Protein AF-0000000066874558 (afdb_homodimer)

Secondary structure (DSSP, 8-state):
-----------HHHHHHHHHHHHHS----SSHHHHHHHHHHHHHHHHHHHHHHHHS-TT-HHHHHHHHHHHHHHHHHHHHHHHHHHHHTTHHHHHHHHHHHHHHHHHHHH----HHHHTS--HHHHHHHHHHHHHHHHHHHHHHHHHHHHHHHHHHHHHHHHHHHHHHHHHHHHHHHHHH---SSHHHHHHHHHHHHHHHHHHHHHHHHHHHHHHHHHTT---THHHHSPPSS-EEEEESS-EE-SS-EE-TT-EEEEEETTTTSHHHHHHHHHHHHGGGGHHHHTTS----------------------------------------------------------------------S-----TTSS-GGGGEEEEEETTS--EEEEEGGGEE--S--HHHHHHHHHHHHHHHHHHHHHHHHHHHHHHHHHHHHHHHHHHSS-EEES-HHHHHHHHHHHHHHSS--SS---HHHHHHHHHHHHHHHHHHHHHHHHT---TT-EEE-HHHHHHHHHHHHHHHHHHHHHHHHHHS--S-STHHHHHHHHHHHHHHHHHHHHHHT-/-----------HHHHHHHHHHHHHS----SSHHHHHHHHHHHHHHHHHHHHHHHHS-TT-HHHHHHHHHHHHHHHHHHHHHHHHHHHHTTHHHHHHHHHHHHHHHHHHHH----HHHHTS--HHHHHHHHHHHHHHHHHHHHHHHHHHHHHHHHHHHHHHHHHHHHHHHHHHHHHHHHHH---SSHHHHHHHHHHHHHHHHHHHHHHHHHHHHHHHHHTT---THHHHSPPSS-EEEEESS-EE-SS-EE-TT-EEEEEETTTTSHHHHHHHHHHHHTTTHHHHHTTT----------------------------------------------------------------------TT----TTSS-GGGGEEEEEETTS--EEEEEGGGEE--S--HHHHHHHHHHHHHHHHHHHHHHHHHHHHHHHHHHHHHHHHHHSS-EEES-HHHHHHHHHHHHHHSS--TT---HHHHHHHHHHHHHHHHHHHHHHHH----TT-EEE-HHHHHHHHHHHHHHHHHHHHHHHHHHS--S-HHHHHHHHHHHHHHHHHHHHHHHHT-

Solvent-accessible surface area (backbone atoms only — not comparable to full-atom values): 64446 Å² total; per-residue (Å²): 134,79,79,70,75,52,73,49,82,66,57,66,70,59,53,51,50,52,51,43,53,53,52,73,58,69,65,72,50,47,35,45,65,18,34,51,52,39,48,52,53,45,50,50,50,48,53,51,47,53,53,50,59,73,70,52,65,87,85,47,57,69,61,53,51,51,44,52,50,42,51,54,41,36,51,40,49,49,51,51,44,52,57,51,39,66,58,25,64,53,54,55,52,30,21,47,51,33,44,49,45,34,48,50,32,52,50,61,68,67,54,88,70,58,69,73,48,41,65,50,86,48,64,64,44,51,51,45,23,46,49,47,47,52,48,43,42,52,37,23,43,52,49,42,51,47,29,44,51,44,36,50,48,56,50,50,51,52,28,50,51,46,48,50,52,52,50,47,53,53,48,54,51,50,52,53,53,62,70,67,50,81,56,84,57,49,69,63,47,42,52,53,50,36,53,50,50,51,54,48,47,56,49,51,53,47,52,51,53,50,32,52,50,43,41,60,52,22,66,72,28,45,50,54,60,66,74,70,40,81,60,90,58,69,38,66,27,28,26,70,43,70,48,54,38,93,88,47,74,46,48,53,70,37,61,28,33,37,63,32,58,60,35,20,31,67,72,42,40,52,54,48,47,55,62,59,49,66,67,58,65,54,70,78,68,58,80,54,73,66,89,74,83,78,76,79,70,79,69,83,74,89,78,91,78,88,77,89,79,85,84,80,84,78,91,83,90,87,80,89,71,86,74,84,82,78,83,80,84,80,81,75,82,76,81,85,79,84,82,78,84,81,84,78,85,76,87,76,82,78,80,77,84,72,82,71,85,64,79,86,68,87,62,42,40,52,63,60,68,69,21,44,40,20,21,29,33,26,37,75,88,61,82,45,74,47,77,40,57,43,51,41,51,39,58,75,58,53,24,60,66,49,38,48,50,23,50,49,51,42,50,51,50,52,51,50,49,53,51,49,50,51,52,49,51,52,50,50,49,52,51,51,53,53,50,39,51,50,53,54,72,32,76,19,38,46,58,72,38,62,67,61,49,52,50,42,57,55,47,53,61,64,68,69,53,69,51,90,82,63,79,68,71,65,63,45,51,58,52,49,50,43,52,50,50,34,51,50,45,33,52,50,27,64,71,68,67,55,85,49,95,64,41,47,75,43,46,60,68,55,51,51,46,57,43,46,43,54,50,46,55,48,48,51,54,52,51,52,53,51,56,69,64,54,80,75,72,67,77,86,58,53,66,58,45,55,61,50,45,63,56,52,56,53,49,60,53,50,62,61,48,69,79,98,133,80,80,70,74,74,74,53,80,66,55,66,69,59,51,50,50,50,52,44,53,54,52,73,57,68,64,72,49,46,36,46,66,17,34,51,53,39,48,52,53,44,49,49,51,49,52,52,48,51,53,49,60,75,72,52,64,88,83,48,56,70,60,54,52,52,43,54,50,44,49,53,42,38,53,40,47,50,50,50,43,51,57,52,39,66,58,26,63,53,54,57,55,31,24,48,51,32,44,50,46,35,48,50,32,51,52,61,69,66,54,86,69,56,68,73,48,41,66,50,86,47,64,64,46,51,51,44,23,46,50,48,47,50,48,43,43,53,37,22,44,54,48,43,53,46,29,43,50,44,37,49,49,56,49,50,52,52,29,50,50,46,50,51,52,54,51,49,52,53,47,54,52,50,52,52,51,62,70,66,52,81,56,84,56,49,68,62,47,43,54,54,50,33,51,49,50,50,52,49,47,55,50,52,53,49,52,52,53,52,31,52,51,44,40,59,51,22,65,73,30,46,52,54,60,64,72,67,40,81,59,92,61,68,38,67,28,27,28,69,43,70,47,54,38,94,87,48,73,47,46,53,69,37,61,29,31,34,62,33,60,61,35,21,31,66,74,41,39,53,53,47,48,54,62,58,48,64,67,58,63,49,70,78,61,57,77,46,50,67,85,74,81,78,88,81,77,77,69,84,72,89,72,88,75,89,72,87,79,87,80,79,84,86,86,75,88,92,78,90,72,87,74,83,81,78,82,78,83,79,79,73,81,73,79,84,77,82,80,77,83,82,85,76,86,76,86,77,82,82,84,72,87,78,79,83,75,65,85,75,64,83,63,40,40,55,62,62,68,70,21,44,40,21,21,30,33,26,36,76,86,62,82,45,72,46,75,40,56,44,50,40,51,39,58,74,60,53,23,61,66,49,39,48,50,23,50,49,51,42,50,52,50,52,51,50,48,53,51,49,51,55,54,51,50,52,50,50,49,51,51,51,52,54,50,38,51,51,53,54,71,32,78,18,38,49,58,73,39,62,67,62,49,54,51,42,56,56,48,52,62,66,69,68,54,66,52,88,86,62,82,68,68,64,62,45,50,58,53,51,49,43,51,51,50,34,51,50,43,31,53,49,28,63,70,66,66,57,85,51,94,63,43,47,75,42,47,59,68,56,51,50,44,57,43,46,43,53,50,47,54,50,49,52,56,52,50,52,54,52,56,68,63,54,79,76,71,61,74,84,58,54,67,63,46,58,62,50,49,65,55,52,56,51,52,65,51,48,64,59,49,70,77,101

Structure (mmCIF, N/CA/C/O backbone):
data_AF-0000000066874558-model_v1
#
loop_
_entity.id
_entity.type
_entity.pdbx_description
1 polymer 'Desmoplakin SH3 domain-containing protein'
#
loop_
_atom_site.group_PDB
_atom_site.id
_atom_site.type_symbol
_atom_site.label_atom_id
_atom_site.label_alt_id
_atom_site.label_comp_id
_atom_site.label_asym_id
_atom_site.label_entity_id
_atom_site.label_seq_id
_atom_site.pdbx_PDB_ins_code
_atom_site.Cartn_x
_atom_site.Cartn_y
_atom_site.Cartn_z
_atom_site.occupancy
_atom_site.B_iso_or_equiv
_atom_site.auth_seq_id
_atom_site.auth_comp_id
_atom_site.auth_asym_id
_atom_site.auth_atom_id
_atom_site.pdbx_PDB_model_num
ATOM 1 N N . MET A 1 1 ? -38.219 -39.688 27.406 1 23.3 1 MET A N 1
ATOM 2 C CA . MET A 1 1 ? -38.312 -39.688 25.953 1 23.3 1 MET A CA 1
ATOM 3 C C . MET A 1 1 ? -36.906 -39.719 25.328 1 23.3 1 MET A C 1
ATOM 5 O O . MET A 1 1 ? -36.125 -38.781 25.516 1 23.3 1 MET A O 1
ATOM 9 N N . THR A 1 2 ? -36.312 -40.875 25.219 1 26.2 2 THR A N 1
ATOM 10 C CA . THR A 1 2 ? -34.938 -41.281 24.859 1 26.2 2 THR A CA 1
ATOM 11 C C . THR A 1 2 ? -34.625 -40.875 23.422 1 26.2 2 THR A C 1
ATOM 13 O O . THR A 1 2 ? -35.375 -41.219 22.5 1 26.2 2 THR A O 1
ATOM 16 N N . SER A 1 3 ? -34.281 -39.594 23.234 1 31.59 3 SER A N 1
ATOM 17 C CA . SER A 1 3 ? -33.969 -39.031 21.938 1 31.59 3 SER A CA 1
ATOM 18 C C . SER A 1 3 ? -33.125 -39.969 21.094 1 31.59 3 SER A C 1
ATOM 20 O O . SER A 1 3 ? -31.969 -40.281 21.453 1 31.59 3 SER A O 1
ATOM 22 N N . GLN A 1 4 ? -33.719 -41.031 20.594 1 30.05 4 GLN A N 1
ATOM 23 C CA . GLN A 1 4 ? -33.125 -42 19.688 1 30.05 4 GLN A CA 1
ATOM 24 C C . GLN A 1 4 ? -32.375 -41.312 18.547 1 30.05 4 GLN A C 1
ATOM 26 O O . GLN A 1 4 ? -32.969 -40.531 17.797 1 30.05 4 GLN A O 1
ATOM 31 N N . VAL A 1 5 ? -31.234 -40.781 18.734 1 41.28 5 VAL A N 1
ATOM 32 C CA . VAL A 1 5 ? -30.312 -40.344 17.703 1 41.28 5 VAL A CA 1
ATOM 33 C C . VAL A 1 5 ? -30.344 -41.312 16.516 1 41.28 5 VAL A C 1
ATOM 35 O O . VAL A 1 5 ? -30 -42.5 16.672 1 41.28 5 VAL A O 1
ATOM 38 N N . GLY A 1 6 ? -31.438 -41.375 15.82 1 35.34 6 GLY A N 1
ATOM 39 C CA . GLY A 1 6 ? -31.531 -42.219 14.641 1 35.34 6 GLY A CA 1
ATOM 40 C C . GLY A 1 6 ? -30.266 -42.25 13.812 1 35.34 6 GLY A C 1
ATOM 41 O O . GLY A 1 6 ? -29.812 -41.219 13.32 1 35.34 6 GLY A O 1
ATOM 42 N N . VAL A 1 7 ? -29.359 -43.031 14.117 1 45.88 7 VAL A N 1
ATOM 43 C CA . VAL A 1 7 ? -28.156 -43.406 13.375 1 45.88 7 VAL A CA 1
ATOM 44 C C . VAL A 1 7 ? -28.547 -43.844 11.961 1 45.88 7 VAL A C 1
ATOM 46 O O . VAL A 1 7 ? -29.297 -44.812 11.781 1 45.88 7 VAL A O 1
ATOM 49 N N . GLU A 1 8 ? -28.859 -42.906 11.078 1 47.47 8 GLU A N 1
ATOM 50 C CA . GLU A 1 8 ? -29.031 -43.375 9.703 1 47.47 8 GLU A CA 1
ATOM 51 C C . GLU A 1 8 ? -27.875 -44.281 9.281 1 47.47 8 GLU A C 1
ATOM 53 O O . GLU A 1 8 ? -26.703 -43.938 9.484 1 47.47 8 GLU A O 1
ATOM 58 N N . THR A 1 9 ? -28.094 -45.5 9.109 1 61.53 9 THR A N 1
ATOM 59 C CA . THR A 1 9 ? -27.141 -46.5 8.648 1 61.53 9 THR A CA 1
ATOM 60 C C . THR A 1 9 ? -26.781 -46.281 7.18 1 61.53 9 THR A C 1
ATOM 62 O O . THR A 1 9 ? -27.672 -46.219 6.324 1 61.53 9 THR A O 1
ATOM 65 N N . VAL A 1 10 ? -25.938 -45.5 6.84 1 68.44 10 VAL A N 1
ATOM 66 C CA . VAL A 1 10 ? -25.469 -45.375 5.469 1 68.44 10 VAL A CA 1
ATOM 67 C C . VAL A 1 10 ? -24.531 -46.562 5.133 1 68.44 10 VAL A C 1
ATOM 69 O O . VAL A 1 10 ? -23.781 -47.031 5.996 1 68.44 10 VAL A O 1
ATOM 72 N N . GLN A 1 11 ? -24.906 -47.156 3.936 1 78.75 11 GLN A N 1
ATOM 73 C CA . GLN A 1 11 ? -24 -48.219 3.455 1 78.75 11 GLN A CA 1
ATOM 74 C C . GLN A 1 11 ? -22.562 -47.688 3.396 1 78.75 11 GLN A C 1
ATOM 76 O O . GLN A 1 11 ? -22.312 -46.531 3.049 1 78.75 11 GLN A O 1
ATOM 81 N N . LEU A 1 12 ? -21.688 -48.531 3.902 1 81.38 12 LEU A N 1
ATOM 82 C CA . LEU A 1 12 ? -20.266 -48.188 3.988 1 81.38 12 LEU A CA 1
ATOM 83 C C . LEU A 1 12 ? -19.734 -47.781 2.625 1 81.38 12 LEU A C 1
ATOM 85 O O . LEU A 1 12 ? -18.922 -46.844 2.527 1 81.38 12 LEU A O 1
ATOM 89 N N . SER A 1 13 ? -20.281 -48.438 1.524 1 81.19 13 SER A N 1
ATOM 90 C CA . SER A 1 13 ? -19.812 -48.125 0.179 1 81.19 13 SER A CA 1
ATOM 91 C C . SER A 1 13 ? -20.188 -46.688 -0.234 1 81.19 13 SER A C 1
ATOM 93 O O . SER A 1 13 ? -19.391 -46 -0.843 1 81.19 13 SER A O 1
ATOM 95 N N . ASP A 1 14 ? -21.359 -46.344 0.153 1 83.06 14 ASP A N 1
ATOM 96 C CA . ASP A 1 14 ? -21.812 -45 -0.183 1 83.06 14 ASP A CA 1
ATOM 97 C C . ASP A 1 14 ? -21.078 -43.969 0.631 1 83.06 14 ASP A C 1
ATOM 99 O O . ASP A 1 14 ? -20.75 -42.875 0.117 1 83.06 14 ASP A O 1
ATOM 103 N N . TYR A 1 15 ? -20.828 -44.344 1.869 1 85.88 15 TYR A N 1
ATOM 104 C CA . TYR A 1 15 ? -20.094 -43.406 2.742 1 85.88 15 TYR A CA 1
ATOM 105 C C . TYR A 1 15 ? -18.672 -43.188 2.244 1 85.88 15 TYR A C 1
ATOM 107 O O . TYR A 1 15 ? -18.188 -42.062 2.225 1 85.88 15 TYR A O 1
ATOM 115 N N . LEU A 1 16 ? -18.078 -44.219 1.783 1 88.06 16 LEU A N 1
ATOM 116 C CA . LEU A 1 16 ? -16.719 -44.125 1.272 1 88.06 16 LEU A CA 1
ATOM 117 C C . LEU A 1 16 ? -16.672 -43.312 -0.025 1 88.06 16 LEU A C 1
ATOM 119 O O . LEU A 1 16 ? -15.719 -42.594 -0.267 1 88.06 16 LEU A O 1
ATOM 123 N N . LYS A 1 17 ? -17.719 -43.438 -0.815 1 89.62 17 LYS A N 1
ATOM 124 C CA . LYS A 1 17 ? -17.797 -42.656 -2.057 1 89.62 17 LYS A CA 1
ATOM 125 C C . LYS A 1 17 ? -17.922 -41.188 -1.773 1 89.62 17 LYS A C 1
ATOM 127 O O . LYS A 1 17 ? -17.359 -40.344 -2.492 1 89.62 17 LYS A O 1
ATOM 132 N N . ASN A 1 18 ? -18.625 -40.938 -0.744 1 88.44 18 ASN A N 1
ATOM 133 C CA . ASN A 1 18 ? -18.766 -39.531 -0.363 1 88.44 18 ASN A CA 1
ATOM 134 C C . ASN A 1 18 ? -17.453 -38.938 0.141 1 88.44 18 ASN A C 1
ATOM 136 O O . ASN A 1 18 ? -17.125 -37.781 -0.143 1 88.44 18 ASN A O 1
ATOM 140 N N . LEU A 1 19 ? -16.719 -39.719 0.918 1 90 19 LEU A N 1
ATOM 141 C CA . LEU A 1 19 ? -15.422 -39.281 1.399 1 90 19 LEU A CA 1
ATOM 142 C C . LEU A 1 19 ? -14.453 -39.062 0.239 1 90 19 LEU A C 1
ATOM 144 O O . LEU A 1 19 ? -13.672 -38.125 0.234 1 90 19 LEU A O 1
ATOM 148 N N . GLU A 1 20 ? -14.539 -39.906 -0.733 1 91.25 20 GLU A N 1
ATOM 149 C CA . GLU A 1 20 ? -13.688 -39.812 -1.914 1 91.25 20 GLU A CA 1
ATOM 150 C C . GLU A 1 20 ? -13.992 -38.562 -2.721 1 91.25 20 GLU A C 1
ATOM 152 O O . GLU A 1 20 ? -13.078 -37.844 -3.141 1 91.25 20 GLU A O 1
ATOM 157 N N . ASN A 1 21 ? -15.234 -38.312 -2.891 1 90.25 21 ASN A N 1
ATOM 158 C CA . ASN A 1 21 ? -15.625 -37.094 -3.623 1 90.25 21 ASN A CA 1
ATOM 159 C C . ASN A 1 21 ? -15.18 -35.844 -2.898 1 90.25 21 ASN A C 1
ATOM 161 O O . ASN A 1 21 ? -14.75 -34.875 -3.533 1 90.25 21 ASN A O 1
ATOM 165 N N . ALA A 1 22 ? -15.305 -35.906 -1.596 1 89.12 22 ALA A N 1
ATOM 166 C CA . ALA A 1 22 ? -14.945 -34.75 -0.786 1 89.12 22 ALA A CA 1
ATOM 167 C C . ALA A 1 22 ? -13.445 -34.469 -0.853 1 89.12 22 ALA A C 1
ATOM 169 O O . ALA A 1 22 ? -13.016 -33.312 -0.845 1 89.12 22 ALA A O 1
ATOM 170 N N . CYS A 1 23 ? -12.703 -35.469 -0.876 1 90.5 23 CYS A N 1
ATOM 171 C CA . CYS A 1 23 ? -11.258 -35.281 -0.903 1 90.5 23 CYS A CA 1
ATOM 172 C C . CYS A 1 23 ? -10.781 -34.938 -2.309 1 90.5 23 CYS A C 1
ATOM 174 O O . CYS A 1 23 ? -9.734 -34.312 -2.475 1 90.5 23 CYS A O 1
ATOM 176 N N . GLU A 1 24 ? -11.57 -35.25 -3.416 1 91.81 24 GLU A N 1
ATOM 177 C CA . GLU A 1 24 ? -11.188 -34.969 -4.797 1 91.81 24 GLU A CA 1
ATOM 178 C C . GLU A 1 24 ? -11.508 -33.531 -5.184 1 91.81 24 GLU A C 1
ATOM 180 O O . GLU A 1 24 ? -10.977 -33.031 -6.168 1 91.81 24 GLU A O 1
ATOM 185 N N . THR A 1 25 ? -12.32 -32.875 -4.336 1 91.62 25 THR A N 1
ATOM 186 C CA . THR A 1 25 ? -12.719 -31.531 -4.691 1 91.62 25 THR A CA 1
ATOM 187 C C . THR A 1 25 ? -12.453 -30.562 -3.541 1 91.62 25 THR A C 1
ATOM 189 O O . THR A 1 25 ? -13.375 -29.953 -3.006 1 91.62 25 THR A O 1
ATOM 192 N N . PRO A 1 26 ? -11.172 -30.453 -3.189 1 92.38 26 PRO A N 1
ATOM 193 C CA . PRO A 1 26 ? -10.875 -29.5 -2.129 1 92.38 26 PRO A CA 1
ATOM 194 C C . PRO A 1 26 ? -11.156 -28.047 -2.547 1 92.38 26 PRO A C 1
ATOM 196 O O . PRO A 1 26 ? -11.039 -27.719 -3.729 1 92.38 26 PRO A O 1
ATOM 199 N N . ASN A 1 27 ? -11.586 -27.266 -1.646 1 91.06 27 ASN A N 1
ATOM 200 C CA . ASN A 1 27 ? -11.82 -25.844 -1.887 1 91.06 27 ASN A CA 1
ATOM 201 C C . ASN A 1 27 ? -10.609 -25 -1.481 1 91.06 27 ASN A C 1
ATOM 203 O O . ASN A 1 27 ? -10.438 -24.688 -0.305 1 91.06 27 ASN A O 1
ATOM 207 N N . PHE A 1 28 ? -9.844 -24.656 -2.436 1 94 28 PHE A N 1
ATOM 208 C CA . PHE A 1 28 ? -8.695 -23.797 -2.188 1 94 28 PHE A CA 1
ATOM 209 C C . PHE A 1 28 ? -9.078 -22.328 -2.309 1 94 28 PHE A C 1
ATOM 211 O O . PHE A 1 28 ? -8.898 -21.719 -3.365 1 94 28 PHE A O 1
ATOM 218 N N . GLY A 1 29 ? -9.57 -21.766 -1.237 1 92.62 29 GLY A N 1
ATOM 219 C CA . GLY A 1 29 ? -9.945 -20.359 -1.214 1 92.62 29 GLY A CA 1
ATOM 220 C C . GLY A 1 29 ? -8.75 -19.422 -1.208 1 92.62 29 GLY A C 1
ATOM 221 O O . GLY A 1 29 ? -7.609 -19.859 -1.348 1 92.62 29 GLY A O 1
ATOM 222 N N . TYR A 1 30 ? -9.055 -18.109 -1.124 1 93.75 30 TYR A N 1
ATOM 223 C CA . TYR A 1 30 ? -7.969 -17.125 -1.196 1 93.75 30 TYR A CA 1
ATOM 224 C C . TYR A 1 30 ? -7.824 -16.375 0.122 1 93.75 30 TYR A C 1
ATOM 226 O O . TYR A 1 30 ? -6.945 -15.523 0.263 1 93.75 30 TYR A O 1
ATOM 234 N N . THR A 1 31 ? -8.695 -16.625 1.067 1 92.44 31 THR A N 1
ATOM 235 C CA . THR A 1 31 ? -8.562 -16.047 2.398 1 92.44 31 THR A CA 1
ATOM 236 C C . THR A 1 31 ? -7.992 -17.062 3.379 1 92.44 31 THR A C 1
ATOM 238 O O . THR A 1 31 ? -8.133 -18.281 3.18 1 92.44 31 THR A O 1
ATOM 241 N N . HIS A 1 32 ? -7.348 -16.562 4.406 1 90.19 32 HIS A N 1
ATOM 242 C CA . HIS A 1 32 ? -6.742 -17.469 5.379 1 90.19 32 HIS A CA 1
ATOM 243 C C . HIS A 1 32 ? -7.801 -18.312 6.086 1 90.19 32 HIS A C 1
ATOM 245 O O . HIS A 1 32 ? -7.605 -19.5 6.312 1 90.19 32 HIS A O 1
ATOM 251 N N . GLN A 1 33 ? -8.891 -17.703 6.406 1 88.25 33 GLN A N 1
ATOM 252 C CA . GLN A 1 33 ? -9.969 -18.406 7.078 1 88.25 33 GLN A CA 1
ATOM 253 C C . GLN A 1 33 ? -10.547 -19.5 6.188 1 88.25 33 GLN A C 1
ATOM 255 O O . GLN A 1 33 ? -10.898 -20.578 6.672 1 88.25 33 GLN A O 1
ATOM 260 N N . SER A 1 34 ? -10.672 -19.234 4.906 1 92.44 34 SER A N 1
ATOM 261 C CA . SER A 1 34 ? -11.172 -20.25 3.988 1 92.44 34 SER A CA 1
ATOM 262 C C . SER A 1 34 ? -10.258 -21.469 3.967 1 92.44 34 SER A C 1
ATOM 264 O O . SER A 1 34 ? -10.734 -22.609 3.895 1 92.44 34 SER A O 1
ATOM 266 N N . LEU A 1 35 ? -8.992 -21.219 3.971 1 93.62 35 LEU A N 1
ATOM 267 C CA . LEU A 1 35 ? -8.031 -22.328 3.953 1 93.62 35 LEU A CA 1
ATOM 268 C C . LEU A 1 35 ? -8.062 -23.094 5.273 1 93.62 35 LEU A C 1
ATOM 270 O O . LEU A 1 35 ? -7.926 -24.312 5.289 1 93.62 35 LEU A O 1
ATOM 274 N N . GLU A 1 36 ? -8.242 -22.375 6.375 1 88.69 36 GLU A N 1
ATOM 275 C CA . GLU A 1 36 ? -8.359 -23.031 7.676 1 88.69 36 GLU A CA 1
ATOM 276 C C . GLU A 1 36 ? -9.609 -23.906 7.746 1 88.69 36 GLU A C 1
ATOM 278 O O . GLU A 1 36 ? -9.57 -25 8.289 1 88.69 36 GLU A O 1
ATOM 283 N N . ASP A 1 37 ? -10.695 -23.375 7.227 1 88.5 37 ASP A N 1
ATOM 284 C CA . ASP A 1 37 ? -11.93 -24.156 7.191 1 88.5 37 ASP A CA 1
ATOM 285 C C . ASP A 1 37 ? -11.758 -25.438 6.379 1 88.5 37 ASP A C 1
ATOM 287 O O . ASP A 1 37 ? -12.219 -26.5 6.785 1 88.5 37 ASP A O 1
ATOM 291 N N . GLU A 1 38 ? -11.141 -25.25 5.266 1 92.88 38 GLU A N 1
ATOM 292 C CA . GLU A 1 38 ? -10.914 -26.422 4.426 1 92.88 38 GLU A CA 1
ATOM 293 C C . GLU A 1 38 ? -9.961 -27.406 5.098 1 92.88 38 GLU A C 1
ATOM 295 O O . GLU A 1 38 ? -10.102 -28.625 4.934 1 92.88 38 GLU A O 1
ATOM 300 N N . MET A 1 39 ? -8.969 -26.938 5.82 1 92.31 39 MET A N 1
ATOM 301 C CA . MET A 1 39 ? -8.055 -27.812 6.559 1 92.31 39 MET A CA 1
ATOM 302 C C . MET A 1 39 ? -8.82 -28.656 7.578 1 92.31 39 MET A C 1
ATOM 304 O O . MET A 1 39 ? -8.586 -29.859 7.695 1 92.31 39 MET A O 1
ATOM 308 N N . VAL A 1 40 ? -9.734 -28.031 8.25 1 89.75 40 VAL A N 1
ATOM 309 C CA . VAL A 1 40 ? -10.547 -28.75 9.234 1 89.75 40 VAL A CA 1
ATOM 310 C C . VAL A 1 40 ? -11.398 -29.812 8.531 1 89.75 40 VAL A C 1
ATOM 312 O O . VAL A 1 40 ? -11.547 -30.922 9.031 1 89.75 40 VAL A O 1
ATOM 315 N N . ARG A 1 41 ? -11.969 -29.422 7.367 1 91.69 41 ARG A N 1
ATOM 316 C CA . ARG A 1 41 ? -12.758 -30.375 6.594 1 91.69 41 ARG A CA 1
ATOM 317 C C . ARG A 1 41 ? -11.922 -31.578 6.191 1 91.69 41 ARG A C 1
ATOM 319 O O . ARG A 1 41 ? -12.359 -32.719 6.34 1 91.69 41 ARG A O 1
ATOM 326 N N . GLN A 1 42 ? -10.68 -31.344 5.75 1 93.44 42 GLN A N 1
ATOM 327 C CA . GLN A 1 42 ? -9.789 -32.438 5.348 1 93.44 42 GLN A CA 1
ATOM 328 C C . GLN A 1 42 ? -9.398 -33.281 6.547 1 93.44 42 GLN A C 1
ATOM 330 O O . GLN A 1 42 ? -9.281 -34.5 6.43 1 93.44 42 GLN A O 1
ATOM 335 N N . GLN A 1 43 ? -9.219 -32.656 7.664 1 91.44 43 GLN A N 1
ATOM 336 C CA . GLN A 1 43 ? -8.891 -33.375 8.875 1 91.44 43 GLN A CA 1
ATOM 337 C C . GLN A 1 43 ? -10.047 -34.281 9.312 1 91.44 43 GLN A C 1
ATOM 339 O O . GLN A 1 43 ? -9.836 -35.375 9.812 1 91.44 43 GLN A O 1
ATOM 344 N N . THR A 1 44 ? -11.211 -33.75 9.117 1 92.06 44 THR A N 1
ATOM 345 C CA . THR A 1 44 ? -12.398 -34.531 9.438 1 92.06 44 THR A CA 1
ATOM 346 C C . THR A 1 44 ? -12.492 -35.75 8.531 1 92.06 44 THR A C 1
ATOM 348 O O . THR A 1 44 ? -12.844 -36.844 8.992 1 92.06 44 THR A O 1
ATOM 351 N N . ILE A 1 45 ? -12.203 -35.594 7.242 1 92.62 45 ILE A N 1
ATOM 352 C CA . ILE A 1 45 ? -12.195 -36.719 6.297 1 92.62 45 ILE A CA 1
ATOM 353 C C . ILE A 1 45 ? -11.141 -37.719 6.703 1 92.62 45 ILE A C 1
ATOM 355 O O . ILE A 1 45 ? -11.383 -38.938 6.668 1 92.62 45 ILE A O 1
ATOM 359 N N . GLU A 1 46 ? -9.992 -37.25 7.098 1 92.69 46 GLU A N 1
ATOM 360 C CA . GLU A 1 46 ? -8.906 -38.094 7.551 1 92.69 46 GLU A CA 1
ATOM 361 C C . GLU A 1 46 ? -9.32 -38.906 8.781 1 92.69 46 GLU A C 1
ATOM 363 O O . GLU A 1 46 ? -9.047 -40.094 8.867 1 92.69 46 GLU A O 1
ATOM 368 N N . GLY A 1 47 ? -9.93 -38.281 9.742 1 91.12 47 GLY A N 1
ATOM 369 C CA . GLY A 1 47 ? -10.391 -38.969 10.945 1 91.12 47 GLY A CA 1
ATOM 370 C C . GLY A 1 47 ? -11.414 -40.031 10.656 1 91.12 47 GLY A C 1
ATOM 371 O O . GLY A 1 47 ? -11.344 -41.125 11.227 1 91.12 47 GLY A O 1
ATOM 372 N N . SER A 1 48 ? -12.328 -39.75 9.75 1 89.62 48 SER A N 1
ATOM 373 C CA . SER A 1 48 ? -13.352 -40.719 9.367 1 89.62 48 SER A CA 1
ATOM 374 C C . SER A 1 48 ? -12.727 -41.906 8.672 1 89.62 48 SER A C 1
ATOM 376 O O . SER A 1 48 ? -13.117 -43.062 8.922 1 89.62 48 SER A O 1
ATOM 378 N N . SER A 1 49 ? -11.797 -41.625 7.75 1 90 49 SER A N 1
ATOM 379 C CA . SER A 1 49 ? -11.125 -42.688 7.031 1 90 49 SER A CA 1
ATOM 380 C C . SER A 1 49 ? -10.328 -43.562 7.984 1 90 49 SER A C 1
ATOM 382 O O . SER A 1 49 ? -10.273 -44.781 7.812 1 90 49 SER A O 1
ATOM 384 N N . LYS A 1 50 ? -9.703 -42.969 8.977 1 89.5 50 LYS A N 1
ATOM 385 C CA . LYS A 1 50 ? -8.945 -43.75 9.969 1 89.5 50 LYS A CA 1
ATOM 386 C C . LYS A 1 50 ? -9.867 -44.625 10.797 1 89.5 50 LYS A C 1
ATOM 388 O O . LYS A 1 50 ? -9.523 -45.781 11.102 1 89.5 50 LYS A O 1
ATOM 393 N N . TRP A 1 51 ? -11.023 -44.125 11.117 1 88.69 51 TRP A N 1
ATOM 394 C CA . TRP A 1 51 ? -12 -44.875 11.898 1 88.69 51 TRP A CA 1
ATOM 395 C C . TRP A 1 51 ? -12.492 -46.094 11.117 1 88.69 51 TRP A C 1
ATOM 397 O O . TRP A 1 51 ? -12.609 -47.188 11.68 1 88.69 51 TRP A O 1
ATOM 407 N N . ILE A 1 52 ? -12.711 -45.938 9.836 1 88.31 52 ILE A N 1
ATOM 408 C CA . ILE A 1 52 ? -13.188 -47.031 9 1 88.31 52 ILE A CA 1
ATOM 409 C C . ILE A 1 52 ? -12.086 -48.062 8.836 1 88.31 52 ILE A C 1
ATOM 411 O O . ILE A 1 52 ? -12.352 -49.281 8.875 1 88.31 52 ILE A O 1
ATOM 415 N N . ARG A 1 53 ? -10.836 -47.594 8.656 1 88 53 ARG A N 1
ATOM 416 C CA . ARG A 1 53 ? -9.711 -48.5 8.492 1 88 53 ARG A CA 1
ATOM 417 C C . ARG A 1 53 ? -9.562 -49.406 9.711 1 88 53 ARG A C 1
ATOM 419 O O . ARG A 1 53 ? -9.266 -50.594 9.57 1 88 53 ARG A O 1
ATOM 426 N N . GLU A 1 54 ? -9.836 -48.906 10.875 1 84.56 54 GLU A N 1
ATOM 427 C CA . GLU A 1 54 ? -9.68 -49.656 12.117 1 84.56 54 GLU A CA 1
ATOM 428 C C . GLU A 1 54 ? -10.859 -50.594 12.336 1 84.56 54 GLU A C 1
ATOM 430 O O . GLU A 1 54 ? -10.742 -51.594 13.07 1 84.56 54 GLU A O 1
ATOM 435 N N . SER A 1 55 ? -12 -50.375 11.625 1 80.81 55 SER A N 1
ATOM 436 C CA . SER A 1 55 ? -13.203 -51.156 11.859 1 80.81 55 SER A CA 1
ATOM 437 C C . SER A 1 55 ? -13.352 -52.281 10.836 1 80.81 55 SER A C 1
ATOM 439 O O . SER A 1 55 ? -14.203 -53.156 10.984 1 80.81 55 SER A O 1
ATOM 441 N N . VAL A 1 56 ? -12.594 -52.219 9.727 1 79.81 56 VAL A N 1
ATOM 442 C CA . VAL A 1 56 ? -12.766 -53.188 8.656 1 79.81 56 VAL A CA 1
ATOM 443 C C . VAL A 1 56 ? -11.703 -54.281 8.781 1 79.81 56 VAL A C 1
ATOM 445 O O . VAL A 1 56 ? -10.578 -54 9.219 1 79.81 56 VAL A O 1
ATOM 448 N N . THR A 1 57 ? -12.117 -55.5 8.5 1 76.88 57 THR A N 1
ATOM 449 C CA . THR A 1 57 ? -11.219 -56.656 8.547 1 76.88 57 THR A CA 1
ATOM 450 C C . THR A 1 57 ? -10.258 -56.625 7.363 1 76.88 57 THR A C 1
ATOM 452 O O . THR A 1 57 ? -10.531 -56 6.34 1 76.88 57 THR A O 1
ATOM 455 N N . SER A 1 58 ? -9.141 -57.312 7.453 1 77.12 58 SER A N 1
ATOM 456 C CA . SER A 1 58 ? -8.039 -57.344 6.492 1 77.12 58 SER A CA 1
ATOM 457 C C . SER A 1 58 ? -8.461 -58.031 5.195 1 77.12 58 SER A C 1
ATOM 459 O O . SER A 1 58 ? -7.82 -57.844 4.156 1 77.12 58 SER A O 1
ATOM 461 N N . SER A 1 59 ? -9.617 -58.75 5.145 1 78.75 59 SER A N 1
ATOM 462 C CA . SER A 1 59 ? -10.016 -59.5 3.963 1 78.75 59 SER A CA 1
ATOM 463 C C . SER A 1 59 ? -10.672 -58.594 2.924 1 78.75 59 SER A C 1
ATOM 465 O O . SER A 1 59 ? -10.789 -58.969 1.755 1 78.75 59 SER A O 1
ATOM 467 N N . ASN A 1 60 ? -11.055 -57.406 3.318 1 83.56 60 ASN A N 1
ATOM 468 C CA . ASN A 1 60 ? -11.719 -56.531 2.387 1 83.56 60 ASN A CA 1
ATOM 469 C C . ASN A 1 60 ? -10.719 -55.625 1.659 1 83.56 60 ASN A C 1
ATOM 471 O O . ASN A 1 60 ? -10.633 -54.438 1.941 1 83.56 60 ASN A O 1
ATOM 475 N N . HIS A 1 61 ? -10.008 -56.094 0.704 1 85.19 61 HIS A N 1
ATOM 476 C CA . HIS A 1 61 ? -8.914 -55.406 0.011 1 85.19 61 HIS A CA 1
ATOM 477 C C . HIS A 1 61 ? -9.414 -54.188 -0.758 1 85.19 61 HIS A C 1
ATOM 479 O O . HIS A 1 61 ? -8.711 -53.188 -0.845 1 85.19 61 HIS A O 1
ATOM 485 N N . ASP A 1 62 ? -10.633 -54.25 -1.314 1 85.75 62 ASP A N 1
ATOM 486 C CA . ASP A 1 62 ? -11.172 -53.156 -2.104 1 85.75 62 ASP A CA 1
ATOM 487 C C . ASP A 1 62 ? -11.406 -51.938 -1.233 1 85.75 62 ASP A C 1
ATOM 489 O O . ASP A 1 62 ? -11.07 -50.812 -1.63 1 85.75 62 ASP A O 1
ATOM 493 N N . ILE A 1 63 ? -11.914 -52.219 -0.019 1 87.75 63 ILE A N 1
ATOM 494 C CA . ILE A 1 63 ? -12.203 -51.125 0.902 1 87.75 63 ILE A CA 1
ATOM 495 C C . ILE A 1 63 ? -10.898 -50.5 1.414 1 87.75 63 ILE A C 1
ATOM 497 O O . ILE A 1 63 ? -10.766 -49.281 1.532 1 87.75 63 ILE A O 1
ATOM 501 N N . LEU A 1 64 ? -9.883 -51.344 1.645 1 89.31 64 LEU A N 1
ATOM 502 C CA . LEU A 1 64 ? -8.602 -50.875 2.158 1 89.31 64 LEU A CA 1
ATOM 503 C C . LEU A 1 64 ? -7.859 -50.062 1.105 1 89.31 64 LEU A C 1
ATOM 505 O O . LEU A 1 64 ? -7.195 -49.062 1.435 1 89.31 64 LEU A O 1
ATOM 509 N N . ASN A 1 65 ? -7.98 -50.406 -0.185 1 90.75 65 ASN A N 1
ATOM 510 C CA . ASN A 1 65 ? -7.375 -49.656 -1.269 1 90.75 65 ASN A CA 1
ATOM 511 C C . ASN A 1 65 ? -8.031 -48.281 -1.414 1 90.75 65 ASN A C 1
ATOM 513 O O . ASN A 1 65 ? -7.348 -47.281 -1.664 1 90.75 65 ASN A O 1
ATOM 517 N N . GLN A 1 66 ? -9.297 -48.281 -1.259 1 91.31 66 GLN A N 1
ATOM 518 C CA . GLN A 1 66 ? -10.016 -47.031 -1.344 1 91.31 66 GLN A CA 1
ATOM 519 C C . GLN A 1 66 ? -9.641 -46.094 -0.196 1 91.31 66 GLN A C 1
ATOM 521 O O . GLN A 1 66 ? -9.484 -44.875 -0.392 1 91.31 66 GLN A O 1
ATOM 526 N N . ILE A 1 67 ? -9.445 -46.656 0.974 1 91.5 67 ILE A N 1
ATOM 527 C CA . ILE A 1 67 ? -9.062 -45.875 2.143 1 91.5 67 ILE A CA 1
ATOM 528 C C . ILE A 1 67 ? -7.645 -45.344 1.959 1 91.5 67 ILE A C 1
ATOM 530 O O . ILE A 1 67 ? -7.352 -44.188 2.338 1 91.5 67 ILE A O 1
ATOM 534 N N . SER A 1 68 ? -6.758 -46.156 1.424 1 91.38 68 SER A N 1
ATOM 535 C CA . SER A 1 68 ? -5.391 -45.688 1.166 1 91.38 68 SER A CA 1
ATOM 536 C C . SER A 1 68 ? -5.371 -44.531 0.17 1 91.38 68 SER A C 1
ATOM 538 O O . SER A 1 68 ? -4.598 -43.594 0.33 1 91.38 68 SER A O 1
ATOM 540 N N . TYR A 1 69 ? -6.25 -44.625 -0.863 1 93.25 69 TYR A N 1
ATOM 541 C CA . TYR A 1 69 ? -6.367 -43.562 -1.848 1 93.25 69 TYR A CA 1
ATOM 542 C C . TYR A 1 69 ? -6.84 -42.25 -1.193 1 93.25 69 TYR A C 1
ATOM 544 O O . TYR A 1 69 ? -6.266 -41.188 -1.428 1 93.25 69 TYR A O 1
ATOM 552 N N . ILE A 1 70 ? -7.82 -42.406 -0.363 1 93.81 70 ILE A N 1
ATOM 553 C CA . ILE A 1 70 ? -8.383 -41.25 0.307 1 93.81 70 ILE A CA 1
ATOM 554 C C . ILE A 1 70 ? -7.34 -40.625 1.228 1 93.81 70 ILE A C 1
ATOM 556 O O . ILE A 1 70 ? -7.164 -39.406 1.239 1 93.81 70 ILE A O 1
ATOM 560 N N . THR A 1 71 ? -6.617 -41.438 1.968 1 92.75 71 THR A N 1
ATOM 561 C CA . THR A 1 71 ? -5.613 -40.938 2.91 1 92.75 71 THR A CA 1
ATOM 562 C C . THR A 1 71 ? -4.492 -40.219 2.178 1 92.75 71 THR A C 1
ATOM 564 O O . THR A 1 71 ? -4.039 -39.156 2.621 1 92.75 71 THR A O 1
ATOM 567 N N . GLU A 1 72 ? -4.082 -40.75 1.069 1 92.88 72 GLU A N 1
ATOM 568 C CA . GLU A 1 72 ? -3.023 -40.094 0.287 1 92.88 72 GLU A CA 1
ATOM 569 C C . GLU A 1 72 ? -3.484 -38.781 -0.291 1 92.88 72 GLU A C 1
ATOM 571 O O . GLU A 1 72 ? -2.729 -37.812 -0.298 1 92.88 72 GLU A O 1
ATOM 576 N N . ARG A 1 73 ? -4.711 -38.781 -0.76 1 94.38 73 ARG A N 1
ATOM 577 C CA . ARG A 1 73 ? -5.254 -37.562 -1.339 1 94.38 73 ARG A CA 1
ATOM 578 C C . ARG A 1 73 ? -5.418 -36.469 -0.277 1 94.38 73 ARG A C 1
ATOM 580 O O . ARG A 1 73 ? -5.137 -35.281 -0.53 1 94.38 73 ARG A O 1
ATOM 587 N N . VAL A 1 74 ? -5.879 -36.844 0.843 1 95.31 74 VAL A N 1
ATOM 588 C CA . VAL A 1 74 ? -6.074 -35.906 1.939 1 95.31 74 VAL A CA 1
ATOM 589 C C . VAL A 1 74 ? -4.727 -35.344 2.375 1 95.31 74 VAL A C 1
ATOM 591 O O . VAL A 1 74 ? -4.613 -34.125 2.654 1 95.31 74 VAL A O 1
ATOM 594 N N . GLU A 1 75 ? -3.721 -36.156 2.457 1 93.88 75 GLU A N 1
ATOM 595 C CA . GLU A 1 75 ? -2.387 -35.688 2.828 1 93.88 75 GLU A CA 1
ATOM 596 C C . GLU A 1 75 ? -1.861 -34.656 1.825 1 93.88 75 GLU A C 1
ATOM 598 O O . GLU A 1 75 ? -1.281 -33.656 2.213 1 93.88 75 GLU A O 1
ATOM 603 N N . THR A 1 76 ? -2.041 -34.906 0.567 1 94.81 76 THR A N 1
ATOM 604 C CA . THR A 1 76 ? -1.629 -33.969 -0.469 1 94.81 76 THR A CA 1
ATOM 605 C C . THR A 1 76 ? -2.414 -32.656 -0.358 1 94.81 76 THR A C 1
ATOM 607 O O . THR A 1 76 ? -1.851 -31.578 -0.524 1 94.81 76 THR A O 1
ATOM 610 N N . ASN A 1 77 ? -3.715 -32.844 -0.136 1 95.38 77 ASN A N 1
ATOM 611 C CA . ASN A 1 77 ? -4.539 -31.641 0.037 1 95.38 77 ASN A CA 1
ATOM 612 C C . ASN A 1 77 ? -4.066 -30.797 1.217 1 95.38 77 ASN A C 1
ATOM 614 O O . ASN A 1 77 ? -4.043 -29.578 1.135 1 95.38 77 ASN A O 1
ATOM 618 N N . LYS A 1 78 ? -3.723 -31.469 2.281 1 94.06 78 LYS A N 1
ATOM 619 C CA . LYS A 1 78 ? -3.234 -30.75 3.457 1 94.06 78 LYS A CA 1
ATOM 620 C C . LYS A 1 78 ? -1.931 -30.016 3.152 1 94.06 78 LYS A C 1
ATOM 622 O O . LYS A 1 78 ? -1.72 -28.891 3.617 1 94.06 78 LYS A O 1
ATOM 627 N N . ASP A 1 79 ? -1.083 -30.641 2.396 1 93.31 79 ASP A N 1
ATOM 628 C CA . ASP A 1 79 ? 0.151 -29.984 1.969 1 93.31 79 ASP A CA 1
ATOM 629 C C . ASP A 1 79 ? -0.146 -28.75 1.128 1 93.31 79 ASP A C 1
ATOM 631 O O . ASP A 1 79 ? 0.504 -27.719 1.287 1 93.31 79 ASP A O 1
ATOM 635 N N . CYS A 1 80 ? -1.104 -28.875 0.223 1 95.56 80 CYS A N 1
ATOM 636 C CA . CYS A 1 80 ? -1.492 -27.75 -0.618 1 95.56 80 CYS A CA 1
ATOM 637 C C . CYS A 1 80 ? -2.047 -26.609 0.223 1 95.56 80 CYS A C 1
ATOM 639 O O . CYS A 1 80 ? -1.713 -25.453 -0.006 1 95.56 80 CYS A O 1
ATOM 641 N N . LEU A 1 81 ? -2.875 -26.984 1.161 1 94.81 81 LEU A N 1
ATOM 642 C CA . LEU A 1 81 ? -3.473 -25.969 2.033 1 94.81 81 LEU A CA 1
ATOM 643 C C . LEU A 1 81 ? -2.406 -25.281 2.869 1 94.81 81 LEU A C 1
ATOM 645 O O . LEU A 1 81 ? -2.449 -24.062 3.049 1 94.81 81 LEU A O 1
ATOM 649 N N . HIS A 1 82 ? -1.48 -26.031 3.34 1 92.44 82 HIS A N 1
ATOM 650 C CA . HIS A 1 82 ? -0.371 -25.453 4.094 1 92.44 82 HIS A CA 1
ATOM 651 C C . HIS A 1 82 ? 0.458 -24.516 3.23 1 92.44 82 HIS A C 1
ATOM 653 O O . HIS A 1 82 ? 0.881 -23.453 3.693 1 92.44 82 HIS A O 1
ATOM 659 N N . TYR A 1 83 ? 0.721 -24.969 2.057 1 94.12 83 TYR A N 1
ATOM 660 C CA . TYR A 1 83 ? 1.49 -24.172 1.11 1 94.12 83 TYR A CA 1
ATOM 661 C C . TYR A 1 83 ? 0.79 -22.844 0.816 1 94.12 83 TYR A C 1
ATOM 663 O O . TYR A 1 83 ? 1.412 -21.781 0.864 1 94.12 83 TYR A O 1
ATOM 671 N N . LEU A 1 84 ? -0.479 -22.875 0.596 1 95.44 84 LEU A N 1
ATOM 672 C CA . LEU A 1 84 ? -1.266 -21.688 0.303 1 95.44 84 LEU A CA 1
ATOM 673 C C . LEU A 1 84 ? -1.403 -20.797 1.543 1 95.44 84 LEU A C 1
ATOM 675 O O . LEU A 1 84 ? -1.406 -19.578 1.44 1 95.44 84 LEU A O 1
ATOM 679 N N . ALA A 1 85 ? -1.509 -21.422 2.684 1 92.19 85 ALA A N 1
ATOM 680 C CA . ALA A 1 85 ? -1.605 -20.688 3.941 1 92.19 85 ALA A CA 1
ATOM 681 C C . ALA A 1 85 ? -0.336 -19.891 4.207 1 92.19 85 ALA A C 1
ATOM 683 O O . ALA A 1 85 ? -0.368 -18.875 4.918 1 92.19 85 ALA A O 1
ATOM 684 N N . GLY A 1 86 ? 0.76 -20.391 3.641 1 90.94 86 GLY A N 1
ATOM 685 C CA . GLY A 1 86 ? 1.991 -19.609 3.738 1 90.94 86 GLY A CA 1
ATOM 686 C C . GLY A 1 86 ? 1.881 -18.234 3.133 1 90.94 86 GLY A C 1
ATOM 687 O O . GLY A 1 86 ? 2.555 -17.297 3.574 1 90.94 86 GLY A O 1
ATOM 688 N N . ILE A 1 87 ? 0.997 -18.078 2.154 1 93.75 87 ILE A N 1
ATOM 689 C CA . ILE A 1 87 ? 0.744 -16.766 1.54 1 93.75 87 ILE A CA 1
ATOM 690 C C . ILE A 1 87 ? -0.292 -16 2.359 1 93.75 87 ILE A C 1
ATOM 692 O O . ILE A 1 87 ? -0.041 -14.875 2.789 1 93.75 87 ILE A O 1
ATOM 696 N N . THR A 1 88 ? -1.383 -16.656 2.709 1 91.62 88 THR A N 1
ATOM 697 C CA . THR A 1 88 ? -2.539 -15.969 3.27 1 91.62 88 THR A CA 1
ATOM 698 C C . THR A 1 88 ? -2.303 -15.625 4.738 1 91.62 88 THR A C 1
ATOM 700 O O . THR A 1 88 ? -2.975 -14.75 5.289 1 91.62 88 THR A O 1
ATOM 703 N N . SER A 1 89 ? -1.353 -16.281 5.383 1 86.12 89 SER A N 1
ATOM 704 C CA . SER A 1 89 ? -1.052 -15.961 6.777 1 86.12 89 SER A CA 1
ATOM 705 C C . SER A 1 89 ? -0.5 -14.547 6.918 1 86.12 89 SER A C 1
ATOM 707 O O . SER A 1 89 ? -0.502 -13.977 8.016 1 86.12 89 SER A O 1
ATOM 709 N N . MET A 1 90 ? -0.07 -13.984 5.836 1 87.56 90 MET A N 1
ATOM 710 C CA . MET A 1 90 ? 0.495 -12.641 5.848 1 87.56 90 MET A CA 1
ATOM 711 C C . MET A 1 90 ? -0.607 -11.586 5.859 1 87.56 90 MET A C 1
ATOM 713 O O . MET A 1 90 ? -0.328 -10.391 5.949 1 87.56 90 MET A O 1
ATOM 717 N N . GLU A 1 91 ? -1.846 -11.977 5.801 1 86.56 91 GLU A N 1
ATOM 718 C CA . GLU A 1 91 ? -2.965 -11.039 5.797 1 86.56 91 GLU A CA 1
ATOM 719 C C . GLU A 1 91 ? -2.951 -10.156 7.039 1 86.56 91 GLU A C 1
ATOM 721 O O . GLU A 1 91 ? -3.281 -8.969 6.969 1 86.56 91 GLU A O 1
ATOM 726 N N . ASP A 1 92 ? -2.496 -10.609 8.109 1 83.69 92 ASP A N 1
ATOM 727 C CA . ASP A 1 92 ? -2.541 -9.906 9.391 1 83.69 92 ASP A CA 1
ATOM 728 C C . ASP A 1 92 ? -1.543 -8.75 9.422 1 83.69 92 ASP A C 1
ATOM 730 O O . ASP A 1 92 ? -1.716 -7.797 10.18 1 83.69 92 ASP A O 1
ATOM 734 N N . ILE A 1 93 ? -0.527 -8.898 8.609 1 86.38 93 ILE A N 1
ATOM 735 C CA . ILE A 1 93 ? 0.505 -7.867 8.594 1 86.38 93 ILE A CA 1
ATOM 736 C C . ILE A 1 93 ? -0.112 -6.523 8.211 1 86.38 93 ILE A C 1
ATOM 738 O O . ILE A 1 93 ? 0.219 -5.492 8.797 1 86.38 93 ILE A O 1
ATOM 742 N N . TYR A 1 94 ? -1.027 -6.508 7.367 1 90 94 TYR A N 1
ATOM 743 C CA . TYR A 1 94 ? -1.564 -5.266 6.832 1 90 94 TYR A CA 1
ATOM 744 C C . TYR A 1 94 ? -2.59 -4.656 7.781 1 90 94 TYR A C 1
ATOM 746 O O . TYR A 1 94 ? -2.738 -3.436 7.848 1 90 94 TYR A O 1
ATOM 754 N N . SER A 1 95 ? -3.266 -5.52 8.57 1 86.56 95 SER A N 1
ATOM 755 C CA . SER A 1 95 ? -4.102 -5.008 9.648 1 86.56 95 SER A CA 1
ATOM 756 C C . SER A 1 95 ? -3.258 -4.395 10.758 1 86.56 95 SER A C 1
ATOM 758 O O . SER A 1 95 ? -3.627 -3.369 11.336 1 86.56 95 SER A O 1
ATOM 760 N N . ASP A 1 96 ? -2.182 -5.016 10.945 1 85.44 96 ASP A N 1
ATOM 761 C CA . ASP A 1 96 ? -1.26 -4.52 11.961 1 85.44 96 ASP A CA 1
ATOM 762 C C . ASP A 1 96 ? -0.675 -3.166 11.555 1 85.44 96 ASP A C 1
ATOM 764 O O . ASP A 1 96 ? -0.584 -2.254 12.383 1 85.44 96 ASP A O 1
ATOM 768 N N . VAL A 1 97 ? -0.252 -3.107 10.352 1 87.94 97 VAL A N 1
ATOM 769 C CA . VAL A 1 97 ? 0.327 -1.865 9.852 1 87.94 97 VAL A CA 1
ATOM 770 C C . VAL A 1 97 ? -0.707 -0.745 9.93 1 87.94 97 VAL A C 1
ATOM 772 O O . VAL A 1 97 ? -0.392 0.371 10.352 1 87.94 97 VAL A O 1
ATOM 775 N N . ALA A 1 98 ? -1.907 -1.026 9.578 1 87.81 98 ALA A N 1
ATOM 776 C CA . ALA A 1 98 ? -2.973 -0.028 9.625 1 87.81 98 ALA A CA 1
ATOM 777 C C . ALA A 1 98 ? -3.24 0.417 11.062 1 87.81 98 ALA A C 1
ATOM 779 O O . ALA A 1 98 ? -3.424 1.607 11.328 1 87.81 98 ALA A O 1
ATOM 780 N N . ALA A 1 99 ? -3.281 -0.511 11.953 1 85.25 99 ALA A N 1
ATOM 781 C CA . ALA A 1 99 ? -3.508 -0.197 13.359 1 85.25 99 ALA A CA 1
ATOM 782 C C . ALA A 1 99 ? -2.359 0.634 13.93 1 85.25 99 ALA A C 1
ATOM 784 O O . ALA A 1 99 ? -2.586 1.569 14.695 1 85.25 99 ALA A O 1
ATOM 785 N N . PHE A 1 100 ? -1.208 0.277 13.586 1 87 100 PHE A N 1
ATOM 786 C CA . PHE A 1 100 ? -0.029 0.993 14.055 1 87 100 PHE A CA 1
ATOM 787 C C . PHE A 1 100 ? -0.052 2.443 13.586 1 87 100 PHE A C 1
ATOM 789 O O . PHE A 1 100 ? 0.247 3.355 14.359 1 87 100 PHE A O 1
ATOM 796 N N . ASN A 1 101 ? -0.337 2.617 12.312 1 89.19 101 ASN A N 1
ATOM 797 C CA . ASN A 1 101 ? -0.426 3.965 11.758 1 89.19 101 ASN A CA 1
ATOM 798 C C . ASN A 1 101 ? -1.479 4.797 12.484 1 89.19 101 ASN A C 1
ATOM 800 O O . ASN A 1 101 ? -1.244 5.965 12.797 1 89.19 101 ASN A O 1
ATOM 804 N N . ALA A 1 102 ? -2.572 4.215 12.75 1 89 102 ALA A N 1
ATOM 805 C CA . ALA A 1 102 ? -3.654 4.922 13.43 1 89 102 ALA A CA 1
ATOM 806 C C . ALA A 1 102 ? -3.258 5.281 14.859 1 89 102 ALA A C 1
ATOM 808 O O . ALA A 1 102 ? -3.512 6.398 15.312 1 89 102 ALA A O 1
ATOM 809 N N . LYS A 1 103 ? -2.666 4.395 15.5 1 87.19 103 LYS A N 1
ATOM 810 C CA . LYS A 1 103 ? -2.23 4.637 16.875 1 87.19 103 LYS A CA 1
ATOM 811 C C . LYS A 1 103 ? -1.199 5.758 16.938 1 87.19 103 LYS A C 1
ATOM 813 O O . LYS A 1 103 ? -1.227 6.586 17.844 1 87.19 103 LYS A O 1
ATOM 818 N N . ARG A 1 104 ? -0.329 5.711 16 1 90.81 104 ARG A N 1
ATOM 819 C CA . ARG A 1 104 ? 0.692 6.75 15.953 1 90.81 104 ARG A CA 1
ATOM 820 C C . ARG A 1 104 ? 0.069 8.117 15.711 1 90.81 104 ARG A C 1
ATOM 822 O O . ARG A 1 104 ? 0.45 9.102 16.344 1 90.81 104 ARG A O 1
ATOM 829 N N . ALA A 1 105 ? -0.832 8.211 14.766 1 92.56 105 ALA A N 1
ATOM 830 C CA . ALA A 1 105 ? -1.523 9.469 14.5 1 92.56 105 ALA A CA 1
ATOM 831 C C . ALA A 1 105 ? -2.227 9.984 15.75 1 92.56 105 ALA A C 1
ATOM 833 O O . ALA A 1 105 ? -2.131 11.172 16.078 1 92.56 105 ALA A O 1
ATOM 834 N N . LEU A 1 106 ? -2.844 9.141 16.5 1 91.25 106 LEU A N 1
ATOM 835 C CA . LEU A 1 106 ? -3.549 9.531 17.719 1 91.25 106 LEU A CA 1
ATOM 836 C C . LEU A 1 106 ? -2.568 10 18.797 1 91.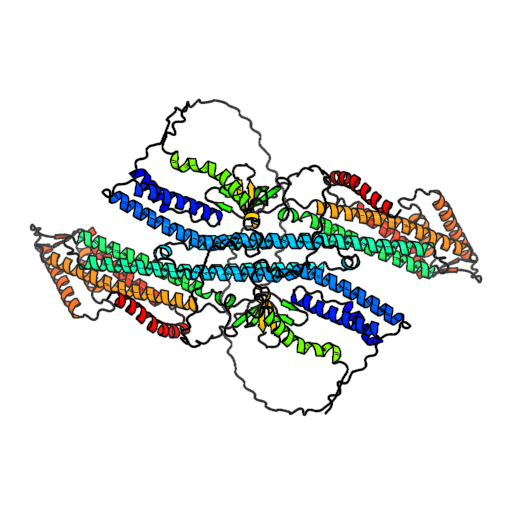25 106 LEU A C 1
ATOM 838 O O . LEU A 1 106 ? -2.826 10.977 19.484 1 91.25 106 LEU A O 1
ATOM 842 N N . LYS A 1 107 ? -1.521 9.289 18.891 1 89.69 107 LYS A N 1
ATOM 843 C CA . LYS A 1 107 ? -0.515 9.648 19.875 1 89.69 107 LYS A CA 1
ATOM 844 C C . LYS A 1 107 ? 0.052 11.039 19.625 1 89.69 107 LYS A C 1
ATOM 846 O O . LYS A 1 107 ? 0.295 11.797 20.562 1 89.69 107 LYS A O 1
ATOM 851 N N . LEU A 1 108 ? 0.234 11.344 18.359 1 92 108 LEU A N 1
ATOM 852 C CA . LEU A 1 108 ? 0.781 12.648 18 1 92 108 LEU A CA 1
ATOM 853 C C . LEU A 1 108 ? -0.191 13.766 18.359 1 92 108 LEU A C 1
ATOM 855 O O . LEU A 1 108 ? 0.225 14.828 18.828 1 92 108 LEU A O 1
ATOM 859 N N . ILE A 1 109 ? -1.445 13.523 18.219 1 90.19 109 ILE A N 1
ATOM 860 C CA . ILE A 1 109 ? -2.463 14.516 18.531 1 90.19 109 ILE A CA 1
ATOM 861 C C . ILE A 1 109 ? -2.533 14.719 20.047 1 90.19 109 ILE A C 1
ATOM 863 O O . ILE A 1 109 ? -2.766 15.836 20.516 1 90.19 109 ILE A O 1
ATOM 867 N N . MET A 1 110 ? -2.295 13.68 20.781 1 88.69 110 MET A N 1
ATOM 868 C CA . MET A 1 110 ? -2.469 13.719 22.234 1 88.69 110 MET A CA 1
ATOM 869 C C . MET A 1 110 ? -1.207 14.234 22.922 1 88.69 110 MET A C 1
ATOM 871 O O . MET A 1 110 ? -1.186 14.406 24.141 1 88.69 110 MET A O 1
ATOM 875 N N . GLU A 1 111 ? -0.195 14.492 22.156 1 87.5 111 GLU A N 1
ATOM 876 C CA . GLU A 1 111 ? 1.041 14.992 22.75 1 87.5 111 GLU A CA 1
ATOM 877 C C . GLU A 1 111 ? 0.823 16.344 23.422 1 87.5 111 GLU A C 1
ATOM 879 O O . GLU A 1 111 ? 0.158 17.219 22.859 1 87.5 111 GLU A O 1
ATOM 884 N N . ASN A 1 112 ? 1.205 16.406 24.609 1 85.19 112 ASN A N 1
ATOM 885 C CA . ASN A 1 112 ? 1.082 17.656 25.359 1 85.19 112 ASN A CA 1
ATOM 886 C C . ASN A 1 112 ? 2.316 18.531 25.188 1 85.19 112 ASN A C 1
ATOM 888 O O . ASN A 1 112 ? 3.275 18.422 25.953 1 85.19 112 ASN A O 1
ATOM 892 N N . LEU A 1 113 ? 2.316 19.344 24.219 1 87.94 113 LEU A N 1
ATOM 893 C CA . LEU A 1 113 ? 3.426 20.25 23.938 1 87.94 113 LEU A CA 1
ATOM 894 C C . LEU A 1 113 ? 3.076 21.688 24.328 1 87.94 113 LEU A C 1
ATOM 896 O O . LEU A 1 113 ? 1.902 22.016 24.516 1 87.94 113 LEU A O 1
ATOM 900 N N . ASP A 1 114 ? 4.066 22.406 24.562 1 88.12 114 ASP A N 1
ATOM 901 C CA . ASP A 1 114 ? 3.887 23.797 25 1 88.12 114 ASP A CA 1
ATOM 902 C C . ASP A 1 114 ? 3.318 24.656 23.875 1 88.12 114 ASP A C 1
ATOM 904 O O . ASP A 1 114 ? 3.361 24.266 22.703 1 88.12 114 ASP A O 1
ATOM 908 N N . ASN A 1 115 ? 2.801 25.781 24.281 1 87.62 115 ASN A N 1
ATOM 909 C CA . ASN A 1 115 ? 2.199 26.719 23.328 1 87.62 115 ASN A CA 1
ATOM 910 C C . ASN A 1 115 ? 3.215 27.188 22.281 1 87.62 115 ASN A C 1
ATOM 912 O O . ASN A 1 115 ? 2.852 27.484 21.141 1 87.62 115 ASN A O 1
ATOM 916 N N . LYS A 1 116 ? 4.453 27.25 22.734 1 89.5 116 LYS A N 1
ATOM 917 C CA . LYS A 1 116 ? 5.492 27.672 21.797 1 89.5 116 LYS A CA 1
ATOM 918 C C . LYS A 1 116 ? 5.551 26.75 20.578 1 89.5 116 LYS A C 1
ATOM 920 O O . LYS A 1 116 ? 5.777 27.203 19.453 1 89.5 116 LYS A O 1
ATOM 925 N N . PHE A 1 117 ? 5.312 25.516 20.844 1 92.69 117 PHE A N 1
ATOM 926 C CA . PHE A 1 117 ? 5.27 24.531 19.766 1 92.69 117 PHE A CA 1
ATOM 927 C C . PHE A 1 117 ? 4.098 24.812 18.828 1 92.69 117 PHE A C 1
ATOM 929 O O . PHE A 1 117 ? 4.262 24.844 17.609 1 92.69 117 PHE A O 1
ATOM 936 N N . TRP A 1 118 ? 2.967 24.984 19.359 1 92 118 TRP A N 1
ATOM 937 C CA . TRP A 1 118 ? 1.738 25.078 18.578 1 92 118 TRP A CA 1
ATOM 938 C C . TRP A 1 118 ? 1.682 26.375 17.781 1 92 118 TRP A C 1
ATOM 940 O O . TRP A 1 118 ? 0.882 26.516 16.859 1 92 118 TRP A O 1
ATOM 950 N N . ARG A 1 119 ? 2.553 27.328 18.141 1 91.44 119 ARG A N 1
ATOM 951 C CA . ARG A 1 119 ? 2.65 28.578 17.391 1 91.44 119 ARG A CA 1
ATOM 952 C C . ARG A 1 119 ? 3.354 28.359 16.062 1 91.44 119 ARG A C 1
ATOM 954 O O . ARG A 1 119 ? 3.184 29.156 15.133 1 91.44 119 ARG A O 1
ATOM 961 N N . ARG A 1 120 ? 4.039 27.234 16.016 1 91.5 120 ARG A N 1
ATOM 962 C CA . ARG A 1 120 ? 4.797 26.953 14.797 1 91.5 120 ARG A CA 1
ATOM 963 C C . ARG A 1 120 ? 3.896 26.375 13.711 1 91.5 120 ARG A C 1
ATOM 965 O O . ARG A 1 120 ? 3.094 25.469 13.977 1 91.5 120 ARG A O 1
ATOM 972 N N . LYS A 1 121 ? 4.035 26.984 12.578 1 91.31 121 LYS A N 1
ATOM 973 C CA . LYS A 1 121 ? 3.26 26.484 11.445 1 91.31 121 LYS A CA 1
ATOM 974 C C . LYS A 1 121 ? 3.918 25.266 10.82 1 91.31 121 LYS A C 1
ATOM 976 O O . LYS A 1 121 ? 4.793 25.391 9.961 1 91.31 121 LYS A O 1
ATOM 981 N N . LEU A 1 122 ? 3.469 24.094 11.25 1 94.75 122 LEU A N 1
ATOM 982 C CA . LEU A 1 122 ? 4.051 22.859 10.75 1 94.75 122 LEU A CA 1
ATOM 983 C C . LEU A 1 122 ? 3.082 22.141 9.812 1 94.75 122 LEU A C 1
ATOM 985 O O . LEU A 1 122 ? 3.297 20.969 9.461 1 94.75 122 LEU A O 1
ATOM 989 N N . SER A 1 123 ? 2.023 22.797 9.461 1 94.5 123 SER A N 1
ATOM 990 C CA . SER A 1 123 ? 1.021 22.156 8.617 1 94.5 123 SER A CA 1
ATOM 991 C C . SER A 1 123 ? 1.644 21.609 7.34 1 94.5 123 SER A C 1
ATOM 993 O O . SER A 1 123 ? 1.371 20.469 6.949 1 94.5 123 SER A O 1
ATOM 995 N N . GLY A 1 124 ? 2.451 22.406 6.715 1 95.69 124 GLY A N 1
ATOM 996 C CA . GLY A 1 124 ? 3.113 21.984 5.488 1 95.69 124 GLY A CA 1
ATOM 997 C C . GLY A 1 124 ? 4.047 20.797 5.688 1 95.69 124 GLY A C 1
ATOM 998 O O . GLY A 1 124 ? 3.867 19.75 5.07 1 95.69 124 GLY A O 1
ATOM 999 N N . PRO A 1 125 ? 5 20.922 6.574 1 96.44 125 PRO A N 1
ATOM 1000 C CA . PRO A 1 125 ? 5.922 19.828 6.855 1 96.44 125 PRO A CA 1
ATOM 1001 C C . PRO A 1 125 ? 5.203 18.531 7.25 1 96.44 125 PRO A C 1
ATOM 1003 O O . PRO A 1 125 ? 5.598 17.453 6.824 1 96.44 125 PRO A O 1
ATOM 1006 N N . ILE A 1 126 ? 4.156 18.656 8.109 1 97.12 126 ILE A N 1
ATOM 1007 C CA . ILE A 1 126 ? 3.387 17.484 8.523 1 97.12 126 ILE A CA 1
ATOM 1008 C C . ILE A 1 126 ? 2.789 16.797 7.293 1 97.12 126 ILE A C 1
ATOM 1010 O O . ILE A 1 126 ? 2.9 15.578 7.137 1 97.12 126 ILE A O 1
ATOM 1014 N N . ASN A 1 127 ? 2.217 17.594 6.473 1 96.62 127 ASN A N 1
ATOM 1015 C CA . ASN A 1 127 ? 1.619 17.062 5.25 1 96.62 127 ASN A CA 1
ATOM 1016 C C . ASN A 1 127 ? 2.654 16.344 4.383 1 96.62 127 ASN A C 1
ATOM 1018 O O . ASN A 1 127 ? 2.393 15.266 3.854 1 96.62 127 ASN A O 1
ATOM 1022 N N . ARG A 1 128 ? 3.777 16.922 4.254 1 96.19 128 ARG A N 1
ATOM 1023 C CA . ARG A 1 128 ? 4.832 16.344 3.424 1 96.19 128 ARG A CA 1
ATOM 1024 C C . ARG A 1 128 ? 5.344 15.031 4.02 1 96.19 128 ARG A C 1
ATOM 1026 O O . ARG A 1 128 ? 5.637 14.086 3.289 1 96.19 128 ARG A O 1
ATOM 1033 N N . CYS A 1 129 ? 5.504 15.008 5.312 1 96.69 129 CYS A N 1
ATOM 1034 C CA . CYS A 1 129 ? 5.945 13.789 5.98 1 96.69 129 CYS A CA 1
ATOM 1035 C C . CYS A 1 129 ? 4.961 12.656 5.746 1 96.69 129 CYS A C 1
ATOM 1037 O O . CYS A 1 129 ? 5.359 11.539 5.406 1 96.69 129 CYS A O 1
ATOM 1039 N N . TRP A 1 130 ? 3.695 12.961 5.91 1 97.31 130 TRP A N 1
ATOM 1040 C CA . TRP A 1 130 ? 2.674 11.938 5.703 1 97.31 130 TRP A CA 1
ATOM 1041 C C . TRP A 1 130 ? 2.619 11.508 4.242 1 97.31 130 TRP A C 1
ATOM 1043 O O . TRP A 1 130 ? 2.418 10.328 3.943 1 97.31 130 TRP A O 1
ATOM 1053 N N . GLN A 1 131 ? 2.787 12.438 3.361 1 96 131 GLN A N 1
ATOM 1054 C CA . GLN A 1 131 ? 2.789 12.117 1.937 1 96 131 GLN A CA 1
ATOM 1055 C C . GLN A 1 131 ? 3.938 11.18 1.58 1 96 131 GLN A C 1
ATOM 1057 O O . GLN A 1 131 ? 3.766 10.258 0.78 1 96 131 GLN A O 1
ATOM 1062 N N . ASN A 1 132 ? 5.039 11.469 2.111 1 96.12 132 ASN A N 1
ATOM 1063 C CA . ASN A 1 132 ? 6.188 10.602 1.868 1 96.12 132 ASN A CA 1
ATOM 1064 C C . ASN A 1 132 ? 5.938 9.188 2.387 1 96.12 132 ASN A C 1
ATOM 1066 O O . ASN A 1 132 ? 6.297 8.211 1.729 1 96.12 132 ASN A O 1
ATOM 1070 N N . LEU A 1 133 ? 5.379 9.078 3.549 1 95.5 133 LEU A N 1
ATOM 1071 C CA . LEU A 1 133 ? 5.043 7.77 4.098 1 95.5 133 LEU A CA 1
ATOM 1072 C C . LEU A 1 133 ? 4.047 7.043 3.199 1 95.5 133 LEU A C 1
ATOM 1074 O O . LEU A 1 133 ? 4.129 5.824 3.031 1 95.5 133 LEU A O 1
ATOM 1078 N N . GLY A 1 134 ? 3.066 7.84 2.725 1 95.56 134 GLY A N 1
ATOM 1079 C CA . GLY A 1 134 ? 2.135 7.27 1.766 1 95.56 134 GLY A CA 1
ATOM 1080 C C . GLY A 1 134 ? 2.816 6.699 0.538 1 95.56 134 GLY A C 1
ATOM 1081 O O . GLY A 1 134 ? 2.439 5.629 0.051 1 95.56 134 GLY A O 1
ATOM 1082 N N . ARG A 1 135 ? 3.789 7.316 0.09 1 95.5 135 ARG A N 1
ATOM 1083 C CA . ARG A 1 135 ? 4.559 6.836 -1.055 1 95.5 135 ARG A CA 1
ATOM 1084 C C . ARG A 1 135 ? 5.281 5.535 -0.722 1 95.5 135 ARG A C 1
ATOM 1086 O O . ARG A 1 135 ? 5.297 4.605 -1.531 1 95.5 135 ARG A O 1
ATOM 1093 N N . TYR A 1 136 ? 5.891 5.473 0.441 1 95.44 136 TYR A N 1
ATOM 1094 C CA . TYR A 1 136 ? 6.574 4.254 0.861 1 95.44 136 TYR A CA 1
ATOM 1095 C C . TYR A 1 136 ? 5.605 3.08 0.92 1 95.44 136 TYR A C 1
ATOM 1097 O O . TYR A 1 136 ? 5.961 1.955 0.563 1 95.44 136 TYR A O 1
ATOM 1105 N N . SER A 1 137 ? 4.418 3.346 1.412 1 95.25 137 SER A N 1
ATOM 1106 C CA . SER A 1 137 ? 3.402 2.301 1.453 1 95.25 137 SER A CA 1
ATOM 1107 C C . SER A 1 137 ? 3.068 1.798 0.053 1 95.25 137 SER A C 1
ATOM 1109 O O . SER A 1 137 ? 2.914 0.593 -0.158 1 95.25 137 SER A O 1
ATOM 1111 N N . GLU A 1 138 ? 2.982 2.678 -0.873 1 95.06 138 GLU A N 1
ATOM 1112 C CA . GLU A 1 138 ? 2.721 2.303 -2.26 1 95.06 138 GLU A CA 1
ATOM 1113 C C . GLU A 1 138 ? 3.873 1.486 -2.836 1 95.06 138 GLU A C 1
ATOM 1115 O O . GLU A 1 138 ? 3.652 0.523 -3.574 1 95.06 138 GLU A O 1
ATOM 1120 N N . LEU A 1 139 ? 5.027 1.916 -2.521 1 95.19 139 LEU A N 1
ATOM 1121 C CA . LEU A 1 139 ? 6.195 1.192 -3.006 1 95.19 139 LEU A CA 1
ATOM 1122 C C . LEU A 1 139 ? 6.25 -0.213 -2.416 1 95.19 139 LEU A C 1
ATOM 1124 O O . LEU A 1 139 ? 6.645 -1.162 -3.096 1 95.19 139 LEU A O 1
ATOM 1128 N N . ALA A 1 140 ? 5.898 -0.32 -1.163 1 94.12 140 ALA A N 1
ATOM 1129 C CA . ALA A 1 140 ? 5.848 -1.643 -0.547 1 94.12 140 ALA A CA 1
ATOM 1130 C C . ALA A 1 140 ? 4.898 -2.564 -1.307 1 94.12 140 ALA A C 1
ATOM 1132 O O . ALA A 1 140 ? 5.16 -3.762 -1.441 1 94.12 140 ALA A O 1
ATOM 1133 N N . THR A 1 141 ? 3.828 -2.008 -1.817 1 94.44 141 THR A N 1
ATOM 1134 C CA . THR A 1 141 ? 2.873 -2.779 -2.605 1 94.44 141 THR A CA 1
ATOM 1135 C C . THR A 1 141 ? 3.5 -3.236 -3.92 1 94.44 141 THR A C 1
ATOM 1137 O O . THR A 1 141 ? 3.264 -4.359 -4.367 1 94.44 141 THR A O 1
ATOM 1140 N N . ILE A 1 142 ? 4.285 -2.422 -4.52 1 94.12 142 ILE A N 1
ATOM 1141 C CA . ILE A 1 142 ? 4.977 -2.777 -5.754 1 94.12 142 ILE A CA 1
ATOM 1142 C C . ILE A 1 142 ? 5.934 -3.939 -5.488 1 94.12 142 ILE A C 1
ATOM 1144 O O . ILE A 1 142 ? 5.977 -4.902 -6.258 1 94.12 142 ILE A O 1
ATOM 1148 N N . HIS A 1 143 ? 6.648 -3.865 -4.453 1 93.69 143 HIS A N 1
ATOM 1149 C CA . HIS A 1 143 ? 7.57 -4.938 -4.098 1 93.69 143 HIS A CA 1
ATOM 1150 C C . HIS A 1 143 ? 6.82 -6.23 -3.795 1 93.69 143 HIS A C 1
ATOM 1152 O O . HIS A 1 143 ? 7.312 -7.324 -4.09 1 93.69 143 HIS A O 1
ATOM 1158 N N . LEU A 1 144 ? 5.652 -6.105 -3.156 1 95.12 144 LEU A N 1
ATOM 1159 C CA . LEU A 1 144 ? 4.824 -7.273 -2.883 1 95.12 144 LEU A CA 1
ATOM 1160 C C . LEU A 1 144 ? 4.41 -7.965 -4.18 1 95.12 144 LEU A C 1
ATOM 1162 O O . LEU A 1 144 ? 4.488 -9.188 -4.289 1 95.12 144 LEU A O 1
ATOM 1166 N N . LYS A 1 145 ? 4.023 -7.176 -5.125 1 93.25 145 LYS A N 1
ATOM 1167 C CA . LYS A 1 145 ? 3.602 -7.727 -6.41 1 93.25 145 LYS A CA 1
ATOM 1168 C C . LYS A 1 145 ? 4.766 -8.406 -7.129 1 93.25 145 LYS A C 1
ATOM 1170 O O . LYS A 1 145 ? 4.582 -9.445 -7.773 1 93.25 145 LYS A O 1
ATOM 1175 N N . ASN A 1 146 ? 5.898 -7.871 -6.996 1 92.38 146 ASN A N 1
ATOM 1176 C CA . ASN A 1 146 ? 7.082 -8.5 -7.578 1 92.38 146 ASN A CA 1
ATOM 1177 C C . ASN A 1 146 ? 7.395 -9.828 -6.898 1 92.38 146 ASN A C 1
ATOM 1179 O O . ASN A 1 146 ? 7.777 -10.789 -7.566 1 92.38 146 ASN A O 1
ATOM 1183 N N . ALA A 1 147 ? 7.312 -9.797 -5.609 1 93.31 147 ALA A N 1
ATOM 1184 C CA . ALA A 1 147 ? 7.543 -11.039 -4.875 1 93.31 147 ALA A CA 1
ATOM 1185 C C . ALA A 1 147 ? 6.531 -12.109 -5.277 1 93.31 147 ALA A C 1
ATOM 1187 O O . ALA A 1 147 ? 6.883 -13.281 -5.41 1 93.31 147 ALA A O 1
ATOM 1188 N N . ALA A 1 148 ? 5.32 -11.68 -5.492 1 95.88 148 ALA A N 1
ATOM 1189 C CA . ALA A 1 148 ? 4.258 -12.586 -5.926 1 95.88 148 ALA A CA 1
ATOM 1190 C C . ALA A 1 148 ? 4.574 -13.188 -7.293 1 95.88 148 ALA A C 1
ATOM 1192 O O . ALA A 1 148 ? 4.445 -14.398 -7.488 1 95.88 148 ALA A O 1
ATOM 1193 N N . ASP A 1 149 ? 5.004 -12.344 -8.211 1 94.25 149 ASP A N 1
ATOM 1194 C CA . ASP A 1 149 ? 5.344 -12.805 -9.555 1 94.25 149 ASP A CA 1
ATOM 1195 C C . ASP A 1 149 ? 6.52 -13.781 -9.516 1 94.25 149 ASP A C 1
ATOM 1197 O O . ASP A 1 149 ? 6.535 -14.773 -10.25 1 94.25 149 ASP A O 1
ATOM 1201 N N . PHE A 1 150 ? 7.484 -13.438 -8.719 1 94.56 150 PHE A N 1
ATOM 1202 C CA . PHE A 1 150 ? 8.656 -14.297 -8.57 1 94.56 150 PHE A CA 1
ATOM 1203 C C . PHE A 1 150 ? 8.25 -15.68 -8.062 1 94.56 150 PHE A C 1
ATOM 1205 O O . PHE A 1 150 ? 8.648 -16.688 -8.641 1 94.56 150 PHE A O 1
ATOM 1212 N N . HIS A 1 151 ? 7.453 -15.711 -7.09 1 96.38 151 HIS A N 1
ATOM 1213 C CA . HIS A 1 151 ? 6.98 -16.969 -6.523 1 96.38 151 HIS A CA 1
ATOM 1214 C C . HIS A 1 151 ? 6.16 -17.75 -7.539 1 96.38 151 HIS A C 1
ATOM 1216 O O . HIS A 1 151 ? 6.336 -18.969 -7.684 1 96.38 151 HIS A O 1
ATOM 1222 N N . GLN A 1 152 ? 5.277 -17.016 -8.242 1 96.19 152 GLN A N 1
ATOM 1223 C CA . GLN A 1 152 ? 4.414 -17.641 -9.234 1 96.19 152 GLN A CA 1
ATOM 1224 C C . GLN A 1 152 ? 5.238 -18.328 -10.328 1 96.19 152 GLN A C 1
ATOM 1226 O O . GLN A 1 152 ? 4.941 -19.453 -10.727 1 96.19 152 GLN A O 1
ATOM 1231 N N . PHE A 1 153 ? 6.254 -17.688 -10.734 1 96.25 153 PHE A N 1
ATOM 1232 C CA . PHE A 1 153 ? 7.094 -18.203 -11.805 1 96.25 153 PHE A CA 1
ATOM 1233 C C . PHE A 1 153 ? 7.742 -19.531 -11.391 1 96.25 153 PHE A C 1
ATOM 1235 O O . PHE A 1 153 ? 7.672 -20.516 -12.125 1 96.25 153 PHE A O 1
ATOM 1242 N N . TYR A 1 154 ? 8.344 -19.484 -10.312 1 95.12 154 TYR A N 1
ATOM 1243 C CA . TYR A 1 154 ? 9.109 -20.672 -9.906 1 95.12 154 TYR A CA 1
ATOM 1244 C C . TYR A 1 154 ? 8.18 -21.828 -9.547 1 95.12 154 TYR A C 1
ATOM 1246 O O . TYR A 1 154 ? 8.523 -22.984 -9.75 1 95.12 154 TYR A O 1
ATOM 1254 N N . TYR A 1 155 ? 6.977 -21.516 -9.016 1 95.81 155 TYR A N 1
ATOM 1255 C CA . TYR A 1 155 ? 6.004 -22.578 -8.82 1 95.81 155 TYR A CA 1
ATOM 1256 C C . TYR A 1 155 ? 5.594 -23.203 -10.156 1 95.81 155 TYR A C 1
ATOM 1258 O O . TYR A 1 155 ? 5.578 -24.422 -10.297 1 95.81 155 TYR A O 1
ATOM 1266 N N . ASP A 1 156 ? 5.258 -22.328 -11.117 1 96.19 156 ASP A N 1
ATOM 1267 C CA . ASP A 1 156 ? 4.797 -22.797 -12.422 1 96.19 156 ASP A CA 1
ATOM 1268 C C . ASP A 1 156 ? 5.883 -23.609 -13.125 1 96.19 156 ASP A C 1
ATOM 1270 O O . ASP A 1 156 ? 5.59 -24.609 -13.781 1 96.19 156 ASP A O 1
ATOM 1274 N N . ALA A 1 157 ? 7.102 -23.141 -13.016 1 94.75 157 ALA A N 1
ATOM 1275 C CA . ALA A 1 157 ? 8.211 -23.859 -13.641 1 94.75 157 ALA A CA 1
ATOM 1276 C C . ALA A 1 157 ? 8.367 -25.25 -13.031 1 94.75 157 ALA A C 1
ATOM 1278 O O . ALA A 1 157 ? 8.516 -26.234 -13.758 1 94.75 157 ALA A O 1
ATOM 1279 N N . ARG A 1 158 ? 8.336 -25.312 -11.734 1 93.5 158 ARG A N 1
ATOM 1280 C CA . ARG A 1 158 ? 8.484 -26.594 -11.07 1 93.5 158 ARG A CA 1
ATOM 1281 C C . ARG A 1 158 ? 7.305 -27.516 -11.383 1 93.5 158 ARG A C 1
ATOM 1283 O O . ARG A 1 158 ? 7.48 -28.719 -11.57 1 93.5 158 ARG A O 1
ATOM 1290 N N . HIS A 1 159 ? 6.098 -26.969 -11.398 1 94.56 159 HIS A N 1
ATOM 1291 C CA . HIS A 1 159 ? 4.902 -27.734 -11.75 1 94.56 159 HIS A CA 1
ATOM 1292 C C . HIS A 1 159 ? 5.012 -28.312 -13.156 1 94.56 159 HIS A C 1
ATOM 1294 O O . HIS A 1 159 ? 4.68 -29.469 -13.383 1 94.56 159 HIS A O 1
ATOM 1300 N N . LEU A 1 160 ? 5.477 -27.484 -14.07 1 93.81 160 LEU A N 1
ATOM 1301 C CA . LEU A 1 160 ? 5.617 -27.922 -15.461 1 93.81 160 LEU A CA 1
ATOM 1302 C C . LEU A 1 160 ? 6.66 -29.016 -15.578 1 93.81 160 LEU A C 1
ATOM 1304 O O . LEU A 1 160 ? 6.465 -29.984 -16.328 1 93.81 160 LEU A O 1
ATOM 1308 N N . GLU A 1 161 ? 7.754 -28.938 -14.844 1 90.62 161 GLU A N 1
ATOM 1309 C CA . GLU A 1 161 ? 8.797 -29.953 -14.828 1 90.62 161 GLU A CA 1
ATOM 1310 C C . GLU A 1 161 ? 8.258 -31.281 -14.312 1 90.62 161 GLU A C 1
ATOM 1312 O O . GLU A 1 161 ? 8.547 -32.344 -14.883 1 90.62 161 GLU A O 1
ATOM 1317 N N . THR A 1 162 ? 7.531 -31.188 -13.289 1 90.5 162 THR A N 1
ATOM 1318 C CA . THR A 1 162 ? 6.965 -32.406 -12.711 1 90.5 162 THR A CA 1
ATOM 1319 C C . THR A 1 162 ? 5.977 -33.062 -13.68 1 90.5 162 THR A C 1
ATOM 1321 O O . THR A 1 162 ? 5.969 -34.281 -13.836 1 90.5 162 THR A O 1
ATOM 1324 N N . LYS A 1 163 ? 5.168 -32.219 -14.328 1 90.94 163 LYS A N 1
ATOM 1325 C CA . LYS A 1 163 ? 4.203 -32.719 -15.305 1 90.94 163 LYS A CA 1
ATOM 1326 C C . LYS A 1 163 ? 4.91 -33.406 -16.469 1 90.94 163 LYS A C 1
ATOM 1328 O O . LYS A 1 163 ? 4.461 -34.438 -16.953 1 90.94 163 LYS A O 1
ATOM 1333 N N . LEU A 1 164 ? 5.953 -32.812 -16.922 1 90 164 LEU A N 1
ATOM 1334 C CA . LEU A 1 164 ? 6.738 -33.375 -18.016 1 90 164 LEU A CA 1
ATOM 1335 C C . LEU A 1 164 ? 7.328 -34.719 -17.609 1 90 164 LEU A C 1
ATOM 1337 O O . LEU A 1 164 ? 7.305 -35.688 -18.391 1 90 164 LEU A O 1
ATOM 1341 N N . TYR A 1 165 ? 7.82 -34.812 -16.438 1 88.88 165 TYR A N 1
ATOM 1342 C CA . TYR A 1 165 ? 8.422 -36.031 -15.938 1 88.88 165 TYR A CA 1
ATOM 1343 C C . TYR A 1 165 ? 7.387 -37.156 -15.82 1 88.88 165 TYR A C 1
ATOM 1345 O O . TYR A 1 165 ? 7.645 -38.281 -16.219 1 88.88 165 TYR A O 1
ATOM 1353 N N . ASP A 1 166 ? 6.262 -36.812 -15.352 1 89.06 166 ASP A N 1
ATOM 1354 C CA . ASP A 1 166 ? 5.195 -37.812 -15.188 1 89.06 166 ASP A CA 1
ATOM 1355 C C . ASP A 1 166 ? 4.715 -38.312 -16.547 1 89.06 166 ASP A C 1
ATOM 1357 O O . ASP A 1 166 ? 4.445 -39.5 -16.703 1 89.06 166 ASP A O 1
ATOM 1361 N N . ARG A 1 167 ? 4.57 -37.406 -17.453 1 90.12 167 ARG A N 1
ATOM 1362 C CA . ARG A 1 167 ? 4.121 -37.812 -18.781 1 90.12 167 ARG A CA 1
ATOM 1363 C C . ARG A 1 167 ? 5.18 -38.656 -19.484 1 90.12 167 ARG A C 1
ATOM 1365 O O . ARG A 1 167 ? 4.844 -39.562 -20.25 1 90.12 167 ARG A O 1
ATOM 1372 N N . HIS A 1 168 ? 6.402 -38.344 -19.188 1 88.25 168 HIS A N 1
ATOM 1373 C CA . HIS A 1 168 ? 7.48 -39.156 -19.75 1 88.25 168 HIS A CA 1
ATOM 1374 C C . HIS A 1 168 ? 7.449 -40.562 -19.203 1 88.25 168 HIS A C 1
ATOM 1376 O O . HIS A 1 168 ? 7.645 -41.531 -19.938 1 88.25 168 HIS A O 1
ATOM 1382 N N . LYS A 1 169 ? 7.184 -40.656 -17.969 1 89.19 169 LYS A N 1
ATOM 1383 C CA . LYS A 1 169 ? 7.059 -42 -17.359 1 89.19 169 LYS A CA 1
ATOM 1384 C C . LYS A 1 169 ? 5.91 -42.781 -18 1 89.19 169 LYS A C 1
ATOM 1386 O O . LYS A 1 169 ? 6.055 -43.969 -18.297 1 89.19 169 LYS A O 1
ATOM 1391 N N . LYS A 1 170 ? 4.82 -42.125 -18.203 1 90.12 170 LYS A N 1
ATOM 1392 C CA . LYS A 1 170 ? 3.672 -42.75 -18.844 1 90.12 170 LYS A CA 1
ATOM 1393 C C . LYS A 1 170 ? 3.996 -43.125 -20.281 1 90.12 170 LYS A C 1
ATOM 1395 O O . LYS A 1 170 ? 3.527 -44.156 -20.781 1 90.12 170 LYS A O 1
ATOM 1400 N N . PHE A 1 171 ? 4.711 -42.344 -21.016 1 91.62 171 PHE A N 1
ATOM 1401 C CA . PHE A 1 171 ? 5.125 -42.625 -22.391 1 91.62 171 PHE A CA 1
ATOM 1402 C C . PHE A 1 171 ? 5.965 -43.906 -22.453 1 91.62 171 PHE A C 1
ATOM 1404 O O . PHE A 1 171 ? 5.734 -44.781 -23.297 1 91.62 171 PHE A O 1
ATOM 1411 N N . LEU A 1 172 ? 6.93 -44 -21.5 1 89.75 172 LEU A N 1
ATOM 1412 C CA . LEU A 1 172 ? 7.805 -45.156 -21.484 1 89.75 172 LEU A CA 1
ATOM 1413 C C . LEU A 1 172 ? 7.012 -46.438 -21.203 1 89.75 172 LEU A C 1
ATOM 1415 O O . LEU A 1 172 ? 7.277 -47.469 -21.812 1 89.75 172 LEU A O 1
ATOM 1419 N N . TYR A 1 173 ? 6.098 -46.281 -20.359 1 91.69 173 TYR A N 1
ATOM 1420 C CA . TYR A 1 173 ? 5.238 -47.438 -20.062 1 91.69 173 TYR A CA 1
ATOM 1421 C C . TYR A 1 173 ? 4.457 -47.844 -21.297 1 91.69 173 TYR A C 1
ATOM 1423 O O . TYR A 1 173 ? 4.426 -49.031 -21.641 1 91.69 173 TYR A O 1
ATOM 1431 N N . ASN A 1 174 ? 3.799 -46.938 -21.969 1 90.38 174 ASN A N 1
ATOM 1432 C CA . ASN A 1 174 ? 2.998 -47.219 -23.156 1 90.38 174 ASN A CA 1
ATOM 1433 C C . ASN A 1 174 ? 3.863 -47.75 -24.297 1 90.38 174 ASN A C 1
ATOM 1435 O O . ASN A 1 174 ? 3.434 -48.594 -25.062 1 90.38 174 ASN A O 1
ATOM 1439 N N . ARG A 1 175 ? 4.996 -47.188 -24.453 1 87.94 175 ARG A N 1
ATOM 1440 C CA . ARG A 1 175 ? 5.945 -47.656 -25.453 1 87.94 175 ARG A CA 1
ATOM 1441 C C . ARG A 1 175 ? 6.211 -49.156 -25.266 1 87.94 175 ARG A C 1
ATOM 1443 O O . ARG A 1 175 ? 6.184 -49.938 -26.234 1 87.94 175 ARG A O 1
ATOM 1450 N N . GLY A 1 176 ? 6.508 -49.531 -24 1 87.06 176 GLY A N 1
ATOM 1451 C CA . GLY A 1 176 ? 6.734 -50.938 -23.703 1 87.06 176 GLY A CA 1
ATOM 1452 C C . GLY A 1 176 ? 5.531 -51.812 -24 1 87.06 176 GLY A C 1
ATOM 1453 O O . GLY A 1 176 ? 5.668 -52.875 -24.562 1 87.06 176 GLY A O 1
ATOM 1454 N N . ARG A 1 177 ? 4.406 -51.375 -23.688 1 90.56 177 ARG A N 1
ATOM 1455 C CA . ARG A 1 177 ? 3.164 -52.094 -23.906 1 90.56 177 ARG A CA 1
ATOM 1456 C C . ARG A 1 177 ? 2.912 -52.312 -25.391 1 90.56 177 ARG A C 1
ATOM 1458 O O . ARG A 1 177 ? 2.592 -53.438 -25.812 1 90.56 177 ARG A O 1
ATOM 1465 N N . PHE A 1 178 ? 3.057 -51.312 -26.25 1 88.75 178 PHE A N 1
ATOM 1466 C CA . PHE A 1 178 ? 2.783 -51.406 -27.672 1 88.75 178 PHE A CA 1
ATOM 1467 C C . PHE A 1 178 ? 3.834 -52.281 -28.375 1 88.75 178 PHE A C 1
ATOM 1469 O O . PHE A 1 178 ? 3.533 -52.969 -29.344 1 88.75 178 PHE A O 1
ATOM 1476 N N . ALA A 1 179 ? 5.023 -52.219 -27.875 1 81.88 179 ALA A N 1
ATOM 1477 C CA . ALA A 1 179 ? 6.098 -53 -28.469 1 81.88 179 ALA A CA 1
ATOM 1478 C C . ALA A 1 179 ? 5.844 -54.5 -28.25 1 81.88 179 ALA A C 1
ATOM 1480 O O . ALA A 1 179 ? 6.219 -55.312 -29.094 1 81.88 179 ALA A O 1
ATOM 1481 N N . GLU A 1 180 ? 5.148 -54.875 -27.203 1 81.25 180 GLU A N 1
ATOM 1482 C CA . GLU A 1 180 ? 4.914 -56.281 -26.859 1 81.25 180 GLU A CA 1
ATOM 1483 C C . GLU A 1 180 ? 3.574 -56.75 -27.406 1 81.25 180 GLU A C 1
ATOM 1485 O O . GLU A 1 180 ? 3.324 -57.969 -27.484 1 81.25 180 GLU A O 1
ATOM 1490 N N . MET A 1 181 ? 2.826 -55.938 -27.797 1 81.25 181 MET A N 1
ATOM 1491 C CA . MET A 1 181 ? 1.488 -56.281 -28.266 1 81.25 181 MET A CA 1
ATOM 1492 C C . MET A 1 181 ? 1.558 -57.094 -29.562 1 81.25 181 MET A C 1
ATOM 1494 O O . MET A 1 181 ? 2.348 -56.781 -30.453 1 81.25 181 MET A O 1
ATOM 1498 N N . ASN A 1 182 ? 0.988 -58.312 -29.656 1 71.94 182 ASN A N 1
ATOM 1499 C CA . ASN A 1 182 ? 0.967 -59.188 -30.844 1 71.94 182 ASN A CA 1
ATOM 1500 C C . ASN A 1 182 ? 0.041 -58.625 -31.922 1 71.94 182 ASN A C 1
ATOM 1502 O O . ASN A 1 182 ? 0.16 -58.969 -33.094 1 71.94 182 ASN A O 1
ATOM 1506 N N . HIS A 1 183 ? -0.486 -57.531 -31.844 1 72.88 183 HIS A N 1
ATOM 1507 C CA . HIS A 1 183 ? -1.378 -56.812 -32.75 1 72.88 183 HIS A CA 1
ATOM 1508 C C . HIS A 1 183 ? -2.266 -57.75 -33.531 1 72.88 183 HIS A C 1
ATOM 1510 O O . HIS A 1 183 ? -2.496 -57.562 -34.719 1 72.88 183 HIS A O 1
ATOM 1516 N N . GLU A 1 184 ? -2.674 -58.938 -33 1 69.62 184 GLU A N 1
ATOM 1517 C CA . GLU A 1 184 ? -3.566 -59.906 -33.656 1 69.62 184 GLU A CA 1
ATOM 1518 C C . GLU A 1 184 ? -4.895 -59.25 -34.031 1 69.62 184 GLU A C 1
ATOM 1520 O O . GLU A 1 184 ? -5.441 -59.5 -35.094 1 69.62 184 GLU A O 1
ATOM 1525 N N . TYR A 1 185 ? -5.34 -58.375 -33.062 1 79.94 185 TYR A N 1
ATOM 1526 C CA . TYR A 1 185 ? -6.539 -57.594 -33.312 1 79.94 185 TYR A CA 1
ATOM 1527 C C . TYR A 1 185 ? -6.176 -56.156 -33.719 1 79.94 185 TYR A C 1
ATOM 1529 O O . TYR A 1 185 ? -6.219 -55.25 -32.906 1 79.94 185 TYR A O 1
ATOM 1537 N N . TYR A 1 186 ? -5.809 -56.031 -34.969 1 84.44 186 TYR A N 1
ATOM 1538 C CA . TYR A 1 186 ? -5.215 -54.812 -35.5 1 84.44 186 TYR A CA 1
ATOM 1539 C C . TYR A 1 186 ? -6.191 -53.656 -35.438 1 84.44 186 TYR A C 1
ATOM 1541 O O . TYR A 1 186 ? -5.777 -52.5 -35.375 1 84.44 186 TYR A O 1
ATOM 1549 N N . THR A 1 187 ? -7.555 -53.938 -35.375 1 85.31 187 THR A N 1
ATOM 1550 C CA . THR A 1 187 ? -8.516 -52.844 -35.312 1 85.31 187 THR A CA 1
ATOM 1551 C C . THR A 1 187 ? -8.445 -52.156 -33.969 1 85.31 187 THR A C 1
ATOM 1553 O O . THR A 1 187 ? -8.383 -50.906 -33.906 1 85.31 187 THR A O 1
ATOM 1556 N N . ASN A 1 188 ? -8.438 -52.938 -32.906 1 87.44 188 ASN A N 1
ATOM 1557 C CA . ASN A 1 188 ? -8.367 -52.375 -31.578 1 87.44 188 ASN A CA 1
ATOM 1558 C C . ASN A 1 188 ? -7.008 -51.75 -31.297 1 87.44 188 ASN A C 1
ATOM 1560 O O . ASN A 1 188 ? -6.918 -50.688 -30.688 1 87.44 188 ASN A O 1
ATOM 1564 N N . SER A 1 189 ? -5.973 -52.375 -31.781 1 90.19 189 SER A N 1
ATOM 1565 C CA . SER A 1 189 ? -4.621 -51.875 -31.578 1 90.19 189 SER A CA 1
ATOM 1566 C C . SER A 1 189 ? -4.41 -50.562 -32.312 1 90.19 189 SER A C 1
ATOM 1568 O O . SER A 1 189 ? -3.744 -49.656 -31.797 1 90.19 189 SER A O 1
ATOM 1570 N N . SER A 1 190 ? -4.973 -50.438 -33.5 1 91.94 190 SER A N 1
ATOM 1571 C CA . SER A 1 190 ? -4.812 -49.219 -34.281 1 91.94 190 SER A CA 1
ATOM 1572 C C . SER A 1 190 ? -5.551 -48.062 -33.625 1 91.94 190 SER A C 1
ATOM 1574 O O . SER A 1 190 ? -5.059 -46.906 -33.656 1 91.94 190 SER A O 1
ATOM 1576 N N . LYS A 1 191 ? -6.727 -48.312 -33.094 1 92.94 191 LYS A N 1
ATOM 1577 C CA . LYS A 1 191 ? -7.488 -47.281 -32.406 1 92.94 191 LYS A CA 1
ATOM 1578 C C . LYS A 1 191 ? -6.746 -46.781 -31.156 1 92.94 191 LYS A C 1
ATOM 1580 O O . LYS A 1 191 ? -6.68 -45.562 -30.922 1 92.94 191 LYS A O 1
ATOM 1585 N N . GLU A 1 192 ? -6.176 -47.688 -30.344 1 93.12 192 GLU A N 1
ATOM 1586 C CA . GLU A 1 192 ? -5.426 -47.344 -29.141 1 93.12 192 GLU A CA 1
ATOM 1587 C C . GLU A 1 192 ? -4.172 -46.531 -29.484 1 93.12 192 GLU A C 1
ATOM 1589 O O . GLU A 1 192 ? -3.824 -45.594 -28.781 1 93.12 192 GLU A O 1
ATOM 1594 N N . LEU A 1 193 ? -3.555 -46.969 -30.562 1 93 193 LEU A N 1
ATOM 1595 C CA . LEU A 1 193 ? -2.354 -46.281 -31 1 93 193 LEU A CA 1
ATOM 1596 C C . LEU A 1 193 ? -2.686 -44.844 -31.453 1 93 193 LEU A C 1
ATOM 1598 O O . LEU A 1 193 ? -1.956 -43.906 -31.156 1 93 193 LEU A O 1
ATOM 1602 N N . ARG A 1 194 ? -3.754 -44.719 -32.188 1 94.12 194 ARG A N 1
ATOM 1603 C CA . ARG A 1 194 ? -4.195 -43.406 -32.625 1 94.12 194 ARG A CA 1
ATOM 1604 C C . ARG A 1 194 ? -4.465 -42.5 -31.453 1 94.12 194 ARG A C 1
ATOM 1606 O O . ARG A 1 194 ? -3.996 -41.344 -31.422 1 94.12 194 ARG A O 1
ATOM 1613 N N . ASP A 1 195 ? -5.215 -42.969 -30.469 1 94.94 195 ASP A N 1
ATOM 1614 C CA . ASP A 1 195 ? -5.559 -42.188 -29.297 1 94.94 195 ASP A CA 1
ATOM 1615 C C . ASP A 1 195 ? -4.309 -41.812 -28.5 1 94.94 195 ASP A C 1
ATOM 1617 O O . ASP A 1 195 ? -4.227 -40.688 -27.953 1 94.94 195 ASP A O 1
ATOM 1621 N N . TRP A 1 196 ? -3.396 -42.688 -28.453 1 94.81 196 TRP A N 1
ATOM 1622 C CA . TRP A 1 196 ? -2.135 -42.438 -27.766 1 94.81 196 TRP A CA 1
ATOM 1623 C C . TRP A 1 196 ? -1.339 -41.344 -28.469 1 94.81 196 TRP A C 1
ATOM 1625 O O . TRP A 1 196 ? -0.815 -40.438 -27.828 1 94.81 196 TRP A O 1
ATOM 1635 N N . LEU A 1 197 ? -1.277 -41.406 -29.797 1 94.19 197 LEU A N 1
ATOM 1636 C CA . LEU A 1 197 ? -0.565 -40.375 -30.562 1 94.19 197 LEU A CA 1
ATOM 1637 C C . LEU A 1 197 ? -1.215 -39.031 -30.391 1 94.19 197 LEU A C 1
ATOM 1639 O O . LEU A 1 197 ? -0.522 -38.031 -30.203 1 94.19 197 LEU A O 1
ATOM 1643 N N . ARG A 1 198 ? -2.5 -39 -30.406 1 95.69 198 ARG A N 1
ATOM 1644 C CA . ARG A 1 198 ? -3.238 -37.75 -30.266 1 95.69 198 ARG A CA 1
ATOM 1645 C C . ARG A 1 198 ? -3.027 -37.156 -28.875 1 95.69 198 ARG A C 1
ATOM 1647 O O . ARG A 1 198 ? -2.781 -35.969 -28.734 1 95.69 198 ARG A O 1
ATOM 1654 N N . SER A 1 199 ? -3.164 -38 -27.812 1 95.25 199 SER A N 1
ATOM 1655 C CA . SER A 1 199 ? -3 -37.531 -26.438 1 95.25 199 SER A CA 1
ATOM 1656 C C . SER A 1 199 ? -1.606 -36.969 -26.219 1 95.25 199 SER A C 1
ATOM 1658 O O . SER A 1 199 ? -1.453 -35.938 -25.531 1 95.25 199 SER A O 1
ATOM 1660 N N . GLN A 1 200 ? -0.603 -37.625 -26.844 1 94.44 200 GLN A N 1
ATOM 1661 C CA . GLN A 1 200 ? 0.765 -37.125 -26.719 1 94.44 200 GLN A CA 1
ATOM 1662 C C . GLN A 1 200 ? 0.929 -35.781 -27.406 1 94.44 200 GLN A C 1
ATOM 1664 O O . GLN A 1 200 ? 1.6 -34.875 -26.891 1 94.44 200 GLN A O 1
ATOM 1669 N N . PHE A 1 201 ? 0.335 -35.656 -28.531 1 95.62 201 PHE A N 1
ATOM 1670 C CA . PHE A 1 201 ? 0.411 -34.406 -29.266 1 95.62 201 PHE A CA 1
ATOM 1671 C C . PHE A 1 201 ? -0.184 -33.281 -28.469 1 95.62 201 PHE A C 1
ATOM 1673 O O . PHE A 1 201 ? 0.43 -32.219 -28.344 1 95.62 201 PHE A O 1
ATOM 1680 N N . ASP A 1 202 ? -1.365 -33.5 -27.891 1 95.5 202 ASP A N 1
ATOM 1681 C CA . ASP A 1 202 ? -2.062 -32.469 -27.125 1 95.5 202 ASP A CA 1
ATOM 1682 C C . ASP A 1 202 ? -1.255 -32.062 -25.891 1 95.5 202 ASP A C 1
ATOM 1684 O O . ASP A 1 202 ? -1.156 -30.875 -25.578 1 95.5 202 ASP A O 1
ATOM 1688 N N . HIS A 1 203 ? -0.723 -33.062 -25.25 1 94.88 203 HIS A N 1
ATOM 1689 C CA . HIS A 1 203 ? 0.066 -32.812 -24.047 1 94.88 203 HIS A CA 1
ATOM 1690 C C . HIS A 1 203 ? 1.328 -32.031 -24.375 1 94.88 203 HIS A C 1
ATOM 1692 O O . HIS A 1 203 ? 1.655 -31.047 -23.703 1 94.88 203 HIS A O 1
ATOM 1698 N N . LEU A 1 204 ? 2.031 -32.469 -25.375 1 94.56 204 LEU A N 1
ATOM 1699 C CA . LEU A 1 204 ? 3.287 -31.812 -25.734 1 94.56 204 LEU A CA 1
ATOM 1700 C C . LEU A 1 204 ? 3.035 -30.406 -26.25 1 94.56 204 LEU A C 1
ATOM 1702 O O . LEU A 1 204 ? 3.799 -29.484 -25.938 1 94.56 204 LEU A O 1
ATOM 1706 N N . ASN A 1 205 ? 1.974 -30.219 -27 1 94.75 205 ASN A N 1
ATOM 1707 C CA . ASN A 1 205 ? 1.587 -28.875 -27.438 1 94.75 205 ASN A CA 1
ATOM 1708 C C . ASN A 1 205 ? 1.29 -27.969 -26.25 1 94.75 205 ASN A C 1
ATOM 1710 O O . ASN A 1 205 ? 1.682 -26.797 -26.25 1 94.75 205 ASN A O 1
ATOM 1714 N N . TYR A 1 206 ? 0.618 -28.5 -25.281 1 94.19 206 TYR A N 1
ATOM 1715 C CA . TYR A 1 206 ? 0.283 -27.75 -24.078 1 94.19 206 TYR A CA 1
ATOM 1716 C C . TYR A 1 206 ? 1.541 -27.344 -23.328 1 94.19 206 TYR A C 1
ATOM 1718 O O . TYR A 1 206 ? 1.686 -26.188 -22.922 1 94.19 206 TYR A O 1
ATOM 1726 N N . VAL A 1 207 ? 2.447 -28.266 -23.094 1 94.19 207 VAL A N 1
ATOM 1727 C CA . VAL A 1 207 ? 3.633 -28.016 -22.297 1 94.19 207 VAL A CA 1
ATOM 1728 C C . VAL A 1 207 ? 4.547 -27.031 -23.016 1 94.19 207 VAL A C 1
ATOM 1730 O O . VAL A 1 207 ? 5.203 -26.203 -22.375 1 94.19 207 VAL A O 1
ATOM 1733 N N . VAL A 1 208 ? 4.621 -27.094 -24.344 1 94.5 208 VAL A N 1
ATOM 1734 C CA . VAL A 1 208 ? 5.438 -26.156 -25.094 1 94.5 208 VAL A CA 1
ATOM 1735 C C . VAL A 1 208 ? 4.867 -24.734 -24.953 1 94.5 208 VAL A C 1
ATOM 1737 O O . VAL A 1 208 ? 5.613 -23.781 -24.719 1 94.5 208 VAL A O 1
ATOM 1740 N N . ASN A 1 209 ? 3.584 -24.641 -25.062 1 93.81 209 ASN A N 1
ATOM 1741 C CA . ASN A 1 209 ? 2.951 -23.344 -24.922 1 93.81 209 ASN A CA 1
ATOM 1742 C C . ASN A 1 209 ? 3.139 -22.766 -23.531 1 93.81 209 ASN A C 1
ATOM 1744 O O . ASN A 1 209 ? 3.371 -21.562 -23.359 1 93.81 209 ASN A O 1
ATOM 1748 N N . ARG A 1 210 ? 3.031 -23.594 -22.547 1 95.19 210 ARG A N 1
ATOM 1749 C CA . ARG A 1 210 ? 3.248 -23.156 -21.172 1 95.19 210 ARG A CA 1
ATOM 1750 C C . ARG A 1 210 ? 4.691 -22.719 -20.953 1 95.19 210 ARG A C 1
ATOM 1752 O O . ARG A 1 210 ? 4.953 -21.766 -20.219 1 95.19 210 ARG A O 1
ATOM 1759 N N . SER A 1 211 ? 5.57 -23.453 -21.516 1 94.31 211 SER A N 1
ATOM 1760 C CA . SER A 1 211 ? 6.977 -23.094 -21.406 1 94.31 211 SER A CA 1
ATOM 1761 C C . SER A 1 211 ? 7.262 -21.75 -22.078 1 94.31 211 SER A C 1
ATOM 1763 O O . SER A 1 211 ? 8.07 -20.969 -21.578 1 94.31 211 SER A O 1
ATOM 1765 N N . LYS A 1 212 ? 6.625 -21.453 -23.172 1 93.25 212 LYS A N 1
ATOM 1766 C CA . LYS A 1 212 ? 6.77 -20.156 -23.828 1 93.25 212 LYS A CA 1
ATOM 1767 C C . LYS A 1 212 ? 6.273 -19.016 -22.938 1 93.25 212 LYS A C 1
ATOM 1769 O O . LYS A 1 212 ? 6.875 -17.953 -22.891 1 93.25 212 LYS A O 1
ATOM 1774 N N . GLN A 1 213 ? 5.23 -19.312 -22.281 1 93.94 213 GLN A N 1
ATOM 1775 C CA . GLN A 1 213 ? 4.699 -18.328 -21.328 1 93.94 213 GLN A CA 1
ATOM 1776 C C . GLN A 1 213 ? 5.691 -18.062 -20.203 1 93.94 213 GLN A C 1
ATOM 1778 O O . GLN A 1 213 ? 5.836 -16.906 -19.766 1 93.94 213 GLN A O 1
ATOM 1783 N N . LEU A 1 214 ? 6.297 -19.094 -19.75 1 94.81 214 LEU A N 1
ATOM 1784 C CA . LEU A 1 214 ? 7.281 -18.953 -18.672 1 94.81 214 LEU A CA 1
ATOM 1785 C C . LEU A 1 214 ? 8.477 -18.125 -19.156 1 94.81 214 LEU A C 1
ATOM 1787 O O . LEU A 1 214 ? 9.047 -17.359 -18.375 1 94.81 214 LEU A O 1
ATOM 1791 N N . ILE A 1 215 ? 8.828 -18.297 -20.375 1 92.31 215 ILE A N 1
ATOM 1792 C CA . ILE A 1 215 ? 9.93 -17.516 -20.938 1 92.31 215 ILE A CA 1
ATOM 1793 C C . ILE A 1 215 ? 9.547 -16.031 -20.953 1 92.31 215 ILE A C 1
ATOM 1795 O O . ILE A 1 215 ? 10.344 -15.18 -20.562 1 92.31 215 ILE A O 1
ATOM 1799 N N . GLU A 1 216 ? 8.375 -15.797 -21.344 1 90.06 216 GLU A N 1
ATOM 1800 C CA . GLU A 1 216 ? 7.902 -14.414 -21.359 1 90.06 216 GLU A CA 1
ATOM 1801 C C . GLU A 1 216 ? 7.863 -13.82 -19.953 1 90.06 216 GLU A C 1
ATOM 1803 O O . GLU A 1 216 ? 8.242 -12.664 -19.75 1 90.06 216 GLU A O 1
ATOM 1808 N N . GLN A 1 217 ? 7.41 -14.57 -19.016 1 90.44 217 GLN A N 1
ATOM 1809 C CA . GLN A 1 217 ? 7.34 -14.125 -17.625 1 90.44 217 GLN A CA 1
ATOM 1810 C C . GLN A 1 217 ? 8.734 -13.867 -17.062 1 90.44 217 GLN A C 1
ATOM 1812 O O . GLN A 1 217 ? 8.922 -12.938 -16.281 1 90.44 217 GLN A O 1
ATOM 1817 N N . SER A 1 218 ? 9.633 -14.695 -17.422 1 88.69 218 SER A N 1
ATOM 1818 C CA . SER A 1 218 ? 10.984 -14.625 -16.859 1 88.69 218 SER A CA 1
ATOM 1819 C C . SER A 1 218 ? 11.688 -13.344 -17.281 1 88.69 218 SER A C 1
ATOM 1821 O O . SER A 1 218 ? 12.609 -12.891 -16.609 1 88.69 218 SER A O 1
ATOM 1823 N N . LYS A 1 219 ? 11.234 -12.703 -18.328 1 84.06 219 LYS A N 1
ATOM 1824 C CA . LYS A 1 219 ? 11.867 -11.492 -18.828 1 84.06 219 LYS A CA 1
ATOM 1825 C C . LYS A 1 219 ? 11.633 -10.312 -17.891 1 84.06 219 LYS A C 1
ATOM 1827 O O . LYS A 1 219 ? 12.453 -9.391 -17.828 1 84.06 219 LYS A O 1
ATOM 1832 N N . SER A 1 220 ? 10.586 -10.383 -17.125 1 82.12 220 SER A N 1
ATOM 1833 C CA . SER A 1 220 ? 10.227 -9.242 -16.281 1 82.12 220 SER A CA 1
ATOM 1834 C C . SER A 1 220 ? 10.477 -9.539 -14.812 1 82.12 220 SER A C 1
ATOM 1836 O O . SER A 1 220 ? 10.234 -8.688 -13.953 1 82.12 220 SER A O 1
ATOM 1838 N N . LEU A 1 221 ? 10.984 -10.633 -14.523 1 87.69 221 LEU A N 1
ATOM 1839 C CA . LEU A 1 221 ? 11.164 -11.023 -13.125 1 87.69 221 LEU A CA 1
ATOM 1840 C C . LEU A 1 221 ? 12.43 -10.398 -12.547 1 87.69 221 LEU A C 1
ATOM 1842 O O . LEU A 1 221 ? 13.477 -10.383 -13.195 1 87.69 221 LEU A O 1
ATOM 1846 N N . VAL A 1 222 ? 12.25 -9.82 -11.391 1 84.38 222 VAL A N 1
ATOM 1847 C CA . VAL A 1 222 ? 13.367 -9.234 -10.664 1 84.38 222 VAL A CA 1
ATOM 1848 C C . VAL A 1 222 ? 13.781 -10.156 -9.516 1 84.38 222 VAL A C 1
ATOM 1850 O O . VAL A 1 222 ? 12.93 -10.734 -8.844 1 84.38 222 VAL A O 1
ATOM 1853 N N . PRO A 1 223 ? 15.117 -10.336 -9.391 1 83.38 223 PRO A N 1
ATOM 1854 C CA . PRO A 1 223 ? 15.586 -11.273 -8.367 1 83.38 223 PRO A CA 1
ATOM 1855 C C . PRO A 1 223 ? 15.336 -10.766 -6.949 1 83.38 223 PRO A C 1
ATOM 1857 O O . PRO A 1 223 ? 16.094 -9.945 -6.438 1 83.38 223 PRO A O 1
ATOM 1860 N N . ILE A 1 224 ? 14.414 -11.352 -6.23 1 87.06 224 ILE A N 1
ATOM 1861 C CA . ILE A 1 224 ? 14.031 -10.883 -4.906 1 87.06 224 ILE A CA 1
ATOM 1862 C C . ILE A 1 224 ? 15.07 -11.32 -3.877 1 87.06 224 ILE A C 1
ATOM 1864 O O . ILE A 1 224 ? 15.133 -10.766 -2.777 1 87.06 224 ILE A O 1
ATOM 1868 N N . TYR A 1 225 ? 15.883 -12.344 -4.258 1 84.38 225 TYR A N 1
ATOM 1869 C CA . TYR A 1 225 ? 16.891 -12.82 -3.32 1 84.38 225 TYR A CA 1
ATOM 1870 C C . TYR A 1 225 ? 17.969 -11.758 -3.092 1 84.38 225 TYR A C 1
ATOM 1872 O O . TYR A 1 225 ? 18.609 -11.734 -2.043 1 84.38 225 TYR A O 1
ATOM 1880 N N . LEU A 1 226 ? 18.109 -10.867 -4.031 1 83.06 226 LEU A N 1
ATOM 1881 C CA . LEU A 1 226 ? 19.062 -9.781 -3.883 1 83.06 226 LEU A CA 1
ATOM 1882 C C . LEU A 1 226 ? 18.609 -8.781 -2.826 1 83.06 226 LEU A C 1
ATOM 1884 O O . LEU A 1 226 ? 19.406 -7.992 -2.316 1 83.06 226 LEU A O 1
ATOM 1888 N N . ARG A 1 227 ? 17.359 -8.805 -2.482 1 83.5 227 ARG A N 1
ATOM 1889 C CA . ARG A 1 227 ? 16.828 -7.902 -1.465 1 83.5 227 ARG A CA 1
ATOM 1890 C C . ARG A 1 227 ? 16.922 -8.531 -0.077 1 83.5 227 ARG A C 1
ATOM 1892 O O . ARG A 1 227 ? 16.953 -7.816 0.93 1 83.5 227 ARG A O 1
ATOM 1899 N N . THR A 1 228 ? 16.938 -9.797 -0.076 1 79.62 228 THR A N 1
ATOM 1900 C CA . THR A 1 228 ? 16.875 -10.508 1.198 1 79.62 228 THR A CA 1
ATOM 1901 C C . THR A 1 228 ? 18.266 -10.938 1.643 1 79.62 228 THR A C 1
ATOM 1903 O O . THR A 1 228 ? 18.578 -10.945 2.838 1 79.62 228 THR A O 1
ATOM 1906 N N . ASN A 1 229 ? 19.031 -11.234 0.641 1 79.62 229 ASN A N 1
ATOM 1907 C CA . ASN A 1 229 ? 20.375 -11.719 0.939 1 79.62 229 ASN A CA 1
ATOM 1908 C C . ASN A 1 229 ? 21.422 -10.625 0.753 1 79.62 229 ASN A C 1
ATOM 1910 O O . ASN A 1 229 ? 21.203 -9.664 0.012 1 79.62 229 ASN A O 1
ATOM 1914 N N . ARG A 1 230 ? 22.562 -10.844 1.414 1 84.38 230 ARG A N 1
ATOM 1915 C CA . ARG A 1 230 ? 23.641 -9.875 1.268 1 84.38 230 ARG A CA 1
ATOM 1916 C C . ARG A 1 230 ? 24.234 -9.93 -0.133 1 84.38 230 ARG A C 1
ATOM 1918 O O . ARG A 1 230 ? 24.469 -11.016 -0.673 1 84.38 230 ARG A O 1
ATOM 1925 N N . ILE A 1 231 ? 24.422 -8.742 -0.598 1 84.81 231 ILE A N 1
ATOM 1926 C CA . ILE A 1 231 ? 25 -8.688 -1.935 1 84.81 231 ILE A CA 1
ATOM 1927 C C . ILE A 1 231 ? 26.531 -8.82 -1.843 1 84.81 231 ILE A C 1
ATOM 1929 O O . ILE A 1 231 ? 27.141 -8.266 -0.934 1 84.81 231 ILE A O 1
ATOM 1933 N N . ASN A 1 232 ? 27.125 -9.547 -2.672 1 82.31 232 ASN A N 1
ATOM 1934 C CA . ASN A 1 232 ? 28.562 -9.789 -2.672 1 82.31 232 ASN A CA 1
ATOM 1935 C C . ASN A 1 232 ? 29.312 -8.719 -3.461 1 82.31 232 ASN A C 1
ATOM 1937 O O . ASN A 1 232 ? 30.516 -8.523 -3.273 1 82.31 232 ASN A O 1
ATOM 1941 N N . SER A 1 233 ? 28.672 -8.148 -4.43 1 85.06 233 SER A N 1
ATOM 1942 C CA . SER A 1 233 ? 29.219 -7.074 -5.254 1 85.06 233 SER A CA 1
ATOM 1943 C C . SER A 1 233 ? 28.172 -6 -5.539 1 85.06 233 SER A C 1
ATOM 1945 O O . SER A 1 233 ? 26.969 -6.258 -5.465 1 85.06 233 SER A O 1
ATOM 1947 N N . PRO A 1 234 ? 28.672 -4.84 -5.789 1 88.38 234 PRO A N 1
ATOM 1948 C CA . PRO A 1 234 ? 27.719 -3.77 -6.07 1 88.38 234 PRO A CA 1
ATOM 1949 C C . PRO A 1 234 ? 26.766 -4.113 -7.219 1 88.38 234 PRO A C 1
ATOM 1951 O O . PRO A 1 234 ? 27.172 -4.754 -8.188 1 88.38 234 PRO A O 1
ATOM 1954 N N . VAL A 1 235 ? 25.578 -3.715 -7.02 1 88.88 235 VAL A N 1
ATOM 1955 C CA . VAL A 1 235 ? 24.531 -4 -8 1 88.88 235 VAL A CA 1
ATOM 1956 C C . VAL A 1 235 ? 23.875 -2.701 -8.445 1 88.88 235 VAL A C 1
ATOM 1958 O O . VAL A 1 235 ? 23.734 -1.764 -7.656 1 88.88 235 VAL A O 1
ATOM 1961 N N . ASN A 1 236 ? 23.531 -2.721 -9.695 1 89.5 236 ASN A N 1
ATOM 1962 C CA . ASN A 1 236 ? 22.844 -1.54 -10.211 1 89.5 236 ASN A CA 1
ATOM 1963 C C . ASN A 1 236 ? 21.422 -1.45 -9.688 1 89.5 236 ASN A C 1
ATOM 1965 O O . ASN A 1 236 ? 20.734 -2.469 -9.555 1 89.5 236 ASN A O 1
ATOM 1969 N N . GLY A 1 237 ? 21.047 -0.207 -9.297 1 92.12 237 GLY A N 1
ATOM 1970 C CA . GLY A 1 237 ? 19.703 0.046 -8.82 1 92.12 237 GLY A CA 1
ATOM 1971 C C . GLY A 1 237 ? 19.094 1.311 -9.398 1 92.12 237 GLY A C 1
ATOM 1972 O O . GLY A 1 237 ? 19.75 2.041 -10.141 1 92.12 237 GLY A O 1
ATOM 1973 N N . VAL A 1 238 ? 17.828 1.467 -9.164 1 92.69 238 VAL A N 1
ATOM 1974 C CA . VAL A 1 238 ? 17.094 2.662 -9.57 1 92.69 238 VAL A CA 1
ATOM 1975 C C . VAL A 1 238 ? 16.25 3.172 -8.398 1 92.69 238 VAL A C 1
ATOM 1977 O O . VAL A 1 238 ? 15.641 2.383 -7.672 1 92.69 238 VAL A O 1
ATOM 1980 N N . MET A 1 239 ? 16.266 4.43 -8.164 1 95.56 239 MET A N 1
ATOM 1981 C CA . MET A 1 239 ? 15.422 5.02 -7.125 1 95.56 239 MET A CA 1
ATOM 1982 C C . MET A 1 239 ? 13.961 5.043 -7.559 1 95.56 239 MET A C 1
ATOM 1984 O O . MET A 1 239 ? 13.648 5.496 -8.656 1 95.56 239 MET A O 1
ATOM 1988 N N . LEU A 1 240 ? 13.094 4.582 -6.695 1 94.88 240 LEU A N 1
ATOM 1989 C CA . LEU A 1 240 ? 11.672 4.535 -7.027 1 94.88 240 LEU A CA 1
ATOM 1990 C C . LEU A 1 240 ? 10.984 5.844 -6.648 1 94.88 240 LEU A C 1
ATOM 1992 O O . LEU A 1 240 ? 9.883 6.129 -7.121 1 94.88 240 LEU A O 1
ATOM 1996 N N . CYS A 1 241 ? 11.484 6.582 -5.75 1 93.69 241 CYS A N 1
ATOM 1997 C CA . CYS A 1 241 ? 10.938 7.855 -5.301 1 93.69 241 CYS A CA 1
ATOM 1998 C C . CYS A 1 241 ? 12.055 8.836 -4.957 1 93.69 241 CYS A C 1
ATOM 2000 O O . CYS A 1 241 ? 13.234 8.469 -4.961 1 93.69 241 CYS A O 1
ATOM 2002 N N . ASP A 1 242 ? 11.656 10.078 -4.82 1 94.38 242 ASP A N 1
ATOM 2003 C CA . ASP A 1 242 ? 12.617 11.078 -4.383 1 94.38 242 ASP A CA 1
ATOM 2004 C C . ASP A 1 242 ? 13.047 10.836 -2.934 1 94.38 242 ASP A C 1
ATOM 2006 O O . ASP A 1 242 ? 12.25 10.367 -2.119 1 94.38 242 ASP A O 1
ATOM 2010 N N . TYR A 1 243 ? 14.289 11.023 -2.656 1 94.12 243 TYR A N 1
ATOM 2011 C CA . TYR A 1 243 ? 14.844 10.984 -1.309 1 94.12 243 TYR A CA 1
ATOM 2012 C C . TYR A 1 243 ? 15.805 12.148 -1.08 1 94.12 243 TYR A C 1
ATOM 2014 O O . TYR A 1 243 ? 16.875 12.195 -1.68 1 94.12 243 TYR A O 1
ATOM 2022 N N . GLU A 1 244 ? 15.328 13.047 -0.231 1 91.94 244 GLU A N 1
ATOM 2023 C CA . GLU A 1 244 ? 16.078 14.297 -0.096 1 91.94 244 GLU A CA 1
ATOM 2024 C C . GLU A 1 244 ? 16.422 14.578 1.363 1 91.94 244 GLU A C 1
ATOM 2026 O O . GLU A 1 244 ? 15.594 14.367 2.254 1 91.94 244 GLU A O 1
ATOM 2031 N N . THR A 1 245 ? 17.688 14.883 1.628 1 88.31 245 THR A N 1
ATOM 2032 C CA . THR A 1 245 ? 18.203 15.438 2.877 1 88.31 245 THR A CA 1
ATOM 2033 C C . THR A 1 245 ? 18.953 16.75 2.623 1 88.31 245 THR A C 1
ATOM 2035 O O . THR A 1 245 ? 19.156 17.141 1.472 1 88.31 245 THR A O 1
ATOM 2038 N N . PRO A 1 246 ? 19.141 17.484 3.613 1 83.88 246 PRO A N 1
ATOM 2039 C CA . PRO A 1 246 ? 19.922 18.703 3.385 1 83.88 246 PRO A CA 1
ATOM 2040 C C . PRO A 1 246 ? 21.297 18.422 2.781 1 83.88 246 PRO A C 1
ATOM 2042 O O . PRO A 1 246 ? 21.891 19.297 2.148 1 83.88 246 PRO A O 1
ATOM 2045 N N . LYS A 1 247 ? 21.844 17.219 2.846 1 84.19 247 LYS A N 1
ATOM 2046 C CA . LYS A 1 247 ? 23.203 16.875 2.424 1 84.19 247 LYS A CA 1
ATOM 2047 C C . LYS A 1 247 ? 23.203 16.328 0.997 1 84.19 247 LYS A C 1
ATOM 2049 O O . LYS A 1 247 ? 24.203 16.484 0.278 1 84.19 247 LYS A O 1
ATOM 2054 N N . PHE A 1 248 ? 22.125 15.625 0.662 1 90.06 248 PHE A N 1
ATOM 2055 C CA . PHE A 1 248 ? 22.094 15.047 -0.675 1 90.06 248 PHE A CA 1
ATOM 2056 C C . PHE A 1 248 ? 20.656 14.883 -1.162 1 90.06 248 PHE A C 1
ATOM 2058 O O . PHE A 1 248 ? 19.703 15.023 -0.382 1 90.06 248 PHE A O 1
ATOM 2065 N N . LYS A 1 249 ? 20.562 14.719 -2.443 1 92.38 249 LYS A N 1
ATOM 2066 C CA . LYS A 1 249 ? 19.266 14.484 -3.078 1 92.38 249 LYS A CA 1
ATOM 2067 C C . LYS A 1 249 ? 19.375 13.406 -4.148 1 92.38 249 LYS A C 1
ATOM 2069 O O . LYS A 1 249 ? 20.312 13.398 -4.949 1 92.38 249 LYS A O 1
ATOM 2074 N N . LEU A 1 250 ? 18.578 12.438 -3.967 1 94.25 250 LEU A N 1
ATOM 2075 C CA . LEU A 1 250 ? 18.375 11.43 -5.004 1 94.25 250 LEU A CA 1
ATOM 2076 C C . LEU A 1 250 ? 16.969 11.531 -5.59 1 94.25 250 LEU A C 1
ATOM 2078 O O . LEU A 1 250 ? 15.992 11.75 -4.859 1 94.25 250 LEU A O 1
ATOM 2082 N N . THR A 1 251 ? 16.828 11.398 -6.898 1 93.19 251 THR A N 1
ATOM 2083 C CA . THR A 1 251 ? 15.555 11.625 -7.559 1 93.19 251 THR A CA 1
ATOM 2084 C C . THR A 1 251 ? 14.977 10.312 -8.078 1 93.19 251 THR A C 1
ATOM 2086 O O . THR A 1 251 ? 15.727 9.391 -8.414 1 93.19 251 THR A O 1
ATOM 2089 N N . ALA A 1 252 ? 13.711 10.336 -8.164 1 93.69 252 ALA A N 1
ATOM 2090 C CA . ALA A 1 252 ? 13.016 9.172 -8.719 1 93.69 252 ALA A CA 1
ATOM 2091 C C . ALA A 1 252 ? 13.508 8.867 -10.133 1 93.69 252 ALA A C 1
ATOM 2093 O O . ALA A 1 252 ? 13.625 9.773 -10.961 1 93.69 252 ALA A O 1
ATOM 2094 N N . GLY A 1 253 ? 13.773 7.637 -10.391 1 90.31 253 GLY A N 1
ATOM 2095 C CA . GLY A 1 253 ? 14.227 7.219 -11.711 1 90.31 253 GLY A CA 1
ATOM 2096 C C . GLY A 1 253 ? 15.734 7.281 -11.867 1 90.31 253 GLY A C 1
ATOM 2097 O O . GLY A 1 253 ? 16.281 6.781 -12.859 1 90.31 253 GLY A O 1
ATOM 2098 N N . GLU A 1 254 ? 16.359 7.875 -10.922 1 92.81 254 GLU A N 1
ATOM 2099 C CA . GLU A 1 254 ? 17.812 7.996 -10.969 1 92.81 254 GLU A CA 1
ATOM 2100 C C . GLU A 1 254 ? 18.484 6.637 -10.812 1 92.81 254 GLU A C 1
ATOM 2102 O O . GLU A 1 254 ? 18.094 5.848 -9.945 1 92.81 254 GLU A O 1
ATOM 2107 N N . ARG A 1 255 ? 19.469 6.402 -11.672 1 93.25 255 ARG A N 1
ATOM 2108 C CA . ARG A 1 255 ? 20.266 5.18 -11.547 1 93.25 255 ARG A CA 1
ATOM 2109 C C . ARG A 1 255 ? 21.297 5.301 -10.445 1 93.25 255 ARG A C 1
ATOM 2111 O O . ARG A 1 255 ? 21.922 6.355 -10.281 1 93.25 255 ARG A O 1
ATOM 2118 N N . ILE A 1 256 ? 21.375 4.238 -9.695 1 94.5 256 ILE A N 1
ATOM 2119 C CA . ILE A 1 256 ? 22.297 4.234 -8.562 1 94.5 256 ILE A CA 1
ATOM 2120 C C . ILE A 1 256 ? 23 2.885 -8.477 1 94.5 256 ILE A C 1
ATOM 2122 O O . ILE A 1 256 ? 22.672 1.957 -9.227 1 94.5 256 ILE A O 1
ATOM 2126 N N . VAL A 1 257 ? 24.031 2.848 -7.672 1 93.88 257 VAL A N 1
ATOM 2127 C CA . VAL A 1 257 ? 24.734 1.603 -7.387 1 93.88 257 VAL A CA 1
ATOM 2128 C C . VAL A 1 257 ? 24.516 1.21 -5.926 1 93.88 257 VAL A C 1
ATOM 2130 O O . VAL A 1 257 ? 24.766 2.008 -5.02 1 93.88 257 VAL A O 1
ATOM 2133 N N . ILE A 1 258 ? 24 0.075 -5.727 1 92.69 258 ILE A N 1
ATOM 2134 C CA . ILE A 1 258 ? 23.844 -0.452 -4.375 1 92.69 258 ILE A CA 1
ATOM 2135 C C . ILE A 1 258 ? 25.172 -1.052 -3.904 1 92.69 258 ILE A C 1
ATOM 2137 O O . ILE A 1 258 ? 25.625 -2.068 -4.434 1 92.69 258 ILE A O 1
ATOM 2141 N N . VAL A 1 259 ? 25.719 -0.49 -2.93 1 90.69 259 VAL A N 1
ATOM 2142 C CA . VAL A 1 259 ? 27.031 -0.903 -2.447 1 90.69 259 VAL A CA 1
ATOM 2143 C C . VAL A 1 259 ? 26.875 -1.98 -1.377 1 90.69 259 VAL A C 1
ATOM 2145 O O . VAL A 1 259 ? 27.625 -2.959 -1.355 1 90.69 259 VAL A O 1
ATOM 2148 N N . ASP A 1 260 ? 25.953 -1.712 -0.484 1 87.12 260 ASP A N 1
ATOM 2149 C CA . ASP A 1 260 ? 25.688 -2.643 0.61 1 87.12 260 ASP A CA 1
ATOM 2150 C C . ASP A 1 260 ? 24.219 -2.605 1.029 1 87.12 260 ASP A C 1
ATOM 2152 O O . ASP A 1 260 ? 23.703 -1.545 1.381 1 87.12 260 ASP A O 1
ATOM 2156 N N . ASN A 1 261 ? 23.641 -3.727 1.008 1 83.94 261 ASN A N 1
ATOM 2157 C CA . ASN A 1 261 ? 22.219 -3.777 1.347 1 83.94 261 ASN A CA 1
ATOM 2158 C C . ASN A 1 261 ? 22 -4.211 2.793 1 83.94 261 ASN A C 1
ATOM 2160 O O . ASN A 1 261 ? 20.875 -4.543 3.186 1 83.94 261 ASN A O 1
ATOM 2164 N N . MET A 1 262 ? 22.953 -4.355 3.598 1 76 262 MET A N 1
ATOM 2165 C CA . MET A 1 262 ? 22.844 -4.668 5.02 1 76 262 MET A CA 1
ATOM 2166 C C . MET A 1 262 ? 23.594 -3.635 5.863 1 76 262 MET A C 1
ATOM 2168 O O . MET A 1 262 ? 24.094 -3.953 6.941 1 76 262 MET A O 1
ATOM 2172 N N . ALA A 1 263 ? 23.781 -2.5 5.238 1 61.59 263 ALA A N 1
ATOM 2173 C CA . ALA A 1 263 ? 24.578 -1.449 5.867 1 61.59 263 ALA A CA 1
ATOM 2174 C C . ALA A 1 263 ? 23.859 -0.875 7.086 1 61.59 263 ALA A C 1
ATOM 2176 O O . ALA A 1 263 ? 24.484 -0.306 7.977 1 61.59 263 ALA A O 1
ATOM 2177 N N . GLY A 1 264 ? 22.578 -0.922 7.242 1 59.41 264 GLY A N 1
ATOM 2178 C CA . GLY A 1 264 ? 21.828 -0.211 8.266 1 59.41 264 GLY A CA 1
ATOM 2179 C C . GLY A 1 264 ? 21.953 -0.832 9.641 1 59.41 264 GLY A C 1
ATOM 2180 O O . GLY A 1 264 ? 21.344 -0.354 10.602 1 59.41 264 GLY A O 1
ATOM 2181 N N . GLY A 1 265 ? 22.625 -2.006 9.797 1 52.69 265 GLY A N 1
ATOM 2182 C CA . GLY A 1 265 ? 22.844 -2.426 11.172 1 52.69 265 GLY A CA 1
ATOM 2183 C C . GLY A 1 265 ? 23.578 -1.39 12.008 1 52.69 265 GLY A C 1
ATOM 2184 O O . GLY A 1 265 ? 24.25 -0.515 11.461 1 52.69 265 GLY A O 1
ATOM 2185 N N . VAL A 1 266 ? 23.047 -1.095 13.281 1 47.78 266 VAL A N 1
ATOM 2186 C CA . VAL A 1 266 ? 23.547 -0.073 14.203 1 47.78 266 VAL A CA 1
ATOM 2187 C C . VAL A 1 266 ? 25.047 0.11 14.023 1 47.78 266 VAL A C 1
ATOM 2189 O O . VAL A 1 266 ? 25.531 1.239 13.945 1 47.78 266 VAL A O 1
ATOM 2192 N N . GLU A 1 267 ? 25.703 -0.957 14.039 1 44.5 267 GLU A N 1
ATOM 2193 C CA . GLU A 1 267 ? 27.156 -0.881 14 1 44.5 267 GLU A CA 1
ATOM 2194 C C . GLU A 1 267 ? 27.641 -0.267 12.695 1 44.5 267 GLU A C 1
ATOM 2196 O O . GLU A 1 267 ? 28.562 0.547 12.695 1 44.5 267 GLU A O 1
ATOM 2201 N N . ASN A 1 268 ? 26.922 -0.539 11.641 1 47.97 268 ASN A N 1
ATOM 2202 C CA . ASN A 1 268 ? 27.453 -0.11 10.352 1 47.97 268 ASN A CA 1
ATOM 2203 C C . ASN A 1 268 ? 27.031 1.32 10.023 1 47.97 268 ASN A C 1
ATOM 2205 O O . ASN A 1 268 ? 27.781 2.057 9.375 1 47.97 268 ASN A O 1
ATOM 2209 N N . LYS A 1 269 ? 25.875 1.724 10.555 1 52.91 269 LYS A N 1
ATOM 2210 C CA . LYS A 1 269 ? 25.453 3.111 10.391 1 52.91 269 LYS A CA 1
ATOM 2211 C C . LYS A 1 269 ? 26.453 4.07 11.023 1 52.91 269 LYS A C 1
ATOM 2213 O O . LYS A 1 269 ? 26.781 5.109 10.445 1 52.91 269 LYS A O 1
ATOM 2218 N N . GLN A 1 270 ? 26.828 3.678 12.266 1 49.28 270 GLN A N 1
ATOM 2219 C CA . GLN A 1 270 ? 27.828 4.512 12.938 1 49.28 270 GLN A CA 1
ATOM 2220 C C . GLN A 1 270 ? 29.109 4.605 12.117 1 49.28 270 GLN A C 1
ATOM 2222 O O . GLN A 1 270 ? 29.703 5.68 12.016 1 49.28 270 GLN A O 1
ATOM 2227 N N . LYS A 1 271 ? 29.422 3.488 11.594 1 45.62 271 LYS A N 1
ATOM 2228 C CA . LYS A 1 271 ? 30.641 3.479 10.789 1 45.62 271 LYS A CA 1
ATOM 2229 C C . LYS A 1 271 ? 30.484 4.344 9.547 1 45.62 271 LYS A C 1
ATOM 2231 O O . LYS A 1 271 ? 31.406 5.051 9.148 1 45.62 271 LYS A O 1
ATOM 2236 N N . PHE A 1 272 ? 29.266 4.285 9.047 1 48.81 272 PHE A N 1
ATOM 2237 C CA . PHE A 1 272 ? 29 5.086 7.863 1 48.81 272 PHE A CA 1
ATOM 2238 C C . PHE A 1 272 ? 28.906 6.566 8.219 1 48.81 272 PHE A C 1
ATOM 2240 O O . PHE A 1 272 ? 29.453 7.414 7.516 1 48.81 272 PHE A O 1
ATOM 2247 N N . LEU A 1 273 ? 28.156 6.906 9.273 1 51.22 273 LEU A N 1
ATOM 2248 C CA . LEU A 1 273 ? 28.031 8.297 9.703 1 51.22 273 LEU A CA 1
ATOM 2249 C C . LEU A 1 273 ? 29.391 8.867 10.078 1 51.22 273 LEU A C 1
ATOM 2251 O O . LEU A 1 273 ? 29.672 10.039 9.82 1 51.22 273 LEU A O 1
ATOM 2255 N N . LEU A 1 274 ? 30.172 8.117 10.727 1 43.5 274 LEU A N 1
ATOM 2256 C CA . LEU A 1 274 ? 31.531 8.523 11.055 1 43.5 274 LEU A CA 1
ATOM 2257 C C . LEU A 1 274 ? 32.344 8.766 9.789 1 43.5 274 LEU A C 1
ATOM 2259 O O . LEU A 1 274 ? 33.156 9.695 9.742 1 43.5 274 LEU A O 1
ATOM 2263 N N . ARG A 1 275 ? 32.125 8.008 8.906 1 40.59 275 ARG A N 1
ATOM 2264 C CA . ARG A 1 275 ? 32.875 8.188 7.668 1 40.59 275 ARG A CA 1
ATOM 2265 C C . ARG A 1 275 ? 32.406 9.422 6.91 1 40.59 275 ARG A C 1
ATOM 2267 O O . ARG A 1 275 ? 33.219 10.133 6.301 1 40.59 275 ARG A O 1
ATOM 2274 N N . THR A 1 276 ? 31.078 9.625 6.926 1 41.47 276 THR A N 1
ATOM 2275 C CA . THR A 1 276 ? 30.547 10.781 6.203 1 41.47 276 THR A CA 1
ATOM 2276 C C . THR A 1 276 ? 30.594 12.031 7.078 1 41.47 276 THR A C 1
ATOM 2278 O O . THR A 1 276 ? 30.531 13.156 6.566 1 41.47 276 THR A O 1
ATOM 2281 N N . GLY A 1 277 ? 30.469 12.031 8.375 1 37.78 277 GLY A N 1
ATOM 2282 C CA . GLY A 1 277 ? 30.594 13.141 9.297 1 37.78 277 GLY A CA 1
ATOM 2283 C C . GLY A 1 277 ? 31.984 13.766 9.289 1 37.78 277 GLY A C 1
ATOM 2284 O O . GLY A 1 277 ? 32.156 14.891 9.758 1 37.78 277 GLY A O 1
ATOM 2285 N N . ILE A 1 278 ? 33 13.07 9.133 1 34.47 278 ILE A N 1
ATOM 2286 C CA . ILE A 1 278 ? 34.312 13.719 9.141 1 34.47 278 ILE A CA 1
ATOM 2287 C C . ILE A 1 278 ? 34.312 14.844 8.109 1 34.47 278 ILE A C 1
ATOM 2289 O O . ILE A 1 278 ? 35 15.859 8.305 1 34.47 278 ILE A O 1
ATOM 2293 N N . ASN A 1 279 ? 33.594 14.766 7.051 1 32.75 279 ASN A N 1
ATOM 2294 C CA . ASN A 1 279 ? 33.812 15.844 6.094 1 32.75 279 ASN A CA 1
ATOM 2295 C C . ASN A 1 279 ? 33.031 17.094 6.488 1 32.75 279 ASN A C 1
ATOM 2297 O O . ASN A 1 279 ? 33.281 18.172 5.945 1 32.75 279 ASN A O 1
ATOM 2301 N N . GLN A 1 280 ? 32 17.062 7.305 1 34.31 280 GLN A N 1
ATOM 2302 C CA . GLN A 1 280 ? 31.188 18.266 7.504 1 34.31 280 GLN A CA 1
ATOM 2303 C C . GLN A 1 280 ? 31.719 19.078 8.68 1 34.31 280 GLN A C 1
ATOM 2305 O O . GLN A 1 280 ? 31.156 20.141 9 1 34.31 280 GLN A O 1
ATOM 2310 N N . GLU A 1 281 ? 32.625 18.719 9.508 1 31.81 281 GLU A N 1
ATOM 2311 C CA . GLU A 1 281 ? 33.125 19.656 10.5 1 31.81 281 GLU A CA 1
ATOM 2312 C C . GLU A 1 281 ? 33.656 20.938 9.836 1 31.81 281 GLU A C 1
ATOM 2314 O O . GLU A 1 281 ? 33.844 21.953 10.508 1 31.81 281 GLU A O 1
ATOM 2319 N N . GLU A 1 282 ? 34.188 20.875 8.555 1 31.12 282 GLU A N 1
ATOM 2320 C CA . GLU A 1 282 ? 34.875 22.047 8.031 1 31.12 282 GLU A CA 1
ATOM 2321 C C . GLU A 1 282 ? 33.875 23.203 7.809 1 31.12 282 GLU A C 1
ATOM 2323 O O . GLU A 1 282 ? 34.281 24.359 7.734 1 31.12 282 GLU A O 1
ATOM 2328 N N . ASP A 1 283 ? 32.625 22.938 7.543 1 30.11 283 ASP A N 1
ATOM 2329 C CA . ASP A 1 283 ? 31.922 24.078 6.965 1 30.11 283 ASP A CA 1
ATOM 2330 C C . ASP A 1 283 ? 31.531 25.078 8.039 1 30.11 283 ASP A C 1
ATOM 2332 O O . ASP A 1 283 ? 31.125 26.203 7.734 1 30.11 283 ASP A O 1
ATOM 2336 N N . ILE A 1 284 ? 31.391 24.75 9.305 1 30.14 284 ILE A N 1
ATOM 2337 C CA . ILE A 1 284 ? 31 25.875 10.141 1 30.14 284 ILE A CA 1
ATOM 2338 C C . ILE A 1 284 ? 32.188 26.812 10.352 1 30.14 284 ILE A C 1
ATOM 2340 O O . ILE A 1 284 ? 32.031 28.031 10.422 1 30.14 284 ILE A O 1
ATOM 2344 N N . THR A 1 285 ? 33.469 26.344 10.555 1 27.31 285 THR A N 1
ATOM 2345 C CA . THR A 1 285 ? 34.531 27.219 10.992 1 27.31 285 THR A CA 1
ATOM 2346 C C . THR A 1 285 ? 35.156 27.938 9.797 1 27.31 285 THR A C 1
ATOM 2348 O O . THR A 1 285 ? 35.969 28.859 9.977 1 27.31 285 THR A O 1
ATOM 2351 N N . SER A 1 286 ? 35.312 27.312 8.555 1 26.36 286 SER A N 1
ATOM 2352 C CA . SER A 1 286 ? 36.219 27.875 7.551 1 26.36 286 SER A CA 1
ATOM 2353 C C . SER A 1 286 ? 35.688 29.203 7.016 1 26.36 286 SER A C 1
ATOM 2355 O O . SER A 1 286 ? 36.25 29.797 6.102 1 26.36 286 SER A O 1
ATOM 2357 N N . GLU A 1 287 ? 34.594 29.797 7.207 1 24.77 287 GLU A N 1
ATOM 2358 C CA . GLU A 1 287 ? 34.5 31.047 6.465 1 24.77 287 GLU A CA 1
ATOM 2359 C C . GLU A 1 287 ? 35.5 32.062 6.984 1 24.77 287 GLU A C 1
ATOM 2361 O O . GLU A 1 287 ? 35.562 33.188 6.473 1 24.77 287 GLU A O 1
ATOM 2366 N N . ALA A 1 288 ? 36.188 32.031 8.109 1 22.75 288 ALA A N 1
ATOM 2367 C CA . ALA A 1 288 ? 36.938 33.25 8.367 1 22.75 288 ALA A CA 1
ATOM 2368 C C . ALA A 1 288 ? 38.25 33.25 7.562 1 22.75 288 ALA A C 1
ATOM 2370 O O . ALA A 1 288 ? 38.844 34.312 7.383 1 22.75 288 ALA A O 1
ATOM 2371 N N . SER A 1 289 ? 39.156 32.25 7.391 1 19.55 289 SER A N 1
ATOM 2372 C CA . SER A 1 289 ? 40.531 32.625 7.004 1 19.55 289 SER A CA 1
ATOM 2373 C C . SER A 1 289 ? 40.625 32.875 5.504 1 19.55 289 SER A C 1
ATOM 2375 O O . SER A 1 289 ? 40.438 31.953 4.707 1 19.55 289 SER A O 1
ATOM 2377 N N . HIS A 1 290 ? 40.531 34.188 4.871 1 20.64 290 HIS A N 1
ATOM 2378 C CA . HIS A 1 290 ? 40.562 34.75 3.529 1 20.64 290 HIS A CA 1
ATOM 2379 C C . HIS A 1 290 ? 41.875 34.469 2.826 1 20.64 290 HIS A C 1
ATOM 2381 O O . HIS A 1 290 ? 42.156 35.031 1.756 1 20.64 290 HIS A O 1
ATOM 2387 N N . ASN A 1 291 ? 42.812 33.625 2.867 1 19.27 291 ASN A N 1
ATOM 2388 C CA . ASN A 1 291 ? 43.938 34.156 2.092 1 19.27 291 ASN A CA 1
ATOM 2389 C C . ASN A 1 291 ? 43.531 34.469 0.655 1 19.27 291 ASN A C 1
ATOM 2391 O O . ASN A 1 291 ? 42.719 33.75 0.062 1 19.27 291 ASN A O 1
ATOM 2395 N N . MET A 1 292 ? 43.875 35.781 0.002 1 17.28 292 MET A N 1
ATOM 2396 C CA . MET A 1 292 ? 43.75 36.562 -1.213 1 17.28 292 MET A CA 1
ATOM 2397 C C . MET A 1 292 ? 44.406 35.875 -2.4 1 17.28 292 MET A C 1
ATOM 2399 O O . MET A 1 292 ? 44.344 36.375 -3.525 1 17.28 292 MET A O 1
ATOM 2403 N N . THR A 1 293 ? 44.969 34.719 -2.367 1 17.38 293 THR A N 1
ATOM 2404 C CA . THR A 1 293 ? 45.969 34.75 -3.424 1 17.38 293 THR A CA 1
ATOM 2405 C C . THR A 1 293 ? 45.312 34.906 -4.793 1 17.38 293 THR A C 1
ATOM 2407 O O . THR A 1 293 ? 44.156 34.5 -4.973 1 17.38 293 THR A O 1
ATOM 2410 N N . SER A 1 294 ? 46.031 35.719 -5.75 1 16.97 294 SER A N 1
ATOM 2411 C CA . SER A 1 294 ? 46.062 36.344 -7.07 1 16.97 294 SER A CA 1
ATOM 2412 C C . SER A 1 294 ? 45.969 35.312 -8.172 1 16.97 294 SER A C 1
ATOM 2414 O O . SER A 1 294 ? 46.781 34.375 -8.227 1 16.97 294 SER A O 1
ATOM 2416 N N . ASP A 1 295 ? 44.688 35 -8.516 1 17.11 295 ASP A N 1
ATOM 2417 C CA . ASP A 1 295 ? 44.469 34.062 -9.609 1 17.11 295 ASP A CA 1
ATOM 2418 C C . ASP A 1 295 ? 45.125 34.562 -10.891 1 17.11 295 ASP A C 1
ATOM 2420 O O .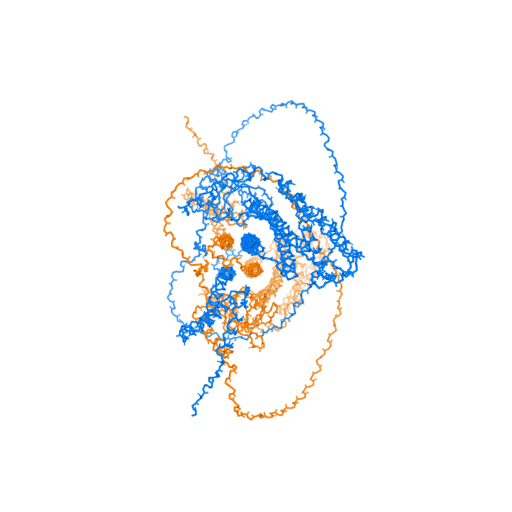 ASP A 1 295 ? 44.906 35.688 -11.312 1 17.11 295 ASP A O 1
ATOM 2424 N N . THR A 1 296 ? 46.438 34.281 -11.039 1 16.17 296 THR A N 1
ATOM 2425 C CA . THR A 1 296 ? 46.938 34.531 -12.391 1 16.17 296 THR A CA 1
ATOM 2426 C C . THR A 1 296 ? 46.062 33.844 -13.422 1 16.17 296 THR A C 1
ATOM 2428 O O . THR A 1 296 ? 45.781 32.625 -13.297 1 16.17 296 THR A O 1
ATOM 2431 N N . LEU A 1 297 ? 45.188 34.688 -14.07 1 16.06 297 LEU A N 1
ATOM 2432 C CA . LEU A 1 297 ? 44.25 34.625 -15.195 1 16.06 297 LEU A CA 1
ATOM 2433 C C . LEU A 1 297 ? 44.906 34 -16.422 1 16.06 297 LEU A C 1
ATOM 2435 O O . LEU A 1 297 ? 44.375 34.094 -17.531 1 16.06 297 LEU A O 1
ATOM 2439 N N . ASP A 1 298 ? 45.844 33.031 -16.172 1 16.5 298 ASP A N 1
ATOM 2440 C CA . ASP A 1 298 ? 46.406 32.844 -17.5 1 16.5 298 ASP A CA 1
ATOM 2441 C C . ASP A 1 298 ? 45.344 32.344 -18.484 1 16.5 298 ASP A C 1
ATOM 2443 O O . ASP A 1 298 ? 44.438 31.594 -18.109 1 16.5 298 ASP A O 1
ATOM 2447 N N . ILE A 1 299 ? 45.188 33.062 -19.594 1 17.02 299 ILE A N 1
ATOM 2448 C CA . ILE A 1 299 ? 44.406 33.281 -20.828 1 17.02 299 ILE A CA 1
ATOM 2449 C C . ILE A 1 299 ? 44.469 32.031 -21.703 1 17.02 299 ILE A C 1
ATOM 2451 O O . ILE A 1 299 ? 43.875 32 -22.781 1 17.02 299 ILE A O 1
ATOM 2455 N N . CYS A 1 300 ? 44.594 30.828 -21.016 1 16.25 300 CYS A N 1
ATOM 2456 C CA . CYS A 1 300 ? 45.094 30.031 -22.125 1 16.25 300 CYS A CA 1
ATOM 2457 C C . CYS A 1 300 ? 44.094 29.969 -23.266 1 16.25 300 CYS A C 1
ATOM 2459 O O . CYS A 1 300 ? 42.875 30 -23.031 1 16.25 300 CYS A O 1
ATOM 2461 N N . GLU A 1 301 ? 44.469 29.953 -24.562 1 16.27 301 GLU A N 1
ATOM 2462 C CA . GLU A 1 301 ? 44.25 30.188 -25.984 1 16.27 301 GLU A CA 1
ATOM 2463 C C . GLU A 1 301 ? 43.344 29.109 -26.578 1 16.27 301 GLU A C 1
ATOM 2465 O O . GLU A 1 301 ? 42.469 29.406 -27.391 1 16.27 301 GLU A O 1
ATOM 2470 N N . THR A 1 302 ? 43.375 27.797 -26.094 1 16.17 302 THR A N 1
ATOM 2471 C CA . THR A 1 302 ? 43.5 27.031 -27.344 1 16.17 302 THR A CA 1
ATOM 2472 C C . THR A 1 302 ? 42.156 26.969 -28.062 1 16.17 302 THR A C 1
ATOM 2474 O O . THR A 1 302 ? 41.125 27.047 -27.438 1 16.17 302 THR A O 1
ATOM 2477 N N . ASP A 1 303 ? 42 26.797 -29.453 1 15.89 303 ASP A N 1
ATOM 2478 C CA . ASP A 1 303 ? 41.406 27.047 -30.75 1 15.89 303 ASP A CA 1
ATOM 2479 C C . ASP A 1 303 ? 40.312 26.016 -31.062 1 15.89 303 ASP A C 1
ATOM 2481 O O . ASP A 1 303 ? 39.312 26.344 -31.688 1 15.89 303 ASP A O 1
ATOM 2485 N N . SER A 1 304 ? 40.281 24.656 -30.656 1 16.42 304 SER A N 1
ATOM 2486 C CA . SER A 1 304 ? 40.062 23.828 -31.828 1 16.42 304 SER A CA 1
ATOM 2487 C C . SER A 1 304 ? 38.594 23.734 -32.188 1 16.42 304 SER A C 1
ATOM 2489 O O . SER A 1 304 ? 37.75 23.734 -31.297 1 16.42 304 SER A O 1
ATOM 2491 N N . ASP A 1 305 ? 38 23.703 -33.469 1 15.85 305 ASP A N 1
ATOM 2492 C CA . ASP A 1 305 ? 36.906 23.953 -34.438 1 15.85 305 ASP A CA 1
ATOM 2493 C C . ASP A 1 305 ? 35.875 22.828 -34.406 1 15.85 305 ASP A C 1
ATOM 2495 O O . ASP A 1 305 ? 34.75 23.031 -34.812 1 15.85 305 ASP A O 1
ATOM 2499 N N . SER A 1 306 ? 36.062 21.484 -34.094 1 16.78 306 SER A N 1
ATOM 2500 C CA . SER A 1 306 ? 35.562 20.562 -35.094 1 16.78 306 SER A CA 1
ATOM 2501 C C . SER A 1 306 ? 34.062 20.391 -35 1 16.78 306 SER A C 1
ATOM 2503 O O . SER A 1 306 ? 33.469 20.516 -33.938 1 16.78 306 SER A O 1
ATOM 2505 N N . HIS A 1 307 ? 33.094 20.125 -36.125 1 15.55 307 HIS A N 1
ATOM 2506 C CA . HIS A 1 307 ? 31.875 20.344 -36.875 1 15.55 307 HIS A CA 1
ATOM 2507 C C . HIS A 1 307 ? 30.828 19.281 -36.531 1 15.55 307 HIS A C 1
ATOM 2509 O O . HIS A 1 307 ? 29.625 19.531 -36.688 1 15.55 307 HIS A O 1
ATOM 2515 N N . SER A 1 308 ? 31.016 18.016 -36 1 15.89 308 SER A N 1
ATOM 2516 C CA . SER A 1 308 ? 30.281 17 -36.75 1 15.89 308 SER A CA 1
ATOM 2517 C C . SER A 1 308 ? 28.812 16.969 -36.375 1 15.89 308 SER A C 1
ATOM 2519 O O . SER A 1 308 ? 28.484 17.062 -35.188 1 15.89 308 SER A O 1
ATOM 2521 N N . ARG A 1 309 ? 27.703 17.047 -37.281 1 15.81 309 ARG A N 1
ATOM 2522 C CA . ARG A 1 309 ? 26.312 17.328 -37.562 1 15.81 309 ARG A CA 1
ATOM 2523 C C . ARG A 1 309 ? 25.438 16.125 -37.25 1 15.81 309 ARG A C 1
ATOM 2525 O O . ARG A 1 309 ? 25.516 15.086 -37.938 1 15.81 309 ARG A O 1
ATOM 2532 N N . THR A 1 310 ? 25.281 15.555 -36.062 1 15.66 310 THR A N 1
ATOM 2533 C CA . THR A 1 310 ? 24.656 14.234 -36 1 15.66 310 THR A CA 1
ATOM 2534 C C . THR A 1 310 ? 23.188 14.32 -36.406 1 15.66 310 THR A C 1
ATOM 2536 O O . THR A 1 310 ? 22.469 15.25 -36.031 1 15.66 310 THR A O 1
ATOM 2539 N N . GLU A 1 311 ? 22.578 13.445 -37.344 1 16.17 311 GLU A N 1
ATOM 2540 C CA . GLU A 1 311 ? 21.453 13.258 -38.25 1 16.17 311 GLU A CA 1
ATOM 2541 C C . GLU A 1 311 ? 20.203 12.852 -37.5 1 16.17 311 GLU A C 1
ATOM 2543 O O . GLU A 1 311 ? 20.266 12.172 -36.469 1 16.17 311 GLU A O 1
ATOM 2548 N N . GLU A 1 312 ? 18.938 13.438 -37.844 1 16.89 312 GLU A N 1
ATOM 2549 C CA . GLU A 1 312 ? 17.547 13.695 -37.531 1 16.89 312 GLU A CA 1
ATOM 2550 C C . GLU A 1 312 ? 16.688 12.453 -37.781 1 16.89 312 GLU A C 1
ATOM 2552 O O . GLU A 1 312 ? 15.484 12.461 -37.5 1 16.89 312 GLU A O 1
ATOM 2557 N N . ILE A 1 313 ? 16.953 11.219 -37.281 1 16.25 313 ILE A N 1
ATOM 2558 C CA . ILE A 1 313 ? 16.203 10.164 -37.938 1 16.25 313 ILE A CA 1
ATOM 2559 C C . ILE A 1 313 ? 14.734 10.242 -37.562 1 16.25 313 ILE A C 1
ATOM 2561 O O . ILE A 1 313 ? 14.414 10.438 -36.375 1 16.25 313 ILE A O 1
ATOM 2565 N N . ASP A 1 314 ? 13.641 10.094 -38.469 1 16.48 314 ASP A N 1
ATOM 2566 C CA . ASP A 1 314 ? 12.258 10.375 -38.844 1 16.48 314 ASP A CA 1
ATOM 2567 C C . ASP A 1 314 ? 11.32 9.281 -38.344 1 16.48 314 ASP A C 1
ATOM 2569 O O . ASP A 1 314 ? 10.117 9.32 -38.625 1 16.48 314 ASP A O 1
ATOM 2573 N N . ASP A 1 315 ? 11.523 8.352 -37.406 1 17.56 315 ASP A N 1
ATOM 2574 C CA . ASP A 1 315 ? 10.773 7.109 -37.562 1 17.56 315 ASP A CA 1
ATOM 2575 C C . ASP A 1 315 ? 9.289 7.32 -37.281 1 17.56 315 ASP A C 1
ATOM 2577 O O . ASP A 1 315 ? 8.938 8.047 -36.344 1 17.56 315 ASP A O 1
ATOM 2581 N N . ARG A 1 316 ? 8.07 6.617 -37.906 1 17.47 316 ARG A N 1
ATOM 2582 C CA . ARG A 1 316 ? 6.746 6.676 -38.531 1 17.47 316 ARG A CA 1
ATOM 2583 C C . ARG A 1 316 ? 5.66 6.27 -37.562 1 17.47 316 ARG A C 1
ATOM 2585 O O . ARG A 1 316 ? 4.594 6.891 -37.5 1 17.47 316 ARG A O 1
ATOM 2592 N N . SER A 1 317 ? 5.555 4.969 -36.844 1 17.61 317 SER A N 1
ATOM 2593 C CA . SER A 1 317 ? 4.359 4.172 -37.094 1 17.61 317 SER A CA 1
ATOM 2594 C C . SER A 1 317 ? 3.205 4.621 -36.188 1 17.61 317 SER A C 1
ATOM 2596 O O . SER A 1 317 ? 3.426 5.258 -35.156 1 17.61 317 SER A O 1
ATOM 2598 N N . THR A 1 318 ? 1.841 4.062 -36.344 1 17.22 318 THR A N 1
ATOM 2599 C CA . THR A 1 318 ? 0.416 4.371 -36.344 1 17.22 318 THR A CA 1
ATOM 2600 C C . THR A 1 318 ? -0.18 4.18 -34.969 1 17.22 318 THR A C 1
ATOM 2602 O O . THR A 1 318 ? 0.253 3.301 -34.219 1 17.22 318 THR A O 1
ATOM 2605 N N . ASP A 1 319 ? -1.229 4.984 -34.406 1 16.61 319 ASP A N 1
ATOM 2606 C CA . ASP A 1 319 ? -1.857 5.637 -33.281 1 16.61 319 ASP A CA 1
ATOM 2607 C C . ASP A 1 319 ? -2.971 4.77 -32.688 1 16.61 319 ASP A C 1
ATOM 2609 O O . ASP A 1 319 ? -3.762 5.234 -31.875 1 16.61 319 ASP A O 1
ATOM 2613 N N . SER A 1 320 ? -3.201 3.412 -32.906 1 17.77 320 SER A N 1
ATOM 2614 C CA . SER A 1 320 ? -4.602 3.021 -32.75 1 17.77 320 SER A CA 1
ATOM 2615 C C . SER A 1 320 ? -5.02 2.992 -31.297 1 17.77 320 SER A C 1
ATOM 2617 O O . SER A 1 320 ? -4.324 2.42 -30.453 1 17.77 320 SER A O 1
ATOM 2619 N N . ASN A 1 321 ? -6.055 3.811 -30.781 1 17 321 ASN A N 1
ATOM 2620 C CA . ASN A 1 321 ? -6.551 4.465 -29.578 1 17 321 ASN A CA 1
ATOM 2621 C C . ASN A 1 321 ? -7.402 3.521 -28.734 1 17 321 ASN A C 1
ATOM 2623 O O . ASN A 1 321 ? -8.148 3.965 -27.859 1 17 321 ASN A O 1
ATOM 2627 N N . SER A 1 322 ? -7.445 2.176 -28.75 1 17.2 322 SER A N 1
ATOM 2628 C CA . SER A 1 322 ? -8.656 1.503 -28.281 1 17.2 322 SER A CA 1
ATOM 2629 C C . SER A 1 322 ? -8.805 1.619 -26.766 1 17.2 322 SER A C 1
ATOM 2631 O O . SER A 1 322 ? -7.93 1.195 -26.016 1 17.2 322 SER A O 1
ATOM 2633 N N . TYR A 1 323 ? -9.617 2.598 -26.219 1 17.25 323 TYR A N 1
ATOM 2634 C CA . TYR A 1 323 ? -9.812 3.184 -24.891 1 17.25 323 TYR A CA 1
ATOM 2635 C C . TYR A 1 323 ? -10.586 2.234 -23.984 1 17.25 323 TYR A C 1
ATOM 2637 O O . TYR A 1 323 ? -11.672 1.766 -24.344 1 17.25 323 TYR A O 1
ATOM 2645 N N . LEU A 1 324 ? -10.008 1.22 -23.328 1 16.94 324 LEU A N 1
ATOM 2646 C CA . LEU A 1 324 ? -10.766 0.258 -22.547 1 16.94 324 LEU A CA 1
ATOM 2647 C C . LEU A 1 324 ? -11.523 0.958 -21.422 1 16.94 324 LEU A C 1
ATOM 2649 O O . LEU A 1 324 ? -10.953 1.772 -20.688 1 16.94 324 LEU A O 1
ATOM 2653 N N . ARG A 1 325 ? -12.898 1.034 -21.344 1 17.8 325 ARG A N 1
ATOM 2654 C CA . ARG A 1 325 ? -14.016 1.675 -20.656 1 17.8 325 ARG A CA 1
ATOM 2655 C C . ARG A 1 325 ? -14.164 1.148 -19.234 1 17.8 325 ARG A C 1
ATOM 2657 O O . ARG A 1 325 ? -14.445 -0.035 -19.031 1 17.8 325 ARG A O 1
ATOM 2664 N N . TYR A 1 326 ? -13.375 1.481 -18.234 1 17.86 326 TYR A N 1
ATOM 2665 C CA . TYR A 1 326 ? -13.531 0.85 -16.922 1 17.86 326 TYR A CA 1
ATOM 2666 C C . TYR A 1 326 ? -14.781 1.369 -16.219 1 17.86 326 TYR A C 1
ATOM 2668 O O . TYR A 1 326 ? -15.062 2.57 -16.25 1 17.86 326 TYR A O 1
ATOM 2676 N N . PRO A 1 327 ? -15.773 0.581 -15.789 1 17.42 327 PRO A N 1
ATOM 2677 C CA . PRO A 1 327 ? -17.094 0.947 -15.297 1 17.42 327 PRO A CA 1
ATOM 2678 C C . PRO A 1 327 ? -17.062 1.591 -13.914 1 17.42 327 PRO A C 1
ATOM 2680 O O . PRO A 1 327 ? -16.125 1.35 -13.141 1 17.42 327 PRO A O 1
ATOM 2683 N N . LYS A 1 328 ? -17.797 2.725 -13.586 1 19.98 328 LYS A N 1
ATOM 2684 C CA . LYS A 1 328 ? -17.938 3.697 -12.508 1 19.98 328 LYS A CA 1
ATOM 2685 C C . LYS A 1 328 ? -18.594 3.066 -11.281 1 19.98 328 LYS A C 1
ATOM 2687 O O . LYS A 1 328 ? -19.719 2.57 -11.359 1 19.98 328 LYS A O 1
ATOM 2692 N N . PRO A 1 329 ? -17.922 2.357 -10.258 1 17.81 329 PRO A N 1
ATOM 2693 C CA . PRO A 1 329 ? -18.75 1.712 -9.242 1 17.81 329 PRO A CA 1
ATOM 2694 C C . PRO A 1 329 ? -19.562 2.711 -8.422 1 17.81 329 PRO A C 1
ATOM 2696 O O . PRO A 1 329 ? -19.094 3.814 -8.141 1 17.81 329 PRO A O 1
ATOM 2699 N N . ARG A 1 330 ? -20.844 2.707 -8.367 1 18.41 330 ARG A N 1
ATOM 2700 C CA . ARG A 1 330 ? -21.938 3.494 -7.816 1 18.41 330 ARG A CA 1
ATOM 2701 C C . ARG A 1 330 ? -21.969 3.42 -6.293 1 18.41 330 ARG A C 1
ATOM 2703 O O . ARG A 1 330 ? -22.359 2.402 -5.723 1 18.41 330 ARG A O 1
ATOM 2710 N N . ILE A 1 331 ? -20.984 3.809 -5.5 1 17.73 331 ILE A N 1
ATOM 2711 C CA . ILE A 1 331 ? -21.047 3.623 -4.055 1 17.73 331 ILE A CA 1
ATOM 2712 C C . ILE A 1 331 ? -22.141 4.516 -3.467 1 17.73 331 ILE A C 1
ATOM 2714 O O . ILE A 1 331 ? -22.094 5.742 -3.602 1 17.73 331 ILE A O 1
ATOM 2718 N N . THR A 1 332 ? -23.281 3.943 -3.297 1 16.95 332 THR A N 1
ATOM 2719 C CA . THR A 1 332 ? -24.5 4.492 -2.727 1 16.95 332 THR A CA 1
ATOM 2720 C C . THR A 1 332 ? -24.266 4.984 -1.303 1 16.95 332 THR A C 1
ATOM 2722 O O . THR A 1 332 ? -23.391 4.473 -0.603 1 16.95 332 THR A O 1
ATOM 2725 N N . THR A 1 333 ? -24.797 6.102 -0.914 1 18.2 333 THR A N 1
ATOM 2726 C CA . THR A 1 333 ? -24.797 7.117 0.131 1 18.2 333 THR A CA 1
ATOM 2727 C C . THR A 1 333 ? -25.359 6.559 1.436 1 18.2 333 THR A C 1
ATOM 2729 O O . THR A 1 333 ? -26.547 6.277 1.534 1 18.2 333 THR A O 1
ATOM 2732 N N . MET A 1 334 ? -24.719 5.523 2.037 1 17.09 334 MET A N 1
ATOM 2733 C CA . MET A 1 334 ? -25.484 4.922 3.123 1 17.09 334 MET A CA 1
ATOM 2734 C C . MET A 1 334 ? -25.719 5.93 4.242 1 17.09 334 MET A C 1
ATOM 2736 O O . MET A 1 334 ? -24.875 6.777 4.516 1 17.09 334 MET A O 1
ATOM 2740 N N . PRO A 1 335 ? -26.859 5.91 4.871 1 16.73 335 PRO A N 1
ATOM 2741 C CA . PRO A 1 335 ? -27.547 6.836 5.773 1 16.73 335 PRO A CA 1
ATOM 2742 C C . PRO A 1 335 ? -26.891 6.918 7.148 1 16.73 335 PRO A C 1
ATOM 2744 O O . PRO A 1 335 ? -26.188 5.984 7.559 1 16.73 335 PRO A O 1
ATOM 2747 N N . CYS A 1 336 ? -26.719 8.086 7.707 1 17.42 336 CYS A N 1
ATOM 2748 C CA . CYS A 1 336 ? -26.047 8.789 8.797 1 17.42 336 CYS A CA 1
ATOM 2749 C C . CYS A 1 336 ? -26.609 8.352 10.148 1 17.42 336 CYS A C 1
ATOM 2751 O O . CYS A 1 336 ? -27.766 8.609 10.461 1 17.42 336 CYS A O 1
ATOM 2753 N N . TRP A 1 337 ? -26.234 7.059 10.633 1 16.08 337 TRP A N 1
ATOM 2754 C CA . TRP A 1 337 ? -26.891 6.57 11.836 1 16.08 337 TRP A CA 1
ATOM 2755 C C . TRP A 1 337 ? -26.5 7.391 13.055 1 16.08 337 TRP A C 1
ATOM 2757 O O . TRP A 1 337 ? -25.375 7.895 13.125 1 16.08 337 TRP A O 1
ATOM 2767 N N . ASN A 1 338 ? -27.375 7.836 13.969 1 16.97 338 ASN A N 1
ATOM 2768 C CA . ASN A 1 338 ? -27.641 8.797 15.031 1 16.97 338 ASN A CA 1
ATOM 2769 C C . ASN A 1 338 ? -27.094 8.32 16.375 1 16.97 338 ASN A C 1
ATOM 2771 O O . ASN A 1 338 ? -27.625 7.398 16.984 1 16.97 338 ASN A O 1
ATOM 2775 N N . PHE A 1 339 ? -25.719 8.211 16.562 1 16.78 339 PHE A N 1
ATOM 2776 C CA . PHE A 1 339 ? -25.156 7.562 17.75 1 16.78 339 PHE A CA 1
ATOM 2777 C C . PHE A 1 339 ? -25.406 8.406 18.984 1 16.78 339 PHE A C 1
ATOM 2779 O O . PHE A 1 339 ? -25.172 9.617 18.984 1 16.78 339 PHE A O 1
ATOM 2786 N N . GLY A 1 340 ? -26.234 7.98 19.859 1 16.36 340 GLY A N 1
ATOM 2787 C CA . GLY A 1 340 ? -26.75 8.523 21.109 1 16.36 340 GLY A CA 1
ATOM 2788 C C . GLY A 1 340 ? -25.703 8.609 22.203 1 16.36 340 GLY A C 1
ATOM 2789 O O . GLY A 1 340 ? -24.688 7.91 22.156 1 16.36 340 GLY A O 1
ATOM 2790 N N . ARG A 1 341 ? -25.641 9.641 23.094 1 18.17 341 ARG A N 1
ATOM 2791 C CA . ARG A 1 341 ? -24.922 10.438 24.078 1 18.17 341 ARG A CA 1
ATOM 2792 C C . ARG A 1 341 ? -24.734 9.672 25.375 1 18.17 341 ARG A C 1
ATOM 2794 O O . ARG A 1 341 ? -25.562 9.758 26.281 1 18.17 341 ARG A O 1
ATOM 2801 N N . GLY A 1 342 ? -24.172 8.367 25.344 1 15.74 342 GLY A N 1
ATOM 2802 C CA . GLY A 1 342 ? -24.297 7.82 26.672 1 15.74 342 GLY A CA 1
ATOM 2803 C C . GLY A 1 342 ? -23.453 8.555 27.703 1 15.74 342 GLY A C 1
ATOM 2804 O O . GLY A 1 342 ? -22.516 9.273 27.344 1 15.74 342 GLY A O 1
ATOM 2805 N N . GLN A 1 343 ? -23.734 8.5 29.047 1 16.78 343 GLN A N 1
ATOM 2806 C CA . GLN A 1 343 ? -23.609 9.109 30.359 1 16.78 343 GLN A CA 1
ATOM 2807 C C . GLN A 1 343 ? -22.234 8.797 30.969 1 16.78 343 GLN A C 1
ATOM 2809 O O . GLN A 1 343 ? -21.703 7.711 30.781 1 16.78 343 GLN A O 1
ATOM 2814 N N . THR A 1 344 ? -21.453 9.805 31.516 1 17.25 344 THR A N 1
ATOM 2815 C CA . THR A 1 344 ? -20.156 10.227 32.062 1 17.25 344 THR A CA 1
ATOM 2816 C C . THR A 1 344 ? -19.906 9.57 33.406 1 17.25 344 THR A C 1
ATOM 2818 O O . THR A 1 344 ? -18.938 9.906 34.094 1 17.25 344 THR A O 1
ATOM 2821 N N . SER A 1 345 ? -20.203 8.289 33.812 1 17.48 345 SER A N 1
ATOM 2822 C CA . SER A 1 345 ? -20.031 8.148 35.25 1 17.48 345 SER A CA 1
ATOM 2823 C C . SER A 1 345 ? -18.562 8.18 35.656 1 17.48 345 SER A C 1
ATOM 2825 O O . SER A 1 345 ? -17.703 7.758 34.875 1 17.48 345 SER A O 1
ATOM 2827 N N . GLY A 1 346 ? -18.109 8.859 36.844 1 17.33 346 GLY A N 1
ATOM 2828 C CA . GLY A 1 346 ? -17.047 9.523 37.625 1 17.33 346 GLY A CA 1
ATOM 2829 C C . GLY A 1 346 ? -16.047 8.555 38.219 1 17.33 346 GLY A C 1
ATOM 2830 O O . GLY A 1 346 ? -15.125 8.969 38.906 1 17.33 346 GLY A O 1
ATOM 2831 N N . SER A 1 347 ? -16.172 7.188 38.188 1 18.25 347 SER A N 1
ATOM 2832 C CA . SER A 1 347 ? -15.57 6.621 39.406 1 18.25 347 SER A CA 1
ATOM 2833 C C . SER A 1 347 ? -14.055 6.738 39.375 1 18.25 347 SER A C 1
ATOM 2835 O O . SER A 1 347 ? -13.453 6.793 38.281 1 18.25 347 SER A O 1
ATOM 2837 N N . GLY A 1 348 ? -13.328 6.961 40.562 1 18.19 348 GLY A N 1
ATOM 2838 C CA . GLY A 1 348 ? -12.164 7.496 41.25 1 18.19 348 GLY A CA 1
ATOM 2839 C C . GLY A 1 348 ? -10.93 6.629 41.094 1 18.19 348 GLY A C 1
ATOM 2840 O O . GLY A 1 348 ? -9.867 6.941 41.656 1 18.19 348 GLY A O 1
ATOM 2841 N N . THR A 1 349 ? -10.977 5.328 40.625 1 18.73 349 THR A N 1
ATOM 2842 C CA . THR A 1 349 ? -10 4.473 41.281 1 18.73 349 THR A CA 1
ATOM 2843 C C . THR A 1 349 ? -8.578 4.883 40.906 1 18.73 349 THR A C 1
ATOM 2845 O O . THR A 1 349 ? -8.359 5.438 39.812 1 18.73 349 THR A O 1
ATOM 2848 N N . THR A 1 350 ? -7.543 4.652 41.719 1 19.75 350 THR A N 1
ATOM 2849 C CA . THR A 1 350 ? -6.199 4.953 42.219 1 19.75 350 THR A CA 1
ATOM 2850 C C . THR A 1 350 ? -5.145 4.398 41.25 1 19.75 350 THR A C 1
ATOM 2852 O O . THR A 1 350 ? -3.955 4.395 41.594 1 19.75 350 THR A O 1
ATOM 2855 N N . SER A 1 351 ? -5.449 4.195 39.938 1 18.28 351 SER A N 1
ATOM 2856 C CA . SER A 1 351 ? -4.512 3.299 39.281 1 18.28 351 SER A CA 1
ATOM 2857 C C . SER A 1 351 ? -3.1 3.873 39.281 1 18.28 351 SER A C 1
ATOM 2859 O O . SER A 1 351 ? -2.918 5.086 39.156 1 18.28 351 SER A O 1
ATOM 2861 N N . SER A 1 352 ? -2.084 3.156 39.938 1 20.2 352 SER A N 1
ATOM 2862 C CA . SER A 1 352 ? -0.643 3.145 40.188 1 20.2 352 SER A CA 1
ATOM 2863 C C . SER A 1 352 ? 0.125 3.471 38.906 1 20.2 352 SER A C 1
ATOM 2865 O O . SER A 1 352 ? -0.2 2.957 37.844 1 20.2 352 SER A O 1
ATOM 2867 N N . ASP A 1 353 ? 0.879 4.562 38.969 1 20.91 353 ASP A N 1
ATOM 2868 C CA . ASP A 1 353 ? 1.519 5.5 38.062 1 20.91 353 ASP A CA 1
ATOM 2869 C C . ASP A 1 353 ? 2.697 4.848 37.344 1 20.91 353 ASP A C 1
ATOM 2871 O O . ASP A 1 353 ? 3.789 4.738 37.906 1 20.91 353 ASP A O 1
ATOM 2875 N N . GLN A 1 354 ? 2.582 3.527 36.812 1 20.08 354 GLN A N 1
ATOM 2876 C CA . GLN A 1 354 ? 3.604 2.846 36 1 20.08 354 GLN A CA 1
ATOM 2877 C C . GLN A 1 354 ? 4.25 3.797 35 1 20.08 354 GLN A C 1
ATOM 2879 O O . GLN A 1 354 ? 3.566 4.621 34.406 1 20.08 354 GLN A O 1
ATOM 2884 N N . THR A 1 355 ? 5.668 3.963 35.219 1 21.72 355 THR A N 1
ATOM 2885 C CA . THR A 1 355 ? 6.746 4.672 34.531 1 21.72 355 THR A CA 1
ATOM 2886 C C . THR A 1 355 ? 6.598 4.551 33 1 21.72 355 THR A C 1
ATOM 2888 O O . THR A 1 355 ? 6.578 3.443 32.469 1 21.72 355 THR A O 1
ATOM 2891 N N . SER A 1 356 ? 5.965 5.496 32.531 1 22 356 SER A N 1
ATOM 2892 C CA . SER A 1 356 ? 5.566 5.805 31.156 1 22 356 SER A CA 1
ATOM 2893 C C . SER A 1 356 ? 6.781 5.93 30.234 1 22 356 SER A C 1
ATOM 2895 O O . SER A 1 356 ? 7.367 7.008 30.109 1 22 356 SER A O 1
ATOM 2897 N N . SER A 1 357 ? 7.988 5.051 30.562 1 24.05 357 SER A N 1
ATOM 2898 C CA . SER A 1 357 ? 9.102 5.09 29.625 1 24.05 357 SER A CA 1
ATOM 2899 C C . SER A 1 357 ? 8.594 5.145 28.188 1 24.05 357 SER A C 1
ATOM 2901 O O . SER A 1 357 ? 8.062 4.156 27.672 1 24.05 357 SER A O 1
ATOM 2903 N N . THR A 1 358 ? 8.133 6.199 27.844 1 23.61 358 THR A N 1
ATOM 2904 C CA . THR A 1 358 ? 7.277 6.598 26.734 1 23.61 358 THR A CA 1
ATOM 2905 C C . THR A 1 358 ? 7.898 6.195 25.406 1 23.61 358 THR A C 1
ATOM 2907 O O . THR A 1 358 ? 7.25 5.543 24.578 1 23.61 358 THR A O 1
ATOM 2910 N N . PHE A 1 359 ? 8.445 7.227 24.719 1 23.38 359 PHE A N 1
ATOM 2911 C CA . PHE A 1 359 ? 8.148 7.473 23.312 1 23.38 359 PHE A CA 1
ATOM 2912 C C . PHE A 1 359 ? 8.914 6.508 22.422 1 23.38 359 PHE A C 1
ATOM 2914 O O . PHE A 1 359 ? 8.336 5.887 21.516 1 23.38 359 PHE A O 1
ATOM 2921 N N . THR A 1 360 ? 10.305 6.953 22.125 1 27.25 360 THR A N 1
ATOM 2922 C CA . THR A 1 360 ? 11.078 6.633 20.938 1 27.25 360 THR A CA 1
ATOM 2923 C C . THR A 1 360 ? 11.453 5.156 20.906 1 27.25 360 THR A C 1
ATOM 2925 O O . THR A 1 360 ? 12.625 4.801 21.062 1 27.25 360 THR A O 1
ATOM 2928 N N . GLU A 1 361 ? 11.023 4.383 21.672 1 27.92 361 GLU A N 1
ATOM 2929 C CA . GLU A 1 361 ? 11.461 2.99 21.719 1 27.92 361 GLU A CA 1
ATOM 2930 C C . GLU A 1 361 ? 11.547 2.385 20.312 1 27.92 361 GLU A C 1
ATOM 2932 O O . GLU A 1 361 ? 10.781 2.768 19.422 1 27.92 361 GLU A O 1
ATOM 2937 N N . ASN A 1 362 ? 12.742 1.601 19.969 1 30.31 362 ASN A N 1
ATOM 2938 C CA . ASN A 1 362 ? 13.336 0.869 18.844 1 30.31 362 ASN A CA 1
ATOM 2939 C C . ASN A 1 362 ? 12.305 0.011 18.125 1 30.31 362 ASN A C 1
ATOM 2941 O O . ASN A 1 362 ? 12.32 -1.216 18.234 1 30.31 362 ASN A O 1
ATOM 2945 N N . VAL A 1 363 ? 11.188 0.303 18.312 1 31.64 363 VAL A N 1
ATOM 2946 C CA . VAL A 1 363 ? 10.203 -0.732 18.016 1 31.64 363 VAL A CA 1
ATOM 2947 C C . VAL A 1 363 ? 10.148 -0.973 16.5 1 31.64 363 VAL A C 1
ATOM 2949 O O . VAL A 1 363 ? 9.68 -0.118 15.75 1 31.64 363 VAL A O 1
ATOM 2952 N N . SER A 1 364 ? 11.25 -1.264 15.789 1 34.44 364 SER A N 1
ATOM 2953 C CA . SER A 1 364 ? 10.867 -1.932 14.547 1 34.44 364 SER A CA 1
ATOM 2954 C C . SER A 1 364 ? 9.773 -2.965 14.789 1 34.44 364 SER A C 1
ATOM 2956 O O . SER A 1 364 ? 9.945 -3.881 15.594 1 34.44 364 SER A O 1
ATOM 2958 N N . PRO A 1 365 ? 8.656 -2.584 14.867 1 32.88 365 PRO A N 1
ATOM 2959 C CA . PRO A 1 365 ? 7.617 -3.525 15.281 1 32.88 365 PRO A CA 1
ATOM 2960 C C . PRO A 1 365 ? 7.883 -4.953 14.805 1 32.88 365 PRO A C 1
ATOM 2962 O O . PRO A 1 365 ? 7.465 -5.914 15.453 1 32.88 365 PRO A O 1
ATOM 2965 N N . LEU A 1 366 ? 8.125 -5.148 13.555 1 38.66 366 LEU A N 1
ATOM 2966 C CA . LEU A 1 366 ? 8.188 -6.516 13.039 1 38.66 366 LEU A CA 1
ATOM 2967 C C . LEU A 1 366 ? 9.516 -7.168 13.406 1 38.66 366 LEU A C 1
ATOM 2969 O O . LEU A 1 366 ? 9.758 -8.328 13.047 1 38.66 366 LEU A O 1
ATOM 2973 N N . GLY A 1 367 ? 10.117 -6.793 14.648 1 33.88 367 GLY A N 1
ATOM 2974 C CA . GLY A 1 367 ? 11.281 -7.379 15.289 1 33.88 367 GLY A CA 1
ATOM 2975 C C . GLY A 1 367 ? 12.555 -7.211 14.484 1 33.88 367 GLY A C 1
ATOM 2976 O O . GLY A 1 367 ? 13.625 -7.652 14.906 1 33.88 367 GLY A O 1
ATOM 2977 N N . GLN A 1 368 ? 12.609 -7.344 13.141 1 35.47 368 GLN A N 1
ATOM 2978 C CA . GLN A 1 368 ? 13.977 -7.297 12.633 1 35.47 368 GLN A CA 1
ATOM 2979 C C . GLN A 1 368 ? 14.617 -5.938 12.906 1 35.47 368 GLN A C 1
ATOM 2981 O O . GLN A 1 368 ? 13.938 -4.91 12.891 1 35.47 368 GLN A O 1
ATOM 2986 N N . SER A 1 369 ? 15.797 -5.797 13.562 1 35.06 369 SER A N 1
ATOM 2987 C CA . SER A 1 369 ? 16.688 -4.691 13.898 1 35.06 369 SER A CA 1
ATOM 2988 C C . SER A 1 369 ? 16.641 -3.604 12.828 1 35.06 369 SER A C 1
ATOM 2990 O O . SER A 1 369 ? 16.625 -3.902 11.633 1 35.06 369 SER A O 1
ATOM 2992 N N . SER A 1 370 ? 16.172 -2.318 13.008 1 40.72 370 SER A N 1
ATOM 2993 C CA . SER A 1 370 ? 16.156 -1.026 12.328 1 40.72 370 SER A CA 1
ATOM 2994 C C . SER A 1 370 ? 17.344 -0.897 11.367 1 40.72 370 SER A C 1
ATOM 2996 O O . SER A 1 370 ? 17.234 -0.245 10.328 1 40.72 370 SER A O 1
ATOM 2998 N N . SER A 1 371 ? 18.531 -1.221 11.805 1 41.22 371 SER A N 1
ATOM 2999 C CA . SER A 1 371 ? 19.781 -0.889 11.125 1 41.22 371 SER A CA 1
ATOM 3000 C C . SER A 1 371 ? 19.859 -1.562 9.758 1 41.22 371 SER A C 1
ATOM 3002 O O . SER A 1 371 ? 20.5 -1.043 8.836 1 41.22 371 SER A O 1
ATOM 3004 N N . LYS A 1 372 ? 19.047 -2.727 9.547 1 50.81 372 LYS A N 1
ATOM 3005 C CA . LYS A 1 372 ? 19.203 -3.547 8.352 1 50.81 372 LYS A CA 1
ATOM 3006 C C . LYS A 1 372 ? 18.297 -3.055 7.223 1 50.81 372 LYS A C 1
ATOM 3008 O O . LYS A 1 372 ? 18.406 -3.527 6.086 1 50.81 372 LYS A O 1
ATOM 3013 N N . LEU A 1 373 ? 17.469 -1.938 7.43 1 73.06 373 LEU A N 1
ATOM 3014 C CA . LEU A 1 373 ? 16.484 -1.702 6.379 1 73.06 373 LEU A CA 1
ATOM 3015 C C . LEU A 1 373 ? 16.875 -0.507 5.52 1 73.06 373 LEU A C 1
ATOM 3017 O O . LEU A 1 373 ? 16.156 -0.137 4.59 1 73.06 373 LEU A O 1
ATOM 3021 N N . HIS A 1 374 ? 18.109 -0.119 5.852 1 85.62 374 HIS A N 1
ATOM 3022 C CA . HIS A 1 374 ? 18.656 0.918 4.992 1 85.62 374 HIS A CA 1
ATOM 3023 C C . HIS A 1 374 ? 19.812 0.374 4.141 1 85.62 374 HIS A C 1
ATOM 3025 O O . HIS A 1 374 ? 20.625 -0.416 4.625 1 85.62 374 HIS A O 1
ATOM 3031 N N . TRP A 1 375 ? 19.781 0.741 2.92 1 90.69 375 TRP A N 1
ATOM 3032 C CA . TRP A 1 375 ? 20.812 0.304 1.988 1 90.69 375 TRP A CA 1
ATOM 3033 C C . TRP A 1 375 ? 21.797 1.429 1.708 1 90.69 375 TRP A C 1
ATOM 3035 O O . TRP A 1 375 ? 21.422 2.598 1.623 1 90.69 375 TRP A O 1
ATOM 3045 N N . HIS A 1 376 ? 23.094 1.054 1.703 1 91.88 376 HIS A N 1
ATOM 3046 C CA . HIS A 1 376 ? 24.125 1.979 1.27 1 91.88 376 HIS A CA 1
ATOM 3047 C C . HIS A 1 376 ? 24.156 2.1 -0.25 1 91.88 376 HIS A C 1
ATOM 3049 O O . HIS A 1 376 ? 24.438 1.12 -0.949 1 91.88 376 HIS A O 1
ATOM 3055 N N . VAL A 1 377 ? 23.875 3.287 -0.739 1 93.5 377 VAL A N 1
ATOM 3056 C CA . VAL A 1 377 ? 23.797 3.496 -2.182 1 93.5 377 VAL A CA 1
ATOM 3057 C C . VAL A 1 377 ? 24.719 4.637 -2.592 1 93.5 377 VAL A C 1
ATOM 3059 O O . VAL A 1 377 ? 25.078 5.484 -1.771 1 93.5 377 VAL A O 1
ATOM 3062 N N . ARG A 1 378 ? 25.141 4.555 -3.828 1 93.62 378 ARG A N 1
ATOM 3063 C CA . ARG A 1 378 ? 25.984 5.586 -4.418 1 93.62 378 ARG A CA 1
ATOM 3064 C C . ARG A 1 378 ? 25.453 6.012 -5.785 1 93.62 378 ARG A C 1
ATOM 3066 O O . ARG A 1 378 ? 25.016 5.172 -6.57 1 93.62 378 ARG A O 1
ATOM 3073 N N . SER A 1 379 ? 25.484 7.301 -5.988 1 92.12 379 SER A N 1
ATOM 3074 C CA . SER A 1 379 ? 25.141 7.766 -7.324 1 92.12 379 SER A CA 1
ATOM 3075 C C . SER A 1 379 ? 26.125 7.266 -8.367 1 92.12 379 SER A C 1
ATOM 3077 O O . SER A 1 379 ? 27.266 6.926 -8.031 1 92.12 379 SER A O 1
ATOM 3079 N N . ILE A 1 380 ? 25.688 7.27 -9.586 1 89.19 380 ILE A N 1
ATOM 3080 C CA . ILE A 1 380 ? 26.531 6.742 -10.656 1 89.19 380 ILE A CA 1
ATOM 3081 C C . ILE A 1 380 ? 27.766 7.621 -10.812 1 89.19 380 ILE A C 1
ATOM 3083 O O . ILE A 1 380 ? 28.859 7.125 -11.102 1 89.19 380 ILE A O 1
ATOM 3087 N N . ASP A 1 381 ? 27.531 8.938 -10.617 1 86.25 381 ASP A N 1
ATOM 3088 C CA . ASP A 1 381 ? 28.656 9.875 -10.75 1 86.25 381 ASP A CA 1
ATOM 3089 C C . ASP A 1 381 ? 29.547 9.836 -9.508 1 86.25 381 ASP A C 1
ATOM 3091 O O . ASP A 1 381 ? 30.609 10.453 -9.492 1 86.25 381 ASP A O 1
ATOM 3095 N N . GLY A 1 382 ? 29.188 9.109 -8.461 1 86.06 382 GLY A N 1
ATOM 3096 C CA . GLY A 1 382 ? 29.984 8.938 -7.262 1 86.06 382 GLY A CA 1
ATOM 3097 C C . GLY A 1 382 ? 29.906 10.109 -6.309 1 86.06 382 GLY A C 1
ATOM 3098 O O . GLY A 1 382 ? 30.531 10.094 -5.242 1 86.06 382 GLY A O 1
ATOM 3099 N N . LYS A 1 383 ? 29.125 11.109 -6.625 1 86.88 383 LYS A N 1
ATOM 3100 C CA . LYS A 1 383 ? 29.078 12.336 -5.836 1 86.88 383 LYS A CA 1
ATOM 3101 C C . LYS A 1 383 ? 28.25 12.148 -4.566 1 86.88 383 LYS A C 1
ATOM 3103 O O . LYS A 1 383 ? 28.531 12.766 -3.539 1 86.88 383 LYS A O 1
ATOM 3108 N N . VAL A 1 384 ? 27.328 11.258 -4.707 1 90.25 384 VAL A N 1
ATOM 3109 C CA . VAL A 1 384 ? 26.422 11.078 -3.576 1 90.25 384 VAL A CA 1
ATOM 3110 C C . VAL A 1 384 ? 26.547 9.656 -3.033 1 90.25 384 VAL A C 1
ATOM 3112 O O . VAL A 1 384 ? 26.469 8.68 -3.789 1 90.25 384 VAL A O 1
ATOM 3115 N N . GLU A 1 385 ? 26.891 9.539 -1.787 1 89.19 385 GLU A N 1
ATOM 3116 C CA . GLU A 1 385 ? 26.859 8.289 -1.037 1 89.19 385 GLU A CA 1
ATOM 3117 C C . GLU A 1 385 ? 25.953 8.406 0.184 1 89.19 385 GLU A C 1
ATOM 3119 O O . GLU A 1 385 ? 26.125 9.297 1.016 1 89.19 385 GLU A O 1
ATOM 3124 N N . ALA A 1 386 ? 24.953 7.516 0.194 1 89.69 386 ALA A N 1
ATOM 3125 C CA . ALA A 1 386 ? 23.969 7.734 1.243 1 89.69 386 ALA A CA 1
ATOM 3126 C C . ALA A 1 386 ? 23.312 6.414 1.666 1 89.69 386 ALA A C 1
ATOM 3128 O O . ALA A 1 386 ? 23.484 5.395 0.995 1 89.69 386 ALA A O 1
ATOM 3129 N N . LEU A 1 387 ? 22.719 6.438 2.844 1 88.62 387 LEU A N 1
ATOM 3130 C CA . LEU A 1 387 ? 21.844 5.367 3.309 1 88.62 387 LEU A CA 1
ATOM 3131 C C . LEU A 1 387 ? 20.391 5.695 3.023 1 88.62 387 LEU A C 1
ATOM 3133 O O . LEU A 1 387 ? 19.906 6.77 3.389 1 88.62 387 LEU A O 1
ATOM 3137 N N . VAL A 1 388 ? 19.75 4.832 2.311 1 91.62 388 VAL A N 1
ATOM 3138 C CA . VAL A 1 388 ? 18.344 5.047 1.971 1 91.62 388 VAL A CA 1
ATOM 3139 C C . VAL A 1 388 ? 17.531 3.816 2.357 1 91.62 388 VAL A C 1
ATOM 3141 O O . VAL A 1 388 ? 18.047 2.697 2.377 1 91.62 388 VAL A O 1
ATOM 3144 N N . PRO A 1 389 ? 16.25 4 2.773 1 91.19 389 PRO A N 1
ATOM 3145 C CA . PRO A 1 389 ? 15.422 2.824 3.023 1 91.19 389 PRO A CA 1
ATOM 3146 C C . PRO A 1 389 ? 15.344 1.89 1.817 1 91.19 389 PRO A C 1
ATOM 3148 O O . PRO A 1 389 ? 15.242 2.354 0.678 1 91.19 389 PRO A O 1
ATOM 3151 N N . SER A 1 390 ? 15.375 0.629 2.061 1 91.44 390 SER A N 1
ATOM 3152 C CA . SER A 1 390 ? 15.422 -0.368 0.997 1 91.44 390 SER A CA 1
ATOM 3153 C C . SER A 1 390 ? 14.18 -0.293 0.114 1 91.44 390 SER A C 1
ATOM 3155 O O . SER A 1 390 ? 14.234 -0.622 -1.073 1 91.44 390 SER A O 1
ATOM 3157 N N . VAL A 1 391 ? 13.016 0.12 0.668 1 93.56 391 VAL A N 1
ATOM 3158 C CA . VAL A 1 391 ? 11.75 0.164 -0.056 1 93.56 391 VAL A CA 1
ATOM 3159 C C . VAL A 1 391 ? 11.836 1.179 -1.193 1 93.56 391 VAL A C 1
ATOM 3161 O O . VAL A 1 391 ? 11.109 1.077 -2.184 1 93.56 391 VAL A O 1
ATOM 3164 N N . CYS A 1 392 ? 12.828 2.086 -1.146 1 95.38 392 CYS A N 1
ATOM 3165 C CA . CYS A 1 392 ? 12.938 3.164 -2.119 1 95.38 392 CYS A CA 1
ATOM 3166 C C . CYS A 1 392 ? 13.742 2.719 -3.338 1 95.38 392 CYS A C 1
ATOM 3168 O O . CYS A 1 392 ? 13.82 3.443 -4.332 1 95.38 392 CYS A O 1
ATOM 3170 N N . VAL A 1 393 ? 14.297 1.537 -3.289 1 93.81 393 VAL A N 1
ATOM 3171 C CA . VAL A 1 393 ? 15.242 1.143 -4.324 1 93.81 393 VAL A CA 1
ATOM 3172 C C . VAL A 1 393 ? 14.711 -0.072 -5.078 1 93.81 393 VAL A C 1
ATOM 3174 O O . VAL A 1 393 ? 14.203 -1.017 -4.469 1 93.81 393 VAL A O 1
ATOM 3177 N N . TRP A 1 394 ? 14.789 0.054 -6.387 1 92.31 394 TRP A N 1
ATOM 3178 C CA . TRP A 1 394 ? 14.422 -1.041 -7.277 1 92.31 394 TRP A CA 1
ATOM 3179 C C . TRP A 1 394 ? 15.664 -1.657 -7.922 1 92.31 394 TRP A C 1
ATOM 3181 O O . TRP A 1 394 ? 16.594 -0.941 -8.312 1 92.31 394 TRP A O 1
ATOM 3191 N N . ILE A 1 395 ? 15.727 -2.918 -7.934 1 89 395 ILE A N 1
ATOM 3192 C CA . ILE A 1 395 ? 16.766 -3.617 -8.695 1 89 395 ILE A CA 1
ATOM 3193 C C . ILE A 1 395 ? 16.203 -4.023 -10.062 1 89 395 ILE A C 1
ATOM 3195 O O . ILE A 1 395 ? 15.445 -4.984 -10.172 1 89 395 ILE A O 1
ATOM 3199 N N . PRO A 1 396 ? 16.625 -3.385 -11.109 1 82.25 396 PRO A N 1
ATOM 3200 C CA . PRO A 1 396 ? 16 -3.596 -12.414 1 82.25 396 PRO A CA 1
ATOM 3201 C C . PRO A 1 396 ? 16.547 -4.816 -13.141 1 82.25 396 PRO A C 1
ATOM 3203 O O . PRO A 1 396 ? 15.945 -5.297 -14.102 1 82.25 396 PRO A O 1
ATOM 3206 N N . SER A 1 397 ? 17.688 -5.344 -12.828 1 78.31 397 SER A N 1
ATOM 3207 C CA . SER A 1 397 ? 18.266 -6.48 -13.531 1 78.31 397 SER A CA 1
ATOM 3208 C C . SER A 1 397 ? 17.359 -7.703 -13.461 1 78.31 397 SER A C 1
ATOM 3210 O O . SER A 1 397 ? 16.891 -8.07 -12.383 1 78.31 397 SER A O 1
ATOM 3212 N N . PRO A 1 398 ? 17.109 -8.195 -14.656 1 80.88 398 PRO A N 1
ATOM 3213 C CA . PRO A 1 398 ? 16.25 -9.391 -14.648 1 80.88 398 PRO A CA 1
ATOM 3214 C C . PRO A 1 398 ? 16.906 -10.578 -13.938 1 80.88 398 PRO A C 1
ATOM 3216 O O . PRO A 1 398 ? 18.141 -10.617 -13.805 1 80.88 398 PRO A O 1
ATOM 3219 N N . ASP A 1 399 ? 16.125 -11.406 -13.414 1 86.62 399 ASP A N 1
ATOM 3220 C CA . ASP A 1 399 ? 16.609 -12.641 -12.805 1 86.62 399 ASP A CA 1
ATOM 3221 C C . ASP A 1 399 ? 17.188 -13.586 -13.859 1 86.62 399 ASP A C 1
ATOM 3223 O O . ASP A 1 399 ? 16.438 -14.281 -14.547 1 86.62 399 ASP A O 1
ATOM 3227 N N . MET A 1 400 ? 18.422 -13.781 -13.945 1 85.06 400 MET A N 1
ATOM 3228 C CA . MET A 1 400 ? 19.094 -14.602 -14.945 1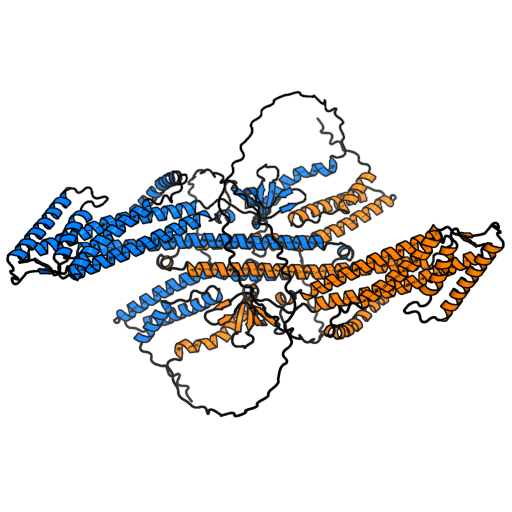 85.06 400 MET A CA 1
ATOM 3229 C C . MET A 1 400 ? 18.812 -16.078 -14.703 1 85.06 400 MET A C 1
ATOM 3231 O O . MET A 1 400 ? 18.719 -16.859 -15.656 1 85.06 400 MET A O 1
ATOM 3235 N N . GLU A 1 401 ? 18.719 -16.391 -13.492 1 86.44 401 GLU A N 1
ATOM 3236 C CA . GLU A 1 401 ? 18.438 -17.781 -13.172 1 86.44 401 GLU A CA 1
ATOM 3237 C C . GLU A 1 401 ? 17.047 -18.188 -13.672 1 86.44 401 GLU A C 1
ATOM 3239 O O . GLU A 1 401 ? 16.859 -19.297 -14.156 1 86.44 401 GLU A O 1
ATOM 3244 N N . ALA A 1 402 ? 16.125 -17.281 -13.547 1 90.75 402 ALA A N 1
ATOM 3245 C CA . ALA A 1 402 ? 14.766 -17.547 -14.031 1 90.75 402 ALA A CA 1
ATOM 3246 C C . ALA A 1 402 ? 14.742 -17.688 -15.555 1 90.75 402 ALA A C 1
ATOM 3248 O O . ALA A 1 402 ? 14.07 -18.562 -16.094 1 90.75 402 ALA A O 1
ATOM 3249 N N . GLN A 1 403 ? 15.461 -16.891 -16.234 1 89.25 403 GLN A N 1
ATOM 3250 C CA . GLN A 1 403 ? 15.523 -16.953 -17.688 1 89.25 403 GLN A CA 1
ATOM 3251 C C . GLN A 1 403 ? 16.188 -18.25 -18.156 1 89.25 403 GLN A C 1
ATOM 3253 O O . GLN A 1 403 ? 15.68 -18.906 -19.062 1 89.25 403 GLN A O 1
ATOM 3258 N N . GLU A 1 404 ? 17.219 -18.562 -17.438 1 88.62 404 GLU A N 1
ATOM 3259 C CA . GLU A 1 404 ? 17.906 -19.797 -17.781 1 88.62 404 GLU A CA 1
ATOM 3260 C C . GLU A 1 404 ? 17.016 -21.016 -17.547 1 88.62 404 GLU A C 1
ATOM 3262 O O . GLU A 1 404 ? 16.984 -21.938 -18.359 1 88.62 404 GLU A O 1
ATOM 3267 N N . LYS A 1 405 ? 16.438 -20.938 -16.469 1 91.69 405 LYS A N 1
ATOM 3268 C CA . LYS A 1 405 ? 15.547 -22.062 -16.141 1 91.69 405 LYS A CA 1
ATOM 3269 C C . LYS A 1 405 ? 14.43 -22.188 -17.156 1 91.69 405 LYS A C 1
ATOM 3271 O O . LYS A 1 405 ? 14.102 -23.297 -17.594 1 91.69 405 LYS A O 1
ATOM 3276 N N . ALA A 1 406 ? 13.852 -21.109 -17.609 1 92.88 406 ALA A N 1
ATOM 3277 C CA . ALA A 1 406 ? 12.758 -21.125 -18.578 1 92.88 406 ALA A CA 1
ATOM 3278 C C . ALA A 1 406 ? 13.234 -21.625 -19.922 1 92.88 406 ALA A C 1
ATOM 3280 O O . ALA A 1 406 ? 12.57 -22.453 -20.562 1 92.88 406 ALA A O 1
ATOM 3281 N N . ILE A 1 407 ? 14.359 -21.234 -20.328 1 90.5 407 ILE A N 1
ATOM 3282 C CA . ILE A 1 407 ? 14.906 -21.641 -21.625 1 90.5 407 ILE A CA 1
ATOM 3283 C C . ILE A 1 407 ? 15.305 -23.109 -21.578 1 90.5 407 ILE A C 1
ATOM 3285 O O . ILE A 1 407 ? 15.047 -23.844 -22.531 1 90.5 407 ILE A O 1
ATOM 3289 N N . LYS A 1 408 ? 15.93 -23.469 -20.484 1 90.25 408 LYS A N 1
ATOM 3290 C CA . LYS A 1 408 ? 16.312 -24.859 -20.328 1 90.25 408 LYS A CA 1
ATOM 3291 C C . LYS A 1 408 ? 15.086 -25.781 -20.375 1 90.25 408 LYS A C 1
ATOM 3293 O O . LYS A 1 408 ? 15.125 -26.844 -21 1 90.25 408 LYS A O 1
ATOM 3298 N N . LEU A 1 409 ? 14.078 -25.375 -19.75 1 92.06 409 LEU A N 1
ATOM 3299 C CA . LEU A 1 409 ? 12.852 -26.156 -19.734 1 92.06 409 LEU A CA 1
ATOM 3300 C C . LEU A 1 409 ? 12.273 -26.281 -21.141 1 92.06 409 LEU A C 1
ATOM 3302 O O . LEU A 1 409 ? 11.82 -27.359 -21.547 1 92.06 409 LEU A O 1
ATOM 3306 N N . TYR A 1 410 ? 12.297 -25.219 -21.906 1 92.44 410 TYR A N 1
ATOM 3307 C CA . TYR A 1 410 ? 11.82 -25.219 -23.281 1 92.44 410 TYR A CA 1
ATOM 3308 C C . TYR A 1 410 ? 12.625 -26.188 -24.141 1 92.44 410 TYR A C 1
ATOM 3310 O O . TYR A 1 410 ? 12.062 -26.984 -24.906 1 92.44 410 TYR A O 1
ATOM 3318 N N . LYS A 1 411 ? 13.898 -26.188 -23.984 1 90.31 411 LYS A N 1
ATOM 3319 C CA . LYS A 1 411 ? 14.781 -27.062 -24.75 1 90.31 411 LYS A CA 1
ATOM 3320 C C . LYS A 1 411 ? 14.555 -28.531 -24.375 1 90.31 411 LYS A C 1
ATOM 3322 O O . LYS A 1 411 ? 14.523 -29.406 -25.25 1 90.31 411 LYS A O 1
ATOM 3327 N N 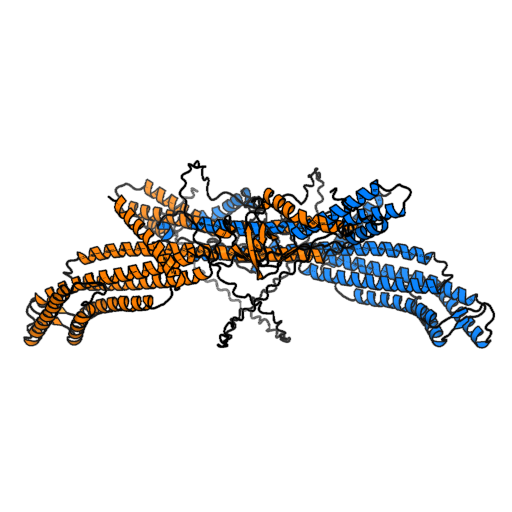. VAL A 1 412 ? 14.43 -28.734 -23.094 1 90.94 412 VAL A N 1
ATOM 3328 C CA . VAL A 1 412 ? 14.211 -30.094 -22.641 1 90.94 412 VAL A CA 1
ATOM 3329 C C . VAL A 1 412 ? 12.898 -30.625 -23.203 1 90.94 412 VAL A C 1
ATOM 3331 O O . VAL A 1 412 ? 12.805 -31.797 -23.578 1 90.94 412 VAL A O 1
ATOM 3334 N N . ILE A 1 413 ? 11.891 -29.812 -23.312 1 92.31 413 ILE A N 1
ATOM 3335 C CA . ILE A 1 413 ? 10.586 -30.219 -23.828 1 92.31 413 ILE A CA 1
ATOM 3336 C C . ILE A 1 413 ? 10.703 -30.562 -25.312 1 92.31 413 ILE A C 1
ATOM 3338 O O . ILE A 1 413 ? 10.188 -31.594 -25.75 1 92.31 413 ILE A O 1
ATOM 3342 N N . LEU A 1 414 ? 11.414 -29.766 -26.094 1 91.81 414 LEU A N 1
ATOM 3343 C CA . LEU A 1 414 ? 11.57 -30.031 -27.516 1 91.81 414 LEU A CA 1
ATOM 3344 C C . LEU A 1 414 ? 12.391 -31.297 -27.75 1 91.81 414 LEU A C 1
ATOM 3346 O O . LEU A 1 414 ? 12.062 -32.094 -28.625 1 91.81 414 LEU A O 1
ATOM 3350 N N . ASP A 1 415 ? 13.391 -31.469 -26.938 1 88.5 415 ASP A N 1
ATOM 3351 C CA . ASP A 1 415 ? 14.203 -32.688 -27.047 1 88.5 415 ASP A CA 1
ATOM 3352 C C . ASP A 1 415 ? 13.375 -33.906 -26.719 1 88.5 415 ASP A C 1
ATOM 3354 O O . ASP A 1 415 ? 13.5 -34.938 -27.391 1 88.5 415 ASP A O 1
ATOM 3358 N N . SER A 1 416 ? 12.633 -33.75 -25.719 1 90.62 416 SER A N 1
ATOM 3359 C CA . SER A 1 416 ? 11.758 -34.875 -25.344 1 90.62 416 SER A CA 1
ATOM 3360 C C . SER A 1 416 ? 10.75 -35.188 -26.453 1 90.62 416 SER A C 1
ATOM 3362 O O . SER A 1 416 ? 10.438 -36.344 -26.703 1 90.62 416 SER A O 1
ATOM 3364 N N . TRP A 1 417 ? 10.25 -34.125 -27.094 1 92.69 417 TRP A N 1
ATOM 3365 C CA . TRP A 1 417 ? 9.281 -34.312 -28.172 1 92.69 417 TRP A CA 1
ATOM 3366 C C . TRP A 1 417 ? 9.93 -35.031 -29.359 1 92.69 417 TRP A C 1
ATOM 3368 O O . TRP A 1 417 ? 9.336 -35.969 -29.922 1 92.69 417 TRP A O 1
ATOM 3378 N N . ASN A 1 418 ? 11.141 -34.719 -29.719 1 89.62 418 ASN A N 1
ATOM 3379 C CA . ASN A 1 418 ? 11.867 -35.406 -30.781 1 89.62 418 ASN A CA 1
ATOM 3380 C C . ASN A 1 418 ? 12.086 -36.875 -30.453 1 89.62 418 ASN A C 1
ATOM 3382 O O . ASN A 1 418 ? 11.906 -37.719 -31.312 1 89.62 418 ASN A O 1
ATOM 3386 N N . TYR A 1 419 ? 12.453 -37.062 -29.234 1 89.06 419 TYR A N 1
ATOM 3387 C CA . TYR A 1 419 ? 12.625 -38.438 -28.797 1 89.06 419 TYR A CA 1
ATOM 3388 C C . TYR A 1 419 ? 11.32 -39.219 -28.922 1 89.06 419 TYR A C 1
ATOM 3390 O O . TYR A 1 419 ? 11.312 -40.344 -29.391 1 89.06 419 TYR A O 1
ATOM 3398 N N . ILE A 1 420 ? 10.25 -38.625 -28.516 1 91.75 420 ILE A N 1
ATOM 3399 C CA . ILE A 1 420 ? 8.938 -39.25 -28.531 1 91.75 420 ILE A CA 1
ATOM 3400 C C . ILE A 1 420 ? 8.539 -39.562 -29.969 1 91.75 420 ILE A C 1
ATOM 3402 O O . ILE A 1 420 ? 7.992 -40.625 -30.25 1 91.75 420 ILE A O 1
ATOM 3406 N N . ILE A 1 421 ? 8.852 -38.656 -30.922 1 90.19 421 ILE A N 1
ATOM 3407 C CA . ILE A 1 421 ? 8.531 -38.875 -32.312 1 90.19 421 ILE A CA 1
ATOM 3408 C C . ILE A 1 421 ? 9.281 -40.094 -32.844 1 90.19 421 ILE A C 1
ATOM 3410 O O . ILE A 1 421 ? 8.695 -40.938 -33.531 1 90.19 421 ILE A O 1
ATOM 3414 N N . ASP A 1 422 ? 10.523 -40.25 -32.469 1 86.56 422 ASP A N 1
ATOM 3415 C CA . ASP A 1 422 ? 11.336 -41.375 -32.938 1 86.56 422 ASP A CA 1
ATOM 3416 C C . ASP A 1 422 ? 10.758 -42.688 -32.438 1 86.56 422 ASP A C 1
ATOM 3418 O O . ASP A 1 422 ? 10.641 -43.656 -33.188 1 86.56 422 ASP A O 1
ATOM 3422 N N . GLU A 1 423 ? 10.438 -42.656 -31.219 1 88.44 423 GLU A N 1
ATOM 3423 C CA . GLU A 1 423 ? 9.898 -43.875 -30.625 1 88.44 423 GLU A CA 1
ATOM 3424 C C . GLU A 1 423 ? 8.523 -44.219 -31.203 1 88.44 423 GLU A C 1
ATOM 3426 O O . GLU A 1 423 ? 8.195 -45.375 -31.422 1 88.44 423 GLU A O 1
ATOM 3431 N N . GLN A 1 424 ? 7.727 -43.219 -31.438 1 89.38 424 GLN A N 1
ATOM 3432 C CA . GLN A 1 424 ? 6.398 -43.406 -32 1 89.38 424 GLN A CA 1
ATOM 3433 C C . GLN A 1 424 ? 6.484 -43.969 -33.438 1 89.38 424 GLN A C 1
ATOM 3435 O O . GLN A 1 424 ? 5.691 -44.844 -33.812 1 89.38 424 GLN A O 1
ATOM 3440 N N . LEU A 1 425 ? 7.418 -43.5 -34.219 1 87.19 425 LEU A N 1
ATOM 3441 C CA . LEU A 1 425 ? 7.613 -44 -35.562 1 87.19 425 LEU A CA 1
ATOM 3442 C C . LEU A 1 425 ? 8.031 -45.438 -35.562 1 87.19 425 LEU A C 1
ATOM 3444 O O . LEU A 1 425 ? 7.57 -46.219 -36.406 1 87.19 425 LEU A O 1
ATOM 3448 N N . LYS A 1 426 ? 8.867 -45.812 -34.594 1 84.56 426 LYS A N 1
ATOM 3449 C CA . LYS A 1 426 ? 9.281 -47.219 -34.5 1 84.56 426 LYS A CA 1
ATOM 3450 C C . LYS A 1 426 ? 8.094 -48.125 -34.188 1 84.56 426 LYS A C 1
ATOM 3452 O O . LYS A 1 426 ? 7.965 -49.219 -34.75 1 84.56 426 LYS A O 1
ATOM 3457 N N . ILE A 1 427 ? 7.312 -47.625 -33.312 1 88.38 427 ILE A N 1
ATOM 3458 C CA . ILE A 1 427 ? 6.156 -48.438 -32.875 1 88.38 427 ILE A CA 1
ATOM 3459 C C . ILE A 1 427 ? 5.172 -48.562 -34.062 1 88.38 427 ILE A C 1
ATOM 3461 O O . ILE A 1 427 ? 4.621 -49.625 -34.281 1 88.38 427 ILE A O 1
ATOM 3465 N N . CYS A 1 428 ? 4.941 -47.5 -34.781 1 88.19 428 CYS A N 1
ATOM 3466 C CA . CYS A 1 428 ? 4.043 -47.5 -35.938 1 88.19 428 CYS A CA 1
ATOM 3467 C C . CYS A 1 428 ? 4.59 -48.406 -37.031 1 88.19 428 CYS A C 1
ATOM 3469 O O . CYS A 1 428 ? 3.836 -49.156 -37.688 1 88.19 428 CYS A O 1
ATOM 3471 N N . LEU A 1 429 ? 5.887 -48.344 -37.219 1 86 429 LEU A N 1
ATOM 3472 C CA . LEU A 1 429 ? 6.516 -49.219 -38.188 1 86 429 LEU A CA 1
ATOM 3473 C C . LEU A 1 429 ? 6.301 -50.688 -37.844 1 86 429 LEU A C 1
ATOM 3475 O O . LEU A 1 429 ? 5.977 -51.5 -38.719 1 86 429 LEU A O 1
ATOM 3479 N N . GLN A 1 430 ? 6.52 -50.969 -36.594 1 86.19 430 GLN A N 1
ATOM 3480 C CA . GLN A 1 430 ? 6.301 -52.344 -36.156 1 86.19 430 GLN A CA 1
ATOM 3481 C C . GLN A 1 430 ? 4.844 -52.75 -36.344 1 86.19 430 GLN A C 1
ATOM 3483 O O . GLN A 1 430 ? 4.566 -53.875 -36.812 1 86.19 430 GLN A O 1
ATOM 3488 N N . PHE A 1 431 ? 3.922 -51.969 -36 1 89.88 431 PHE A N 1
ATOM 3489 C CA . PHE A 1 431 ? 2.498 -52.25 -36.156 1 89.88 431 PHE A CA 1
ATOM 3490 C C . PHE A 1 431 ? 2.15 -52.5 -37.625 1 89.88 431 PHE A C 1
ATOM 3492 O O . PHE A 1 431 ? 1.493 -53.5 -37.938 1 89.88 431 PHE A O 1
ATOM 3499 N N . PHE A 1 432 ? 2.607 -51.625 -38.531 1 90.12 432 PHE A N 1
ATOM 3500 C CA . PHE A 1 432 ? 2.248 -51.75 -39.938 1 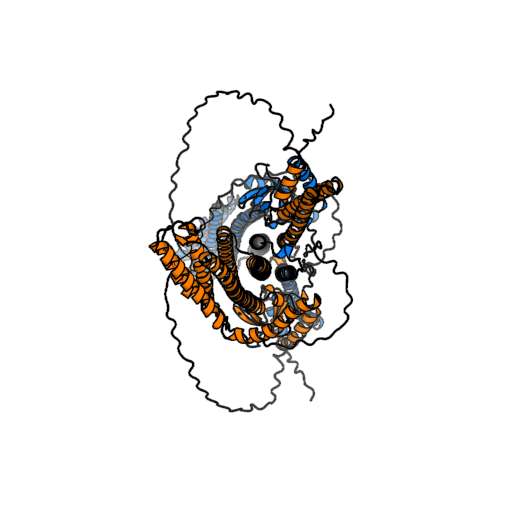90.12 432 PHE A CA 1
ATOM 3501 C C . PHE A 1 432 ? 2.949 -52.938 -40.594 1 90.12 432 PHE A C 1
ATOM 3503 O O . PHE A 1 432 ? 2.414 -53.562 -41.5 1 90.12 432 PHE A O 1
ATOM 3510 N N . THR A 1 433 ? 4.195 -53.25 -40.062 1 87.25 433 THR A N 1
ATOM 3511 C CA . THR A 1 433 ? 4.871 -54.469 -40.562 1 87.25 433 THR A CA 1
ATOM 3512 C C . THR A 1 433 ? 4.051 -55.719 -40.25 1 87.25 433 THR A C 1
ATOM 3514 O O . THR A 1 433 ? 3.846 -56.562 -41.125 1 87.25 433 THR A O 1
ATOM 3517 N N . ILE A 1 434 ? 3.59 -55.812 -39.062 1 89.88 434 ILE A N 1
ATOM 3518 C CA . ILE A 1 434 ? 2.793 -56.938 -38.625 1 89.88 434 ILE A CA 1
ATOM 3519 C C . ILE A 1 434 ? 1.465 -56.969 -39.375 1 89.88 434 ILE A C 1
ATOM 3521 O O . ILE A 1 434 ? 0.999 -58.031 -39.812 1 89.88 434 ILE A O 1
ATOM 3525 N N . LEU A 1 435 ? 0.862 -55.812 -39.531 1 92.06 435 LEU A N 1
ATOM 3526 C CA . LEU A 1 435 ? -0.413 -55.719 -40.25 1 92.06 435 LEU A CA 1
ATOM 3527 C C . LEU A 1 435 ? -0.288 -56.188 -41.688 1 92.06 435 LEU A C 1
ATOM 3529 O O . LEU A 1 435 ? -1.111 -56.969 -42.156 1 92.06 435 LEU A O 1
ATOM 3533 N N . LEU A 1 436 ? 0.722 -55.75 -42.406 1 91.5 436 LEU A N 1
ATOM 3534 C CA . LEU A 1 436 ? 0.927 -56.125 -43.812 1 91.5 436 LEU A CA 1
ATOM 3535 C C . LEU A 1 436 ? 1.236 -57.594 -43.938 1 91.5 436 LEU A C 1
ATOM 3537 O O . LEU A 1 436 ? 0.777 -58.25 -44.875 1 91.5 436 LEU A O 1
ATOM 3541 N N . GLN A 1 437 ? 1.986 -58.094 -42.969 1 91.44 437 GLN A N 1
ATOM 3542 C CA . GLN A 1 437 ? 2.258 -59.531 -43 1 91.44 437 GLN A CA 1
ATOM 3543 C C . GLN A 1 437 ? 0.969 -60.344 -42.844 1 91.44 437 GLN A C 1
ATOM 3545 O O . GLN A 1 437 ? 0.79 -61.344 -43.531 1 91.44 437 GLN A O 1
ATOM 3550 N N . ARG A 1 438 ? 0.165 -59.875 -42.094 1 91.81 438 ARG A N 1
ATOM 3551 C CA . ARG A 1 438 ? -1.116 -60.531 -41.906 1 91.81 438 ARG A CA 1
ATOM 3552 C C . ARG A 1 438 ? -1.962 -60.469 -43.156 1 91.81 438 ARG A C 1
ATOM 3554 O O . ARG A 1 438 ? -2.668 -61.438 -43.5 1 91.81 438 ARG A O 1
ATOM 3561 N N . PHE A 1 439 ? -1.948 -59.375 -43.781 1 92.31 439 PHE A N 1
ATOM 3562 C CA . PHE A 1 439 ? -2.674 -59.219 -45.062 1 92.31 439 PHE A CA 1
ATOM 3563 C C . PHE A 1 439 ? -2.168 -60.219 -46.094 1 92.31 439 PHE A C 1
ATOM 3565 O O . PHE A 1 439 ? -2.963 -60.875 -46.75 1 92.31 439 PHE A O 1
ATOM 3572 N N . ILE A 1 440 ? -0.883 -60.375 -46.094 1 92.62 440 ILE A N 1
ATOM 3573 C CA . ILE A 1 440 ? -0.254 -61.219 -47.094 1 92.62 440 ILE A CA 1
ATOM 3574 C C . ILE A 1 440 ? -0.547 -62.688 -46.812 1 92.62 440 ILE A C 1
ATOM 3576 O O . ILE A 1 440 ? -0.728 -63.5 -47.719 1 92.62 440 ILE A O 1
ATOM 3580 N N . GLU A 1 441 ? -0.646 -63.031 -45.594 1 90.12 441 GLU A N 1
ATOM 3581 C CA . GLU A 1 441 ? -0.865 -64.438 -45.188 1 90.12 441 GLU A CA 1
ATOM 3582 C C . GLU A 1 441 ? -2.33 -64.812 -45.344 1 90.12 441 GLU A C 1
ATOM 3584 O O . GLU A 1 441 ? -2.664 -66 -45.344 1 90.12 441 GLU A O 1
ATOM 3589 N N . SER A 1 442 ? -3.117 -63.906 -45.562 1 90.38 442 SER A N 1
ATOM 3590 C CA . SER A 1 442 ? -4.535 -64.25 -45.719 1 90.38 442 SER A CA 1
ATOM 3591 C C . SER A 1 442 ? -4.82 -64.75 -47.125 1 90.38 442 SER A C 1
ATOM 3593 O O . SER A 1 442 ? -3.994 -64.625 -48.031 1 90.38 442 SER A O 1
ATOM 3595 N N . ASP A 1 443 ? -5.934 -65.375 -47.25 1 88.06 443 ASP A N 1
ATOM 3596 C CA . ASP A 1 443 ? -6.301 -66 -48.531 1 88.06 443 ASP A CA 1
ATOM 3597 C C . ASP A 1 443 ? -6.73 -64.938 -49.531 1 88.06 443 ASP A C 1
ATOM 3599 O O . ASP A 1 443 ? -6.789 -65.188 -50.719 1 88.06 443 ASP A O 1
ATOM 3603 N N . GLY A 1 444 ? -7.09 -63.844 -49.062 1 89.31 444 GLY A N 1
ATOM 3604 C CA . GLY A 1 444 ? -7.523 -62.75 -49.906 1 89.31 444 GLY A CA 1
ATOM 3605 C C . GLY A 1 444 ? -7.719 -61.438 -49.156 1 89.31 444 GLY A C 1
ATOM 3606 O O . GLY A 1 444 ? -7.926 -61.438 -47.938 1 89.31 444 GLY A O 1
ATOM 3607 N N . LEU A 1 445 ? -7.52 -60.344 -49.875 1 92.5 445 LEU A N 1
ATOM 3608 C CA . LEU A 1 445 ? -7.656 -59.031 -49.281 1 92.5 445 LEU A CA 1
ATOM 3609 C C . LEU A 1 445 ? -8.609 -58.156 -50.125 1 92.5 445 LEU A C 1
ATOM 3611 O O . LEU A 1 445 ? -8.367 -57.938 -51.312 1 92.5 445 LEU A O 1
ATOM 3615 N N . THR A 1 446 ? -9.766 -57.75 -49.469 1 91.75 446 THR A N 1
ATOM 3616 C CA . THR A 1 446 ? -10.727 -56.875 -50.094 1 91.75 446 THR A CA 1
ATOM 3617 C C . THR A 1 446 ? -10.977 -55.625 -49.281 1 91.75 446 THR A C 1
ATOM 3619 O O . THR A 1 446 ? -10.672 -55.594 -48.062 1 91.75 446 THR A O 1
ATOM 3622 N N . THR A 1 447 ? -11.383 -54.688 -49.938 1 92.81 447 THR A N 1
ATOM 3623 C CA . THR A 1 447 ? -11.609 -53.406 -49.25 1 92.81 447 THR A CA 1
ATOM 3624 C C . THR A 1 447 ? -12.945 -52.812 -49.625 1 92.81 447 THR A C 1
ATOM 3626 O O . THR A 1 447 ? -13.469 -53.094 -50.719 1 92.81 447 THR A O 1
ATOM 3629 N N . ASP A 1 448 ? -13.578 -52.062 -48.75 1 92.12 448 ASP A N 1
ATOM 3630 C CA . ASP A 1 448 ? -14.789 -51.312 -49.031 1 92.12 448 ASP A CA 1
ATOM 3631 C C . ASP A 1 448 ? -14.492 -50.156 -49.969 1 92.12 448 ASP A C 1
ATOM 3633 O O . ASP A 1 448 ? -15.367 -49.688 -50.688 1 92.12 448 ASP A O 1
ATOM 3637 N N . ASP A 1 449 ? -13.391 -49.656 -49.875 1 93.75 449 ASP A N 1
ATOM 3638 C CA . ASP A 1 449 ? -12.961 -48.469 -50.625 1 93.75 449 ASP A CA 1
ATOM 3639 C C . ASP A 1 449 ? -11.555 -48.688 -51.188 1 93.75 449 ASP A C 1
ATOM 3641 O O . ASP A 1 449 ? -10.562 -48.375 -50.531 1 93.75 449 ASP A O 1
ATOM 3645 N N . ASP A 1 450 ? -11.57 -49 -52.375 1 92.38 450 ASP A N 1
ATOM 3646 C CA . ASP A 1 450 ? -10.305 -49.344 -53.031 1 92.38 450 ASP A CA 1
ATOM 3647 C C . ASP A 1 450 ? -9.414 -48.094 -53.188 1 92.38 450 ASP A C 1
ATOM 3649 O O . ASP A 1 450 ? -8.195 -48.188 -53.031 1 92.38 450 ASP A O 1
ATOM 3653 N N . GLU A 1 451 ? -10.023 -47 -53.438 1 93.31 451 GLU A N 1
ATOM 3654 C CA . GLU A 1 451 ? -9.242 -45.781 -53.625 1 93.31 451 GLU A CA 1
ATOM 3655 C C . GLU A 1 451 ? -8.586 -45.312 -52.344 1 93.31 451 GLU A C 1
ATOM 3657 O O . GLU A 1 451 ? -7.438 -44.875 -52.344 1 93.31 451 GLU A O 1
ATOM 3662 N N . ALA A 1 452 ? -9.312 -45.406 -51.25 1 93.31 452 ALA A N 1
ATOM 3663 C CA . ALA A 1 452 ? -8.773 -45.031 -49.938 1 93.31 452 ALA A CA 1
ATOM 3664 C C . ALA A 1 452 ? -7.621 -45.938 -49.531 1 93.31 452 ALA A C 1
ATOM 3666 O O . ALA A 1 452 ? -6.637 -45.469 -48.969 1 93.31 452 ALA A O 1
ATOM 3667 N N . PHE A 1 453 ? -7.773 -47.219 -49.844 1 95.25 453 PHE A N 1
ATOM 3668 C CA . PHE A 1 453 ? -6.742 -48.188 -49.5 1 95.25 453 PHE A CA 1
ATOM 3669 C C . PHE A 1 453 ? -5.48 -47.969 -50.312 1 95.25 453 PHE A C 1
ATOM 3671 O O . PHE A 1 453 ? -4.367 -48.031 -49.812 1 95.25 453 PHE A O 1
ATOM 3678 N N . LYS A 1 454 ? -5.691 -47.656 -51.594 1 92.62 454 LYS A N 1
ATOM 3679 C CA . LYS A 1 454 ? -4.559 -47.312 -52.469 1 92.62 454 LYS A CA 1
ATOM 3680 C C . LYS A 1 454 ? -3.801 -46.094 -51.938 1 92.62 454 LYS A C 1
ATOM 3682 O O . LYS A 1 454 ? -2.568 -46.094 -51.875 1 92.62 454 LYS A O 1
ATOM 3687 N N . ARG A 1 455 ? -4.535 -45.094 -51.594 1 91.88 455 ARG A N 1
ATOM 3688 C CA . ARG A 1 455 ? -3.928 -43.906 -51.062 1 91.88 455 ARG A CA 1
ATOM 3689 C C . ARG A 1 455 ? -3.174 -44.188 -49.75 1 91.88 455 ARG A C 1
ATOM 3691 O O . ARG A 1 455 ? -2.1 -43.625 -49.531 1 91.88 455 ARG A O 1
ATOM 3698 N N . PHE A 1 456 ? -3.746 -45.031 -48.875 1 92.94 456 PHE A N 1
ATOM 3699 C CA . PHE A 1 456 ? -3.123 -45.406 -47.625 1 92.94 456 PHE A CA 1
ATOM 3700 C C . PHE A 1 456 ? -1.779 -46.094 -47.875 1 92.94 456 PHE A C 1
ATOM 3702 O O . PHE A 1 456 ? -0.776 -45.719 -47.25 1 92.94 456 PHE A O 1
ATOM 3709 N N . LEU A 1 457 ? -1.777 -47 -48.781 1 91 457 LEU A N 1
ATOM 3710 C CA . LEU A 1 457 ? -0.537 -47.719 -49.094 1 91 457 LEU A CA 1
ATOM 3711 C C . LEU A 1 457 ? 0.516 -46.781 -49.625 1 91 457 LEU A C 1
ATOM 3713 O O . LEU A 1 457 ? 1.7 -46.906 -49.312 1 91 457 LEU A O 1
ATOM 3717 N N . ASN A 1 458 ? 0.096 -45.781 -50.469 1 86.88 458 ASN A N 1
ATOM 3718 C CA . ASN A 1 458 ? 1.022 -44.781 -51 1 86.88 458 ASN A CA 1
ATOM 3719 C C . ASN A 1 458 ? 1.601 -43.906 -49.906 1 86.88 458 ASN A C 1
ATOM 3721 O O . ASN A 1 458 ? 2.789 -43.562 -49.906 1 86.88 458 ASN A O 1
ATOM 3725 N N . ASN A 1 459 ? 0.783 -43.5 -49 1 87.19 459 ASN A N 1
ATOM 3726 C CA . ASN A 1 459 ? 1.224 -42.656 -47.906 1 87.19 459 ASN A CA 1
ATOM 3727 C C . ASN A 1 459 ? 2.166 -43.406 -46.969 1 87.19 459 ASN A C 1
ATOM 3729 O O . ASN A 1 459 ? 3.053 -42.812 -46.344 1 87.19 459 ASN A O 1
ATOM 3733 N N . LEU A 1 460 ? 1.872 -44.688 -46.781 1 86.5 460 LEU A N 1
ATOM 3734 C CA . LEU A 1 460 ? 2.711 -45.531 -45.938 1 86.5 460 LEU A CA 1
ATOM 3735 C C . LEU A 1 460 ? 4.145 -45.562 -46.469 1 86.5 460 LEU A C 1
ATOM 3737 O O . LEU A 1 460 ? 5.094 -45.562 -45.688 1 86.5 460 LEU A O 1
ATOM 3741 N N . VAL A 1 461 ? 4.293 -45.594 -47.75 1 77.31 461 VAL A N 1
ATOM 3742 C CA . VAL A 1 461 ? 5.613 -45.594 -48.375 1 77.31 461 VAL A CA 1
ATOM 3743 C C . VAL A 1 461 ? 6.375 -44.344 -48.031 1 77.31 461 VAL A C 1
ATOM 3745 O O . VAL A 1 461 ? 7.562 -44.375 -47.688 1 77.31 461 VAL A O 1
ATOM 3748 N N . PHE A 1 462 ? 5.758 -43.188 -47.875 1 70.94 462 PHE A N 1
ATOM 3749 C CA . PHE A 1 462 ? 6.406 -41.906 -47.719 1 70.94 462 PHE A CA 1
ATOM 3750 C C . PHE A 1 462 ? 6.59 -41.594 -46.219 1 70.94 462 PHE A C 1
ATOM 3752 O O . PHE A 1 462 ? 7.551 -40.906 -45.844 1 70.94 462 PHE A O 1
ATOM 3759 N N . SER A 1 463 ? 5.742 -41.938 -45.375 1 70 463 SER A N 1
ATOM 3760 C CA . SER A 1 463 ? 5.645 -41.438 -44.031 1 70 463 SER A CA 1
ATOM 3761 C C . SER A 1 463 ? 6.637 -42.125 -43.094 1 70 463 SER A C 1
ATOM 3763 O O . SER A 1 463 ? 7.117 -41.531 -42.125 1 70 463 SER A O 1
ATOM 3765 N N . LEU A 1 464 ? 6.797 -43.406 -43.188 1 62.22 464 LEU A N 1
ATOM 3766 C CA . LEU A 1 464 ? 7.57 -44.156 -42.219 1 62.22 464 LEU A CA 1
ATOM 3767 C C . LEU A 1 464 ? 8.984 -44.406 -42.719 1 62.22 464 LEU A C 1
ATOM 3769 O O . LEU A 1 464 ? 9.781 -45.062 -42.031 1 62.22 464 LEU A O 1
ATOM 3773 N N . THR A 1 465 ? 9.352 -44 -43.844 1 53.06 465 THR A N 1
ATOM 3774 C CA . THR A 1 465 ? 10.68 -44.281 -44.375 1 53.06 465 THR A CA 1
ATOM 3775 C C . THR A 1 465 ? 11.758 -43.562 -43.562 1 53.06 465 THR A C 1
ATOM 3777 O O . THR A 1 465 ? 12.875 -44.062 -43.438 1 53.06 465 THR A O 1
ATOM 3780 N N . GLU A 1 466 ? 11.836 -42.25 -43.406 1 49.22 466 GLU A N 1
ATOM 3781 C CA . GLU A 1 466 ? 13.023 -41.594 -42.875 1 49.22 466 GLU A CA 1
ATOM 3782 C C . GLU A 1 466 ? 12.812 -41.219 -41.406 1 49.22 466 GLU A C 1
ATOM 3784 O O . GLU A 1 466 ? 12.195 -40.188 -41.125 1 49.22 466 GLU A O 1
ATOM 3789 N N . PRO A 1 467 ? 12.789 -42.188 -40.469 1 49.16 467 PRO A N 1
ATOM 3790 C CA . PRO A 1 467 ? 12.766 -41.594 -39.125 1 49.16 467 PRO A CA 1
ATOM 3791 C C . PRO A 1 467 ? 13.781 -40.5 -38.938 1 49.16 467 PRO A C 1
ATOM 3793 O O . PRO A 1 467 ? 14.836 -40.5 -39.594 1 49.16 467 PRO A O 1
ATOM 3796 N N . PRO A 1 468 ? 13.438 -39.375 -38.438 1 47.03 468 PRO A N 1
ATOM 3797 C CA . PRO A 1 468 ? 14.383 -38.25 -38.375 1 47.03 468 PRO A CA 1
ATOM 3798 C C . PRO A 1 468 ? 15.781 -38.688 -37.938 1 47.03 468 PRO A C 1
ATOM 3800 O O . PRO A 1 468 ? 16.781 -38.125 -38.438 1 47.03 468 PRO A O 1
ATOM 3803 N N . THR A 1 469 ? 16.031 -39.406 -36.781 1 44.97 469 THR A N 1
ATOM 3804 C CA . THR A 1 469 ? 17.391 -39.75 -36.344 1 44.97 469 THR A CA 1
ATOM 3805 C C . THR A 1 469 ? 17.812 -41.094 -36.875 1 44.97 469 THR A C 1
ATOM 3807 O O . THR A 1 469 ? 18.906 -41.594 -36.531 1 44.97 469 THR A O 1
ATOM 3810 N N . ALA A 1 470 ? 17.031 -41.969 -37.375 1 43.38 470 ALA A N 1
ATOM 3811 C CA . ALA A 1 470 ? 17.422 -43.344 -37.594 1 43.38 470 ALA A CA 1
ATOM 3812 C C . ALA A 1 470 ? 18.375 -43.469 -38.812 1 43.38 470 ALA A C 1
ATOM 3814 O O . ALA A 1 470 ? 18.078 -42.906 -39.875 1 43.38 470 ALA A O 1
ATOM 3815 N N . GLU A 1 471 ? 19.531 -43.688 -38.719 1 41.06 471 GLU A N 1
ATOM 3816 C CA . GLU A 1 471 ? 20.578 -44.156 -39.625 1 41.06 471 GLU A CA 1
ATOM 3817 C C . GLU A 1 471 ? 20.062 -45.281 -40.5 1 41.06 471 GLU A C 1
ATOM 3819 O O . GLU A 1 471 ? 20.781 -45.781 -41.375 1 41.06 471 GLU A O 1
ATOM 3824 N N . ALA A 1 472 ? 19.094 -46.219 -40.219 1 43.56 472 ALA A N 1
ATOM 3825 C CA . ALA A 1 472 ? 19.016 -47.594 -40.719 1 43.56 472 ALA A CA 1
ATOM 3826 C C . ALA A 1 472 ? 18.438 -47.656 -42.125 1 43.56 472 ALA A C 1
ATOM 3828 O O . ALA A 1 472 ? 17.219 -47.562 -42.312 1 43.56 472 ALA A O 1
ATOM 3829 N N . GLU A 1 473 ? 19.016 -47.5 -43.156 1 46.72 473 GLU A N 1
ATOM 3830 C CA . GLU A 1 473 ? 18.844 -47.656 -44.594 1 46.72 473 GLU A CA 1
ATOM 3831 C C . GLU A 1 473 ? 18.094 -48.938 -44.906 1 46.72 473 GLU A C 1
ATOM 3833 O O . GLU A 1 473 ? 17.219 -48.969 -45.781 1 46.72 473 GLU A O 1
ATOM 3838 N N . ASN A 1 474 ? 18.469 -50.062 -44.281 1 48 474 ASN A N 1
ATOM 3839 C CA . ASN A 1 474 ? 18.078 -51.406 -44.656 1 48 474 ASN A CA 1
ATOM 3840 C C . ASN A 1 474 ? 16.625 -51.719 -44.312 1 48 474 ASN A C 1
ATOM 3842 O O . ASN A 1 474 ? 15.945 -52.469 -45.031 1 48 474 ASN A O 1
ATOM 3846 N N . PHE A 1 475 ? 16.109 -51.281 -43.125 1 52.94 475 PHE A N 1
ATOM 3847 C CA . PHE A 1 475 ? 14.766 -51.625 -42.688 1 52.94 475 PHE A CA 1
ATOM 3848 C C . PHE A 1 475 ? 13.719 -51.031 -43.625 1 52.94 475 PHE A C 1
ATOM 3850 O O . PHE A 1 475 ? 12.688 -51.656 -43.875 1 52.94 475 PHE A O 1
ATOM 3857 N N . ASN A 1 476 ? 14.172 -50 -44.281 1 65.75 476 ASN A N 1
ATOM 3858 C CA . ASN A 1 476 ? 13.258 -49.344 -45.219 1 65.75 476 ASN A CA 1
ATOM 3859 C C . ASN A 1 476 ? 13.031 -50.188 -46.469 1 65.75 476 ASN A C 1
ATOM 3861 O O . ASN A 1 476 ? 11.914 -50.25 -47 1 65.75 476 ASN A O 1
ATOM 3865 N N . LYS A 1 477 ? 14.016 -51.156 -46.594 1 73.19 477 LYS A N 1
ATOM 3866 C CA . LYS A 1 477 ? 13.852 -51.906 -47.844 1 73.19 477 LYS A CA 1
ATOM 3867 C C . LYS A 1 477 ? 12.852 -53.062 -47.656 1 73.19 477 LYS A C 1
ATOM 3869 O O . LYS A 1 477 ? 12.016 -53.312 -48.531 1 73.19 477 LYS A O 1
ATOM 3874 N N . GLU A 1 478 ? 13 -53.719 -46.5 1 79.31 478 GLU A N 1
ATOM 3875 C CA . GLU A 1 478 ? 12.094 -54.844 -46.219 1 79.31 478 GLU A CA 1
ATOM 3876 C C . GLU A 1 478 ? 10.656 -54.344 -46.094 1 79.31 478 GLU A C 1
ATOM 3878 O O . GLU A 1 478 ? 9.719 -55.031 -46.531 1 79.31 478 GLU A O 1
ATOM 3883 N N . PHE A 1 479 ? 10.516 -53.281 -45.531 1 85.19 479 PHE A N 1
ATOM 3884 C CA . PHE A 1 479 ? 9.18 -52.719 -45.344 1 85.19 479 PHE A CA 1
ATOM 3885 C C . PHE A 1 479 ? 8.555 -52.344 -46.688 1 85.19 479 PHE A C 1
ATOM 3887 O O . PHE A 1 479 ? 7.375 -52.594 -46.938 1 85.19 479 PHE A O 1
ATOM 3894 N N . LEU A 1 480 ? 9.375 -51.875 -47.531 1 83.62 480 LEU A N 1
ATOM 3895 C CA . LEU A 1 480 ? 8.906 -51.5 -48.875 1 83.62 480 LEU A CA 1
ATOM 3896 C C . LEU A 1 480 ? 8.492 -52.75 -49.625 1 83.62 480 LEU A C 1
ATOM 3898 O O . LEU A 1 480 ? 7.504 -52.719 -50.375 1 83.62 480 LEU A O 1
ATOM 3902 N N . ARG A 1 481 ? 9.219 -53.812 -49.375 1 88.44 481 ARG A N 1
ATOM 3903 C CA . ARG A 1 481 ? 8.875 -55.094 -50.031 1 88.44 481 ARG A CA 1
ATOM 3904 C C . ARG A 1 481 ? 7.523 -55.594 -49.531 1 88.44 481 ARG A C 1
ATOM 3906 O O . ARG A 1 481 ? 6.734 -56.156 -50.312 1 88.44 481 ARG A O 1
ATOM 3913 N N . LEU A 1 482 ? 7.312 -55.375 -48.312 1 90.19 482 LEU A N 1
ATOM 3914 C CA . LEU A 1 482 ? 6.047 -55.844 -47.75 1 90.19 482 LEU A CA 1
ATOM 3915 C C . LEU A 1 482 ? 4.879 -55.031 -48.312 1 90.19 482 LEU A C 1
ATOM 3917 O O . LEU A 1 482 ? 3.807 -55.594 -48.562 1 90.19 482 LEU A O 1
ATOM 3921 N N . ILE A 1 483 ? 5.066 -53.812 -48.531 1 90.56 483 ILE A N 1
ATOM 3922 C CA . ILE A 1 483 ? 4.012 -52.969 -49.094 1 90.56 483 ILE A CA 1
ATOM 3923 C C . ILE A 1 483 ? 3.693 -53.438 -50.531 1 90.56 483 ILE A C 1
ATOM 3925 O O . ILE A 1 483 ? 2.523 -53.562 -50.906 1 90.56 483 ILE A O 1
ATOM 3929 N N . ASP A 1 484 ? 4.703 -53.688 -51.188 1 90.75 484 ASP A N 1
ATOM 3930 C CA . ASP A 1 484 ? 4.512 -54.125 -52.562 1 90.75 484 ASP A CA 1
ATOM 3931 C C . ASP A 1 484 ? 3.834 -55.5 -52.625 1 90.75 484 ASP A C 1
ATOM 3933 O O . ASP A 1 484 ? 2.969 -55.719 -53.469 1 90.75 484 ASP A O 1
ATOM 3937 N N . ALA A 1 485 ? 4.266 -56.375 -51.781 1 94.38 485 ALA A N 1
ATOM 3938 C CA . ALA A 1 485 ? 3.645 -57.688 -51.719 1 94.38 485 ALA A CA 1
ATOM 3939 C C . ALA A 1 485 ? 2.162 -57.594 -51.375 1 94.38 485 ALA A C 1
ATOM 3941 O O . ALA A 1 485 ? 1.342 -58.344 -51.875 1 94.38 485 ALA A O 1
ATOM 3942 N N . THR A 1 486 ? 1.898 -56.688 -50.5 1 94.31 486 THR A N 1
ATOM 3943 C CA . THR A 1 486 ? 0.506 -56.5 -50.125 1 94.31 486 THR A CA 1
ATOM 3944 C C . THR A 1 486 ? -0.3 -55.938 -51.281 1 94.31 486 THR A C 1
ATOM 3946 O O . THR A 1 486 ? -1.441 -56.344 -51.5 1 94.31 486 THR A O 1
ATOM 3949 N N . ARG A 1 487 ? 0.269 -55.062 -52 1 92.88 487 ARG A N 1
ATOM 3950 C CA . ARG A 1 487 ? -0.372 -54.469 -53.188 1 92.88 487 ARG A CA 1
ATOM 3951 C C . ARG A 1 487 ? -0.678 -55.562 -54.219 1 92.88 487 ARG A C 1
ATOM 3953 O O . ARG A 1 487 ? -1.761 -55.562 -54.812 1 92.88 487 ARG A O 1
ATOM 3960 N N . GLU A 1 488 ? 0.245 -56.438 -54.344 1 92.81 488 GLU A N 1
ATOM 3961 C CA . GLU A 1 488 ? 0.069 -57.531 -55.312 1 92.81 488 GLU A CA 1
ATOM 3962 C C . GLU A 1 488 ? -1.025 -58.5 -54.875 1 92.81 488 GLU A C 1
ATOM 3964 O O . GLU A 1 488 ? -1.851 -58.906 -55.656 1 92.81 488 GLU A O 1
ATOM 3969 N N . HIS A 1 489 ? -0.953 -58.781 -53.656 1 92.81 489 HIS A N 1
ATOM 3970 C CA . HIS A 1 489 ? -1.958 -59.688 -53.094 1 92.81 489 HIS A CA 1
ATOM 3971 C C . HIS A 1 489 ? -3.357 -59.094 -53.219 1 92.81 489 HIS A C 1
ATOM 3973 O O . HIS A 1 489 ? -4.309 -59.812 -53.562 1 92.81 489 HIS A O 1
ATOM 3979 N N . TRP A 1 490 ? -3.471 -57.844 -52.938 1 92.88 490 TRP A N 1
ATOM 3980 C CA . TRP A 1 490 ? -4.742 -57.125 -53.031 1 92.88 490 TRP A CA 1
ATOM 3981 C C . TRP A 1 490 ? -5.234 -57.094 -54.469 1 92.88 490 TRP A C 1
ATOM 3983 O O . TRP A 1 490 ? -6.414 -57.344 -54.75 1 92.88 490 TRP A O 1
ATOM 3993 N N . ASN A 1 491 ? -4.383 -56.844 -55.438 1 89.69 491 ASN A N 1
ATOM 3994 C CA . ASN A 1 491 ? -4.746 -56.781 -56.844 1 89.69 491 ASN A CA 1
ATOM 3995 C C . ASN A 1 491 ? -5.18 -58.156 -57.375 1 89.69 491 ASN A C 1
ATOM 3997 O O . ASN A 1 491 ? -6.113 -58.25 -58.156 1 89.69 491 ASN A O 1
ATOM 4001 N N . LYS A 1 492 ? -4.516 -59.156 -56.875 1 89.25 492 LYS A N 1
ATOM 4002 C CA . LYS A 1 492 ? -4.859 -60.531 -57.281 1 89.25 492 LYS A CA 1
ATOM 4003 C C . LYS A 1 492 ? -6.254 -60.906 -56.781 1 89.25 492 LYS A C 1
ATOM 4005 O O . LYS A 1 492 ? -7.02 -61.562 -57.531 1 89.25 492 LYS A O 1
ATOM 4010 N N . THR A 1 493 ? -6.445 -60.531 -55.594 1 89.94 493 THR A N 1
ATOM 4011 C CA . THR A 1 493 ? -7.746 -60.875 -55.031 1 89.94 493 THR A CA 1
ATOM 4012 C C . THR A 1 493 ? -8.859 -60.125 -55.75 1 89.94 493 THR A C 1
ATOM 4014 O O . THR A 1 493 ? -9.953 -60.656 -55.938 1 89.94 493 THR A O 1
ATOM 4017 N N . LYS A 1 494 ? -8.703 -58.906 -56.156 1 83.38 494 LYS A N 1
ATOM 4018 C CA . LYS A 1 494 ? -9.68 -58.094 -56.875 1 83.38 494 LYS A CA 1
ATOM 4019 C C . LYS A 1 494 ? -9.992 -58.656 -58.25 1 83.38 494 LYS A C 1
ATOM 4021 O O . LYS A 1 494 ? -11.141 -58.625 -58.688 1 83.38 494 LYS A O 1
ATOM 4026 N N . THR A 1 495 ? -9.023 -59.156 -58.844 1 80.25 495 THR A N 1
ATOM 4027 C CA . THR A 1 495 ? -9.18 -59.656 -60.188 1 80.25 495 THR A CA 1
ATOM 4028 C C . THR A 1 495 ? -9.883 -61.031 -60.188 1 80.25 495 THR A C 1
ATOM 4030 O O . THR A 1 495 ? -10.703 -61.312 -61.062 1 80.25 495 THR A O 1
ATOM 4033 N N . PHE A 1 496 ? -9.516 -61.906 -59.312 1 75.44 496 PHE A N 1
ATOM 4034 C CA . PHE A 1 496 ? -10.031 -63.25 -59.375 1 75.44 496 PHE A CA 1
ATOM 4035 C C . PHE A 1 496 ? -11.305 -63.406 -58.562 1 75.44 496 PHE A C 1
ATOM 4037 O O . PHE A 1 496 ? -12 -64.438 -58.625 1 75.44 496 PHE A O 1
ATOM 4044 N N . GLY A 1 497 ? -11.984 -62.25 -58.031 1 65.12 497 GLY A N 1
ATOM 4045 C CA . GLY A 1 497 ? -13.312 -62.156 -57.438 1 65.12 497 GLY A CA 1
ATOM 4046 C C . GLY A 1 497 ? -13.5 -63.062 -56.25 1 65.12 497 GLY A C 1
ATOM 4047 O O . GLY A 1 497 ? -14.625 -63.375 -55.844 1 65.12 497 GLY A O 1
ATOM 4048 N N . THR A 1 498 ? -12.516 -63.812 -55.719 1 58.97 498 THR A N 1
ATOM 4049 C CA . THR A 1 498 ? -12.852 -65 -54.906 1 58.97 498 THR A CA 1
ATOM 4050 C C . THR A 1 498 ? -12.922 -64.625 -53.438 1 58.97 498 THR A C 1
ATOM 4052 O O . THR A 1 498 ? -11.938 -64.125 -52.875 1 58.97 498 THR A O 1
ATOM 4055 N N . ARG A 1 499 ? -14.086 -64.188 -53 1 63.03 499 ARG A N 1
ATOM 4056 C CA . ARG A 1 499 ? -14.25 -64.188 -51.531 1 63.03 499 ARG A CA 1
ATOM 4057 C C . ARG A 1 499 ? -14.117 -65.562 -50.969 1 63.03 499 ARG A C 1
ATOM 4059 O O . ARG A 1 499 ? -15.055 -66.375 -51.031 1 63.03 499 ARG A O 1
ATOM 4066 N N . ILE A 1 500 ? -12.922 -66.125 -50.938 1 65.44 500 ILE A N 1
ATOM 4067 C CA . ILE A 1 500 ? -12.695 -67.438 -50.344 1 65.44 500 ILE A CA 1
ATOM 4068 C C . ILE A 1 500 ? -12.75 -67.312 -48.844 1 65.44 500 ILE A C 1
ATOM 4070 O O . ILE A 1 500 ? -12.461 -66.25 -48.281 1 65.44 500 ILE A O 1
ATOM 4074 N N . PRO A 1 501 ? -13.242 -68.375 -48.156 1 77 501 PRO A N 1
ATOM 4075 C CA . PRO A 1 501 ? -13.211 -68.438 -46.688 1 77 501 PRO A CA 1
ATOM 4076 C C . PRO A 1 501 ? -11.82 -68.188 -46.125 1 77 501 PRO A C 1
ATOM 4078 O O . PRO A 1 501 ? -10.828 -68.688 -46.656 1 77 501 PRO A O 1
ATOM 4081 N N . GLY A 1 502 ? -11.43 -67.062 -45.375 1 82.06 502 GLY A N 1
ATOM 4082 C CA . GLY A 1 502 ? -10.148 -66.688 -44.781 1 82.06 502 GLY A CA 1
ATOM 4083 C C . GLY A 1 502 ? -9.633 -65.375 -45.312 1 82.06 502 GLY A C 1
ATOM 4084 O O . GLY A 1 502 ? -8.555 -64.938 -44.938 1 82.06 502 GLY A O 1
ATOM 4085 N N . SER A 1 503 ? -10.414 -64.812 -46.156 1 86.5 503 SER A N 1
ATOM 4086 C CA . SER A 1 503 ? -10.031 -63.531 -46.719 1 86.5 503 SER A CA 1
ATOM 4087 C C . SER A 1 503 ? -10.312 -62.406 -45.719 1 86.5 503 SER A C 1
ATOM 4089 O O . SER A 1 503 ? -11.172 -62.531 -44.844 1 86.5 503 SER A O 1
ATOM 4091 N N . ILE A 1 504 ? -9.438 -61.375 -45.719 1 90.75 504 ILE A N 1
ATOM 4092 C CA . ILE A 1 504 ? -9.609 -60.219 -44.875 1 90.75 504 ILE A CA 1
ATOM 4093 C C . ILE A 1 504 ? -10.32 -59.125 -45.656 1 90.75 504 ILE A C 1
ATOM 4095 O O . ILE A 1 504 ? -9.953 -58.812 -46.781 1 90.75 504 ILE A O 1
ATOM 4099 N N . HIS A 1 505 ? -11.453 -58.625 -45.062 1 91.31 505 HIS A N 1
ATOM 4100 C CA . HIS A 1 505 ? -12.164 -57.469 -45.625 1 91.31 505 HIS A CA 1
ATOM 4101 C C . HIS A 1 505 ? -11.984 -56.219 -44.781 1 91.31 505 HIS A C 1
ATOM 4103 O O . HIS A 1 505 ? -12.375 -56.188 -43.625 1 91.31 505 HIS A O 1
ATOM 4109 N N . LEU A 1 506 ? -11.445 -55.25 -45.406 1 92.62 506 LEU A N 1
ATOM 4110 C CA . LEU A 1 506 ? -11.172 -54 -44.688 1 92.62 506 LEU A CA 1
ATOM 4111 C C . LEU A 1 506 ? -12.297 -53 -44.906 1 92.62 506 LEU A C 1
ATOM 4113 O O . LEU A 1 506 ? -12.641 -52.688 -46.031 1 92.62 506 LEU A O 1
ATOM 4117 N N . ARG A 1 507 ? -12.828 -52.562 -43.781 1 93.88 507 ARG A N 1
ATOM 4118 C CA . ARG A 1 507 ? -13.859 -51.5 -43.812 1 93.88 507 ARG A CA 1
ATOM 4119 C C . ARG A 1 507 ? -13.234 -50.125 -44.031 1 93.88 507 ARG A C 1
ATOM 4121 O O . ARG A 1 507 ? -12.047 -49.938 -43.75 1 93.88 507 ARG A O 1
ATOM 4128 N N . ARG A 1 508 ? -14.109 -49.25 -44.5 1 93 508 ARG A N 1
ATOM 4129 C CA . ARG A 1 508 ? -13.664 -47.875 -44.719 1 93 508 ARG A CA 1
ATOM 4130 C C . ARG A 1 508 ? -13.148 -47.25 -43.438 1 93 508 ARG A C 1
ATOM 4132 O O . ARG A 1 508 ? -12.188 -46.469 -43.469 1 93 508 ARG A O 1
ATOM 4139 N N . THR A 1 509 ? -13.773 -47.5 -42.281 1 92.31 509 THR A N 1
ATOM 4140 C CA . THR A 1 509 ? -13.414 -46.938 -41 1 92.31 509 THR A CA 1
ATOM 4141 C C . THR A 1 509 ? -12.031 -47.406 -40.562 1 92.31 509 THR A C 1
ATOM 4143 O O . THR A 1 509 ? -11.266 -46.656 -39.969 1 92.31 509 THR A O 1
ATOM 4146 N N . GLU A 1 510 ? -11.703 -48.656 -40.906 1 93.06 510 GLU A N 1
ATOM 4147 C CA . GLU A 1 510 ? -10.398 -49.219 -40.531 1 93.06 510 GLU A CA 1
ATOM 4148 C C . GLU A 1 510 ? -9.281 -48.562 -41.344 1 93.06 510 GLU A C 1
ATOM 4150 O O . GLU A 1 510 ? -8.242 -48.188 -40.781 1 93.06 510 GLU A O 1
ATOM 4155 N N . ILE A 1 511 ? -9.547 -48.406 -42.562 1 93.94 511 ILE A N 1
ATOM 4156 C CA . ILE A 1 511 ? -8.57 -47.75 -43.438 1 93.94 511 ILE A CA 1
ATOM 4157 C C . ILE A 1 511 ? -8.336 -46.312 -42.938 1 93.94 511 ILE A C 1
ATOM 4159 O O . ILE A 1 511 ? -7.203 -45.844 -42.938 1 93.94 511 ILE A O 1
ATOM 4163 N N . ALA A 1 512 ? -9.484 -45.688 -42.562 1 93.94 512 ALA A N 1
ATOM 4164 C CA . ALA A 1 512 ? -9.391 -44.312 -42.062 1 93.94 512 ALA A CA 1
ATOM 4165 C C . ALA A 1 512 ? -8.531 -44.25 -40.812 1 93.94 512 ALA A C 1
ATOM 4167 O O . ALA A 1 512 ? -7.789 -43.281 -40.594 1 93.94 512 ALA A O 1
ATOM 4168 N N . ILE A 1 513 ? -8.586 -45.188 -39.844 1 94.69 513 ILE A N 1
ATOM 4169 C CA . ILE A 1 513 ? -7.805 -45.219 -38.625 1 94.69 513 ILE A CA 1
ATOM 4170 C C . ILE A 1 513 ? -6.324 -45.406 -38.969 1 94.69 513 ILE A C 1
ATOM 4172 O O . ILE A 1 513 ? -5.465 -44.75 -38.344 1 94.69 513 ILE A O 1
ATOM 4176 N N . PHE A 1 514 ? -6.066 -46.312 -39.969 1 93.56 514 PHE A N 1
ATOM 4177 C CA . PHE A 1 514 ? -4.684 -46.5 -40.375 1 93.56 514 PHE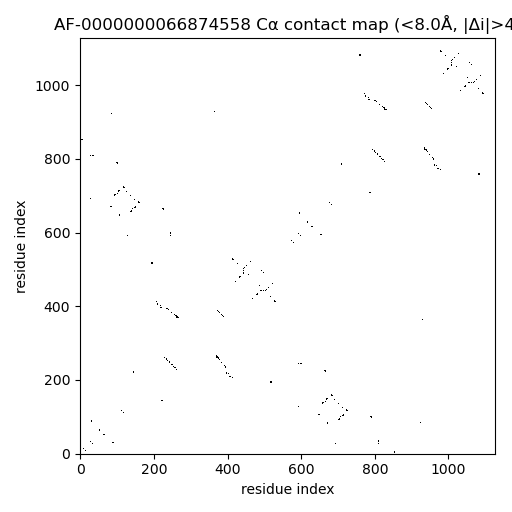 A CA 1
ATOM 4178 C C . PHE A 1 514 ? -4.094 -45.188 -40.906 1 93.56 514 PHE A C 1
ATOM 4180 O O . PHE A 1 514 ? -2.971 -44.844 -40.562 1 93.56 514 PHE A O 1
ATOM 4187 N N . GLN A 1 515 ? -4.918 -44.531 -41.656 1 92.25 515 GLN A N 1
ATOM 4188 C CA . GLN A 1 515 ? -4.473 -43.25 -42.188 1 92.25 515 GLN A CA 1
ATOM 4189 C C . GLN A 1 515 ? -4.246 -42.219 -41.094 1 92.25 515 GLN A C 1
ATOM 4191 O O . GLN A 1 515 ? -3.32 -41.406 -41.156 1 92.25 515 GLN A O 1
ATOM 4196 N N . SER A 1 516 ? -5.074 -42.188 -40.094 1 94.06 516 SER A N 1
ATOM 4197 C CA . SER A 1 516 ? -4.965 -41.25 -38.969 1 94.06 516 SER A CA 1
ATOM 4198 C C . SER A 1 516 ? -3.65 -41.438 -38.219 1 94.06 516 SER A C 1
ATOM 4200 O O . SER A 1 516 ? -3.096 -40.469 -37.688 1 94.06 516 SER A O 1
ATOM 4202 N N . LEU A 1 517 ? -3.16 -42.688 -38.062 1 93.06 517 LEU A N 1
ATOM 4203 C CA . LEU A 1 517 ? -1.872 -42.906 -37.438 1 93.06 517 LEU A CA 1
ATOM 4204 C C . LEU A 1 517 ? -0.757 -42.188 -38.156 1 93.06 517 LEU A C 1
ATOM 4206 O O . LEU A 1 517 ? 0.088 -41.531 -37.531 1 93.06 517 LEU A O 1
ATOM 4210 N N . LEU A 1 518 ? -0.834 -42.25 -39.469 1 90.25 518 LEU A N 1
ATOM 4211 C CA . LEU A 1 518 ? 0.163 -41.531 -40.281 1 90.25 518 LEU A CA 1
ATOM 4212 C C . LEU A 1 518 ? -0.005 -40.031 -40.156 1 90.25 518 LEU A C 1
ATOM 4214 O O . LEU A 1 518 ? 0.983 -39.281 -40.062 1 90.25 518 LEU A O 1
ATOM 4218 N N . ASP A 1 519 ? -1.222 -39.562 -40.125 1 91.69 519 ASP A N 1
ATOM 4219 C CA . ASP A 1 519 ? -1.498 -38.125 -40.062 1 91.69 519 ASP A CA 1
ATOM 4220 C C . ASP A 1 519 ? -0.989 -37.562 -38.719 1 91.69 519 ASP A C 1
ATOM 4222 O O . ASP A 1 519 ? -0.472 -36.438 -38.688 1 91.69 519 ASP A O 1
ATOM 4226 N N . TRP A 1 520 ? -1.153 -38.281 -37.656 1 93.44 520 TRP A N 1
ATOM 4227 C CA . TRP A 1 520 ? -0.702 -37.812 -36.344 1 93.44 520 TRP A CA 1
ATOM 4228 C C . TRP A 1 520 ? 0.821 -37.75 -36.281 1 93.44 520 TRP A C 1
ATOM 4230 O O . TRP A 1 520 ? 1.393 -36.844 -35.656 1 93.44 520 TRP A O 1
ATOM 4240 N N . ASN A 1 521 ? 1.468 -38.781 -36.812 1 89.5 521 ASN A N 1
ATOM 4241 C CA . ASN A 1 521 ? 2.924 -38.719 -36.875 1 89.5 521 ASN A CA 1
ATOM 4242 C C . ASN A 1 521 ? 3.402 -37.5 -37.688 1 89.5 521 ASN A C 1
ATOM 4244 O O . ASN A 1 521 ? 4.367 -36.844 -37.281 1 89.5 521 ASN A O 1
ATOM 4248 N N . LYS A 1 522 ? 2.719 -37.156 -38.781 1 88.31 522 LYS A N 1
ATOM 4249 C CA . LYS A 1 522 ? 3.055 -36 -39.562 1 88.31 522 LYS A CA 1
ATOM 4250 C C . LYS A 1 522 ? 2.799 -34.719 -38.781 1 88.31 522 LYS A C 1
ATOM 4252 O O . LYS A 1 522 ? 3.559 -33.75 -38.906 1 88.31 522 LYS A O 1
ATOM 4257 N N . ALA A 1 523 ? 1.717 -34.688 -38.031 1 92.06 523 ALA A N 1
ATOM 4258 C CA . ALA A 1 523 ? 1.391 -33.531 -37.219 1 92.06 523 ALA A CA 1
ATOM 4259 C C . ALA A 1 523 ? 2.473 -33.25 -36.188 1 92.06 523 ALA A C 1
ATOM 4261 O O . ALA A 1 523 ? 2.861 -32.094 -35.969 1 92.06 523 ALA A O 1
ATOM 4262 N N . HIS A 1 524 ? 2.91 -34.344 -35.469 1 93.19 524 HIS A N 1
ATOM 4263 C CA . HIS A 1 524 ? 3.998 -34.219 -34.531 1 93.19 524 HIS A CA 1
ATOM 4264 C C . HIS A 1 524 ? 5.246 -33.625 -35.188 1 93.19 524 HIS A C 1
ATOM 4266 O O . HIS A 1 524 ? 5.836 -32.688 -34.656 1 93.19 524 HIS A O 1
ATOM 4272 N N . MET A 1 525 ? 5.605 -34.125 -36.312 1 88.94 525 MET A N 1
ATOM 4273 C CA . MET A 1 525 ? 6.828 -33.719 -37 1 88.94 525 MET A CA 1
ATOM 4274 C C . MET A 1 525 ? 6.715 -32.281 -37.5 1 88.94 525 MET A C 1
ATOM 4276 O O . MET A 1 525 ? 7.66 -31.516 -37.375 1 88.94 525 MET A O 1
ATOM 4280 N N . ARG A 1 526 ? 5.578 -31.938 -38.031 1 88.88 526 ARG A N 1
ATOM 4281 C CA . ARG A 1 526 ? 5.371 -30.578 -38.562 1 88.88 526 ARG A CA 1
ATOM 4282 C C . ARG A 1 526 ? 5.406 -29.562 -37.438 1 88.88 526 ARG A C 1
ATOM 4284 O O . ARG A 1 526 ? 6.023 -28.5 -37.562 1 88.88 526 ARG A O 1
ATOM 4291 N N . THR A 1 527 ? 4.758 -29.859 -36.344 1 92.56 527 THR A N 1
ATOM 4292 C CA . THR A 1 527 ? 4.629 -28.906 -35.219 1 92.56 527 THR A CA 1
ATOM 4293 C C . THR A 1 527 ? 5.977 -28.703 -34.562 1 92.56 527 THR A C 1
ATOM 4295 O O . THR A 1 527 ? 6.324 -27.562 -34.188 1 92.56 527 THR A O 1
ATOM 4298 N N . ILE A 1 528 ? 6.695 -29.781 -34.312 1 90.62 528 ILE A N 1
ATOM 4299 C CA . ILE A 1 528 ? 7.984 -29.641 -33.656 1 90.62 528 ILE A CA 1
ATOM 4300 C C . ILE A 1 528 ? 8.922 -28.812 -34.531 1 90.62 528 ILE A C 1
ATOM 4302 O O . ILE A 1 528 ? 9.727 -28.031 -34.031 1 90.62 528 ILE A O 1
ATOM 4306 N N . LYS A 1 529 ? 8.867 -29.016 -35.844 1 86.56 529 LYS A N 1
ATOM 4307 C CA . LYS A 1 529 ? 9.688 -28.219 -36.781 1 86.56 529 LYS A CA 1
ATOM 4308 C C . LYS A 1 529 ? 9.32 -26.734 -36.688 1 86.56 529 LYS A C 1
ATOM 4310 O O . LYS A 1 529 ? 10.195 -25.875 -36.781 1 86.56 529 LYS A O 1
ATOM 4315 N N . GLN A 1 530 ? 8.086 -26.484 -36.531 1 90.12 530 GLN A N 1
ATOM 4316 C CA . GLN A 1 530 ? 7.637 -25.109 -36.375 1 90.12 530 GLN A CA 1
ATOM 4317 C C . GLN A 1 530 ? 8.188 -24.484 -35.094 1 90.12 530 GLN A C 1
ATOM 4319 O O . GLN A 1 530 ? 8.648 -23.344 -35.125 1 90.12 530 GLN A O 1
ATOM 4324 N N . TYR A 1 531 ? 8.18 -25.25 -34.031 1 91 531 TYR A N 1
ATOM 4325 C CA . TYR A 1 531 ? 8.656 -24.734 -32.75 1 91 531 TYR A CA 1
ATOM 4326 C C . TYR A 1 531 ? 10.172 -24.562 -32.781 1 91 531 TYR A C 1
ATOM 4328 O O . TYR A 1 531 ? 10.703 -23.609 -32.188 1 91 531 TYR A O 1
ATOM 4336 N N . GLU A 1 532 ? 10.812 -25.422 -33.406 1 85.44 532 GLU A N 1
ATOM 4337 C CA . GLU A 1 532 ? 12.266 -25.344 -33.5 1 85.44 532 GLU A CA 1
ATOM 4338 C C . GLU A 1 532 ? 12.703 -24.156 -34.344 1 85.44 532 GLU A C 1
ATOM 4340 O O . GLU A 1 532 ? 13.766 -23.578 -34.094 1 85.44 532 GLU A O 1
ATOM 4345 N N . GLN A 1 533 ? 11.836 -23.719 -35.219 1 81.88 533 GLN A N 1
ATOM 4346 C CA . GLN A 1 533 ? 12.156 -22.578 -36.094 1 81.88 533 GLN A CA 1
ATOM 4347 C C . GLN A 1 533 ? 11.844 -21.266 -35.375 1 81.88 533 GLN A C 1
ATOM 4349 O O . GLN A 1 533 ? 12.391 -20.219 -35.75 1 81.88 533 GLN A O 1
ATOM 4354 N N . GLU A 1 534 ? 10.977 -21.344 -34.375 1 79.31 534 GLU A N 1
ATOM 4355 C CA . GLU A 1 534 ? 10.672 -20.141 -33.625 1 79.31 534 GLU A CA 1
ATOM 4356 C C . GLU A 1 534 ? 11.867 -19.688 -32.781 1 79.31 534 GLU A C 1
ATOM 4358 O O . GLU A 1 534 ? 12.492 -20.5 -32.094 1 79.31 534 GLU A O 1
ATOM 4363 N N . ASN A 1 535 ? 12.797 -18.781 -33.25 1 60.97 535 ASN A N 1
ATOM 4364 C CA . ASN A 1 535 ? 13.992 -18.219 -32.656 1 60.97 535 ASN A CA 1
ATOM 4365 C C . ASN A 1 535 ? 13.688 -17.609 -31.266 1 60.97 535 ASN A C 1
ATOM 4367 O O . ASN A 1 535 ? 13.508 -16.406 -31.141 1 60.97 535 ASN A O 1
ATOM 4371 N N . ILE A 1 536 ? 13.117 -18.312 -30.391 1 60.53 536 ILE A N 1
ATOM 4372 C CA . ILE A 1 536 ? 12.852 -17.703 -29.094 1 60.53 536 ILE A CA 1
ATOM 4373 C C . ILE A 1 536 ? 14.164 -17.422 -28.375 1 60.53 536 ILE A C 1
ATOM 4375 O O . ILE A 1 536 ? 14.172 -16.922 -27.25 1 60.53 536 ILE A O 1
ATOM 4379 N N . ILE A 1 537 ? 15.305 -18.266 -28.656 1 52.94 537 ILE A N 1
ATOM 4380 C CA . ILE A 1 537 ? 16.469 -18.219 -27.797 1 52.94 537 ILE A CA 1
ATOM 4381 C C . ILE A 1 537 ? 17.203 -16.891 -27.969 1 52.94 537 ILE A C 1
ATOM 4383 O O . ILE A 1 537 ? 17.641 -16.562 -29.078 1 52.94 537 ILE A O 1
ATOM 4387 N N . PRO A 1 538 ? 17.125 -15.977 -27.141 1 47.91 538 PRO A N 1
ATOM 4388 C CA . PRO A 1 538 ? 17.984 -14.805 -27.25 1 47.91 538 PRO A CA 1
ATOM 4389 C C . PRO A 1 538 ? 19.453 -15.164 -27.469 1 47.91 538 PRO A C 1
ATOM 4391 O O . PRO A 1 538 ? 19.906 -16.203 -27 1 47.91 538 PRO A O 1
ATOM 4394 N N . LEU A 1 539 ? 20.156 -14.727 -28.438 1 39.12 539 LEU A N 1
ATOM 4395 C CA . LEU A 1 539 ? 21.562 -14.812 -28.859 1 39.12 539 LEU A CA 1
ATOM 4396 C C . LEU A 1 539 ? 22.484 -14.922 -27.656 1 39.12 539 LEU A C 1
ATOM 4398 O O . LEU A 1 539 ? 23.391 -15.766 -27.625 1 39.12 539 LEU A O 1
ATOM 4402 N N . ASP A 1 540 ? 22.828 -13.773 -26.734 1 41.62 540 ASP A N 1
ATOM 4403 C CA . ASP A 1 540 ? 23.922 -13.609 -25.781 1 41.62 540 ASP A CA 1
ATOM 4404 C C . ASP A 1 540 ? 23.797 -14.578 -24.609 1 41.62 540 ASP A C 1
ATOM 4406 O O . ASP A 1 540 ? 24.719 -14.727 -23.812 1 41.62 540 ASP A O 1
ATOM 4410 N N . LEU A 1 541 ? 22.766 -15.242 -24.203 1 40.69 541 LEU A N 1
ATOM 4411 C CA . LEU A 1 541 ? 22.562 -16.172 -23.094 1 40.69 541 LEU A CA 1
ATOM 4412 C C . LEU A 1 541 ? 22.984 -17.578 -23.484 1 40.69 541 LEU A C 1
ATOM 4414 O O . LEU A 1 541 ? 23.172 -18.438 -22.625 1 40.69 541 LEU A O 1
ATOM 4418 N N . SER A 1 542 ? 23.016 -18.172 -24.641 1 37.31 542 SER A N 1
ATOM 4419 C CA . SER A 1 542 ? 23.516 -19.453 -25.094 1 37.31 542 SER A CA 1
ATOM 4420 C C . SER A 1 542 ? 24.969 -19.656 -24.688 1 37.31 542 SER A C 1
ATOM 4422 O O . SER A 1 542 ? 25.344 -20.766 -24.281 1 37.31 542 SER A O 1
ATOM 4424 N N . GLN A 1 543 ? 25.875 -18.75 -24.875 1 39.28 543 GLN A N 1
ATOM 4425 C CA . GLN A 1 543 ? 27.281 -18.906 -24.484 1 39.28 543 GLN A CA 1
ATOM 4426 C C . GLN A 1 543 ? 27.422 -19.078 -22.969 1 39.28 543 GLN A C 1
ATOM 4428 O O . GLN A 1 543 ? 28.188 -19.922 -22.516 1 39.28 543 GLN A O 1
ATOM 4433 N N . LYS A 1 544 ? 26.641 -18.453 -22.141 1 38.56 544 LYS A N 1
ATOM 4434 C CA . LYS A 1 544 ? 26.734 -18.672 -20.703 1 38.56 544 LYS A CA 1
ATOM 4435 C C . LYS A 1 544 ? 26.047 -19.984 -20.297 1 38.56 544 LYS A C 1
ATOM 4437 O O . LYS A 1 544 ? 26.484 -20.641 -19.359 1 38.56 544 LYS A O 1
ATOM 4442 N N . LEU A 1 545 ? 25.203 -20.438 -20.906 1 36.25 545 LEU A N 1
ATOM 4443 C CA . LEU A 1 545 ? 24.5 -21.672 -20.609 1 36.25 545 LEU A CA 1
ATOM 4444 C C . LEU A 1 545 ? 25.344 -22.875 -21.016 1 36.25 545 LEU A C 1
ATOM 4446 O O . LEU A 1 545 ? 25.391 -23.891 -20.312 1 36.25 545 LEU A O 1
ATOM 4450 N N . THR A 1 546 ? 26 -22.938 -22.031 1 38.75 546 THR A N 1
ATOM 4451 C CA . THR A 1 546 ? 26.938 -24 -22.375 1 38.75 546 THR A CA 1
ATOM 4452 C C . THR A 1 546 ? 28.031 -24.125 -21.297 1 38.75 546 THR A C 1
ATOM 4454 O O . THR A 1 546 ? 28.406 -25.234 -20.922 1 38.75 546 THR A O 1
ATOM 4457 N N . ASP A 1 547 ? 28.5 -23.031 -20.734 1 38.22 547 ASP A N 1
ATOM 4458 C CA . ASP A 1 547 ? 29.484 -23.141 -19.656 1 38.22 547 ASP A CA 1
ATOM 4459 C C . ASP A 1 547 ? 28.875 -23.781 -18.406 1 38.22 547 ASP A C 1
ATOM 4461 O O . ASP A 1 547 ? 29.516 -24.609 -17.766 1 38.22 547 ASP A O 1
ATOM 4465 N N . LEU A 1 548 ? 27.625 -23.484 -18.141 1 32.47 548 LEU A N 1
ATOM 4466 C CA . LEU A 1 548 ? 26.984 -24.094 -16.984 1 32.47 548 LEU A CA 1
ATOM 4467 C C . LEU A 1 548 ? 26.531 -25.516 -17.281 1 32.47 548 LEU A C 1
ATOM 4469 O O . LEU A 1 548 ? 26.562 -26.375 -16.406 1 32.47 548 LEU A O 1
ATOM 4473 N N . GLN A 1 549 ? 26.125 -25.875 -18.438 1 33 549 GLN A N 1
ATOM 4474 C CA . GLN A 1 549 ? 25.844 -27.266 -18.797 1 33 549 GLN A CA 1
ATOM 4475 C C . GLN A 1 549 ? 27.078 -28.141 -18.609 1 33 549 GLN A C 1
ATOM 4477 O O . GLN A 1 549 ? 26.969 -29.281 -18.156 1 33 549 GLN A O 1
ATOM 4482 N N . GLU A 1 550 ? 28.188 -27.703 -18.922 1 35 550 GLU A N 1
ATOM 4483 C CA . GLU A 1 550 ? 29.359 -28.562 -18.703 1 35 550 GLU A CA 1
ATOM 4484 C C . GLU A 1 550 ? 29.516 -28.906 -17.234 1 35 550 GLU A C 1
ATOM 4486 O O . GLU A 1 550 ? 29.844 -30.047 -16.891 1 35 550 GLU A O 1
ATOM 4491 N N . GLN A 1 551 ? 29.078 -28 -16.375 1 30.5 551 GLN A N 1
ATOM 4492 C CA . GLN A 1 551 ? 29.234 -28.359 -14.969 1 30.5 551 GLN A CA 1
ATOM 4493 C C . GLN A 1 551 ? 28.094 -29.266 -14.5 1 30.5 551 GLN A C 1
ATOM 4495 O O . GLN A 1 551 ? 28.312 -30.188 -13.711 1 30.5 551 GLN A O 1
ATOM 4500 N N . SER A 1 552 ? 26.875 -28.984 -14.969 1 28.91 552 SER A N 1
ATOM 4501 C CA . SER A 1 552 ? 25.781 -29.797 -14.461 1 28.91 552 SER A CA 1
ATOM 4502 C C . SER A 1 552 ? 25.766 -31.172 -15.102 1 28.91 552 SER A C 1
ATOM 4504 O O . SER A 1 552 ? 25.141 -32.094 -14.57 1 28.91 552 SER A O 1
ATOM 4506 N N . PHE A 1 553 ? 26.219 -31.359 -16.312 1 26.95 553 PHE A N 1
ATOM 4507 C CA . PHE A 1 553 ? 26.344 -32.719 -16.781 1 26.95 553 PHE A CA 1
ATOM 4508 C C . PHE A 1 553 ? 27.172 -33.562 -15.82 1 26.95 553 PHE A C 1
ATOM 4510 O O . PHE A 1 553 ? 26.875 -34.75 -15.586 1 26.95 553 PHE A O 1
ATOM 4517 N N . HIS A 1 554 ? 28.094 -32.938 -15.188 1 29.36 554 HIS A N 1
ATOM 4518 C CA . HIS A 1 554 ? 28.891 -33.75 -14.297 1 29.36 554 HIS A CA 1
ATOM 4519 C C . HIS A 1 554 ? 28.109 -34.188 -13.062 1 29.36 554 HIS A C 1
ATOM 4521 O O . HIS A 1 554 ? 28.297 -35.281 -12.539 1 29.36 554 HIS A O 1
ATOM 4527 N N . MET A 1 555 ? 27.109 -33.312 -12.703 1 26.7 555 MET A N 1
ATOM 4528 C CA . MET A 1 555 ? 26.469 -33.719 -11.469 1 26.7 555 MET A CA 1
ATOM 4529 C C . MET A 1 555 ? 25.438 -34.812 -11.734 1 26.7 555 MET A C 1
ATOM 4531 O O . MET A 1 555 ? 25.266 -35.75 -10.93 1 26.7 555 MET A O 1
ATOM 4535 N N . MET A 1 556 ? 24.719 -34.75 -12.781 1 26.19 556 MET A N 1
ATOM 4536 C CA . MET A 1 556 ? 23.844 -35.906 -12.992 1 26.19 556 MET A CA 1
ATOM 4537 C C . MET A 1 556 ? 24.656 -37.188 -13.164 1 26.19 556 MET A C 1
ATOM 4539 O O . MET A 1 556 ? 24.172 -38.281 -12.875 1 26.19 556 MET A O 1
ATOM 4543 N N . GLU A 1 557 ? 25.812 -37.125 -13.586 1 26.78 557 GLU A N 1
ATOM 4544 C CA . GLU A 1 557 ? 26.594 -38.344 -13.633 1 26.78 557 GLU A CA 1
ATOM 4545 C C . GLU A 1 557 ? 26.859 -38.875 -12.227 1 26.78 557 GLU A C 1
ATOM 4547 O O . GLU A 1 557 ? 26.812 -40.094 -12 1 26.78 557 GLU A O 1
ATOM 4552 N N . THR A 1 558 ? 27.016 -37.969 -11.234 1 25.66 558 THR A N 1
ATOM 4553 C CA . THR A 1 558 ? 27.375 -38.562 -9.945 1 25.66 558 THR A CA 1
ATOM 4554 C C . THR A 1 558 ? 26.156 -39.188 -9.281 1 25.66 558 THR A C 1
ATOM 4556 O O . THR A 1 558 ? 26.266 -40.219 -8.617 1 25.66 558 THR A O 1
ATOM 4559 N N . VAL A 1 559 ? 24.969 -38.688 -9.406 1 24.22 559 VAL A N 1
ATOM 4560 C CA . VAL A 1 559 ? 23.938 -39.375 -8.656 1 24.22 559 VAL A CA 1
ATOM 4561 C C . VAL A 1 559 ? 23.562 -40.656 -9.383 1 24.22 559 VAL A C 1
ATOM 4563 O O . VAL A 1 559 ? 23.078 -41.625 -8.766 1 24.22 559 VAL A O 1
ATOM 4566 N N . THR A 1 560 ? 23.766 -40.875 -10.641 1 22.78 560 THR A N 1
ATOM 4567 C CA . THR A 1 560 ? 23.609 -42.281 -11.07 1 22.78 560 THR A CA 1
ATOM 4568 C C . THR A 1 560 ? 24.672 -43.156 -10.414 1 22.78 560 THR A C 1
ATOM 4570 O O . THR A 1 560 ? 24.484 -44.375 -10.305 1 22.78 560 THR A O 1
ATOM 4573 N N . LEU A 1 561 ? 25.891 -42.688 -10.07 1 23.59 561 LEU A N 1
ATOM 4574 C CA . LEU A 1 561 ? 26.812 -43.719 -9.586 1 23.59 561 LEU A CA 1
ATOM 4575 C C . LEU A 1 561 ? 26.469 -44.156 -8.164 1 23.59 561 LEU A C 1
ATOM 4577 O O . LEU A 1 561 ? 26.859 -45.219 -7.719 1 23.59 561 LEU A O 1
ATOM 4581 N N . VAL A 1 562 ? 25.891 -43.344 -7.273 1 24.39 562 VAL A N 1
ATOM 4582 C CA . VAL A 1 562 ? 25.781 -44 -5.965 1 24.39 562 VAL A CA 1
ATOM 4583 C C . VAL A 1 562 ? 24.641 -45 -5.977 1 24.39 562 VAL A C 1
ATOM 4585 O O . VAL A 1 562 ? 24.5 -45.812 -5.051 1 24.39 562 VAL A O 1
ATOM 4588 N N . LYS A 1 563 ? 23.609 -45.125 -6.938 1 24.38 563 LYS A N 1
ATOM 4589 C CA . LYS A 1 563 ? 22.922 -46.406 -6.918 1 24.38 563 LYS A CA 1
ATOM 4590 C C . LYS A 1 563 ? 23.75 -47.469 -7.641 1 24.38 563 LYS A C 1
ATOM 4592 O O . LYS A 1 563 ? 23.312 -48.625 -7.754 1 24.38 563 LYS A O 1
ATOM 4597 N N . ILE A 1 564 ? 25.078 -47.375 -8.008 1 20.56 564 ILE A N 1
ATOM 4598 C CA . ILE A 1 564 ? 25.703 -48.688 -7.934 1 20.56 564 ILE A CA 1
ATOM 4599 C C . ILE A 1 564 ? 26.188 -48.938 -6.512 1 20.56 564 ILE A C 1
ATOM 4601 O O . ILE A 1 564 ? 26.875 -48.094 -5.922 1 20.56 564 ILE A O 1
ATOM 4605 N N . MET B 1 1 ? 56.281 21.484 11.367 1 23.73 1 MET B N 1
ATOM 4606 C CA . MET B 1 1 ? 55.469 22.484 10.711 1 23.73 1 MET B CA 1
ATOM 4607 C C . MET B 1 1 ? 54.062 22.547 11.367 1 23.73 1 MET B C 1
ATOM 4609 O O . MET B 1 1 ? 53.344 21.547 11.359 1 23.73 1 MET B O 1
ATOM 4613 N N . THR B 1 2 ? 53.906 23.297 12.477 1 26.45 2 THR B N 1
ATOM 4614 C CA . THR B 1 2 ? 52.844 23.438 13.453 1 26.45 2 THR B CA 1
ATOM 4615 C C . THR B 1 2 ? 51.562 23.953 12.789 1 26.45 2 THR B C 1
ATOM 4617 O O . THR B 1 2 ? 51.594 25 12.133 1 26.45 2 THR B O 1
ATOM 4620 N N . SER B 1 3 ? 50.812 23.047 12.133 1 31.25 3 SER B N 1
ATOM 4621 C CA . SER B 1 3 ? 49.594 23.391 11.445 1 31.25 3 SER B CA 1
ATOM 4622 C C . SER B 1 3 ? 48.75 24.375 12.258 1 31.25 3 SER B C 1
ATOM 4624 O O . SER B 1 3 ? 48.312 24.047 13.367 1 31.25 3 SER B O 1
ATOM 4626 N N . GLN B 1 4 ? 49.188 25.625 12.312 1 30.55 4 GLN B N 1
ATOM 4627 C CA . GLN B 1 4 ? 48.5 26.734 12.938 1 30.55 4 GLN B CA 1
ATOM 4628 C C . GLN B 1 4 ? 47.031 26.75 12.562 1 30.55 4 GLN B C 1
ATOM 4630 O O . GLN B 1 4 ? 46.688 26.844 11.383 1 30.55 4 GLN B O 1
ATOM 4635 N N . VAL B 1 5 ? 46.219 25.922 13.109 1 40.66 5 VAL B N 1
ATOM 4636 C CA . VAL B 1 5 ? 44.781 26.016 13.039 1 40.66 5 VAL B CA 1
ATOM 4637 C C . VAL B 1 5 ? 44.344 27.469 13.148 1 40.66 5 VAL B C 1
ATOM 4639 O O . VAL B 1 5 ? 44.562 28.125 14.172 1 40.66 5 VAL B O 1
ATOM 4642 N N . GLY B 1 6 ? 44.656 28.281 12.18 1 34.91 6 GLY B N 1
ATOM 4643 C CA . GLY B 1 6 ? 44.219 29.672 12.156 1 34.91 6 GLY B CA 1
ATOM 4644 C C . GLY B 1 6 ? 42.812 29.875 12.672 1 34.91 6 GLY B C 1
ATOM 4645 O O . GLY B 1 6 ? 41.875 29.312 12.133 1 34.91 6 GLY B O 1
ATOM 4646 N N . VAL B 1 7 ? 42.688 30.016 13.922 1 45.16 7 VAL B N 1
ATOM 4647 C CA . VAL B 1 7 ? 41.469 30.406 14.633 1 45.16 7 VAL B CA 1
ATOM 4648 C C . VAL B 1 7 ? 40.938 31.734 14.062 1 45.16 7 VAL B C 1
ATOM 4650 O O . VAL B 1 7 ? 41.625 32.75 14.086 1 45.16 7 VAL B O 1
ATOM 4653 N N . GLU B 1 8 ? 40.312 31.719 12.922 1 47.03 8 GLU B N 1
ATOM 4654 C CA . GLU B 1 8 ? 39.656 32.969 12.531 1 47.03 8 GLU B CA 1
ATOM 4655 C C . GLU B 1 8 ? 38.844 33.562 13.68 1 47.03 8 GLU B C 1
ATOM 4657 O O . GLU B 1 8 ? 38.062 32.875 14.305 1 47.03 8 GLU B O 1
ATOM 4662 N N . THR B 1 9 ? 39.281 34.594 14.258 1 61.28 9 THR B N 1
ATOM 4663 C CA . THR B 1 9 ? 38.625 35.344 15.328 1 61.28 9 THR B CA 1
ATOM 4664 C C . THR B 1 9 ? 37.375 36.031 14.82 1 61.28 9 THR B C 1
ATOM 4666 O O . THR B 1 9 ? 37.406 36.781 13.867 1 61.28 9 THR B O 1
ATOM 4669 N N . VAL B 1 10 ? 36.312 35.438 14.75 1 68.12 10 VAL B N 1
ATOM 4670 C CA . VAL B 1 10 ? 35.031 36.094 14.414 1 68.12 10 VAL B CA 1
ATOM 4671 C C . VAL B 1 10 ? 34.531 36.875 15.625 1 68.12 10 VAL B C 1
ATOM 4673 O O . VAL B 1 10 ? 34.688 36.438 16.766 1 68.12 10 VAL B O 1
ATOM 4676 N N . GLN B 1 11 ? 34.188 38.188 15.312 1 78.62 11 GLN B N 1
ATOM 4677 C CA . GLN B 1 11 ? 33.562 38.969 16.359 1 78.62 11 GLN B CA 1
ATOM 4678 C C . GLN B 1 11 ? 32.344 38.219 16.953 1 78.62 11 GLN B C 1
ATOM 4680 O O . GLN B 1 11 ? 31.609 37.562 16.234 1 78.62 11 GLN B O 1
ATOM 4685 N N . LEU B 1 12 ? 32.312 38.219 18.25 1 81.44 12 LEU B N 1
ATOM 4686 C CA . LEU B 1 12 ? 31.281 37.531 18.984 1 81.44 12 LEU B CA 1
ATOM 4687 C C . LEU B 1 12 ? 29.891 37.938 18.516 1 81.44 12 LEU B C 1
ATOM 4689 O O . LEU B 1 12 ? 28.984 37.094 18.406 1 81.44 12 LEU B O 1
ATOM 4693 N N . SER B 1 13 ? 29.75 39.281 18.125 1 80.81 13 SER B N 1
ATOM 4694 C CA . SER B 1 13 ? 28.453 39.781 17.688 1 80.81 13 SER B CA 1
ATOM 4695 C C . SER B 1 13 ? 28.047 39.125 16.359 1 80.81 13 SER B C 1
ATOM 4697 O O . SER B 1 13 ? 26.875 38.781 16.188 1 80.81 13 SER B O 1
ATOM 4699 N N . ASP B 1 14 ? 29.016 38.969 15.539 1 82.81 14 ASP B N 1
ATOM 4700 C CA . ASP B 1 14 ? 28.734 38.375 14.25 1 82.81 14 ASP B CA 1
ATOM 4701 C C . ASP B 1 14 ? 28.422 36.875 14.398 1 82.81 14 ASP B C 1
ATOM 4703 O O . ASP B 1 14 ? 27.562 36.344 13.719 1 82.81 14 ASP B O 1
ATOM 4707 N N . TYR B 1 15 ? 29.156 36.281 15.344 1 86 15 TYR B N 1
ATOM 4708 C CA . TYR B 1 15 ? 28.953 34.844 15.586 1 86 15 TYR B CA 1
ATOM 4709 C C . TYR B 1 15 ? 27.562 34.594 16.156 1 86 15 TYR B C 1
ATOM 4711 O O . TYR B 1 15 ? 26.875 33.656 15.75 1 86 15 TYR B O 1
ATOM 4719 N N . LEU B 1 16 ? 27.125 35.438 16.984 1 88.06 16 LEU B N 1
ATOM 4720 C CA . LEU B 1 16 ? 25.812 35.312 17.594 1 88.06 16 LEU B CA 1
ATOM 4721 C C . LEU B 1 16 ? 24.703 35.562 16.578 1 88.06 16 LEU B C 1
ATOM 4723 O O . LEU B 1 16 ? 23.672 34.906 16.609 1 88.06 16 LEU B O 1
ATOM 4727 N N . LYS B 1 17 ? 24.984 36.438 15.641 1 89.62 17 LYS B N 1
ATOM 4728 C CA . LYS B 1 17 ? 24 36.688 14.586 1 89.62 17 LYS B CA 1
ATOM 4729 C C . LYS B 1 17 ? 23.844 35.5 13.664 1 89.62 17 LYS B C 1
ATOM 4731 O O . LYS B 1 17 ? 22.75 35.188 13.211 1 89.62 17 LYS B O 1
ATOM 4736 N N . ASN B 1 18 ? 24.938 34.844 13.5 1 88.56 18 ASN B N 1
ATOM 4737 C CA . ASN B 1 18 ? 24.875 33.656 12.672 1 88.56 18 ASN B CA 1
ATOM 4738 C C . ASN B 1 18 ? 24.109 32.531 13.359 1 88.56 18 ASN B C 1
ATOM 4740 O O . ASN B 1 18 ? 23.359 31.797 12.711 1 88.56 18 ASN B O 1
ATOM 4744 N N . LEU B 1 19 ? 24.312 32.406 14.656 1 90.25 19 LEU B N 1
ATOM 4745 C CA . LEU B 1 19 ? 23.562 31.391 15.406 1 90.25 19 LEU B CA 1
ATOM 4746 C C . LEU B 1 19 ? 22.078 31.703 15.422 1 90.25 19 LEU B C 1
ATOM 4748 O O . LEU B 1 19 ? 21.25 30.797 15.312 1 90.25 19 LEU B O 1
ATOM 4752 N N . GLU B 1 20 ? 21.75 32.938 15.492 1 91.5 20 GLU B N 1
ATOM 4753 C CA . GLU B 1 20 ? 20.359 33.375 15.492 1 91.5 20 GLU B CA 1
ATOM 4754 C C . GLU B 1 20 ? 19.688 33.094 14.148 1 91.5 20 GLU B C 1
ATOM 4756 O O . GLU B 1 20 ? 18.562 32.594 14.109 1 91.5 20 GLU B O 1
ATOM 4761 N N . ASN B 1 21 ? 20.375 33.375 13.109 1 90.38 21 ASN B N 1
ATOM 4762 C CA . ASN B 1 21 ? 19.844 33.094 11.781 1 90.38 21 ASN B CA 1
ATOM 4763 C C . ASN B 1 21 ? 19.625 31.594 11.562 1 90.38 21 ASN B C 1
ATOM 4765 O O . ASN B 1 21 ? 18.641 31.188 10.961 1 90.38 21 ASN B O 1
ATOM 4769 N N . ALA B 1 22 ? 20.562 30.844 12.07 1 89.19 22 ALA B N 1
ATOM 4770 C CA . ALA B 1 22 ? 20.5 29.391 11.906 1 89.19 22 ALA B CA 1
ATOM 4771 C C . ALA B 1 22 ? 19.328 28.797 12.672 1 89.19 22 ALA B C 1
ATOM 4773 O O . ALA B 1 22 ? 18.688 27.844 12.219 1 89.19 22 ALA B O 1
ATOM 4774 N N . CYS B 1 23 ? 19.078 29.312 13.797 1 90.75 23 CYS B N 1
ATOM 4775 C CA . CYS B 1 23 ? 17.984 28.781 14.586 1 90.75 23 CYS B CA 1
ATOM 4776 C C . CYS B 1 23 ? 16.641 29.281 14.078 1 90.75 23 CYS B C 1
ATOM 4778 O O . CYS B 1 23 ? 15.602 28.641 14.289 1 90.75 23 CYS B O 1
ATOM 4780 N N . GLU B 1 24 ? 16.578 30.453 13.312 1 91.94 24 GLU B N 1
ATOM 4781 C CA . GLU B 1 24 ? 15.328 31.016 12.805 1 91.94 24 GLU B CA 1
ATOM 4782 C C . GLU B 1 24 ? 14.898 30.328 11.516 1 91.94 24 GLU B C 1
ATOM 4784 O O . GLU B 1 24 ? 13.734 30.438 11.109 1 91.94 24 GLU B O 1
ATOM 4789 N N . THR B 1 25 ? 15.82 29.547 10.93 1 91.56 25 THR B N 1
ATOM 4790 C CA . THR B 1 25 ? 15.484 28.938 9.656 1 91.56 25 THR B CA 1
ATOM 4791 C C . THR B 1 25 ? 15.758 27.422 9.695 1 91.56 25 THR B C 1
ATOM 4793 O O . THR B 1 25 ? 16.578 26.922 8.938 1 91.56 25 THR B O 1
ATOM 4796 N N . PRO B 1 26 ? 15.039 26.766 10.602 1 92.12 26 PRO B N 1
ATOM 4797 C CA . PRO B 1 26 ? 15.234 25.312 10.625 1 92.12 26 PRO B CA 1
ATOM 4798 C C . PRO B 1 26 ? 14.75 24.625 9.344 1 92.12 26 PRO B C 1
ATOM 4800 O O . PRO B 1 26 ? 13.805 25.094 8.711 1 92.12 26 PRO B O 1
ATOM 4803 N N . ASN B 1 27 ? 15.422 23.625 8.938 1 90.88 27 ASN B N 1
ATOM 4804 C CA . ASN B 1 27 ? 15.016 22.828 7.781 1 90.88 27 ASN B CA 1
ATOM 4805 C C . ASN B 1 27 ? 14.18 21.609 8.195 1 90.88 27 ASN B C 1
ATOM 4807 O O . ASN B 1 27 ? 14.727 20.578 8.586 1 90.88 27 ASN B O 1
ATOM 4811 N N . PHE B 1 28 ? 12.93 21.766 8.062 1 93.94 28 PHE B N 1
ATOM 4812 C CA . PHE B 1 28 ? 12.023 20.656 8.367 1 93.94 28 PHE B CA 1
ATOM 4813 C C . PHE B 1 28 ? 11.789 19.797 7.129 1 93.94 28 PHE B C 1
ATOM 4815 O O . PHE B 1 28 ? 10.805 19.984 6.41 1 93.94 28 PHE B O 1
ATOM 4822 N N . GLY B 1 29 ? 12.664 18.844 6.891 1 92.62 29 GLY B N 1
ATOM 4823 C CA . GLY B 1 29 ? 12.531 17.922 5.762 1 92.62 29 GLY B CA 1
ATOM 4824 C C . GLY B 1 29 ? 11.414 16.922 5.941 1 92.62 29 GLY B C 1
ATOM 4825 O O . GLY B 1 29 ? 10.641 17 6.898 1 92.62 29 GLY B O 1
ATOM 4826 N N . TYR B 1 30 ? 11.305 16.016 4.934 1 93.81 30 TYR B N 1
ATOM 4827 C CA . TYR B 1 30 ? 10.211 15.047 4.98 1 93.81 30 TYR B CA 1
ATOM 4828 C C . TYR B 1 30 ? 10.742 13.625 5.152 1 93.81 30 TYR B C 1
ATOM 4830 O O . TYR B 1 30 ? 9.961 12.672 5.242 1 93.81 30 TYR B O 1
ATOM 4838 N N . THR B 1 31 ? 12.047 13.453 5.145 1 92.5 31 THR B N 1
ATOM 4839 C CA . THR B 1 31 ? 12.641 12.148 5.418 1 92.5 31 THR B CA 1
ATOM 4840 C C . THR B 1 31 ? 13.172 12.086 6.848 1 92.5 31 THR B C 1
ATOM 4842 O O . THR B 1 31 ? 13.5 13.117 7.441 1 92.5 31 THR B O 1
ATOM 4845 N N . HIS B 1 32 ? 13.234 10.891 7.371 1 90.38 32 HIS B N 1
ATOM 4846 C CA . HIS B 1 32 ? 13.703 10.742 8.75 1 90.38 32 HIS B CA 1
ATOM 4847 C C . HIS B 1 32 ? 15.148 11.195 8.898 1 90.38 32 HIS B C 1
ATOM 4849 O O . HIS B 1 32 ? 15.5 11.852 9.875 1 90.38 32 HIS B O 1
ATOM 4855 N N . GLN B 1 33 ? 15.938 10.883 7.938 1 88.12 33 GLN B N 1
ATOM 4856 C CA . GLN B 1 33 ? 17.344 11.273 7.973 1 88.12 33 GLN B CA 1
ATOM 4857 C C . GLN B 1 33 ? 17.5 12.789 7.93 1 88.12 33 GLN B C 1
ATOM 4859 O O . GLN B 1 33 ? 18.375 13.352 8.578 1 88.12 33 GLN B O 1
ATOM 4864 N N . SER B 1 34 ? 16.672 13.445 7.141 1 92.44 34 SER B N 1
ATOM 4865 C CA . SER B 1 34 ? 16.719 14.898 7.078 1 92.44 34 SER B CA 1
ATOM 4866 C C . SER B 1 34 ? 16.422 15.516 8.438 1 92.44 34 SER B C 1
ATOM 4868 O O . SER B 1 34 ? 17.031 16.516 8.828 1 92.44 34 SER B O 1
ATOM 4870 N N . LEU B 1 35 ? 15.469 14.969 9.117 1 93.56 35 LEU B N 1
ATOM 4871 C CA . LEU B 1 35 ? 15.102 15.477 10.43 1 93.56 35 LEU B CA 1
ATOM 4872 C C . LEU B 1 35 ? 16.188 15.188 11.453 1 93.56 35 LEU B C 1
ATOM 4874 O O . LEU B 1 35 ? 16.469 16.016 12.336 1 93.56 35 LEU B O 1
ATOM 4878 N N . GLU B 1 36 ? 16.828 14.039 11.328 1 88.88 36 GLU B N 1
ATOM 4879 C CA . GLU B 1 36 ? 17.938 13.711 12.211 1 88.88 36 GLU B CA 1
ATOM 4880 C C . GLU B 1 36 ? 19.125 14.648 11.992 1 88.88 36 GLU B C 1
ATOM 4882 O O . GLU B 1 36 ? 19.766 15.07 12.953 1 88.88 36 GLU B O 1
ATOM 4887 N N . ASP B 1 37 ? 19.406 14.938 10.75 1 88.56 37 ASP B N 1
ATOM 4888 C CA . ASP B 1 37 ? 20.469 15.875 10.422 1 88.56 37 ASP B CA 1
ATOM 4889 C C . ASP B 1 37 ? 20.188 17.25 11.016 1 88.56 37 ASP B C 1
ATOM 4891 O O . ASP B 1 37 ? 21.094 17.891 11.562 1 88.56 37 ASP B O 1
ATOM 4895 N N . GLU B 1 38 ? 18.984 17.656 10.836 1 92.81 38 GLU B N 1
ATOM 4896 C CA . GLU B 1 38 ? 18.625 18.953 11.375 1 92.81 38 GLU B CA 1
ATOM 4897 C C . GLU B 1 38 ? 18.672 18.953 12.898 1 92.81 38 GLU B C 1
ATOM 4899 O O . GLU B 1 38 ? 19.016 19.969 13.516 1 92.81 38 GLU B O 1
ATOM 4904 N N . MET B 1 39 ? 18.312 17.859 13.547 1 92.25 39 MET B N 1
ATOM 4905 C CA . MET B 1 39 ? 18.406 17.75 15 1 92.25 39 MET B CA 1
ATOM 4906 C C . MET B 1 39 ? 19.844 17.922 15.469 1 92.25 39 MET B C 1
ATOM 4908 O O . MET B 1 39 ? 20.109 18.641 16.438 1 92.25 39 MET B O 1
ATOM 4912 N N . VAL B 1 40 ? 20.75 17.328 14.758 1 89.56 40 VAL B N 1
ATOM 4913 C CA . VAL B 1 40 ? 22.156 17.453 15.094 1 89.56 40 VAL B CA 1
ATOM 4914 C C . VAL B 1 40 ? 22.609 18.906 14.93 1 89.56 40 VAL B C 1
ATOM 4916 O O . VAL B 1 40 ? 23.359 19.422 15.766 1 89.56 40 VAL B O 1
ATOM 4919 N N . ARG B 1 41 ? 22.141 19.547 13.844 1 91.62 41 ARG B N 1
ATOM 4920 C CA . ARG B 1 41 ? 22.469 20.953 13.617 1 91.62 41 ARG B CA 1
ATOM 4921 C C . ARG B 1 41 ? 21.969 21.828 14.766 1 91.62 41 ARG B C 1
ATOM 4923 O O . ARG B 1 41 ? 22.703 22.672 15.273 1 91.62 41 ARG B O 1
ATOM 4930 N N . GLN B 1 42 ? 20.75 21.562 15.227 1 93.38 42 GLN B N 1
ATOM 4931 C CA . GLN B 1 42 ? 20.172 22.328 16.328 1 93.38 42 GLN B CA 1
ATOM 4932 C C . GLN B 1 42 ? 20.922 22.062 17.641 1 93.38 42 GLN B C 1
ATOM 4934 O O . GLN B 1 42 ? 21.125 22.969 18.438 1 93.38 42 GLN B O 1
ATOM 4939 N N . GLN B 1 43 ? 21.344 20.844 17.797 1 91.25 43 GLN B N 1
ATOM 4940 C CA . GLN B 1 43 ? 22.109 20.5 19 1 91.25 43 GLN B CA 1
ATOM 4941 C C . GLN B 1 43 ? 23.469 21.203 18.984 1 91.25 43 GLN B C 1
ATOM 4943 O O . GLN B 1 43 ? 23.969 21.609 20.047 1 91.25 43 GLN B O 1
ATOM 4948 N N . THR B 1 44 ? 24 21.297 17.828 1 92.06 44 THR B N 1
ATOM 4949 C CA . THR B 1 44 ? 25.266 22 17.688 1 92.06 44 THR B CA 1
ATOM 4950 C C . THR B 1 44 ? 25.109 23.484 18.031 1 92.06 44 THR B C 1
ATOM 4952 O O . THR B 1 44 ? 25.969 24.062 18.688 1 92.06 44 THR B O 1
ATOM 4955 N N . ILE B 1 45 ? 24.031 24.094 17.578 1 92.56 45 ILE B N 1
ATOM 4956 C CA . ILE B 1 45 ? 23.734 25.5 17.906 1 92.56 45 ILE B CA 1
ATOM 4957 C C . ILE B 1 45 ? 23.547 25.656 19.406 1 92.56 45 ILE B C 1
ATOM 4959 O O . ILE B 1 45 ? 24.047 26.609 20 1 92.56 45 ILE B O 1
ATOM 4963 N N . GLU B 1 46 ? 22.859 24.703 20 1 92.75 46 GLU B N 1
ATOM 4964 C CA . GLU B 1 46 ? 22.641 24.719 21.438 1 92.75 46 GLU B CA 1
ATOM 4965 C C . GLU B 1 46 ? 23.953 24.625 22.203 1 92.75 46 GLU B C 1
ATOM 4967 O O . GLU B 1 46 ? 24.156 25.344 23.188 1 92.75 46 GLU B O 1
ATOM 4972 N N . GLY B 1 47 ? 24.812 23.75 21.797 1 91.25 47 GLY B N 1
ATOM 4973 C CA . GLY B 1 47 ? 26.109 23.594 22.422 1 91.25 47 GLY B CA 1
ATOM 4974 C C . GLY B 1 47 ? 26.969 24.844 22.344 1 91.25 47 GLY B C 1
ATOM 4975 O O . GLY B 1 47 ? 27.609 25.234 23.312 1 91.25 47 GLY B O 1
ATOM 4976 N N . SER B 1 48 ? 26.938 25.5 21.188 1 89.38 48 SER B N 1
ATOM 4977 C CA . SER B 1 48 ? 27.703 26.734 21 1 89.38 48 SER B CA 1
ATOM 4978 C C . SER B 1 48 ? 27.156 27.844 21.875 1 89.38 48 SER B C 1
ATOM 4980 O O . SER B 1 48 ? 27.922 28.609 22.453 1 89.38 48 SER B O 1
ATOM 4982 N N . SER B 1 49 ? 25.828 27.938 21.906 1 90 49 SER B N 1
ATOM 4983 C CA . SER B 1 49 ? 25.203 28.969 22.719 1 90 49 SER B CA 1
ATOM 4984 C C . SER B 1 49 ? 25.5 28.75 24.203 1 90 49 SER B C 1
ATOM 4986 O O . SER B 1 49 ? 25.719 29.719 24.938 1 90 49 SER B O 1
ATOM 4988 N N . LYS B 1 50 ? 25.531 27.516 24.625 1 89.38 50 LYS B N 1
ATOM 4989 C CA . LYS B 1 50 ? 25.859 27.203 26 1 89.38 50 LYS B CA 1
ATOM 4990 C C . LYS B 1 50 ? 27.312 27.578 26.328 1 89.38 50 LYS B C 1
ATOM 4992 O O . LYS B 1 50 ? 27.594 28.094 27.406 1 89.38 50 LYS B O 1
ATOM 4997 N N . TRP B 1 51 ? 28.172 27.359 25.391 1 88.62 51 TRP B N 1
ATOM 4998 C CA . TRP B 1 51 ? 29.578 27.688 25.562 1 88.62 51 TRP B CA 1
ATOM 4999 C C . TRP B 1 51 ? 29.781 29.188 25.703 1 88.62 51 TRP B C 1
ATOM 5001 O O . TRP B 1 51 ? 30.547 29.641 26.547 1 88.62 51 TRP B O 1
ATOM 5011 N N . ILE B 1 52 ? 29.062 29.953 24.922 1 88.19 52 ILE B N 1
ATOM 5012 C CA . ILE B 1 52 ? 29.172 31.406 24.969 1 88.19 52 ILE B CA 1
ATOM 5013 C C . ILE B 1 52 ? 28.594 31.922 26.281 1 88.19 52 ILE B C 1
ATOM 5015 O O . ILE B 1 52 ? 29.156 32.844 26.891 1 88.19 52 ILE B O 1
ATOM 5019 N N . ARG B 1 53 ? 27.469 31.328 26.703 1 88 53 ARG B N 1
ATOM 5020 C CA . ARG B 1 53 ? 26.844 31.75 27.953 1 88 53 ARG B CA 1
ATOM 5021 C C . ARG B 1 53 ? 27.781 31.578 29.125 1 88 53 ARG B C 1
ATOM 5023 O O . ARG B 1 53 ? 27.828 32.438 30.031 1 88 53 ARG B O 1
ATOM 5030 N N . GLU B 1 54 ? 28.578 30.547 29.125 1 84.25 54 GLU B N 1
ATOM 5031 C CA . GLU B 1 54 ? 29.484 30.234 30.219 1 84.25 54 GLU B CA 1
ATOM 5032 C C . GLU B 1 54 ? 30.734 31.125 30.156 1 84.25 54 GLU B C 1
ATOM 5034 O O . GLU B 1 54 ? 31.406 31.312 31.172 1 84.25 54 GLU B O 1
ATOM 5039 N N . SER B 1 55 ? 31.016 31.75 28.969 1 80.5 55 SER B N 1
ATOM 5040 C CA . SER B 1 55 ? 32.25 32.5 28.781 1 80.5 55 SER B CA 1
ATOM 5041 C C . SER B 1 55 ? 32 34 28.984 1 80.5 55 SER B C 1
ATOM 5043 O O . SER B 1 55 ? 32.969 34.781 29.078 1 80.5 55 SER B O 1
ATOM 5045 N N . VAL B 1 56 ? 30.719 34.438 28.953 1 79.5 56 VAL B N 1
ATOM 5046 C CA . VAL B 1 56 ? 30.438 35.875 29.031 1 79.5 56 VAL B CA 1
ATOM 5047 C C . VAL B 1 56 ? 30.078 36.25 30.469 1 79.5 56 VAL B C 1
ATOM 5049 O O . VAL B 1 56 ? 29.484 35.438 31.203 1 79.5 56 VAL B O 1
ATOM 5052 N N . THR B 1 57 ? 30.562 37.406 30.891 1 76.5 57 THR B N 1
ATOM 5053 C CA . THR B 1 57 ? 30.297 37.938 32.219 1 76.5 57 THR B CA 1
ATOM 5054 C C . THR B 1 57 ? 28.828 38.375 32.344 1 76.5 57 THR B C 1
ATOM 5056 O O . THR B 1 57 ? 28.188 38.688 31.328 1 76.5 57 THR B O 1
ATOM 5059 N N . SER B 1 58 ? 28.297 38.5 33.531 1 76.25 58 SER B N 1
ATOM 5060 C CA . SER B 1 58 ? 26.906 38.812 33.844 1 76.25 58 SER B CA 1
ATOM 5061 C C . SER B 1 58 ? 26.562 40.25 33.469 1 76.25 58 SER B C 1
ATOM 5063 O O . SER B 1 58 ? 25.391 40.594 33.344 1 76.25 58 SER B O 1
ATOM 5065 N N . SER B 1 59 ? 27.562 41.125 33.156 1 78.38 59 SER B N 1
ATOM 5066 C CA . SER B 1 59 ? 27.297 42.531 32.875 1 78.38 59 SER B CA 1
ATOM 5067 C C . SER B 1 59 ? 26.828 42.75 31.438 1 78.38 59 SER B C 1
ATOM 5069 O O . SER B 1 59 ? 26.266 43.781 31.109 1 78.38 59 SER B O 1
ATOM 5071 N N . ASN B 1 60 ? 27 41.781 30.609 1 83.06 60 ASN B N 1
ATOM 5072 C CA . ASN B 1 60 ? 26.609 41.938 29.203 1 83.06 60 ASN B CA 1
ATOM 5073 C C . ASN B 1 60 ? 25.172 41.469 28.969 1 83.06 60 ASN B C 1
ATOM 5075 O O . ASN B 1 60 ? 24.953 40.406 28.375 1 83.06 60 ASN B O 1
ATOM 5079 N N . HIS B 1 61 ? 24.203 42.188 29.344 1 85.06 61 HIS B N 1
ATOM 5080 C CA . HIS B 1 61 ? 22.781 41.844 29.328 1 85.06 61 HIS B CA 1
ATOM 5081 C C . HIS B 1 61 ? 22.281 41.625 27.906 1 85.06 61 HIS B C 1
ATOM 5083 O O . HIS B 1 61 ? 21.438 40.75 27.672 1 85.06 61 HIS B O 1
ATOM 5089 N N . ASP B 1 62 ? 22.812 42.375 26.938 1 85.88 62 ASP B N 1
ATOM 5090 C CA . ASP B 1 62 ? 22.359 42.25 25.547 1 85.88 62 ASP B CA 1
ATOM 5091 C C . ASP B 1 62 ? 22.734 40.875 24.969 1 85.88 62 ASP B C 1
ATOM 5093 O O . ASP B 1 62 ? 21.906 40.25 24.312 1 85.88 62 ASP B O 1
ATOM 5097 N N . ILE B 1 63 ? 23.969 40.438 25.344 1 87.62 63 ILE B N 1
ATOM 5098 C CA . ILE B 1 63 ? 24.438 39.156 24.844 1 87.62 63 ILE B CA 1
ATOM 5099 C C . ILE B 1 63 ? 23.672 38.031 25.516 1 87.62 63 ILE B C 1
ATOM 5101 O O . ILE B 1 63 ? 23.312 37.031 24.859 1 87.62 63 ILE B O 1
ATOM 5105 N N . LEU B 1 64 ? 23.344 38.188 26.781 1 89.25 64 LEU B N 1
ATOM 5106 C CA . LEU B 1 64 ? 22.641 37.156 27.531 1 89.25 64 LEU B CA 1
ATOM 5107 C C . LEU B 1 64 ? 21.203 37.031 27.047 1 89.25 64 LEU B C 1
ATOM 5109 O O . LEU B 1 64 ? 20.656 35.906 26.984 1 89.25 64 LEU B O 1
ATOM 5113 N N . ASN B 1 65 ? 20.547 38.125 26.656 1 90.88 65 ASN B N 1
ATOM 5114 C CA . ASN B 1 65 ? 19.188 38.094 26.094 1 90.88 65 ASN B CA 1
ATOM 5115 C C . ASN B 1 65 ? 19.156 37.406 24.734 1 90.88 65 ASN B C 1
ATOM 5117 O O . ASN B 1 65 ? 18.234 36.656 24.438 1 90.88 65 ASN B O 1
ATOM 5121 N N . GLN B 1 66 ? 20.156 37.688 23.984 1 91.31 66 GLN B N 1
ATOM 5122 C CA . GLN B 1 66 ? 20.25 37.062 22.672 1 91.31 66 GLN B CA 1
ATOM 5123 C C . GLN B 1 66 ? 20.453 35.562 22.797 1 91.31 66 GLN B C 1
ATOM 5125 O O . GLN B 1 66 ? 19.859 34.781 22.047 1 91.31 66 GLN B O 1
ATOM 5130 N N . ILE B 1 67 ? 21.25 35.156 23.781 1 91.44 67 ILE B N 1
ATOM 5131 C CA . ILE B 1 67 ? 21.5 33.75 24 1 91.44 67 ILE B CA 1
ATOM 5132 C C . ILE B 1 67 ? 20.219 33.062 24.5 1 91.44 67 ILE B C 1
ATOM 5134 O O . ILE B 1 67 ? 19.938 31.922 24.141 1 91.44 67 ILE B O 1
ATOM 5138 N N . SER B 1 68 ? 19.484 33.719 25.375 1 91.44 68 SER B N 1
ATOM 5139 C CA . SER B 1 68 ? 18.234 33.188 25.859 1 91.44 68 SER B CA 1
ATOM 5140 C C . SER B 1 68 ? 17.234 32.969 24.719 1 91.44 68 SER B C 1
ATOM 5142 O O . SER B 1 68 ? 16.516 31.984 24.672 1 91.44 68 SER B O 1
ATOM 5144 N N . TYR B 1 69 ? 17.203 33.938 23.766 1 93.12 69 TYR B N 1
ATOM 5145 C CA . TYR B 1 69 ? 16.344 33.844 22.594 1 93.12 69 TYR B CA 1
ATOM 5146 C C . TYR B 1 69 ? 16.719 32.625 21.75 1 93.12 69 TYR B C 1
ATOM 5148 O O . TYR B 1 69 ? 15.859 31.859 21.328 1 93.12 69 TYR B O 1
ATOM 5156 N N . ILE B 1 70 ? 17.984 32.5 21.562 1 93.75 70 ILE B N 1
ATOM 5157 C CA . ILE B 1 70 ? 18.484 31.406 20.734 1 93.75 70 ILE B CA 1
ATOM 5158 C C . ILE B 1 70 ? 18.156 30.062 21.391 1 93.75 70 ILE B C 1
ATOM 5160 O O . ILE B 1 70 ? 17.688 29.141 20.734 1 93.75 70 ILE B O 1
ATOM 5164 N N . THR B 1 71 ? 18.359 29.969 22.703 1 92.75 71 THR B N 1
ATOM 5165 C CA . THR B 1 71 ? 18.125 28.734 23.422 1 92.75 71 THR B CA 1
ATOM 5166 C C . THR B 1 71 ? 16.641 28.359 23.375 1 92.75 71 THR B C 1
ATOM 5168 O O . THR B 1 71 ? 16.297 27.188 23.172 1 92.75 71 THR B O 1
ATOM 5171 N N . GLU B 1 72 ? 15.797 29.328 23.5 1 92.75 72 GLU B N 1
ATOM 5172 C CA . GLU B 1 72 ? 14.359 29.062 23.453 1 92.75 72 GLU B CA 1
ATOM 5173 C C . GLU B 1 72 ? 13.922 28.609 22.062 1 92.75 72 GLU B C 1
ATOM 5175 O O . GLU B 1 72 ? 13.102 27.703 21.938 1 92.75 72 GLU B O 1
ATOM 5180 N N . ARG B 1 73 ? 14.477 29.266 21.078 1 94.44 73 ARG B N 1
ATOM 5181 C CA . ARG B 1 73 ? 14.133 28.922 19.703 1 94.44 73 ARG B CA 1
ATOM 5182 C C . ARG B 1 73 ? 14.617 27.516 19.359 1 94.44 73 ARG B C 1
ATOM 5184 O O . ARG B 1 73 ? 13.922 26.766 18.672 1 94.44 73 ARG B O 1
ATOM 5191 N N . VAL B 1 74 ? 15.789 27.203 19.781 1 95.25 74 VAL B N 1
ATOM 5192 C CA . VAL B 1 74 ? 16.359 25.891 19.516 1 95.25 74 VAL B CA 1
ATOM 5193 C C . VAL B 1 74 ? 15.523 24.812 20.203 1 95.25 74 VAL B C 1
ATOM 5195 O O . VAL B 1 74 ? 15.281 23.75 19.625 1 95.25 74 VAL B O 1
ATOM 5198 N N . GLU B 1 75 ? 15.102 25.047 21.406 1 93.81 75 GLU B N 1
ATOM 5199 C CA . GLU B 1 75 ? 14.266 24.094 22.125 1 93.81 75 GLU B CA 1
ATOM 5200 C C . GLU B 1 75 ? 12.945 23.859 21.391 1 93.81 75 GLU B C 1
ATOM 5202 O O . GLU B 1 75 ? 12.492 22.719 21.281 1 93.81 75 GLU B O 1
ATOM 5207 N N . THR B 1 76 ? 12.32 24.875 20.891 1 94.88 76 THR B N 1
ATOM 5208 C CA . THR B 1 76 ? 11.094 24.734 20.125 1 94.88 76 THR B CA 1
ATOM 5209 C C . THR B 1 76 ? 11.336 23.969 18.828 1 94.88 76 THR B C 1
ATOM 5211 O O . THR B 1 76 ? 10.516 23.141 18.438 1 94.88 76 THR B O 1
ATOM 5214 N N . ASN B 1 77 ? 12.445 24.328 18.203 1 95.38 77 ASN B N 1
ATOM 5215 C CA . ASN B 1 77 ? 12.797 23.609 16.984 1 95.38 77 ASN B CA 1
ATOM 5216 C C . ASN B 1 77 ? 12.977 22.125 17.234 1 95.38 77 ASN B C 1
ATOM 5218 O O . ASN B 1 77 ? 12.555 21.281 16.438 1 95.38 77 ASN B O 1
ATOM 5222 N N . LYS B 1 78 ? 13.617 21.812 18.328 1 94 78 LYS B N 1
ATOM 5223 C CA . LYS B 1 78 ? 13.828 20.406 18.688 1 94 78 LYS B CA 1
ATOM 5224 C C . LYS B 1 78 ? 12.5 19.703 18.922 1 94 78 LYS B C 1
ATOM 5226 O O . LYS B 1 78 ? 12.32 18.547 18.531 1 94 78 LYS B O 1
ATOM 5231 N N . ASP B 1 79 ? 11.586 20.391 19.562 1 93.19 79 ASP B N 1
ATOM 5232 C CA . ASP B 1 79 ? 10.258 19.828 19.766 1 93.19 79 ASP B CA 1
ATOM 5233 C C . ASP B 1 79 ? 9.562 19.578 18.422 1 93.19 79 ASP B C 1
ATOM 5235 O O . ASP B 1 79 ? 8.906 18.547 18.25 1 93.19 79 ASP B O 1
ATOM 5239 N N . CYS B 1 80 ? 9.688 20.516 17.516 1 95.5 80 CYS B N 1
ATOM 5240 C CA . CYS B 1 80 ? 9.094 20.359 16.188 1 95.5 80 CYS B CA 1
ATOM 5241 C C . CYS B 1 80 ? 9.695 19.172 15.453 1 95.5 80 CYS B C 1
ATOM 5243 O O . CYS B 1 80 ? 8.977 18.391 14.82 1 95.5 80 CYS B O 1
ATOM 5245 N N . LEU B 1 81 ? 10.992 19.078 15.547 1 94.75 81 LEU B N 1
ATOM 5246 C CA . LEU B 1 81 ? 11.688 17.984 14.883 1 94.75 81 LEU B CA 1
ATOM 5247 C C . LEU B 1 81 ? 11.273 16.641 15.477 1 94.75 81 LEU B C 1
ATOM 5249 O O . LEU B 1 81 ? 11.062 15.672 14.75 1 94.75 81 LEU B O 1
ATOM 5253 N N . HIS B 1 82 ? 11.156 16.594 16.766 1 92.56 82 HIS B N 1
ATOM 5254 C CA . HIS B 1 82 ? 10.688 15.383 17.438 1 92.56 82 HIS B CA 1
ATOM 5255 C C . HIS B 1 82 ? 9.273 15.023 17 1 92.56 82 HIS B C 1
ATOM 5257 O O . HIS B 1 82 ? 8.969 13.852 16.781 1 92.56 82 HIS B O 1
ATOM 5263 N N . TYR B 1 83 ? 8.453 16.016 16.969 1 94.12 83 TYR B N 1
ATOM 5264 C CA . TYR B 1 83 ? 7.062 15.836 16.547 1 94.12 83 TYR B CA 1
ATOM 5265 C C . TYR B 1 83 ? 6.988 15.289 15.133 1 94.12 83 TYR B C 1
ATOM 5267 O O . TYR B 1 83 ? 6.27 14.32 14.867 1 94.12 83 TYR B O 1
ATOM 5275 N N . LEU B 1 84 ? 7.746 15.812 14.234 1 95.44 84 LEU B N 1
ATOM 5276 C CA . LEU B 1 84 ? 7.766 15.383 12.836 1 95.44 84 LEU B CA 1
ATOM 5277 C C . LEU B 1 84 ? 8.414 14.008 12.711 1 95.44 84 LEU B C 1
ATOM 5279 O O . LEU B 1 84 ? 7.992 13.195 11.883 1 95.44 84 LEU B O 1
ATOM 5283 N N . ALA B 1 85 ? 9.422 13.766 13.523 1 92.25 85 ALA B N 1
ATOM 5284 C CA . ALA B 1 85 ? 10.086 12.461 13.516 1 92.25 85 ALA B CA 1
ATOM 5285 C C . ALA B 1 85 ? 9.133 11.352 13.938 1 92.25 85 ALA B C 1
ATOM 5287 O O . ALA B 1 85 ? 9.32 10.188 13.562 1 92.25 85 ALA B O 1
ATOM 5288 N N . GLY B 1 86 ? 8.141 11.742 14.734 1 91.06 86 GLY B N 1
ATOM 5289 C CA . GLY B 1 86 ? 7.113 10.773 15.086 1 91.06 86 GLY B CA 1
ATOM 5290 C C . GLY B 1 86 ? 6.395 10.203 13.875 1 91.06 86 GLY B C 1
ATOM 5291 O O . GLY B 1 86 ? 5.938 9.055 13.898 1 91.06 86 GLY B O 1
ATOM 5292 N N . ILE B 1 87 ? 6.328 10.969 12.781 1 93.81 87 ILE B N 1
ATOM 5293 C CA . ILE B 1 87 ? 5.73 10.508 11.539 1 93.81 87 ILE B CA 1
ATOM 5294 C C . ILE B 1 87 ? 6.766 9.742 10.719 1 93.81 87 ILE B C 1
ATOM 5296 O O . ILE B 1 87 ? 6.539 8.586 10.344 1 93.81 87 ILE B O 1
ATOM 5300 N N . THR B 1 88 ? 7.945 10.305 10.578 1 91.62 88 THR B N 1
ATOM 5301 C CA . THR B 1 88 ? 8.922 9.789 9.625 1 91.62 88 THR B CA 1
ATOM 5302 C C . THR B 1 88 ? 9.602 8.531 10.164 1 91.62 88 THR B C 1
ATOM 5304 O O . THR B 1 88 ? 10.172 7.75 9.406 1 91.62 88 THR B O 1
ATOM 5307 N N . SER B 1 89 ? 9.555 8.312 11.469 1 86.19 89 SER B N 1
ATOM 5308 C CA . SER B 1 89 ? 10.148 7.105 12.047 1 86.19 89 SER B CA 1
ATOM 5309 C C . SER B 1 89 ? 9.438 5.852 11.562 1 86.19 89 SER B C 1
ATOM 5311 O O . SER B 1 89 ? 9.977 4.746 11.656 1 86.19 89 SER B O 1
ATOM 5313 N N . MET B 1 90 ? 8.266 6.016 11.023 1 87.69 90 MET B N 1
ATOM 5314 C CA . MET B 1 90 ? 7.484 4.883 10.531 1 87.69 90 MET B CA 1
ATOM 5315 C C . MET B 1 90 ? 7.965 4.445 9.156 1 87.69 90 MET B C 1
ATOM 5317 O O . MET B 1 90 ? 7.484 3.445 8.617 1 87.69 90 MET B O 1
ATOM 5321 N N . GLU B 1 91 ? 8.891 5.125 8.578 1 86.88 91 GLU B N 1
ATOM 5322 C CA . GLU B 1 91 ? 9.406 4.777 7.254 1 86.88 91 GLU B CA 1
ATOM 5323 C C . GLU B 1 91 ? 9.938 3.352 7.227 1 86.88 91 GLU B C 1
ATOM 5325 O O . GLU B 1 91 ? 9.781 2.643 6.23 1 86.88 91 GLU B O 1
ATOM 5330 N N . ASP B 1 92 ? 10.469 2.865 8.242 1 84.06 92 ASP B N 1
ATOM 5331 C CA . ASP B 1 92 ? 11.125 1.564 8.312 1 84.06 92 ASP B CA 1
ATOM 5332 C C . ASP B 1 92 ? 10.109 0.428 8.242 1 84.06 92 ASP B C 1
ATOM 5334 O O . ASP B 1 92 ? 10.445 -0.689 7.84 1 84.06 92 ASP B O 1
ATOM 5338 N N . ILE B 1 93 ? 8.914 0.734 8.648 1 86.56 93 ILE B N 1
ATOM 5339 C CA . ILE B 1 93 ? 7.879 -0.293 8.656 1 86.56 93 ILE B CA 1
ATOM 5340 C C . ILE B 1 93 ? 7.672 -0.825 7.242 1 86.56 93 ILE B C 1
ATOM 5342 O O . ILE B 1 93 ? 7.52 -2.031 7.039 1 86.56 93 ILE B O 1
ATOM 5346 N N . TYR B 1 94 ? 7.762 -0.024 6.293 1 90 94 TYR B N 1
ATOM 5347 C CA . TYR B 1 94 ? 7.438 -0.414 4.926 1 90 94 TYR B CA 1
ATOM 5348 C C . TYR B 1 94 ? 8.602 -1.159 4.281 1 90 94 TYR B C 1
ATOM 5350 O O . TYR B 1 94 ? 8.391 -2.031 3.436 1 90 94 TYR B O 1
ATOM 5358 N N . SER B 1 95 ? 9.828 -0.844 4.719 1 86.75 95 SER B N 1
ATOM 5359 C CA . SER B 1 95 ? 10.969 -1.652 4.305 1 86.75 95 SER B CA 1
ATOM 5360 C C . SER B 1 95 ? 10.914 -3.045 4.926 1 86.75 95 SER B C 1
ATOM 5362 O O . SER B 1 95 ? 11.25 -4.035 4.27 1 86.75 95 SER B O 1
ATOM 5364 N N . ASP B 1 96 ? 10.453 -3.049 6.086 1 85.44 96 ASP B N 1
ATOM 5365 C CA . ASP B 1 96 ? 10.32 -4.32 6.785 1 85.44 96 ASP B CA 1
ATOM 5366 C C . ASP B 1 96 ? 9.258 -5.199 6.129 1 85.44 96 ASP B C 1
ATOM 5368 O O . ASP B 1 96 ? 9.461 -6.402 5.949 1 85.44 96 ASP B O 1
ATOM 5372 N N . VAL B 1 97 ? 8.156 -4.59 5.863 1 87.75 97 VAL B N 1
ATOM 5373 C CA . VAL B 1 97 ? 7.07 -5.328 5.234 1 87.75 97 VAL B CA 1
ATOM 5374 C C . VAL B 1 97 ? 7.527 -5.875 3.883 1 87.75 97 VAL B C 1
ATOM 5376 O O . VAL B 1 97 ? 7.258 -7.031 3.549 1 87.75 97 VAL B O 1
ATOM 5379 N N . ALA B 1 98 ? 8.219 -5.09 3.143 1 87.88 98 ALA B N 1
ATOM 5380 C CA . ALA B 1 98 ? 8.711 -5.523 1.839 1 87.88 98 ALA B CA 1
ATOM 5381 C C . ALA B 1 98 ? 9.703 -6.676 1.982 1 87.88 98 ALA B C 1
ATOM 5383 O O . ALA B 1 98 ? 9.656 -7.641 1.216 1 87.88 98 ALA B O 1
ATOM 5384 N N . ALA B 1 99 ? 10.586 -6.566 2.91 1 85.5 99 ALA B N 1
ATOM 5385 C CA . ALA B 1 99 ? 11.562 -7.621 3.154 1 85.5 99 ALA B CA 1
ATOM 5386 C C . ALA B 1 99 ? 10.883 -8.906 3.604 1 85.5 99 ALA B C 1
ATOM 5388 O O . ALA B 1 99 ? 11.273 -10 3.184 1 85.5 99 ALA B O 1
ATOM 5389 N N . PHE B 1 100 ? 9.953 -8.781 4.434 1 87.06 100 PHE B N 1
ATOM 5390 C CA . PHE B 1 100 ? 9.227 -9.938 4.938 1 87.06 100 PHE B CA 1
ATOM 5391 C C . PHE B 1 100 ? 8.516 -10.672 3.803 1 87.06 100 PHE B C 1
ATOM 5393 O O . PHE B 1 100 ? 8.539 -11.898 3.736 1 87.06 100 PHE B O 1
ATOM 5400 N N . ASN B 1 101 ? 7.824 -9.883 2.977 1 89.25 101 ASN B N 1
ATOM 5401 C CA . ASN B 1 101 ? 7.141 -10.469 1.831 1 89.25 101 ASN B CA 1
ATOM 5402 C C . ASN B 1 101 ? 8.109 -11.219 0.919 1 89.25 101 ASN B C 1
ATOM 5404 O O . ASN B 1 101 ? 7.809 -12.32 0.458 1 89.25 101 ASN B O 1
ATOM 5408 N N . ALA B 1 102 ? 9.219 -10.641 0.689 1 89.06 102 ALA B N 1
ATOM 5409 C CA . ALA B 1 102 ? 10.211 -11.266 -0.175 1 89.06 102 ALA B CA 1
ATOM 5410 C C . ALA B 1 102 ? 10.758 -12.555 0.448 1 89.06 102 ALA B C 1
ATOM 5412 O O . ALA B 1 102 ? 10.898 -13.57 -0.236 1 89.06 102 ALA B O 1
ATOM 5413 N N . LYS B 1 103 ? 11.023 -12.5 1.673 1 87.25 103 LYS B N 1
ATOM 5414 C CA . LYS B 1 103 ? 11.531 -13.672 2.375 1 87.25 103 LYS B CA 1
ATOM 5415 C C . LYS B 1 103 ? 10.516 -14.812 2.352 1 87.25 103 LYS B C 1
ATOM 5417 O O . LYS B 1 103 ? 10.883 -15.977 2.195 1 87.25 103 LYS B O 1
ATOM 5422 N N . ARG B 1 104 ? 9.312 -14.445 2.553 1 90.81 104 ARG B N 1
ATOM 5423 C CA . ARG B 1 104 ? 8.258 -15.453 2.527 1 90.81 104 ARG B CA 1
ATOM 5424 C C . ARG B 1 104 ? 8.141 -16.094 1.146 1 90.81 104 ARG B C 1
ATOM 5426 O O . ARG B 1 104 ? 7.996 -17.312 1.029 1 90.81 104 ARG B O 1
ATOM 5433 N N . ALA B 1 105 ? 8.148 -15.289 0.115 1 92.56 105 ALA B N 1
ATOM 5434 C CA . ALA B 1 105 ? 8.094 -15.82 -1.247 1 92.56 105 ALA B CA 1
ATOM 5435 C C . ALA B 1 105 ? 9.242 -16.781 -1.504 1 92.56 105 ALA B C 1
ATOM 5437 O O . ALA B 1 105 ? 9.039 -17.875 -2.062 1 92.56 105 ALA B O 1
ATOM 5438 N N . LEU B 1 106 ? 10.414 -16.484 -1.058 1 91.19 106 LEU B N 1
ATOM 5439 C CA . LEU B 1 106 ? 11.586 -17.344 -1.248 1 91.19 106 LEU B CA 1
ATOM 5440 C C . LEU B 1 106 ? 11.445 -18.641 -0.46 1 91.19 106 LEU B C 1
ATOM 5442 O O . LEU B 1 106 ? 11.797 -19.719 -0.958 1 91.19 106 LEU B O 1
ATOM 5446 N N . LYS B 1 107 ? 10.977 -18.5 0.708 1 89.62 107 LYS B N 1
ATOM 5447 C CA . LYS B 1 107 ? 10.805 -19.688 1.548 1 89.62 107 LYS B CA 1
ATOM 5448 C C . LYS B 1 107 ? 9.836 -20.672 0.913 1 89.62 107 LYS B C 1
ATOM 5450 O O . LYS B 1 107 ? 10.039 -21.891 0.976 1 89.62 107 LYS B O 1
ATOM 5455 N N . LEU B 1 108 ? 8.805 -20.141 0.31 1 92.19 108 LEU B N 1
ATOM 5456 C CA . LEU B 1 108 ? 7.805 -20.984 -0.325 1 92.19 108 LEU B CA 1
ATOM 5457 C C . LEU B 1 108 ? 8.406 -21.734 -1.51 1 92.19 108 LEU B C 1
ATOM 5459 O O . LEU B 1 108 ? 8.109 -22.922 -1.724 1 92.19 108 LEU B O 1
ATOM 5463 N N . ILE B 1 109 ? 9.266 -21.109 -2.236 1 90.25 109 ILE B N 1
ATOM 5464 C CA . ILE B 1 109 ? 9.898 -21.719 -3.395 1 90.25 109 ILE B CA 1
ATOM 5465 C C . ILE B 1 109 ? 10.867 -22.812 -2.932 1 90.25 109 ILE B C 1
ATOM 5467 O O . ILE B 1 109 ? 11.016 -23.844 -3.6 1 90.25 109 ILE B O 1
ATOM 5471 N N . MET B 1 110 ? 11.461 -22.625 -1.803 1 88.62 110 MET B N 1
ATOM 5472 C CA . MET B 1 110 ? 12.508 -23.531 -1.333 1 88.62 110 MET B CA 1
ATOM 5473 C C . MET B 1 110 ? 11.906 -24.703 -0.56 1 88.62 110 MET B C 1
ATOM 5475 O O . MET B 1 110 ? 12.625 -25.609 -0.145 1 88.62 110 MET B O 1
ATOM 5479 N N . GLU B 1 111 ? 10.633 -24.703 -0.412 1 87.38 111 GLU B N 1
ATOM 5480 C CA . GLU B 1 111 ? 9.992 -25.797 0.316 1 87.38 111 GLU B CA 1
ATOM 5481 C C . GLU B 1 111 ? 10.203 -27.125 -0.397 1 87.38 111 GLU B C 1
ATOM 5483 O O . GLU B 1 111 ? 10.078 -27.203 -1.621 1 87.38 111 GLU B O 1
ATOM 5488 N N . ASN B 1 112 ? 10.664 -28.031 0.333 1 85.19 112 ASN B N 1
ATOM 5489 C CA . ASN B 1 112 ? 10.875 -29.375 -0.219 1 85.19 112 ASN B CA 1
ATOM 5490 C C . ASN B 1 112 ? 9.641 -30.25 -0.058 1 85.19 112 ASN B C 1
ATOM 5492 O O . ASN B 1 112 ? 9.5 -30.938 0.95 1 85.19 112 ASN B O 1
ATOM 5496 N N . LEU B 1 113 ? 8.781 -30.203 -0.979 1 87.81 113 LEU B N 1
ATOM 5497 C CA . LEU B 1 113 ? 7.547 -30.984 -0.959 1 87.81 113 LEU B CA 1
ATOM 5498 C C . LEU B 1 113 ? 7.633 -32.156 -1.935 1 87.81 113 LEU B C 1
ATOM 5500 O O . LEU B 1 113 ? 8.484 -32.156 -2.828 1 87.81 113 LEU B O 1
ATOM 5504 N N . ASP B 1 114 ? 6.875 -33.125 -1.669 1 88 114 ASP B N 1
ATOM 5505 C CA . ASP B 1 114 ? 6.879 -34.312 -2.488 1 88 114 ASP B CA 1
ATOM 5506 C C . ASP B 1 114 ? 6.301 -34.062 -3.875 1 88 114 ASP B C 1
ATOM 5508 O O . ASP B 1 114 ? 5.629 -33.031 -4.082 1 88 114 ASP B O 1
ATOM 5512 N N . ASN B 1 115 ? 6.602 -34.969 -4.754 1 87.75 115 ASN B N 1
ATOM 5513 C CA . ASN B 1 115 ? 6.145 -34.844 -6.133 1 87.75 11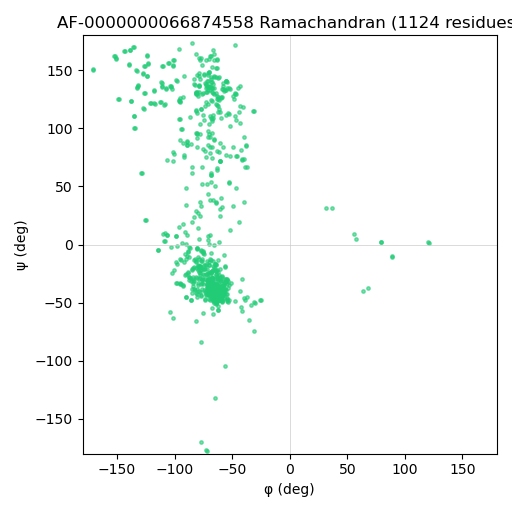5 ASN B CA 1
ATOM 5514 C C . ASN B 1 115 ? 4.621 -34.812 -6.219 1 87.75 115 ASN B C 1
ATOM 5516 O O . ASN B 1 115 ? 4.055 -34.188 -7.121 1 87.75 115 ASN B O 1
ATOM 5520 N N . LYS B 1 116 ? 4.012 -35.5 -5.285 1 89.56 116 LYS B N 1
ATOM 5521 C CA . LYS B 1 116 ? 2.551 -35.5 -5.277 1 89.56 116 LYS B CA 1
ATOM 5522 C C . LYS B 1 116 ? 1.99 -34.094 -5.16 1 89.56 116 LYS B C 1
ATOM 5524 O O . LYS B 1 116 ? 0.973 -33.75 -5.777 1 89.56 116 LYS B O 1
ATOM 5529 N N . PHE B 1 117 ? 2.689 -33.312 -4.426 1 92.75 117 PHE B N 1
ATOM 5530 C CA . PHE B 1 117 ? 2.305 -31.906 -4.27 1 92.75 117 PHE B CA 1
ATOM 5531 C C . PHE B 1 117 ? 2.451 -31.156 -5.59 1 92.75 117 PHE B C 1
ATOM 5533 O O . PHE B 1 117 ? 1.535 -30.453 -6.012 1 92.75 117 PHE B O 1
ATOM 5540 N N . TRP B 1 118 ? 3.535 -31.297 -6.211 1 92 118 TRP B N 1
ATOM 5541 C CA . TRP B 1 118 ? 3.873 -30.484 -7.383 1 92 118 TRP B CA 1
ATOM 5542 C C . TRP B 1 118 ? 3.023 -30.891 -8.586 1 92 118 TRP B C 1
ATOM 5544 O O . TRP B 1 118 ? 2.953 -30.156 -9.57 1 92 118 TRP B O 1
ATOM 5554 N N . ARG B 1 119 ? 2.367 -32.062 -8.484 1 91.44 119 ARG B N 1
ATOM 5555 C CA . ARG B 1 119 ? 1.454 -32.5 -9.539 1 91.44 119 ARG B CA 1
ATOM 5556 C C . ARG B 1 119 ? 0.158 -31.688 -9.5 1 91.44 119 ARG B C 1
ATOM 5558 O O . ARG B 1 119 ? -0.548 -31.609 -10.508 1 91.44 119 ARG B O 1
ATOM 5565 N N . ARG B 1 120 ? -0.033 -31.062 -8.352 1 91.69 120 ARG B N 1
ATOM 5566 C CA . ARG B 1 120 ? -1.274 -30.312 -8.195 1 91.69 120 ARG B CA 1
ATOM 5567 C C . ARG B 1 120 ? -1.173 -28.938 -8.859 1 91.69 120 ARG B C 1
ATOM 5569 O O . ARG B 1 120 ? -0.178 -28.234 -8.688 1 91.69 120 ARG B O 1
ATOM 5576 N N . LYS B 1 121 ? -2.172 -28.688 -9.625 1 91.69 121 LYS B N 1
ATOM 5577 C CA . LYS B 1 121 ? -2.211 -27.391 -10.289 1 91.69 121 LYS B CA 1
ATOM 5578 C C . LYS B 1 121 ? -2.721 -26.312 -9.336 1 91.69 121 LYS B C 1
ATOM 5580 O O . LYS B 1 121 ? -3.93 -26.109 -9.211 1 91.69 121 LYS B O 1
ATOM 5585 N N . LEU B 1 122 ? -1.789 -25.609 -8.719 1 94.81 122 LEU B N 1
ATOM 5586 C CA . LEU B 1 122 ? -2.16 -24.594 -7.754 1 94.81 122 LEU B CA 1
ATOM 5587 C C . LEU B 1 122 ? -1.874 -23.188 -8.305 1 94.81 122 LEU B C 1
ATOM 5589 O O . LEU B 1 122 ? -1.922 -22.203 -7.57 1 94.81 122 LEU B O 1
ATOM 5593 N N . SER B 1 123 ? -1.544 -23.125 -9.562 1 94.62 123 SER B N 1
ATOM 5594 C CA . SER B 1 123 ? -1.196 -21.844 -10.148 1 94.62 123 SER B CA 1
ATOM 5595 C C . SER B 1 123 ? -2.305 -20.812 -9.93 1 94.62 123 SER B C 1
ATOM 5597 O O . SER B 1 123 ? -2.037 -19.672 -9.539 1 94.62 123 SER B O 1
ATOM 5599 N N . GLY B 1 124 ? -3.506 -21.219 -10.195 1 95.75 124 GLY B N 1
ATOM 5600 C CA . GLY B 1 124 ? -4.641 -20.328 -10.008 1 95.75 124 GLY B CA 1
ATOM 5601 C C . GLY B 1 124 ? -4.828 -19.891 -8.562 1 95.75 124 GLY B C 1
ATOM 5602 O O . GLY B 1 124 ? -4.789 -18.703 -8.266 1 95.75 124 GLY B O 1
ATOM 5603 N N . PRO B 1 125 ? -4.969 -20.828 -7.656 1 96.5 125 PRO B N 1
ATOM 5604 C CA . PRO B 1 125 ? -5.117 -20.5 -6.238 1 96.5 125 PRO B CA 1
ATOM 5605 C C . PRO B 1 125 ? -3.979 -19.625 -5.715 1 96.5 125 PRO B C 1
ATOM 5607 O O . PRO B 1 125 ? -4.215 -18.688 -4.941 1 96.5 125 PRO B O 1
ATOM 5610 N N . ILE B 1 126 ? -2.723 -19.938 -6.113 1 97.12 126 ILE B N 1
ATOM 5611 C CA . ILE B 1 126 ? -1.573 -19.141 -5.691 1 97.12 126 ILE B CA 1
ATOM 5612 C C . ILE B 1 126 ? -1.746 -17.703 -6.156 1 97.12 126 ILE B C 1
ATOM 5614 O O . ILE B 1 126 ? -1.574 -16.766 -5.371 1 97.12 126 ILE B O 1
ATOM 5618 N N . ASN B 1 127 ? -2.1 -17.562 -7.375 1 96.69 127 ASN B N 1
ATOM 5619 C CA . ASN B 1 127 ? -2.311 -16.234 -7.93 1 96.69 127 ASN B CA 1
ATOM 5620 C C . ASN B 1 127 ? -3.4 -15.477 -7.176 1 96.69 127 ASN B C 1
ATOM 5622 O O . ASN B 1 127 ? -3.246 -14.297 -6.879 1 96.69 127 ASN B O 1
ATOM 5626 N N . ARG B 1 128 ? -4.434 -16.141 -6.852 1 96.25 128 ARG B N 1
ATOM 5627 C CA . ARG B 1 128 ? -5.551 -15.508 -6.152 1 96.25 128 ARG B CA 1
ATOM 5628 C C . ARG B 1 128 ? -5.152 -15.102 -4.738 1 96.25 128 ARG B C 1
ATOM 5630 O O . ARG B 1 128 ? -5.562 -14.047 -4.25 1 96.25 128 ARG B O 1
ATOM 5637 N N . CYS B 1 129 ? -4.426 -15.953 -4.078 1 96.75 129 CYS B N 1
ATOM 5638 C CA . CYS B 1 129 ? -3.957 -15.633 -2.734 1 96.75 129 CYS B CA 1
ATOM 5639 C C . CYS B 1 129 ? -3.082 -14.383 -2.742 1 96.75 129 CYS B C 1
ATOM 5641 O O . CYS B 1 129 ? -3.264 -13.492 -1.915 1 96.75 129 CYS B O 1
ATOM 5643 N N . TRP B 1 130 ? -2.172 -14.336 -3.691 1 97.31 130 TRP B N 1
ATOM 5644 C CA . TRP B 1 130 ? -1.286 -13.18 -3.787 1 97.31 130 TRP B CA 1
ATOM 5645 C C . TRP B 1 130 ? -2.066 -11.922 -4.164 1 97.31 130 TRP B C 1
ATOM 5647 O O . TRP B 1 130 ? -1.777 -10.836 -3.666 1 97.31 130 TRP B O 1
ATOM 5657 N N . GLN B 1 131 ? -3.025 -12.078 -5.008 1 96 131 GLN B N 1
ATOM 5658 C CA . GLN B 1 131 ? -3.857 -10.945 -5.41 1 96 131 GLN B CA 1
ATOM 5659 C C . GLN B 1 131 ? -4.629 -10.383 -4.219 1 96 131 GLN B C 1
ATOM 5661 O O . GLN B 1 131 ? -4.758 -9.172 -4.074 1 96 131 GLN B O 1
ATOM 5666 N N . ASN B 1 132 ? -5.152 -11.25 -3.465 1 96.06 132 ASN B N 1
ATOM 5667 C CA . ASN B 1 132 ? -5.867 -10.812 -2.271 1 96.06 132 ASN B CA 1
ATOM 5668 C C . ASN B 1 132 ? -4.945 -10.062 -1.313 1 96.06 132 ASN B C 1
ATOM 5670 O O . ASN B 1 132 ? -5.34 -9.047 -0.734 1 96.06 132 ASN B O 1
ATOM 5674 N N . LEU B 1 133 ? -3.762 -10.562 -1.12 1 95.38 133 LEU B N 1
ATOM 5675 C CA . LEU B 1 133 ? -2.787 -9.883 -0.275 1 95.38 133 LEU B CA 1
ATOM 5676 C C . LEU B 1 133 ? -2.455 -8.5 -0.832 1 95.38 133 LEU B C 1
ATOM 5678 O O . LEU B 1 133 ? -2.264 -7.551 -0.072 1 95.38 133 LEU B O 1
ATOM 5682 N N . GLY B 1 134 ? -2.295 -8.484 -2.176 1 95.38 134 GLY B N 1
ATOM 5683 C CA . GLY B 1 134 ? -2.094 -7.195 -2.816 1 95.38 134 GLY B CA 1
ATOM 5684 C C . GLY B 1 134 ? -3.203 -6.203 -2.523 1 95.38 134 GLY B C 1
ATOM 5685 O O . GLY B 1 134 ? -2.941 -5.02 -2.293 1 95.38 134 GLY B O 1
ATOM 5686 N N . ARG B 1 135 ? -4.363 -6.637 -2.469 1 95.44 135 ARG B N 1
ATOM 5687 C CA . ARG B 1 135 ? -5.508 -5.793 -2.146 1 95.44 135 ARG B CA 1
ATOM 5688 C C . ARG B 1 135 ? -5.426 -5.285 -0.71 1 95.44 135 ARG B C 1
ATOM 5690 O O . ARG B 1 135 ? -5.699 -4.109 -0.445 1 95.44 135 ARG B O 1
ATOM 5697 N N . TYR B 1 136 ? -5.074 -6.156 0.206 1 95.19 136 TYR B N 1
ATOM 5698 C CA . TYR B 1 136 ? -4.93 -5.75 1.601 1 95.19 136 TYR B CA 1
ATOM 5699 C C . TYR B 1 136 ? -3.867 -4.668 1.749 1 95.19 136 TYR B C 1
ATOM 5701 O O . TYR B 1 136 ? -4.023 -3.742 2.547 1 95.19 136 TYR B O 1
ATOM 5709 N N . SER B 1 137 ? -2.793 -4.82 1.016 1 95.12 137 SER B N 1
ATOM 5710 C CA . SER B 1 137 ? -1.741 -3.807 1.039 1 95.12 137 SER B CA 1
ATOM 5711 C C . SER B 1 137 ? -2.264 -2.457 0.557 1 95.12 137 SER B C 1
ATOM 5713 O O . SER B 1 137 ? -1.936 -1.417 1.133 1 95.12 137 SER B O 1
ATOM 5715 N N . GLU B 1 138 ? -3.051 -2.469 -0.444 1 95.06 138 GLU B N 1
ATOM 5716 C CA . GLU B 1 138 ? -3.652 -1.242 -0.955 1 95.06 138 GLU B CA 1
ATOM 5717 C C . GLU B 1 138 ? -4.605 -0.626 0.067 1 95.06 138 GLU B C 1
ATOM 5719 O O . GLU B 1 138 ? -4.645 0.595 0.229 1 95.06 138 GLU B O 1
ATOM 5724 N N . LEU B 1 139 ? -5.34 -1.478 0.682 1 95.19 139 LEU B N 1
ATOM 5725 C CA . LEU B 1 139 ? -6.27 -0.993 1.698 1 95.19 139 LEU B CA 1
ATOM 5726 C C . LEU B 1 139 ? -5.516 -0.381 2.875 1 95.19 139 LEU B C 1
ATOM 5728 O O . LEU B 1 139 ? -5.957 0.614 3.451 1 95.19 139 LEU B O 1
ATOM 5732 N N . ALA B 1 140 ? -4.434 -1.014 3.236 1 94.06 140 ALA B N 1
ATOM 5733 C CA . ALA B 1 140 ? -3.613 -0.447 4.305 1 94.06 140 ALA B CA 1
ATOM 5734 C C . ALA B 1 140 ? -3.168 0.971 3.957 1 94.06 140 ALA B C 1
ATOM 5736 O O . ALA B 1 140 ? -3.096 1.837 4.832 1 94.06 140 ALA B O 1
ATOM 5737 N N . THR B 1 141 ? -2.91 1.222 2.703 1 94.25 141 THR B N 1
ATOM 5738 C CA . THR B 1 141 ? -2.523 2.551 2.242 1 94.25 141 THR B CA 1
ATOM 5739 C C . THR B 1 141 ? -3.682 3.533 2.387 1 94.25 141 THR B C 1
ATOM 5741 O O . THR B 1 141 ? -3.479 4.691 2.76 1 94.25 141 THR B O 1
ATOM 5744 N N . ILE B 1 142 ? -4.855 3.109 2.117 1 94.12 142 ILE B N 1
ATOM 5745 C CA . ILE B 1 142 ? -6.043 3.947 2.273 1 94.12 142 ILE B CA 1
ATOM 5746 C C . ILE B 1 142 ? -6.211 4.332 3.74 1 94.12 142 ILE B C 1
ATOM 5748 O O . ILE B 1 142 ? -6.461 5.5 4.059 1 94.12 142 ILE B O 1
ATOM 5752 N N . HIS B 1 143 ? -6.059 3.418 4.594 1 93.62 143 HIS B N 1
ATOM 5753 C CA . HIS B 1 143 ? -6.168 3.689 6.02 1 93.62 143 HIS B CA 1
ATOM 5754 C C . HIS B 1 143 ? -5.066 4.637 6.488 1 93.62 143 HIS B C 1
ATOM 5756 O O . HIS B 1 143 ? -5.285 5.457 7.383 1 93.62 143 HIS B O 1
ATOM 5762 N N . LEU B 1 144 ? -3.861 4.477 5.91 1 95.19 144 LEU B N 1
ATOM 5763 C CA . LEU B 1 144 ? -2.76 5.375 6.234 1 95.19 144 LEU B CA 1
ATOM 5764 C C . LEU B 1 144 ? -3.107 6.812 5.863 1 95.19 144 LEU B C 1
ATOM 5766 O O . LEU B 1 144 ? -2.871 7.734 6.648 1 95.19 144 LEU B O 1
ATOM 5770 N N . LYS B 1 145 ? -3.68 6.973 4.727 1 93.31 145 LYS B N 1
ATOM 5771 C CA . LYS B 1 145 ? -4.055 8.305 4.266 1 93.31 145 LYS B CA 1
ATOM 5772 C C . LYS B 1 145 ? -5.141 8.906 5.152 1 93.31 145 LYS B C 1
ATOM 5774 O O . LYS B 1 145 ? -5.129 10.109 5.426 1 93.31 145 LYS B O 1
ATOM 5779 N N . ASN B 1 146 ? -6.016 8.109 5.602 1 92.31 146 ASN B N 1
ATOM 5780 C CA . ASN B 1 146 ? -7.043 8.578 6.531 1 92.31 146 ASN B CA 1
ATOM 5781 C C . ASN B 1 146 ? -6.441 9.008 7.863 1 92.31 146 ASN B C 1
ATOM 5783 O O . ASN B 1 146 ? -6.859 10.008 8.445 1 92.31 146 ASN B O 1
ATOM 5787 N N . ALA B 1 147 ? -5.551 8.18 8.32 1 93.38 147 ALA B N 1
ATOM 5788 C CA . ALA B 1 147 ? -4.871 8.523 9.57 1 93.38 147 ALA B CA 1
ATOM 5789 C C . ALA B 1 147 ? -4.109 9.844 9.43 1 93.38 147 ALA B C 1
ATOM 5791 O O . ALA B 1 147 ? -4.102 10.656 10.352 1 93.38 147 ALA B O 1
ATOM 5792 N N . ALA B 1 148 ? -3.527 10.031 8.289 1 96 148 ALA B N 1
ATOM 5793 C CA . ALA B 1 148 ? -2.793 11.258 7.996 1 96 148 ALA B CA 1
ATOM 5794 C C . ALA B 1 148 ? -3.725 12.469 8.008 1 96 148 ALA B C 1
ATOM 5796 O O . ALA B 1 148 ? -3.408 13.492 8.617 1 96 148 ALA B O 1
ATOM 5797 N N . ASP B 1 149 ? -4.855 12.336 7.363 1 94.25 149 ASP B N 1
ATOM 5798 C CA . ASP B 1 149 ? -5.832 13.422 7.32 1 94.25 149 ASP B CA 1
ATOM 5799 C C . ASP B 1 149 ? -6.352 13.75 8.719 1 94.25 149 ASP B C 1
ATOM 5801 O O . ASP B 1 149 ? -6.547 14.922 9.055 1 94.25 149 ASP B O 1
ATOM 5805 N N . PHE B 1 150 ? -6.617 12.719 9.453 1 94.44 150 PHE B N 1
ATOM 5806 C CA . PHE B 1 150 ? -7.094 12.891 10.82 1 94.44 150 PHE B CA 1
ATOM 5807 C C . PHE B 1 150 ? -6.086 13.672 11.648 1 94.44 150 PHE B C 1
ATOM 5809 O O . PHE B 1 150 ? -6.445 14.641 12.32 1 94.44 150 PHE B O 1
ATOM 5816 N N . HIS B 1 151 ? -4.887 13.289 11.555 1 96.38 151 HIS B N 1
ATOM 5817 C CA . HIS B 1 151 ? -3.824 13.961 12.297 1 96.38 151 HIS B CA 1
ATOM 5818 C C . HIS B 1 151 ? -3.668 15.406 11.844 1 96.38 151 HIS B C 1
ATOM 5820 O O . HIS B 1 151 ? -3.535 16.312 12.672 1 96.38 151 HIS B O 1
ATOM 5826 N N . GLN B 1 152 ? -3.705 15.602 10.516 1 96.06 152 GLN B N 1
ATOM 5827 C CA . GLN B 1 152 ? -3.555 16.938 9.945 1 96.06 152 GLN B CA 1
ATOM 5828 C C . GLN B 1 152 ? -4.645 17.875 10.445 1 96.06 152 GLN B C 1
ATOM 5830 O O . GLN B 1 152 ? -4.363 19.016 10.812 1 96.06 152 GLN B O 1
ATOM 5835 N N . PHE B 1 153 ? -5.82 17.391 10.539 1 96.25 153 PHE B N 1
ATOM 5836 C CA . PHE B 1 153 ? -6.953 18.203 10.969 1 96.25 153 PHE B CA 1
ATOM 5837 C C . PHE B 1 153 ? -6.762 18.672 12.398 1 96.25 153 PHE B C 1
ATOM 5839 O O . PHE B 1 153 ? -6.898 19.875 12.68 1 96.25 153 PHE B O 1
ATOM 5846 N N . TYR B 1 154 ? -6.484 17.797 13.211 1 95 154 TYR B N 1
ATOM 5847 C CA . TYR B 1 154 ? -6.422 18.156 14.625 1 95 154 TYR B CA 1
ATOM 5848 C C . TYR B 1 154 ? -5.203 19.016 14.914 1 95 154 TYR B C 1
ATOM 5850 O O . TYR B 1 154 ? -5.238 19.875 15.797 1 95 154 TYR B O 1
ATOM 5858 N N . TYR B 1 155 ? -4.098 18.797 14.156 1 95.75 155 TYR B N 1
ATOM 5859 C CA . TYR B 1 155 ? -2.973 19.719 14.289 1 95.75 155 TYR B CA 1
ATOM 5860 C C . TYR B 1 155 ? -3.365 21.125 13.867 1 95.75 155 TYR B C 1
ATOM 5862 O O . TYR B 1 155 ? -3.09 22.094 14.57 1 95.75 155 TYR B O 1
ATOM 5870 N N . ASP B 1 156 ? -4.012 21.234 12.695 1 96.19 156 ASP B N 1
ATOM 5871 C CA . ASP B 1 156 ? -4.391 22.531 12.148 1 96.19 156 ASP B CA 1
ATOM 5872 C C . ASP B 1 156 ? -5.375 23.234 13.078 1 96.19 156 ASP B C 1
ATOM 5874 O O . ASP B 1 156 ? -5.301 24.453 13.25 1 96.19 156 ASP B O 1
ATOM 5878 N N . ALA B 1 157 ? -6.309 22.484 13.617 1 94.69 157 ALA B N 1
ATOM 5879 C CA . ALA B 1 157 ? -7.285 23.078 14.531 1 94.69 157 ALA B CA 1
ATOM 5880 C C . ALA B 1 157 ? -6.605 23.625 15.773 1 94.69 157 ALA B C 1
ATOM 5882 O O . ALA B 1 157 ? -6.895 24.75 16.188 1 94.69 157 ALA B O 1
ATOM 5883 N N . ARG B 1 158 ? -5.723 22.859 16.328 1 93.5 158 ARG B N 1
ATOM 5884 C CA . ARG B 1 158 ? -5.027 23.312 17.531 1 93.5 158 ARG B CA 1
ATOM 5885 C C . ARG B 1 158 ? -4.125 24.5 17.219 1 93.5 158 ARG B C 1
ATOM 5887 O O . ARG B 1 158 ? -4.02 25.422 18.031 1 93.5 158 ARG B O 1
ATOM 5894 N N . HIS B 1 159 ? -3.445 24.469 16.094 1 94.69 159 HIS B N 1
ATOM 5895 C CA . HIS B 1 159 ? -2.607 25.578 15.656 1 94.69 159 HIS B CA 1
ATOM 5896 C C . HIS B 1 159 ? -3.424 26.859 15.508 1 94.69 159 HIS B C 1
ATOM 5898 O O . HIS B 1 159 ? -2.994 27.922 15.938 1 94.69 159 HIS B O 1
ATOM 5904 N N . LEU B 1 160 ? -4.578 26.719 14.922 1 93.69 160 LEU B N 1
ATOM 5905 C CA . LEU B 1 160 ? -5.445 27.875 14.703 1 93.69 160 LEU B CA 1
ATOM 5906 C C . LEU B 1 160 ? -5.941 28.438 16.031 1 93.69 160 LEU B C 1
ATOM 5908 O O . LEU B 1 160 ? -6.008 29.656 16.203 1 93.69 160 LEU B O 1
ATOM 5912 N N . GLU B 1 161 ? -6.262 27.578 16.984 1 90.69 161 GLU B N 1
ATOM 5913 C CA . GLU B 1 161 ? -6.691 27.984 18.312 1 90.69 161 GLU B CA 1
ATOM 5914 C C . GLU B 1 161 ? -5.594 28.766 19.031 1 90.69 161 GLU B C 1
ATOM 5916 O O . GLU B 1 161 ? -5.863 29.797 19.656 1 90.69 161 GLU B O 1
ATOM 5921 N N . THR B 1 162 ? -4.449 28.266 18.922 1 90.5 162 THR B N 1
ATOM 5922 C CA . THR B 1 162 ? -3.324 28.922 19.578 1 90.5 162 THR B CA 1
ATOM 5923 C C . THR B 1 162 ? -3.059 30.297 18.953 1 90.5 162 THR B C 1
ATOM 5925 O O . THR B 1 162 ? -2.801 31.266 19.656 1 90.5 162 THR B O 1
ATOM 5928 N N . LYS B 1 163 ? -3.15 30.344 17.625 1 90.69 163 LYS B N 1
ATOM 5929 C CA . LYS B 1 163 ? -2.951 31.609 16.922 1 90.69 163 LYS B CA 1
ATOM 5930 C C . LYS B 1 163 ? -4.008 32.625 17.312 1 90.69 163 LYS B C 1
ATOM 5932 O O . LYS B 1 163 ? -3.699 33.812 17.484 1 90.69 163 LYS B O 1
ATOM 5937 N N . LEU B 1 164 ? -5.203 32.188 17.422 1 89.88 164 LEU B N 1
ATOM 5938 C CA . LEU B 1 164 ? -6.297 33.062 17.844 1 89.88 164 LEU B CA 1
ATOM 5939 C C . LEU B 1 164 ? -6.066 33.594 19.25 1 89.88 164 LEU B C 1
ATOM 5941 O O . LEU B 1 164 ? -6.277 34.781 19.516 1 89.88 164 LEU B O 1
ATOM 5945 N N . TYR B 1 165 ? -5.625 32.781 20.109 1 88.94 165 TYR B N 1
ATOM 5946 C CA . TYR B 1 165 ? -5.375 33.156 21.484 1 88.94 165 TYR B CA 1
ATOM 5947 C C . TYR B 1 165 ? -4.246 34.156 21.578 1 88.94 165 TYR B C 1
ATOM 5949 O O . TYR B 1 165 ? -4.352 35.156 22.312 1 88.94 165 TYR B O 1
ATOM 5957 N N . ASP B 1 166 ? -3.246 33.938 20.828 1 89 166 ASP B N 1
ATOM 5958 C CA . ASP B 1 166 ? -2.102 34.844 20.844 1 89 166 ASP B CA 1
ATOM 5959 C C . ASP B 1 166 ? -2.486 36.219 20.297 1 89 166 ASP B C 1
ATOM 5961 O O . ASP B 1 166 ? -2.051 37.25 20.812 1 89 166 ASP B O 1
ATOM 5965 N N . ARG B 1 167 ? -3.244 36.219 19.234 1 90 167 ARG B N 1
ATOM 5966 C CA . ARG B 1 167 ? -3.668 37.469 18.641 1 90 167 ARG B CA 1
ATOM 5967 C C . ARG B 1 167 ? -4.625 38.219 19.562 1 90 167 ARG B C 1
ATOM 5969 O O . ARG B 1 167 ? -4.613 39.469 19.625 1 90 167 ARG B O 1
ATOM 5976 N N . HIS B 1 168 ? -5.375 37.469 20.297 1 88.25 168 HIS B N 1
ATOM 5977 C CA . HIS B 1 168 ? -6.266 38.094 21.266 1 88.25 168 HIS B CA 1
ATOM 5978 C C . HIS B 1 168 ? -5.477 38.75 22.391 1 88.25 168 HIS B C 1
ATOM 5980 O O . HIS B 1 168 ? -5.816 39.844 22.812 1 88.25 168 HIS B O 1
ATOM 5986 N N . LYS B 1 169 ? -4.477 38.094 22.781 1 89.06 169 LYS B N 1
ATOM 5987 C CA . LYS B 1 169 ? -3.619 38.688 23.797 1 89.06 169 LYS B CA 1
ATOM 5988 C C . LYS B 1 169 ? -2.984 40 23.297 1 89.06 169 LYS B C 1
ATOM 5990 O O . LYS B 1 169 ? -2.939 41 24.031 1 89.06 169 LYS B O 1
ATOM 5995 N N . LYS B 1 170 ? -2.533 39.969 22.094 1 89.94 170 LYS B N 1
ATOM 5996 C CA . LYS B 1 170 ? -1.955 41.156 21.484 1 89.94 170 LYS B CA 1
ATOM 5997 C C . LYS B 1 170 ? -3 42.25 21.344 1 89.94 170 LYS B C 1
ATOM 5999 O O . LYS B 1 170 ? -2.688 43.438 21.5 1 89.94 170 LYS B O 1
ATOM 6004 N N . PHE B 1 171 ? -4.203 41.969 21.016 1 91.5 171 PHE B N 1
ATOM 6005 C CA . PHE B 1 171 ? -5.297 42.938 20.891 1 91.5 171 PHE B CA 1
ATOM 6006 C C . PHE B 1 171 ? -5.566 43.625 22.219 1 91.5 171 PHE B C 1
ATOM 6008 O O . PHE B 1 171 ? -5.695 44.844 22.266 1 91.5 171 PHE B O 1
ATOM 6015 N N . LEU B 1 172 ? -5.605 42.812 23.281 1 89.88 172 LEU B N 1
ATOM 6016 C CA . LEU B 1 172 ? -5.875 43.344 24.609 1 89.88 172 LEU B CA 1
ATOM 6017 C C . LEU B 1 172 ? -4.77 44.312 25.031 1 89.88 172 LEU B C 1
ATOM 6019 O O . LEU B 1 172 ? -5.043 45.375 25.609 1 89.88 172 LEU B O 1
ATOM 6023 N N . TYR B 1 173 ? -3.609 43.938 24.688 1 91.75 173 TYR B N 1
ATOM 6024 C CA . TYR B 1 173 ? -2.48 44.812 25 1 91.75 173 TYR B CA 1
ATOM 6025 C C . TYR B 1 173 ? -2.594 46.125 24.266 1 91.75 173 TYR B C 1
ATOM 6027 O O . TYR B 1 173 ? -2.453 47.219 24.859 1 91.75 173 TYR B O 1
ATOM 6035 N N . ASN B 1 174 ? -2.83 46.125 22.969 1 90.31 174 ASN B N 1
ATOM 6036 C CA . ASN B 1 174 ? -2.938 47.312 22.156 1 90.31 174 ASN B CA 1
ATOM 6037 C C . ASN B 1 174 ? -4.141 48.156 22.562 1 90.31 174 ASN B C 1
ATOM 6039 O O . ASN B 1 174 ? -4.086 49.406 22.516 1 90.31 174 ASN B O 1
ATOM 6043 N N . ARG B 1 175 ? -5.215 47.5 22.875 1 88.19 175 ARG B N 1
ATOM 6044 C CA . ARG B 1 175 ? -6.387 48.219 23.375 1 88.19 175 ARG B CA 1
ATOM 6045 C C . ARG B 1 175 ? -6.031 49.094 24.578 1 88.19 175 ARG B C 1
ATOM 6047 O O . ARG B 1 175 ? -6.422 50.25 24.656 1 88.19 175 ARG B O 1
ATOM 6054 N N . GLY B 1 176 ? -5.324 48.469 25.516 1 87.25 176 GLY B N 1
ATOM 6055 C CA . GLY B 1 176 ? -4.887 49.188 26.688 1 87.25 176 GLY B CA 1
ATOM 6056 C C . GLY B 1 176 ? -3.973 50.375 26.359 1 87.25 176 GLY B C 1
ATOM 6057 O O . GLY B 1 176 ? -4.129 51.438 26.906 1 87.25 176 GLY B O 1
ATOM 6058 N N . ARG B 1 177 ? -3.102 50.188 25.469 1 90.31 177 ARG B N 1
ATOM 6059 C CA . ARG B 1 177 ? -2.146 51.188 25.062 1 90.31 177 ARG B CA 1
ATOM 6060 C C . ARG B 1 177 ? -2.859 52.375 24.422 1 90.31 177 ARG B C 1
ATOM 6062 O O . ARG B 1 177 ? -2.58 53.531 24.766 1 90.31 177 ARG B O 1
ATOM 6069 N N . PHE B 1 178 ? -3.809 52.188 23.516 1 88.38 178 PHE B N 1
ATOM 6070 C CA . PHE B 1 178 ? -4.504 53.25 22.797 1 88.38 178 PHE B CA 1
ATOM 6071 C C . PHE B 1 178 ? -5.457 53.969 23.734 1 88.38 178 PHE B C 1
ATOM 6073 O O . PHE B 1 178 ? -5.676 55.188 23.578 1 88.38 178 PHE B O 1
ATOM 6080 N N . ALA B 1 179 ? -5.984 53.281 24.672 1 81.12 179 ALA B N 1
ATOM 6081 C CA . ALA B 1 179 ? -6.891 53.906 25.625 1 81.12 179 ALA B CA 1
ATOM 6082 C C . ALA B 1 179 ? -6.152 54.906 26.5 1 81.12 179 ALA B C 1
ATOM 6084 O O . ALA B 1 179 ? -6.723 55.938 26.922 1 81.12 179 ALA B O 1
ATOM 6085 N N . GLU B 1 180 ? -4.883 54.719 26.75 1 80.62 180 GLU B N 1
ATOM 6086 C CA . GLU B 1 180 ? -4.098 55.562 27.641 1 80.62 180 GLU B CA 1
ATOM 6087 C C . GLU B 1 180 ? -3.363 56.656 26.875 1 80.62 180 GLU B C 1
ATOM 6089 O O . GLU B 1 180 ? -2.904 57.625 27.453 1 80.62 180 GLU B O 1
ATOM 6094 N N . MET B 1 181 ? -3.316 56.531 25.688 1 81 181 MET B N 1
ATOM 6095 C CA . MET B 1 181 ? -2.566 57.469 24.875 1 81 181 MET B CA 1
ATOM 6096 C C . MET B 1 181 ? -3.236 58.844 24.875 1 81 181 MET B C 1
ATOM 6098 O O . MET B 1 181 ? -4.465 58.938 24.797 1 81 181 MET B O 1
ATOM 6102 N N . ASN B 1 182 ? -2.559 59.938 25.25 1 71.38 182 ASN B N 1
ATOM 6103 C CA . ASN B 1 182 ? -3.074 61.312 25.281 1 71.38 182 ASN B CA 1
ATOM 6104 C C . ASN B 1 182 ? -3.27 61.875 23.891 1 71.38 182 ASN B C 1
ATOM 6106 O O . ASN B 1 182 ? -3.971 62.875 23.703 1 71.38 182 ASN B O 1
ATOM 6110 N N . HIS B 1 183 ? -3.078 61.188 22.875 1 72.69 183 HIS B N 1
ATOM 6111 C CA . HIS B 1 183 ? -3.225 61.5 21.469 1 72.69 183 HIS B CA 1
ATOM 6112 C C . HIS B 1 183 ? -2.816 62.938 21.172 1 72.69 183 HIS B C 1
ATOM 6114 O O . HIS B 1 183 ? -3.486 63.656 20.422 1 72.69 183 HIS B O 1
ATOM 6120 N N . GLU B 1 184 ? -1.828 63.594 21.906 1 69.81 184 GLU B N 1
ATOM 6121 C CA . GLU B 1 184 ? -1.338 64.938 21.672 1 69.81 184 GLU B CA 1
ATOM 6122 C C . GLU B 1 184 ? -0.843 65.125 20.234 1 69.81 184 GLU B C 1
ATOM 6124 O O . GLU B 1 184 ? -1.078 66.125 19.609 1 69.81 184 GLU B O 1
ATOM 6129 N N . TYR B 1 185 ? -0.178 64 19.797 1 79.81 185 TYR B N 1
ATOM 6130 C CA . TYR B 1 185 ? 0.278 63.938 18.406 1 79.81 185 TYR B CA 1
ATOM 6131 C C . TYR B 1 185 ? -0.667 63.094 17.547 1 79.81 185 TYR B C 1
ATOM 6133 O O . TYR B 1 185 ? -0.383 61.938 17.266 1 79.81 185 TYR B O 1
ATOM 6141 N N . TYR B 1 186 ? -1.761 63.688 17.203 1 84.38 186 TYR B N 1
ATOM 6142 C CA . TYR B 1 186 ? -2.883 63 16.578 1 84.38 186 TYR B CA 1
ATOM 6143 C C . TYR B 1 186 ? -2.477 62.406 15.234 1 84.38 186 TYR B C 1
ATOM 6145 O O . TYR B 1 186 ? -3.066 61.406 14.781 1 84.38 186 TYR B O 1
ATOM 6153 N N . THR B 1 187 ? -1.398 62.969 14.562 1 85.31 187 THR B N 1
ATOM 6154 C CA . THR B 1 187 ? -0.987 62.438 13.273 1 85.31 187 THR B CA 1
ATOM 6155 C C . THR B 1 187 ? -0.376 61.031 13.43 1 85.31 187 THR B C 1
ATOM 6157 O O . THR B 1 187 ? -0.744 60.125 12.711 1 85.31 187 THR B O 1
ATOM 6160 N N . ASN B 1 188 ? 0.524 60.938 14.383 1 87.44 188 ASN B N 1
ATOM 6161 C CA . ASN B 1 188 ? 1.168 59.656 14.617 1 87.44 188 ASN B CA 1
ATOM 6162 C C . ASN B 1 188 ? 0.193 58.625 15.203 1 87.44 188 ASN B C 1
ATOM 6164 O O . ASN B 1 188 ? 0.217 57.469 14.828 1 87.44 188 ASN B O 1
ATOM 6168 N N . SER B 1 189 ? -0.662 59.094 16.062 1 90.19 189 SER B N 1
ATOM 6169 C CA . SER B 1 189 ? -1.636 58.188 16.688 1 90.19 189 SER B CA 1
ATOM 6170 C C . SER B 1 189 ? -2.637 57.656 15.672 1 90.19 189 SER B C 1
ATOM 6172 O O . SER B 1 189 ? -3.037 56.5 15.734 1 90.19 189 SER B O 1
ATOM 6174 N N . SER B 1 190 ? -3.041 58.531 14.742 1 91.81 190 SER B N 1
ATOM 6175 C CA . SER B 1 190 ? -4.008 58.125 13.734 1 91.81 190 SER B CA 1
ATOM 6176 C C . SER B 1 190 ? -3.408 57.094 12.789 1 91.81 190 SER B C 1
ATOM 6178 O O . SER B 1 190 ? -4.086 56.156 12.367 1 91.81 190 SER B O 1
ATOM 6180 N N . LYS B 1 191 ? -2.143 57.281 12.438 1 92.69 191 LYS B N 1
ATOM 6181 C CA . LYS B 1 191 ? -1.467 56.312 11.562 1 92.69 191 LYS B CA 1
ATOM 6182 C C . LYS B 1 191 ? -1.34 54.938 12.234 1 92.69 191 LYS B C 1
ATOM 6184 O O . LYS B 1 191 ? -1.578 53.906 11.602 1 92.69 191 LYS B O 1
ATOM 6189 N N . GLU B 1 192 ? -0.945 54.906 13.539 1 93.12 192 GLU B N 1
ATOM 6190 C CA . GLU B 1 192 ? -0.806 53.656 14.297 1 93.12 192 GLU B CA 1
ATOM 6191 C C . GLU B 1 192 ? -2.148 52.969 14.445 1 93.12 192 GLU B C 1
ATOM 6193 O O . GLU B 1 192 ? -2.223 51.719 14.352 1 93.12 192 GLU B O 1
ATOM 6198 N N . LEU B 1 193 ? -3.15 53.781 14.664 1 92.81 193 LEU B N 1
ATOM 6199 C CA . LEU B 1 193 ? -4.488 53.219 14.805 1 92.81 193 LEU B CA 1
ATOM 6200 C C . LEU B 1 193 ? -4.961 52.594 13.492 1 92.81 193 LEU B C 1
ATOM 6202 O O . LEU B 1 193 ? -5.551 51.5 13.484 1 92.81 193 LEU B O 1
ATOM 6206 N N . ARG B 1 194 ? -4.707 53.281 12.422 1 94.06 194 ARG B N 1
ATOM 6207 C CA . ARG B 1 194 ? -5.066 52.75 11.109 1 94.06 194 ARG B CA 1
ATOM 6208 C C . ARG B 1 194 ? -4.383 51.438 10.836 1 94.06 194 ARG B C 1
ATOM 6210 O O . ARG B 1 194 ? -5.031 50.469 10.422 1 94.06 194 ARG B O 1
ATOM 6217 N N . ASP B 1 195 ? -3.076 51.375 11.086 1 94.81 195 ASP B N 1
ATOM 6218 C CA . ASP B 1 195 ? -2.312 50.156 10.836 1 94.81 195 ASP B CA 1
ATOM 6219 C C . ASP B 1 195 ? -2.795 49 11.727 1 94.81 195 ASP B C 1
ATOM 6221 O O . ASP B 1 195 ? -2.82 47.844 11.305 1 94.81 195 ASP B O 1
ATOM 6225 N N . TRP B 1 196 ? -3.127 49.344 12.914 1 94.75 196 TRP B N 1
ATOM 6226 C CA . TRP B 1 196 ? -3.648 48.344 13.852 1 94.75 196 TRP B CA 1
ATOM 6227 C C . TRP B 1 196 ? -4.984 47.781 13.367 1 94.75 196 TRP B C 1
ATOM 6229 O O . TRP B 1 196 ? -5.203 46.562 13.391 1 94.75 196 TRP B O 1
ATOM 6239 N N . LEU B 1 197 ? -5.883 48.656 12.891 1 93.94 197 LEU B N 1
ATOM 6240 C CA . LEU B 1 197 ? -7.18 48.219 12.383 1 93.94 197 LEU B CA 1
ATOM 6241 C C . LEU B 1 197 ? -7.008 47.312 11.156 1 93.94 197 LEU B C 1
ATOM 6243 O O . LEU B 1 197 ? -7.656 46.281 11.047 1 93.94 197 LEU B O 1
ATOM 6247 N N . ARG B 1 198 ? -6.117 47.688 10.312 1 95.56 198 ARG B N 1
ATOM 6248 C CA . ARG B 1 198 ? -5.855 46.938 9.102 1 95.56 198 ARG B CA 1
ATOM 6249 C C . ARG B 1 198 ? -5.281 45.562 9.438 1 95.56 198 ARG B C 1
ATOM 6251 O O . ARG B 1 198 ? -5.715 44.531 8.883 1 95.56 198 ARG B O 1
ATOM 6258 N N . SER B 1 199 ? -4.27 45.531 10.312 1 95.06 199 SER B N 1
ATOM 6259 C CA . SER B 1 199 ? -3.629 44.281 10.703 1 95.06 199 SER B CA 1
ATOM 6260 C C . SER B 1 199 ? -4.633 43.312 11.32 1 95.06 199 SER B C 1
ATOM 6262 O O . SER B 1 199 ? -4.594 42.094 11.055 1 95.06 199 SER B O 1
ATOM 6264 N N . GLN B 1 200 ? -5.562 43.875 12.117 1 94.12 200 GLN B N 1
ATOM 6265 C CA . GLN B 1 200 ? -6.594 43.031 12.734 1 94.12 200 GLN B CA 1
ATOM 6266 C C . GLN B 1 200 ? -7.543 42.469 11.68 1 94.12 200 GLN B C 1
ATOM 6268 O O . GLN B 1 200 ? -7.941 41.312 11.758 1 94.12 200 GLN B O 1
ATOM 6273 N N . PHE B 1 201 ? -7.871 43.281 10.773 1 95.56 201 PHE B N 1
ATOM 6274 C CA . PHE B 1 201 ? -8.766 42.844 9.711 1 95.56 201 PHE B CA 1
ATOM 6275 C C . PHE B 1 201 ? -8.156 41.688 8.93 1 95.56 201 PHE B C 1
ATOM 6277 O O . PHE B 1 201 ? -8.82 40.688 8.695 1 95.56 201 PHE B O 1
ATOM 6284 N N . ASP B 1 202 ? -6.887 41.812 8.555 1 95.38 202 ASP B N 1
ATOM 6285 C CA . ASP B 1 202 ? -6.199 40.812 7.773 1 95.38 202 ASP B CA 1
ATOM 6286 C C . ASP B 1 202 ? -6.098 39.5 8.547 1 95.38 202 ASP B C 1
ATOM 6288 O O . ASP B 1 202 ? -6.309 38.406 7.98 1 95.38 202 ASP B O 1
ATOM 6292 N N . HIS B 1 203 ? -5.762 39.625 9.805 1 94.62 203 HIS B N 1
ATOM 6293 C CA . HIS B 1 203 ? -5.625 38.438 10.648 1 94.62 203 HIS B CA 1
ATOM 6294 C C . HIS B 1 203 ? -6.961 37.75 10.82 1 94.62 203 HIS B C 1
ATOM 6296 O O . HIS B 1 203 ? -7.031 36.5 10.695 1 94.62 203 HIS B O 1
ATOM 6302 N N . LEU B 1 204 ? -7.957 38.5 11.133 1 94.44 204 LEU B N 1
ATOM 6303 C CA . LEU B 1 204 ? -9.266 37.875 11.375 1 94.44 204 LEU B CA 1
ATOM 6304 C C . LEU B 1 204 ? -9.828 37.281 10.094 1 94.44 204 LEU B C 1
ATOM 6306 O O . LEU B 1 204 ? -10.438 36.219 10.125 1 94.44 204 LEU B O 1
ATOM 6310 N N . ASN B 1 205 ? -9.625 37.938 8.977 1 94.5 205 ASN B N 1
ATOM 6311 C CA . ASN B 1 205 ? -10.023 37.375 7.688 1 94.5 205 ASN B CA 1
ATOM 6312 C C . ASN B 1 205 ? -9.312 36.062 7.418 1 94.5 205 ASN B C 1
ATOM 6314 O O . ASN B 1 205 ? -9.93 35.094 6.93 1 94.5 205 ASN B O 1
ATOM 6318 N N . TYR B 1 206 ? -8.062 36 7.715 1 94 206 TYR B N 1
ATOM 6319 C CA . TYR B 1 206 ? -7.262 34.781 7.527 1 94 206 TYR B CA 1
ATOM 6320 C C . TYR B 1 206 ? -7.785 33.656 8.398 1 94 206 TYR B C 1
ATOM 6322 O O . TYR B 1 206 ? -7.969 32.531 7.922 1 94 206 TYR B O 1
ATOM 6330 N N . VAL B 1 207 ? -8.016 33.906 9.664 1 93.88 207 VAL B N 1
ATOM 6331 C CA . VAL B 1 207 ? -8.406 32.875 10.602 1 93.88 207 VAL B CA 1
ATOM 6332 C C . VAL B 1 207 ? -9.805 32.375 10.258 1 93.88 207 VAL B C 1
ATOM 6334 O O . VAL B 1 207 ? -10.102 31.172 10.422 1 93.88 207 VAL B O 1
ATOM 6337 N N . VAL B 1 208 ? -10.695 33.219 9.805 1 94.12 208 VAL B N 1
ATOM 6338 C CA . VAL B 1 208 ? -12.031 32.812 9.414 1 94.12 208 VAL B CA 1
ATOM 6339 C C . VAL B 1 208 ? -11.945 31.875 8.211 1 94.12 208 VAL B C 1
ATOM 6341 O O . VAL B 1 208 ? -12.609 30.828 8.172 1 94.12 208 VAL B O 1
ATOM 6344 N N . ASN B 1 209 ? -11.141 32.25 7.27 1 93.56 209 ASN B N 1
ATOM 6345 C CA . ASN B 1 209 ? -10.984 31.422 6.082 1 93.56 209 ASN B CA 1
ATOM 6346 C C . ASN B 1 209 ? -10.383 30.062 6.426 1 93.56 209 ASN B C 1
ATOM 6348 O O . ASN B 1 209 ? -10.789 29.047 5.879 1 93.56 209 ASN B O 1
ATOM 6352 N N . ARG B 1 210 ? -9.438 30.047 7.281 1 94.94 210 ARG B N 1
ATOM 6353 C CA . ARG B 1 210 ? -8.836 28.797 7.723 1 94.94 210 ARG B CA 1
ATOM 6354 C C . ARG B 1 210 ? -9.852 27.922 8.461 1 94.94 210 ARG B C 1
ATOM 6356 O O . ARG B 1 210 ? -9.836 26.703 8.336 1 94.94 210 ARG B O 1
ATOM 6363 N N . SER B 1 211 ? -10.625 28.562 9.266 1 94.19 211 SER B N 1
ATOM 6364 C CA . SER B 1 211 ? -11.656 27.828 9.992 1 94.19 211 SER B CA 1
ATOM 6365 C C . SER B 1 211 ? -12.672 27.219 9.039 1 94.19 211 SER B C 1
ATOM 6367 O O . SER B 1 211 ? -13.156 26.109 9.266 1 94.19 211 SER B O 1
ATOM 6369 N N . LYS B 1 212 ? -13.008 27.891 7.969 1 93 212 LYS B N 1
ATOM 6370 C CA . LYS B 1 212 ? -13.914 27.344 6.957 1 93 212 LYS B CA 1
ATOM 6371 C C . LYS B 1 212 ? -13.312 26.109 6.297 1 93 212 LYS B C 1
ATOM 6373 O O . LYS B 1 212 ? -14.023 25.141 6.02 1 93 212 LYS B O 1
ATOM 6378 N N . GLN B 1 213 ? -12.062 26.188 6.07 1 93.69 213 GLN B N 1
ATOM 6379 C CA . GLN B 1 213 ? -11.367 25.047 5.5 1 93.69 213 GLN B CA 1
ATOM 6380 C C . GLN B 1 213 ? -11.422 23.844 6.441 1 93.69 213 GLN B C 1
ATOM 6382 O O . GLN B 1 213 ? -11.57 22.703 6 1 93.69 213 GLN B O 1
ATOM 6387 N N . LEU B 1 214 ? -11.25 24.109 7.703 1 94.75 214 LEU B N 1
ATOM 6388 C CA . LEU B 1 214 ? -11.305 23.047 8.695 1 94.75 214 LEU B CA 1
ATOM 6389 C C . LEU B 1 214 ? -12.695 22.422 8.734 1 94.75 214 LEU B C 1
ATOM 6391 O O . LEU B 1 214 ? -12.82 21.203 8.938 1 94.75 214 LEU B O 1
ATOM 6395 N N . ILE B 1 215 ? -13.688 23.219 8.562 1 91.94 215 ILE B N 1
ATOM 6396 C CA . ILE B 1 215 ? -15.047 22.703 8.531 1 91.94 215 ILE B CA 1
ATOM 6397 C C . ILE B 1 215 ? -15.227 21.781 7.336 1 91.94 215 ILE B C 1
ATOM 6399 O O . ILE B 1 215 ? -15.789 20.688 7.461 1 91.94 215 ILE B O 1
ATOM 6403 N N . GLU B 1 216 ? -14.711 22.188 6.258 1 89.62 216 GLU B N 1
ATOM 6404 C CA . GLU B 1 216 ? -14.797 21.359 5.062 1 89.62 216 GLU B CA 1
ATOM 6405 C C . GLU B 1 216 ? -14.031 20.047 5.246 1 89.62 216 GLU B C 1
ATOM 6407 O O . GLU B 1 216 ? -14.508 18.984 4.836 1 89.62 216 GLU B O 1
ATOM 6412 N N . GLN B 1 217 ? -12.883 20.109 5.824 1 90.38 217 GLN B N 1
ATOM 6413 C CA . GLN B 1 217 ? -12.07 18.922 6.078 1 90.38 217 GLN B CA 1
ATOM 6414 C C . GLN B 1 217 ? -12.766 17.969 7.043 1 90.38 217 GLN B C 1
ATOM 6416 O O . GLN B 1 217 ? -12.664 16.75 6.902 1 90.38 217 GLN B O 1
ATOM 6421 N N . SER B 1 218 ? -13.391 18.531 8.016 1 88.5 218 SER B N 1
ATOM 6422 C CA . SER B 1 218 ? -14 17.734 9.078 1 88.5 218 SER B CA 1
ATOM 6423 C C . SER B 1 218 ? -15.141 16.875 8.531 1 88.5 218 SER B C 1
ATOM 6425 O O . SER B 1 218 ? -15.484 15.852 9.117 1 88.5 218 SER B O 1
ATOM 6427 N N . LYS B 1 219 ? -15.688 17.234 7.402 1 83.25 219 LYS B N 1
ATOM 6428 C CA . LYS B 1 219 ? -16.812 16.5 6.82 1 83.25 219 LYS B CA 1
ATOM 6429 C C . LYS B 1 219 ? -16.375 15.141 6.309 1 83.25 219 LYS B C 1
ATOM 6431 O O . LYS B 1 219 ? -17.172 14.203 6.27 1 83.25 219 LYS B O 1
ATOM 6436 N N . SER B 1 220 ? -15.117 15 5.984 1 81.69 220 SER B N 1
ATOM 6437 C CA . SER B 1 220 ? -14.648 13.766 5.371 1 81.69 220 SER B CA 1
ATOM 6438 C C . SER B 1 220 ? -13.789 12.953 6.34 1 81.69 220 SER B C 1
ATOM 6440 O O . SER B 1 220 ? -13.305 11.875 5.996 1 81.69 220 SER B O 1
ATOM 6442 N N . LEU B 1 221 ? -13.648 13.398 7.5 1 87.38 221 LEU B N 1
ATOM 6443 C CA . LEU B 1 221 ? -12.766 12.734 8.453 1 87.38 221 LEU B CA 1
ATOM 6444 C C . LEU B 1 221 ? -13.461 11.547 9.102 1 87.38 221 LEU B C 1
ATOM 6446 O O . LEU B 1 221 ? -14.625 11.641 9.5 1 87.38 221 LEU B O 1
ATOM 6450 N N . VAL B 1 222 ? -12.766 10.445 9.07 1 84.12 222 VAL B N 1
ATOM 6451 C CA . VAL B 1 222 ? -13.25 9.234 9.719 1 84.12 222 VAL B CA 1
ATOM 6452 C C . VAL B 1 222 ? -12.516 9.023 11.039 1 84.12 222 VAL B C 1
ATOM 6454 O O . VAL B 1 222 ? -11.305 9.227 11.133 1 84.12 222 VAL B O 1
ATOM 6457 N N . PRO B 1 223 ? -13.344 8.703 12.07 1 83.38 223 PRO B N 1
ATOM 6458 C CA . PRO B 1 223 ? -12.727 8.57 13.398 1 83.38 223 PRO B CA 1
ATOM 6459 C C . PRO B 1 223 ? -11.781 7.379 13.492 1 83.38 223 PRO B C 1
ATOM 6461 O O . PRO B 1 223 ? -12.234 6.23 13.562 1 83.38 223 PRO B O 1
ATOM 6464 N N . ILE B 1 224 ? -10.484 7.629 13.617 1 87 224 ILE B N 1
ATOM 6465 C CA . ILE B 1 224 ? -9.492 6.562 13.633 1 87 224 ILE B CA 1
ATOM 6466 C C . ILE B 1 224 ? -9.438 5.922 15.016 1 87 224 ILE B C 1
ATOM 6468 O O . ILE B 1 224 ? -8.93 4.809 15.172 1 87 224 ILE B O 1
ATOM 6472 N N . TYR B 1 225 ? -9.969 6.66 16.047 1 84.31 225 TYR B N 1
ATOM 6473 C CA . TYR B 1 225 ? -9.938 6.109 17.391 1 84.31 225 TYR B CA 1
ATOM 6474 C C . TYR B 1 225 ? -10.852 4.891 17.5 1 84.31 225 TYR B C 1
ATOM 6476 O O . TYR B 1 225 ? -10.633 4.016 18.344 1 84.31 225 TYR B O 1
ATOM 6484 N N . LEU B 1 226 ? -11.82 4.805 16.625 1 82.75 226 LEU B N 1
ATOM 6485 C CA . LEU B 1 226 ? -12.719 3.652 16.609 1 82.75 226 LEU B CA 1
ATOM 6486 C C . LEU B 1 226 ? -11.992 2.402 16.125 1 82.75 226 LEU B C 1
ATOM 6488 O O . LEU B 1 226 ? -12.445 1.281 16.359 1 82.75 226 LEU B O 1
ATOM 6492 N N . ARG B 1 227 ? -10.891 2.551 15.492 1 83.5 227 ARG B N 1
ATOM 6493 C CA . ARG B 1 227 ? -10.117 1.414 15 1 83.5 227 ARG B CA 1
ATOM 6494 C C . ARG B 1 227 ? -9.102 0.953 16.047 1 83.5 227 ARG B C 1
ATOM 6496 O O . ARG B 1 227 ? -8.672 -0.203 16.031 1 83.5 227 ARG B O 1
ATOM 6503 N N . THR B 1 228 ? -8.734 1.864 16.859 1 79.44 228 THR B N 1
ATOM 6504 C CA . THR B 1 228 ? -7.668 1.576 17.797 1 79.44 228 THR B CA 1
ATOM 6505 C C . THR B 1 228 ? -8.242 1.199 19.172 1 79.44 228 THR B C 1
ATOM 6507 O O . THR B 1 228 ? -7.672 0.365 19.875 1 79.44 228 THR B O 1
ATOM 6510 N N . ASN B 1 229 ? -9.336 1.826 19.438 1 79.69 229 ASN B N 1
ATOM 6511 C CA . ASN B 1 229 ? -9.953 1.593 20.734 1 79.69 229 ASN B CA 1
ATOM 6512 C C . ASN B 1 229 ? -11.125 0.623 20.641 1 79.69 229 ASN B C 1
ATOM 6514 O O . ASN B 1 229 ? -11.719 0.47 19.562 1 79.69 229 ASN B O 1
ATOM 6518 N N . ARG B 1 230 ? -11.438 0.025 21.781 1 84.19 230 ARG B N 1
ATOM 6519 C CA . ARG B 1 230 ? -12.578 -0.888 21.797 1 84.19 230 ARG B CA 1
ATOM 6520 C C . ARG B 1 230 ? -13.891 -0.13 21.641 1 84.19 230 ARG B C 1
ATOM 6522 O O . ARG B 1 230 ? -14.086 0.92 22.25 1 84.19 230 ARG B O 1
ATOM 6529 N N . ILE B 1 231 ? -14.664 -0.735 20.797 1 84.56 231 ILE B N 1
ATOM 6530 C CA . ILE B 1 231 ? -15.961 -0.091 20.578 1 84.56 231 ILE B CA 1
ATOM 6531 C C . ILE B 1 231 ? -16.922 -0.497 21.688 1 84.56 231 ILE B C 1
ATOM 6533 O O . ILE B 1 231 ? -16.938 -1.65 22.125 1 84.56 231 ILE B O 1
ATOM 6537 N N . ASN B 1 232 ? -17.672 0.382 22.203 1 82.25 232 ASN B N 1
ATOM 6538 C CA . ASN B 1 232 ? -18.609 0.133 23.297 1 82.25 232 ASN B CA 1
ATOM 6539 C C . ASN B 1 232 ? -19.969 -0.349 22.766 1 82.25 232 ASN B C 1
ATOM 6541 O O . ASN B 1 232 ? -20.75 -0.953 23.5 1 82.25 232 ASN B O 1
ATOM 6545 N N . SER B 1 233 ? -20.312 0.043 21.578 1 84.88 233 SER B N 1
ATOM 6546 C CA . SER B 1 233 ? -21.547 -0.361 20.906 1 84.88 233 SER B CA 1
ATOM 6547 C C . SER B 1 233 ? -21.312 -0.646 19.438 1 84.88 233 SER B C 1
ATOM 6549 O O . SER B 1 233 ? -20.344 -0.158 18.844 1 84.88 233 SER B O 1
ATOM 6551 N N . PRO B 1 234 ? -22.172 -1.462 18.906 1 88.31 234 PRO B N 1
ATOM 6552 C CA . PRO B 1 234 ? -21.984 -1.769 17.484 1 88.31 234 PRO B CA 1
ATOM 6553 C C . PRO B 1 234 ? -21.953 -0.517 16.609 1 88.31 234 PRO B C 1
ATOM 6555 O O . PRO B 1 234 ? -22.688 0.443 16.875 1 88.31 234 PRO B O 1
ATOM 6558 N N . VAL B 1 235 ? -21.109 -0.574 15.68 1 88.56 235 VAL B N 1
ATOM 6559 C CA . VAL B 1 235 ? -20.938 0.559 14.773 1 88.56 235 VAL B CA 1
ATOM 6560 C C . VAL B 1 235 ? -21.125 0.106 13.336 1 88.56 235 VAL B C 1
ATOM 6562 O O . VAL B 1 235 ? -20.797 -1.027 12.977 1 88.56 235 VAL B O 1
ATOM 6565 N N . ASN B 1 236 ? -21.688 1.015 12.594 1 89.31 236 ASN B N 1
ATOM 6566 C CA . ASN B 1 236 ? -21.875 0.697 11.188 1 89.31 236 ASN B CA 1
ATOM 6567 C C . ASN B 1 236 ? -20.562 0.71 10.422 1 89.31 236 ASN B C 1
ATOM 6569 O O . ASN B 1 236 ? -19.688 1.542 10.695 1 89.31 236 ASN B O 1
ATOM 6573 N N . GLY B 1 237 ? -20.422 -0.301 9.547 1 92.12 237 GLY B N 1
ATOM 6574 C CA . GLY B 1 237 ? -19.234 -0.395 8.711 1 92.12 237 GLY B CA 1
ATOM 6575 C C . GLY B 1 237 ? -19.547 -0.75 7.27 1 92.12 237 GLY B C 1
ATOM 6576 O O . GLY B 1 237 ? -20.703 -0.982 6.918 1 92.12 237 GLY B O 1
ATOM 6577 N N . VAL B 1 238 ? -18.547 -0.649 6.441 1 92.5 238 VAL B N 1
ATOM 6578 C CA . VAL B 1 238 ? -18.641 -1.03 5.035 1 92.5 238 VAL B CA 1
ATOM 6579 C C . VAL B 1 238 ? -17.438 -1.896 4.656 1 92.5 238 VAL B C 1
ATOM 6581 O O . VAL B 1 238 ? -16.297 -1.616 5.066 1 92.5 238 VAL B O 1
ATOM 6584 N N . MET B 1 239 ? -17.656 -2.951 3.979 1 95.56 239 MET B N 1
ATOM 6585 C CA . MET B 1 239 ? -16.562 -3.787 3.492 1 95.56 239 MET B CA 1
ATOM 6586 C C . MET B 1 239 ? -15.828 -3.102 2.35 1 95.56 239 MET B C 1
ATOM 6588 O O . MET B 1 239 ? -16.453 -2.629 1.396 1 95.56 239 MET B O 1
ATOM 6592 N N . LEU B 1 240 ? -14.531 -3.07 2.441 1 94.81 240 LEU B N 1
ATOM 6593 C CA . LEU B 1 240 ? -13.734 -2.414 1.411 1 94.81 240 LEU B CA 1
ATOM 6594 C C . LEU B 1 240 ? -13.383 -3.389 0.293 1 94.81 240 LEU B C 1
ATOM 6596 O O . LEU B 1 240 ? -12.992 -2.971 -0.801 1 94.81 240 LEU B O 1
ATOM 6600 N N . CYS B 1 241 ? -13.352 -4.629 0.513 1 93.75 241 CYS B N 1
ATOM 6601 C CA . CYS B 1 241 ? -13.047 -5.668 -0.463 1 93.75 241 CYS B CA 1
ATOM 6602 C C . CYS B 1 241 ? -13.898 -6.91 -0.219 1 93.75 241 CYS B C 1
ATOM 6604 O O . CYS B 1 241 ? -14.633 -6.984 0.771 1 93.75 241 CYS B O 1
ATOM 6606 N N . ASP B 1 242 ? -13.875 -7.754 -1.204 1 94.31 242 ASP B N 1
ATOM 6607 C CA . ASP B 1 242 ? -14.562 -9.031 -1.036 1 94.31 242 ASP B CA 1
ATOM 6608 C C . ASP B 1 242 ? -13.859 -9.906 0 1 94.31 242 ASP B C 1
ATOM 6610 O O . ASP B 1 242 ? -12.633 -9.859 0.125 1 94.31 242 ASP B O 1
ATOM 6614 N N . TYR B 1 243 ? -14.617 -10.586 0.811 1 94 243 TYR B N 1
ATOM 6615 C CA . TYR B 1 243 ? -14.125 -11.586 1.756 1 94 243 TYR B CA 1
ATOM 6616 C C . TYR B 1 243 ? -15 -12.836 1.734 1 94 243 TYR B C 1
ATOM 6618 O O . TYR B 1 243 ? -16.156 -12.797 2.15 1 94 243 TYR B O 1
ATOM 6626 N N . GLU B 1 244 ? -14.375 -13.852 1.207 1 91.94 244 GLU B N 1
ATOM 6627 C CA . GLU B 1 244 ? -15.18 -15.047 0.953 1 91.94 244 GLU B CA 1
ATOM 6628 C C . GLU B 1 244 ? -14.562 -16.281 1.604 1 91.94 244 GLU B C 1
ATOM 6630 O O . GLU B 1 244 ? -13.344 -16.453 1.575 1 91.94 244 GLU B O 1
ATOM 6635 N N . THR B 1 245 ? -15.375 -17.047 2.34 1 88.12 245 THR B N 1
ATOM 6636 C CA . THR B 1 245 ? -15.086 -18.391 2.832 1 88.12 245 THR B CA 1
ATOM 6637 C C . THR B 1 245 ? -16.156 -19.375 2.375 1 88.12 245 THR B C 1
ATOM 6639 O O . THR B 1 245 ? -17.172 -18.984 1.782 1 88.12 245 THR B O 1
ATOM 6642 N N . PRO B 1 246 ? -15.883 -20.594 2.434 1 83.88 246 PRO B N 1
ATOM 6643 C CA . PRO B 1 246 ? -16.938 -21.531 2.07 1 83.88 246 PRO B CA 1
ATOM 6644 C C . PRO B 1 246 ? -18.203 -21.344 2.893 1 83.88 246 PRO B C 1
ATOM 6646 O O . PRO B 1 246 ? -19.297 -21.75 2.457 1 83.88 246 PRO B O 1
ATOM 6649 N N . LYS B 1 247 ? -18.203 -20.703 4.043 1 84.19 247 LYS B N 1
ATOM 6650 C CA . LYS B 1 247 ? -19.328 -20.578 4.969 1 84.19 247 LYS B CA 1
ATOM 6651 C C . LYS B 1 247 ? -20.094 -19.297 4.723 1 84.19 247 LYS B C 1
ATOM 6653 O O . LYS B 1 247 ? -21.297 -19.234 4.973 1 84.19 247 LYS B O 1
ATOM 6658 N N . PHE B 1 248 ? -19.344 -18.25 4.332 1 90 248 PHE B N 1
ATOM 6659 C CA . PHE B 1 248 ? -20.016 -16.969 4.125 1 90 248 PHE B CA 1
ATOM 6660 C C . PHE B 1 248 ? -19.281 -16.141 3.088 1 90 248 PHE B C 1
ATOM 6662 O O . PHE B 1 248 ? -18.156 -16.453 2.707 1 90 248 PHE B O 1
ATOM 6669 N N . LYS B 1 249 ? -19.984 -15.18 2.592 1 92.31 249 LYS B N 1
ATOM 6670 C CA . LYS B 1 249 ? -19.422 -14.234 1.632 1 92.31 249 LYS B CA 1
ATOM 6671 C C . LYS B 1 249 ? -19.859 -12.805 1.935 1 92.31 249 LYS B C 1
ATOM 6673 O O . LYS B 1 249 ? -21.047 -12.562 2.201 1 92.31 249 LYS B O 1
ATOM 6678 N N . LEU B 1 250 ? -18.906 -12 2.111 1 94.19 250 LEU B N 1
ATOM 6679 C CA . LEU B 1 250 ? -19.141 -10.562 2.182 1 94.19 250 LEU B CA 1
ATOM 6680 C C . LEU B 1 250 ? -18.547 -9.852 0.962 1 94.19 250 LEU B C 1
ATOM 6682 O O . LEU B 1 250 ? -17.469 -10.195 0.504 1 94.19 250 LEU B O 1
ATOM 6686 N N . THR B 1 251 ? -19.25 -8.883 0.424 1 93.12 251 THR B N 1
ATOM 6687 C CA . THR B 1 251 ? -18.844 -8.25 -0.823 1 93.12 251 THR B CA 1
ATOM 6688 C C . THR B 1 251 ? -18.391 -6.816 -0.572 1 93.12 251 THR B C 1
ATOM 6690 O O . THR B 1 251 ? -18.859 -6.16 0.359 1 93.12 251 THR B O 1
ATOM 6693 N N . ALA B 1 252 ? -17.562 -6.41 -1.456 1 93.56 252 ALA B N 1
ATOM 6694 C CA . ALA B 1 252 ? -17.094 -5.027 -1.391 1 93.56 252 ALA B CA 1
ATOM 6695 C C . ALA B 1 252 ? -18.266 -4.051 -1.474 1 93.56 252 ALA B C 1
ATOM 6697 O O . ALA B 1 252 ? -19.141 -4.195 -2.326 1 93.56 252 ALA B O 1
ATOM 6698 N N . GLY B 1 253 ? -18.266 -3.092 -0.616 1 90 253 GLY B N 1
ATOM 6699 C CA . GLY B 1 253 ? -19.328 -2.086 -0.607 1 90 253 GLY B CA 1
ATOM 6700 C C . GLY B 1 253 ? -20.516 -2.469 0.26 1 90 253 GLY B C 1
ATOM 6701 O O . GLY B 1 253 ? -21.391 -1.645 0.517 1 90 253 GLY B O 1
ATOM 6702 N N . GLU B 1 254 ? -20.5 -3.676 0.686 1 92.75 254 GLU B N 1
ATOM 6703 C CA . GLU B 1 254 ? -21.609 -4.148 1.524 1 92.75 254 GLU B CA 1
ATOM 6704 C C . GLU B 1 254 ? -21.578 -3.477 2.893 1 92.75 254 GLU B C 1
ATOM 6706 O O . GLU B 1 254 ? -20.531 -3.355 3.516 1 92.75 254 GLU B O 1
ATOM 6711 N N . ARG B 1 255 ? -22.75 -3.062 3.32 1 92.94 255 ARG B N 1
ATOM 6712 C CA . ARG B 1 255 ? -22.875 -2.492 4.656 1 92.94 255 ARG B CA 1
ATOM 6713 C C . ARG B 1 255 ? -22.922 -3.588 5.715 1 92.94 255 ARG B C 1
ATOM 6715 O O . ARG B 1 255 ? -23.562 -4.625 5.516 1 92.94 255 ARG B O 1
ATOM 6722 N N . ILE B 1 256 ? -22.188 -3.326 6.75 1 94.38 256 ILE B N 1
ATOM 6723 C CA . ILE B 1 256 ? -22.109 -4.312 7.82 1 94.38 256 ILE B CA 1
ATOM 6724 C C . ILE B 1 256 ? -22.156 -3.609 9.172 1 94.38 256 ILE B C 1
ATOM 6726 O O . ILE B 1 256 ? -22.156 -2.379 9.242 1 94.38 256 ILE B O 1
ATOM 6730 N N . VAL B 1 257 ? -22.359 -4.391 10.195 1 93.56 257 VAL B N 1
ATOM 6731 C CA . VAL B 1 257 ? -22.297 -3.895 11.57 1 93.56 257 VAL B CA 1
ATOM 6732 C C . VAL B 1 257 ? -21.094 -4.477 12.289 1 93.56 257 VAL B C 1
ATOM 6734 O O . VAL B 1 257 ? -20.906 -5.695 12.312 1 93.56 257 VAL B O 1
ATOM 6737 N N . ILE B 1 258 ? -20.266 -3.645 12.766 1 92.56 258 ILE B N 1
ATOM 6738 C CA . ILE B 1 258 ? -19.125 -4.086 13.562 1 92.56 258 ILE B CA 1
ATOM 6739 C C . ILE B 1 258 ? -19.578 -4.348 15 1 92.56 258 ILE B C 1
ATOM 6741 O O . ILE B 1 258 ? -19.953 -3.418 15.719 1 92.56 258 ILE B O 1
ATOM 6745 N N . VAL B 1 259 ? -19.5 -5.531 15.391 1 90.62 259 VAL B N 1
ATOM 6746 C CA . VAL B 1 259 ? -20 -5.934 16.703 1 90.62 259 VAL B CA 1
ATOM 6747 C C . VAL B 1 259 ? -18.891 -5.793 17.734 1 90.62 259 VAL B C 1
ATOM 6749 O O . VAL B 1 259 ? -19.125 -5.332 18.859 1 90.62 259 VAL B O 1
ATOM 6752 N N . ASP B 1 260 ? -17.719 -6.273 17.359 1 86.94 260 ASP B N 1
ATOM 6753 C CA . ASP B 1 260 ? -16.562 -6.223 18.25 1 86.94 260 ASP B CA 1
ATOM 6754 C C . ASP B 1 260 ? -15.266 -6.094 17.453 1 86.94 260 ASP B C 1
ATOM 6756 O O . ASP B 1 260 ? -14.984 -6.914 16.578 1 86.94 260 ASP B O 1
ATOM 6760 N N . ASN B 1 261 ? -14.531 -5.113 17.781 1 84.06 261 ASN B N 1
ATOM 6761 C CA . ASN B 1 261 ? -13.297 -4.883 17.031 1 84.06 261 ASN B CA 1
ATOM 6762 C C . ASN B 1 261 ? -12.086 -5.434 17.766 1 84.06 261 ASN B C 1
ATOM 6764 O O . ASN B 1 261 ? -10.945 -5.121 17.422 1 84.06 261 ASN B O 1
ATOM 6768 N N . MET B 1 262 ? -12.188 -6.125 18.812 1 75.94 262 MET B N 1
ATOM 6769 C CA . MET B 1 262 ? -11.102 -6.777 19.547 1 75.94 262 MET B CA 1
ATOM 6770 C C . MET B 1 262 ? -11.375 -8.266 19.719 1 75.94 262 MET B C 1
ATOM 6772 O O . MET B 1 262 ? -10.984 -8.859 20.719 1 75.94 262 MET B O 1
ATOM 6776 N N . ALA B 1 263 ? -12.227 -8.742 18.844 1 61.19 263 ALA B N 1
ATOM 6777 C CA . ALA B 1 263 ? -12.688 -10.117 18.953 1 61.19 263 ALA B CA 1
ATOM 6778 C C . ALA B 1 263 ? -11.555 -11.102 18.641 1 61.19 263 ALA B C 1
ATOM 6780 O O . ALA B 1 263 ? -11.594 -12.258 19.062 1 61.19 263 ALA B O 1
ATOM 6781 N N . GLY B 1 264 ? -10.531 -10.805 17.922 1 59.22 264 GLY B N 1
ATOM 6782 C CA . GLY B 1 264 ? -9.547 -11.75 17.406 1 59.22 264 GLY B CA 1
ATOM 6783 C C . GLY B 1 264 ? -8.578 -12.234 18.469 1 59.22 264 GLY B C 1
ATOM 6784 O O . GLY B 1 264 ? -7.672 -13.016 18.172 1 59.22 264 GLY B O 1
ATOM 6785 N N . GLY B 1 265 ? -8.609 -11.68 19.703 1 52.22 265 GLY B N 1
ATOM 6786 C CA . GLY B 1 265 ? -7.762 -12.328 20.688 1 52.22 265 GLY B CA 1
ATOM 6787 C C . GLY B 1 265 ? -8.039 -13.812 20.828 1 52.22 265 GLY B C 1
ATOM 6788 O O . GLY B 1 265 ? -9.109 -14.289 20.469 1 52.22 265 GLY B O 1
ATOM 6789 N N . VAL B 1 266 ? -6.93 -14.68 20.828 1 47.28 266 VAL B N 1
ATOM 6790 C CA . VAL B 1 266 ? -6.973 -16.141 20.875 1 47.28 266 VAL B CA 1
ATOM 6791 C C . VAL B 1 266 ? -8.203 -16.594 21.672 1 47.28 266 VAL B C 1
ATOM 6793 O O . VAL B 1 266 ? -8.922 -17.5 21.234 1 47.28 266 VAL B O 1
ATOM 6796 N N . GLU B 1 267 ? -8.352 -16.047 22.766 1 44.5 267 GLU B N 1
ATOM 6797 C CA . GLU B 1 267 ? -9.422 -16.5 23.641 1 44.5 267 GLU B CA 1
ATOM 6798 C C . GLU B 1 267 ? -10.789 -16.234 23.016 1 44.5 267 GLU B C 1
ATOM 6800 O O . GLU B 1 267 ? -11.688 -17.078 23.094 1 44.5 267 GLU B O 1
ATOM 6805 N N . ASN B 1 268 ? -10.875 -15.188 22.281 1 47.59 268 ASN B N 1
ATOM 6806 C CA . ASN B 1 268 ? -12.203 -14.812 21.797 1 47.59 268 ASN B CA 1
ATOM 6807 C C . ASN B 1 268 ? -12.531 -15.508 20.484 1 47.59 268 ASN B C 1
ATOM 6809 O O . ASN B 1 268 ? -13.695 -15.82 20.219 1 47.59 268 ASN B O 1
ATOM 6813 N N . LYS B 1 269 ? -11.5 -15.789 19.688 1 52.41 269 LYS B N 1
ATOM 6814 C CA . LYS B 1 269 ? -11.711 -16.562 18.469 1 52.41 269 LYS B CA 1
ATOM 6815 C C . LYS B 1 269 ? -12.289 -17.938 18.781 1 52.41 269 LYS B C 1
ATOM 6817 O O . LYS B 1 269 ? -13.195 -18.406 18.094 1 52.41 269 LYS B O 1
ATOM 6822 N N . GLN B 1 270 ? -11.641 -18.562 19.797 1 49.03 270 GLN B N 1
ATOM 6823 C CA . GLN B 1 270 ? -12.156 -19.859 20.203 1 49.03 270 GLN B CA 1
ATOM 6824 C C . GLN B 1 270 ? -13.617 -19.766 20.625 1 49.03 270 GLN B C 1
ATOM 6826 O O . GLN B 1 270 ? -14.422 -20.641 20.297 1 49.03 270 GLN B O 1
ATOM 6831 N N . LYS B 1 271 ? -13.852 -18.719 21.297 1 45.53 271 LYS B N 1
ATOM 6832 C CA . LYS B 1 271 ? -15.227 -18.547 21.75 1 45.53 271 LYS B CA 1
ATOM 6833 C C . LYS B 1 271 ? -16.172 -18.328 20.578 1 45.53 271 LYS B C 1
ATOM 6835 O O . LYS B 1 271 ? -17.297 -18.844 20.578 1 45.53 271 LYS B O 1
ATOM 6840 N N . PHE B 1 272 ? -15.625 -17.641 19.609 1 48.53 272 PHE B N 1
ATOM 6841 C CA . PHE B 1 272 ? -16.422 -17.375 18.422 1 48.53 272 PHE B CA 1
ATOM 6842 C C . PHE B 1 272 ? -16.562 -18.641 17.578 1 48.53 272 PHE B C 1
ATOM 6844 O O . PHE B 1 272 ? -17.656 -18.953 17.094 1 48.53 272 PHE B O 1
ATOM 6851 N N . LEU B 1 273 ? -15.453 -19.328 17.328 1 50.62 273 LEU B N 1
ATOM 6852 C CA . LEU B 1 273 ? -15.5 -20.578 16.562 1 50.62 273 LEU B CA 1
ATOM 6853 C C . LEU B 1 273 ? -16.406 -21.594 17.25 1 50.62 273 LEU B C 1
ATOM 6855 O O . LEU B 1 273 ? -17.094 -22.359 16.578 1 50.62 273 LEU B O 1
ATOM 6859 N N . LEU B 1 274 ? -16.344 -21.672 18.516 1 42.81 274 LEU B N 1
ATOM 6860 C CA . LEU B 1 274 ? -17.219 -22.547 19.281 1 42.81 274 LEU B CA 1
ATOM 6861 C C . LEU B 1 274 ? -18.672 -22.125 19.125 1 42.81 274 LEU B C 1
ATOM 6863 O O . LEU B 1 274 ? -19.562 -22.984 19.062 1 42.81 274 LEU B O 1
ATOM 6867 N N . ARG B 1 275 ? -18.859 -20.953 19.078 1 40.38 275 ARG B N 1
ATOM 6868 C CA . ARG B 1 275 ? -20.234 -20.5 18.922 1 40.38 275 ARG B CA 1
ATOM 6869 C C . ARG B 1 275 ? -20.75 -20.766 17.516 1 40.38 275 ARG B C 1
ATOM 6871 O O . ARG B 1 275 ? -21.922 -21.109 17.328 1 40.38 275 ARG B O 1
ATOM 6878 N N . THR B 1 276 ? -19.844 -20.531 16.531 1 40.75 276 THR B N 1
ATOM 6879 C CA . THR B 1 276 ? -20.266 -20.766 15.148 1 40.75 276 THR B CA 1
ATOM 6880 C C . THR B 1 276 ? -20.109 -22.234 14.773 1 40.75 276 THR B C 1
ATOM 6882 O O . THR B 1 276 ? -20.703 -22.703 13.797 1 40.75 276 THR B O 1
ATOM 6885 N N . GLY B 1 277 ? -19.188 -23 15.258 1 37.44 277 GLY B N 1
ATOM 6886 C CA . GLY B 1 277 ? -19.016 -24.422 15.055 1 37.44 277 GLY B CA 1
ATOM 6887 C C . GLY B 1 277 ? -20.219 -25.234 15.523 1 37.44 277 GLY B C 1
ATOM 6888 O O . GLY B 1 277 ? -20.375 -26.391 15.125 1 37.44 277 GLY B O 1
ATOM 6889 N N . ILE B 1 278 ? -20.859 -24.875 16.531 1 33.94 278 ILE B N 1
ATOM 6890 C CA . ILE B 1 278 ? -21.984 -25.703 16.953 1 33.94 278 ILE B CA 1
ATOM 6891 C C . ILE B 1 278 ? -22.969 -25.859 15.789 1 33.94 278 ILE B C 1
ATOM 6893 O O . ILE B 1 278 ? -23.625 -26.891 15.648 1 33.94 278 ILE B O 1
ATOM 6897 N N . ASN B 1 279 ? -23.094 -24.875 14.938 1 32.16 279 ASN B N 1
ATOM 6898 C CA . ASN B 1 279 ? -24.156 -25.094 13.953 1 32.16 279 ASN B CA 1
ATOM 6899 C C . ASN B 1 279 ? -23.688 -26.031 12.828 1 32.16 279 ASN B C 1
ATOM 6901 O O . ASN B 1 279 ? -24.5 -26.516 12.047 1 32.16 279 ASN B O 1
ATOM 6905 N N . GLN B 1 280 ? -22.406 -26.188 12.562 1 33.62 280 GLN B N 1
ATOM 6906 C CA . GLN B 1 280 ? -22.047 -26.953 11.375 1 33.62 280 GLN B CA 1
ATOM 6907 C C . GLN B 1 280 ? -21.922 -28.438 11.695 1 33.62 280 GLN B C 1
ATOM 6909 O O . GLN B 1 280 ? -21.625 -29.234 10.812 1 33.62 280 GLN B O 1
ATOM 6914 N N . GLU B 1 281 ? -21.938 -28.906 12.898 1 31.61 281 GLU B N 1
ATOM 6915 C CA . GLU B 1 281 ? -21.953 -30.359 13.047 1 31.61 281 GLU B CA 1
ATOM 6916 C C . GLU B 1 281 ? -23.125 -30.984 12.281 1 31.61 281 GLU B C 1
ATOM 6918 O O . GLU B 1 281 ? -23.156 -32.188 12.047 1 31.61 281 GLU B O 1
ATOM 6923 N N . GLU B 1 282 ? -24.281 -30.219 12.117 1 30.75 282 GLU B N 1
ATOM 6924 C CA . GLU B 1 282 ? -25.453 -30.906 11.609 1 30.75 282 GLU B CA 1
ATOM 6925 C C . GLU B 1 282 ? -25.25 -31.359 10.164 1 30.75 282 GLU B C 1
ATOM 6927 O O . GLU B 1 282 ? -25.938 -32.25 9.68 1 30.75 282 GLU B O 1
ATOM 6932 N N . ASP B 1 283 ? -24.453 -30.625 9.375 1 30.08 283 ASP B N 1
ATOM 6933 C CA . ASP B 1 283 ? -24.703 -30.938 7.973 1 30.08 283 ASP B CA 1
ATOM 6934 C C . ASP B 1 283 ? -24.031 -32.25 7.578 1 30.08 283 ASP B C 1
ATOM 6936 O O . ASP B 1 283 ? -24.281 -32.781 6.484 1 30.08 283 ASP B O 1
ATOM 6940 N N . ILE B 1 284 ? -22.984 -32.688 8.242 1 29.44 284 ILE B N 1
ATOM 6941 C CA . ILE B 1 284 ? -22.531 -33.969 7.668 1 29.44 284 ILE B CA 1
ATOM 6942 C C . ILE B 1 284 ? -23.516 -35.062 8.047 1 29.44 284 ILE B C 1
ATOM 6944 O O . ILE B 1 284 ? -23.812 -35.969 7.234 1 29.44 284 ILE B O 1
ATOM 6948 N N . THR B 1 285 ? -24 -35.125 9.344 1 26.95 285 THR B N 1
ATOM 6949 C CA . THR B 1 285 ? -24.719 -36.312 9.773 1 26.95 285 THR B CA 1
ATOM 6950 C C . THR B 1 285 ? -26.203 -36.219 9.375 1 26.95 285 THR B C 1
ATOM 6952 O O . THR B 1 285 ? -26.953 -37.188 9.523 1 26.95 285 THR B O 1
ATOM 6955 N N . SER B 1 286 ? -26.844 -35 9.344 1 26.45 286 SER B N 1
ATOM 6956 C CA . SER B 1 286 ? -28.312 -35 9.312 1 26.45 286 SER B CA 1
ATOM 6957 C C . SER B 1 286 ? -28.828 -35.594 8.008 1 26.45 286 SER B C 1
ATOM 6959 O O . SER B 1 286 ? -30.031 -35.562 7.742 1 26.45 286 SER B O 1
ATOM 6961 N N . GLU B 1 287 ? -28.203 -36.062 6.977 1 23.84 287 GLU B N 1
ATOM 6962 C CA . GLU B 1 287 ? -29.188 -36.656 6.078 1 23.84 287 GLU B CA 1
ATOM 6963 C C . GLU B 1 287 ? -29.906 -37.844 6.738 1 23.84 287 GLU B C 1
ATOM 6965 O O . GLU B 1 287 ? -30.922 -38.312 6.234 1 23.84 287 GLU B O 1
ATOM 6970 N N . ALA B 1 288 ? -29.297 -38.688 7.551 1 22.14 288 ALA B N 1
ATOM 6971 C CA . ALA B 1 288 ? -30.141 -39.844 7.711 1 22.14 288 ALA B CA 1
ATOM 6972 C C . ALA B 1 288 ? -31.328 -39.562 8.633 1 22.14 288 ALA B C 1
ATOM 6974 O O . ALA B 1 288 ? -32.406 -40.156 8.492 1 22.14 288 ALA B O 1
ATOM 6975 N N . SER B 1 289 ? -31.203 -39.156 9.914 1 19.2 289 SER B N 1
ATOM 6976 C CA . SER B 1 289 ? -32.281 -39.562 10.797 1 19.2 289 SER B CA 1
ATOM 6977 C C . SER B 1 289 ? -33.5 -38.656 10.648 1 19.2 289 SER B C 1
ATOM 6979 O O . SER B 1 289 ? -33.406 -37.438 10.93 1 19.2 289 SER B O 1
ATOM 6981 N N . HIS B 1 290 ? -34.562 -38.969 9.727 1 20.48 290 HIS B N 1
ATOM 6982 C CA . HIS B 1 290 ? -35.875 -38.406 9.352 1 20.48 290 HIS B CA 1
ATOM 6983 C C . HIS B 1 290 ? -36.75 -38.188 10.578 1 20.48 290 HIS B C 1
ATOM 6985 O O . HIS B 1 290 ? -37.938 -37.938 10.445 1 20.48 290 HIS B O 1
ATOM 6991 N N . ASN B 1 291 ? -36.438 -38.219 11.797 1 18.56 291 ASN B N 1
ATOM 6992 C CA . ASN B 1 291 ? -37.688 -38.406 12.531 1 18.56 291 ASN B CA 1
ATOM 6993 C C . ASN B 1 291 ? -38.656 -37.281 12.234 1 18.56 291 ASN B C 1
ATOM 6995 O O . ASN B 1 291 ? -38.25 -36.125 12.102 1 18.56 291 ASN B O 1
ATOM 6999 N N . MET B 1 292 ? -40 -37.562 11.781 1 17.36 292 MET B N 1
ATOM 7000 C CA . MET B 1 292 ? -41.281 -37.031 11.328 1 17.36 292 MET B CA 1
ATOM 7001 C C . MET B 1 292 ? -41.875 -36.094 12.367 1 17.36 292 MET B C 1
ATOM 7003 O O . MET B 1 292 ? -42.938 -35.5 12.148 1 17.36 292 MET B O 1
ATOM 7007 N N . THR B 1 293 ? -41.406 -35.938 13.539 1 16.73 293 THR B N 1
ATOM 7008 C CA . THR B 1 293 ? -42.656 -35.688 14.297 1 16.73 293 THR B CA 1
ATOM 7009 C C . THR B 1 293 ? -43.312 -34.375 13.844 1 16.73 293 THR B C 1
ATOM 7011 O O . THR B 1 293 ? -42.688 -33.594 13.117 1 16.73 293 THR B O 1
ATOM 7014 N N . SER B 1 294 ? -43.719 -33.5 14.797 1 16.44 294 SER B N 1
ATOM 7015 C CA . SER B 1 294 ? -45.031 -33.062 15.25 1 16.44 294 SER B CA 1
ATOM 7016 C C . SER B 1 294 ? -45.406 -31.703 14.688 1 16.44 294 SER B C 1
ATOM 7018 O O . SER B 1 294 ? -46.5 -31.5 14.219 1 16.44 294 SER B O 1
ATOM 7020 N N . ASP B 1 295 ? -44.688 -30.547 14.984 1 16.55 295 ASP B N 1
ATOM 7021 C CA . ASP B 1 295 ? -45.5 -29.484 15.539 1 16.55 295 ASP B CA 1
ATOM 7022 C C . ASP B 1 295 ? -46.25 -28.734 14.43 1 16.55 295 ASP B C 1
ATOM 7024 O O . ASP B 1 295 ? -45.812 -28.719 13.281 1 16.55 295 ASP B O 1
ATOM 7028 N N . THR B 1 296 ? -47.5 -28.266 14.766 1 15.87 296 THR B N 1
ATOM 7029 C CA . THR B 1 296 ? -48.719 -27.594 14.336 1 15.87 296 THR B CA 1
ATOM 7030 C C . THR B 1 296 ? -48.406 -26.188 13.812 1 15.87 296 THR B C 1
ATOM 7032 O O . THR B 1 296 ? -47.625 -25.453 14.438 1 15.87 296 THR B O 1
ATOM 7035 N N . LEU B 1 297 ? -48.531 -26.031 12.516 1 15.56 297 LEU B N 1
ATOM 7036 C CA . LEU B 1 297 ? -48.5 -24.969 11.531 1 15.56 297 LEU B CA 1
ATOM 7037 C C . LEU B 1 297 ? -49.344 -23.766 11.984 1 15.56 297 LEU B C 1
ATOM 7039 O O . LEU B 1 297 ? -50.5 -23.656 11.602 1 15.56 297 LEU B O 1
ATOM 7043 N N . ASP B 1 298 ? -49.156 -23.281 13.258 1 16.08 298 ASP B N 1
ATOM 7044 C CA . ASP B 1 298 ? -50.219 -22.312 13.484 1 16.08 298 ASP B CA 1
ATOM 7045 C C . ASP B 1 298 ? -50.125 -21.156 12.484 1 16.08 298 ASP B C 1
ATOM 7047 O O . ASP B 1 298 ? -49.031 -20.734 12.125 1 16.08 298 ASP B O 1
ATOM 7051 N N . ILE B 1 299 ? -51.219 -20.922 11.766 1 15.91 299 ILE B N 1
ATOM 7052 C CA . ILE B 1 299 ? -51.719 -20.156 10.633 1 15.91 299 ILE B CA 1
ATOM 7053 C C . ILE B 1 299 ? -51.656 -18.672 10.922 1 15.91 299 ILE B C 1
ATOM 7055 O O . ILE B 1 299 ? -52.219 -17.859 10.18 1 15.91 299 ILE B O 1
ATOM 7059 N N . CYS B 1 300 ? -50.562 -18.203 11.656 1 16.28 300 CYS B N 1
ATOM 7060 C CA . CYS B 1 300 ? -51.062 -16.891 12.047 1 16.28 300 CYS B CA 1
ATOM 7061 C C . CYS B 1 300 ? -51.281 -16 10.828 1 16.28 300 CYS B C 1
ATOM 7063 O O . CYS B 1 300 ? -50.469 -16.016 9.898 1 16.28 300 CYS B O 1
ATOM 7065 N N . GLU B 1 301 ? -52.469 -15.32 10.656 1 15.93 301 GLU B N 1
ATOM 7066 C CA . GLU B 1 301 ? -53.312 -14.594 9.727 1 15.93 301 GLU B CA 1
ATOM 7067 C C . GLU B 1 301 ? -52.688 -13.258 9.328 1 15.93 301 GLU B C 1
ATOM 7069 O O . GLU B 1 301 ? -52.781 -12.859 8.164 1 15.93 301 GLU B O 1
ATOM 7074 N N . THR B 1 302 ? -52 -12.492 10.227 1 16.33 302 THR B N 1
ATOM 7075 C CA . THR B 1 302 ? -52.594 -11.156 10.141 1 16.33 302 THR B CA 1
ATOM 7076 C C . THR B 1 302 ? -52.062 -10.422 8.906 1 16.33 302 THR B C 1
ATOM 7078 O O . THR B 1 302 ? -50.906 -10.547 8.539 1 16.33 302 THR B O 1
ATOM 7081 N N . ASP B 1 303 ? -52.906 -9.773 8 1 15.65 303 ASP B N 1
ATOM 7082 C CA . ASP B 1 303 ? -53.156 -9.195 6.688 1 15.65 303 ASP B CA 1
ATOM 7083 C C . ASP B 1 303 ? -52.469 -7.836 6.551 1 15.65 303 ASP B C 1
ATOM 7085 O O . ASP B 1 303 ? -52.344 -7.305 5.445 1 15.65 303 ASP B O 1
ATOM 7089 N N . SER B 1 304 ? -51.906 -7.09 7.543 1 16.19 304 SER B N 1
ATOM 7090 C CA . SER B 1 304 ? -52.281 -5.688 7.395 1 16.19 304 SER B CA 1
ATOM 7091 C C . SER B 1 304 ? -51.531 -5.039 6.238 1 16.19 304 SER B C 1
ATOM 7093 O O . SER B 1 304 ? -50.375 -5.348 5.996 1 16.19 304 SER B O 1
ATOM 7095 N N . ASP B 1 305 ? -52.156 -4.137 5.332 1 16.09 305 ASP B N 1
ATOM 7096 C CA . ASP B 1 305 ? -52.25 -3.457 4.043 1 16.09 305 ASP B CA 1
ATOM 7097 C C . ASP B 1 305 ? -51.312 -2.262 3.975 1 16.09 305 ASP B C 1
ATOM 7099 O O . ASP B 1 305 ? -51.25 -1.573 2.953 1 16.09 305 ASP B O 1
ATOM 7103 N N . SER B 1 306 ? -50.5 -1.766 4.938 1 16.56 306 SER B N 1
ATOM 7104 C CA . SER B 1 306 ? -50.438 -0.308 4.926 1 16.56 306 SER B CA 1
ATOM 7105 C C . SER B 1 306 ? -49.625 0.201 3.74 1 16.56 306 SER B C 1
ATOM 7107 O O . SER B 1 306 ? -48.625 -0.402 3.367 1 16.56 306 SER B O 1
ATOM 7109 N N . HIS B 1 307 ? -50.031 1.281 2.896 1 15.78 307 HIS B N 1
ATOM 7110 C CA . HIS B 1 307 ? -50.094 1.961 1.607 1 15.78 307 HIS B CA 1
ATOM 7111 C C . HIS B 1 307 ? -48.906 2.904 1.438 1 15.78 307 HIS B C 1
ATOM 7113 O O . HIS B 1 307 ? -48.656 3.391 0.334 1 15.78 307 HIS B O 1
ATOM 7119 N N . SER B 1 308 ? -48.031 3.312 2.393 1 15.95 308 SER B N 1
ATOM 7120 C CA . SER B 1 308 ? -47.719 4.73 2.248 1 15.95 308 SER B CA 1
ATOM 7121 C C . SER B 1 308 ? -46.844 4.984 1.031 1 15.95 308 SER B C 1
ATOM 7123 O O . SER B 1 308 ? -46 4.148 0.68 1 15.95 308 SER B O 1
ATOM 7125 N N . ARG B 1 309 ? -47.031 6.102 0.196 1 16.06 309 ARG B N 1
ATOM 7126 C CA . ARG B 1 309 ? -46.906 6.73 -1.117 1 16.06 309 ARG B CA 1
ATOM 7127 C C . ARG B 1 309 ? -45.594 7.453 -1.27 1 16.06 309 ARG B C 1
ATOM 7129 O O . ARG B 1 309 ? -45.562 8.648 -1.559 1 16.06 309 ARG B O 1
ATOM 7136 N N . THR B 1 310 ? -44.375 6.953 -0.972 1 15.55 310 THR B N 1
ATOM 7137 C CA . THR B 1 310 ? -43.25 7.867 -0.845 1 15.55 310 THR B CA 1
ATOM 7138 C C . THR B 1 310 ? -42.938 8.516 -2.188 1 15.55 310 THR B C 1
ATOM 7140 O O . THR B 1 310 ? -42.938 7.855 -3.225 1 15.55 310 THR B O 1
ATOM 7143 N N . GLU B 1 311 ? -42.812 9.922 -2.252 1 16.2 311 GLU B N 1
ATOM 7144 C CA . GLU B 1 311 ? -42.781 11.008 -3.229 1 16.2 311 GLU B CA 1
ATOM 7145 C C . GLU B 1 311 ? -41.5 10.984 -4.059 1 16.2 311 GLU B C 1
ATOM 7147 O O . GLU B 1 311 ? -40.469 10.5 -3.598 1 16.2 311 GLU B O 1
ATOM 7152 N N . GLU B 1 312 ? -41.5 11.414 -5.367 1 16.84 312 GLU B N 1
ATOM 7153 C CA . GLU B 1 312 ? -40.875 11.312 -6.691 1 16.84 312 GLU B CA 1
ATOM 7154 C C . GLU B 1 312 ? -39.75 12.305 -6.855 1 16.84 312 GLU B C 1
ATOM 7156 O O . GLU B 1 312 ? -39.031 12.273 -7.855 1 16.84 312 GLU B O 1
ATOM 7161 N N . ILE B 1 313 ? -38.906 12.695 -5.82 1 16.69 313 ILE B N 1
ATOM 7162 C CA . ILE B 1 313 ? -38.312 13.984 -6.137 1 16.69 313 ILE B CA 1
ATOM 7163 C C . ILE B 1 313 ? -37.344 13.828 -7.309 1 16.69 313 ILE B C 1
ATOM 7165 O O . ILE B 1 313 ? -36.625 12.836 -7.395 1 16.69 313 ILE B O 1
ATOM 7169 N N . ASP B 1 314 ? -37.219 14.805 -8.219 1 16.34 314 ASP B N 1
ATOM 7170 C CA . ASP B 1 314 ? -36.875 15.133 -9.602 1 16.34 314 ASP B CA 1
ATOM 7171 C C . ASP B 1 314 ? -35.375 15.352 -9.758 1 16.34 314 ASP B C 1
ATOM 7173 O O . ASP B 1 314 ? -34.75 16.125 -9.016 1 16.34 314 ASP B O 1
ATOM 7177 N N . ASP B 1 315 ? -34.438 14.477 -10.453 1 17.28 315 ASP B N 1
ATOM 7178 C CA . ASP B 1 315 ? -33.062 14.055 -10.742 1 17.28 315 ASP B CA 1
ATOM 7179 C C . ASP B 1 315 ? -32.406 15.008 -11.727 1 17.28 315 ASP B C 1
ATOM 7181 O O . ASP B 1 315 ? -31.422 14.641 -12.383 1 17.28 315 ASP B O 1
ATOM 7185 N N . ARG B 1 316 ? -32.5 16.344 -11.883 1 17.33 316 ARG B N 1
ATOM 7186 C CA . ARG B 1 316 ? -32.219 16.938 -13.188 1 17.33 316 ARG B CA 1
ATOM 7187 C C . ARG B 1 316 ? -30.719 17.109 -13.406 1 17.33 316 ARG B C 1
ATOM 7189 O O . ARG B 1 316 ? -30.219 16.844 -14.508 1 17.33 316 ARG B O 1
ATOM 7196 N N . SER B 1 317 ? -29.938 17.984 -12.656 1 16.89 317 SER B N 1
ATOM 7197 C CA . SER B 1 317 ? -29.203 19.031 -13.352 1 16.89 317 SER B CA 1
ATOM 7198 C C . SER B 1 317 ? -27.953 18.469 -14.023 1 16.89 317 SER B C 1
ATOM 7200 O O . SER B 1 317 ? -27.484 17.375 -13.688 1 16.89 317 SER B O 1
ATOM 7202 N N . THR B 1 318 ? -26.875 19.406 -14.633 1 16.89 318 THR B N 1
ATOM 7203 C CA . THR B 1 318 ? -26.109 19.688 -15.836 1 16.89 318 THR B CA 1
ATOM 7204 C C . THR B 1 318 ? -24.734 19.031 -15.781 1 16.89 318 THR B C 1
ATOM 7206 O O . THR B 1 318 ? -24.219 18.75 -14.695 1 16.89 318 THR B O 1
ATOM 7209 N N . ASP B 1 319 ? -23.812 18.922 -16.969 1 16.88 319 ASP B N 1
ATOM 7210 C CA . ASP B 1 319 ? -22.938 18.094 -17.781 1 16.88 319 ASP B CA 1
ATOM 7211 C C . ASP B 1 319 ? -21.469 18.375 -17.469 1 16.88 319 ASP B C 1
ATOM 7213 O O . ASP B 1 319 ? -20.578 17.609 -17.844 1 16.88 319 ASP B O 1
ATOM 7217 N N . SER B 1 320 ? -20.859 19.469 -16.953 1 17.59 320 SER B N 1
ATOM 7218 C CA . SER B 1 320 ? -19.656 19.969 -17.609 1 17.59 320 SER B CA 1
ATOM 7219 C C . SER B 1 320 ? -18.422 19.156 -17.203 1 17.59 320 SER B C 1
ATOM 7221 O O . SER B 1 320 ? -18.172 18.969 -16.016 1 17.59 320 SER B O 1
ATOM 7223 N N . ASN B 1 321 ? -17.734 18.344 -18.141 1 16.97 321 ASN B N 1
ATOM 7224 C CA . ASN B 1 321 ? -16.859 17.172 -18.219 1 16.97 321 ASN B CA 1
ATOM 7225 C C . ASN B 1 321 ? -15.398 17.547 -17.969 1 16.97 321 ASN B C 1
ATOM 7227 O O . ASN B 1 321 ? -14.492 16.781 -18.312 1 16.97 321 ASN B O 1
ATOM 7231 N N . SER B 1 322 ? -14.922 18.578 -17.328 1 17.19 322 SER B N 1
ATOM 7232 C CA . SER B 1 322 ? -13.562 19.047 -17.625 1 17.19 322 SER B CA 1
ATOM 7233 C C . SER B 1 322 ? -12.523 18.047 -17.109 1 17.19 322 SER B C 1
ATOM 7235 O O . SER B 1 322 ? -12.461 17.766 -15.914 1 17.19 322 SER B O 1
ATOM 7237 N N . TYR B 1 323 ? -12.008 17.078 -17.969 1 17.14 323 TYR B N 1
ATOM 7238 C CA . TYR B 1 323 ? -11.234 15.852 -17.828 1 17.14 323 TYR B CA 1
ATOM 7239 C C . TYR B 1 323 ? -9.781 16.172 -17.484 1 17.14 323 TYR B C 1
ATOM 7241 O O . TYR B 1 323 ? -9.125 16.938 -18.188 1 17.14 323 TYR B O 1
ATOM 7249 N N . LEU B 1 324 ? -9.359 16.469 -16.297 1 16.97 324 LEU B N 1
ATOM 7250 C CA . LEU B 1 324 ? -7.988 16.859 -15.992 1 16.97 324 LEU B CA 1
ATOM 7251 C C . LEU B 1 324 ? -7 15.797 -16.484 1 16.97 324 LEU B C 1
ATOM 7253 O O . LEU B 1 324 ? -7.172 14.609 -16.219 1 16.97 324 LEU B O 1
ATOM 7257 N N . ARG B 1 325 ? -6.141 16.016 -17.516 1 17.78 325 ARG B N 1
ATOM 7258 C CA . ARG B 1 325 ? -5.18 15.352 -18.391 1 17.78 325 ARG B CA 1
ATOM 7259 C C . ARG B 1 325 ? -3.93 14.938 -17.625 1 17.78 325 ARG B C 1
ATOM 7261 O O . ARG B 1 325 ? -3.215 15.789 -17.078 1 17.78 325 ARG B O 1
ATOM 7268 N N . TYR B 1 326 ? -3.865 13.914 -16.891 1 17.78 326 TYR B N 1
ATOM 7269 C CA . TYR B 1 326 ? -2.66 13.617 -16.125 1 17.78 326 TYR B CA 1
ATOM 7270 C C . TYR B 1 326 ? -1.528 13.172 -17.047 1 17.78 326 TYR B C 1
ATOM 7272 O O . TYR B 1 326 ? -1.748 12.391 -17.984 1 17.78 326 TYR B O 1
ATOM 7280 N N . PRO B 1 327 ? -0.391 13.812 -17.109 1 17.61 327 PRO B N 1
ATOM 7281 C CA . PRO B 1 327 ? 0.694 13.625 -18.078 1 17.61 327 PRO B CA 1
ATOM 7282 C C . PRO B 1 327 ? 1.412 12.289 -17.906 1 17.61 327 PRO B C 1
ATOM 7284 O O . PRO B 1 327 ? 1.414 11.719 -16.812 1 17.61 327 PRO B O 1
ATOM 7287 N N . LYS B 1 328 ? 1.679 11.484 -18.969 1 20.48 328 LYS B N 1
ATOM 7288 C CA . LYS B 1 328 ? 2.25 10.164 -19.203 1 20.48 328 LYS B CA 1
ATOM 7289 C C . LYS B 1 328 ? 3.73 10.133 -18.828 1 20.48 328 LYS B C 1
ATOM 7291 O O . LYS B 1 328 ? 4.527 10.906 -19.359 1 20.48 328 LYS B O 1
ATOM 7296 N N . PRO B 1 329 ? 4.207 9.812 -17.562 1 17.62 329 PRO B N 1
ATOM 7297 C CA . PRO B 1 329 ? 5.652 9.945 -17.375 1 17.62 329 PRO B CA 1
ATOM 7298 C C . PRO B 1 329 ? 6.453 9.023 -18.297 1 17.62 329 PRO B C 1
ATOM 7300 O O . PRO B 1 329 ? 6.02 7.906 -18.594 1 17.62 329 PRO B O 1
ATOM 7303 N N . ARG B 1 330 ? 7.238 9.461 -19.172 1 18.33 330 ARG B N 1
ATOM 7304 C CA . ARG B 1 330 ? 8.117 8.906 -20.203 1 18.33 330 ARG B CA 1
ATOM 7305 C C . ARG B 1 330 ? 9.227 8.07 -19.578 1 18.33 330 ARG B C 1
ATOM 7307 O O . ARG B 1 330 ? 10.156 8.609 -18.984 1 18.33 330 ARG B O 1
ATOM 7314 N N . ILE B 1 331 ? 9.031 6.973 -18.906 1 17.77 331 ILE B N 1
ATOM 7315 C CA . ILE B 1 331 ? 10.133 6.223 -18.297 1 17.77 331 ILE B CA 1
ATOM 7316 C C . ILE B 1 331 ? 11.031 5.66 -19.391 1 17.77 331 ILE B C 1
ATOM 7318 O O . ILE B 1 331 ? 10.586 4.883 -20.234 1 17.77 331 ILE B O 1
ATOM 7322 N N . THR B 1 332 ? 11.992 6.434 -19.719 1 17.09 332 THR B N 1
ATOM 7323 C CA . THR B 1 332 ? 13.055 6.109 -20.656 1 17.09 332 THR B CA 1
ATOM 7324 C C . THR B 1 332 ? 13.758 4.812 -20.266 1 17.09 332 THR B C 1
ATOM 7326 O O . THR B 1 332 ? 13.82 4.477 -19.078 1 17.09 332 THR B O 1
ATOM 7329 N N . THR B 1 333 ? 13.992 3.969 -21.188 1 18.14 333 THR B N 1
ATOM 7330 C CA . THR B 1 333 ? 14.461 2.605 -21.391 1 18.14 333 THR B CA 1
ATOM 7331 C C . THR B 1 333 ? 15.906 2.451 -20.906 1 18.14 333 THR B C 1
ATOM 7333 O O . THR B 1 333 ? 16.812 3.059 -21.469 1 18.14 333 THR B O 1
ATOM 7336 N N . MET B 1 334 ? 16.109 2.594 -19.609 1 17.12 334 MET B N 1
ATOM 7337 C CA . MET B 1 334 ? 17.531 2.621 -19.25 1 17.12 334 MET B CA 1
ATOM 7338 C C . MET B 1 334 ? 18.234 1.347 -19.703 1 17.12 334 MET B C 1
ATOM 7340 O O . MET B 1 334 ? 17.641 0.264 -19.672 1 17.12 334 MET B O 1
ATOM 7344 N N . PRO B 1 335 ? 19.359 1.48 -20.25 1 16.69 335 PRO B N 1
ATOM 7345 C CA . PRO B 1 335 ? 20.203 0.519 -20.953 1 16.69 335 PRO B CA 1
ATOM 7346 C C . PRO B 1 335 ? 20.719 -0.594 -20.047 1 16.69 335 PRO B C 1
ATOM 7348 O O . PRO B 1 335 ? 20.781 -0.417 -18.828 1 16.69 335 PRO B O 1
ATOM 7351 N N . CYS B 1 336 ? 20.656 -1.795 -20.484 1 17.45 336 CYS B N 1
ATOM 7352 C CA . CYS B 1 336 ? 20.844 -3.186 -20.078 1 17.45 336 CYS B CA 1
ATOM 7353 C C . CYS B 1 336 ? 22.266 -3.441 -19.625 1 17.45 336 CYS B C 1
ATOM 7355 O O . CYS B 1 336 ? 23.203 -3.383 -20.422 1 17.45 336 CYS B O 1
ATOM 7357 N N . TRP B 1 337 ? 22.625 -2.885 -18.391 1 16 337 TRP B N 1
ATOM 7358 C CA . TRP B 1 337 ? 24.031 -3.008 -18.047 1 16 337 TRP B CA 1
ATOM 7359 C C . TRP B 1 337 ? 24.406 -4.465 -17.812 1 16 337 TRP B C 1
ATOM 7361 O O . TRP B 1 337 ? 23.594 -5.262 -17.359 1 16 337 TRP B O 1
ATOM 7371 N N . ASN B 1 338 ? 25.453 -4.988 -18.391 1 16.84 338 ASN B N 1
ATOM 7372 C CA . ASN B 1 338 ? 26.141 -6.234 -18.719 1 16.84 338 ASN B CA 1
ATOM 7373 C C . ASN B 1 338 ? 26.859 -6.824 -17.516 1 16.84 338 ASN B C 1
ATOM 7375 O O . ASN B 1 338 ? 27.875 -6.289 -17.078 1 16.84 338 ASN B O 1
ATOM 7379 N N . PHE B 1 339 ? 26.109 -7.289 -16.469 1 16.64 339 PHE B N 1
ATOM 7380 C CA . PHE B 1 339 ? 26.734 -7.707 -15.219 1 16.64 339 PHE B CA 1
ATOM 7381 C C . PHE B 1 339 ? 27.578 -8.953 -15.43 1 16.64 339 PHE B C 1
ATOM 7383 O O . PHE B 1 339 ? 27.141 -9.914 -16.062 1 16.64 339 PHE B O 1
ATOM 7390 N N . GLY B 1 340 ? 28.812 -8.844 -15.375 1 16.3 340 GLY B N 1
ATOM 7391 C CA . GLY B 1 340 ? 29.906 -9.789 -15.547 1 16.3 340 GLY B CA 1
ATOM 7392 C C . GLY B 1 340 ? 29.953 -10.836 -14.453 1 16.3 340 GLY B C 1
ATOM 7393 O O . GLY B 1 340 ? 29.438 -10.625 -13.352 1 16.3 340 GLY B O 1
ATOM 7394 N N . ARG B 1 341 ? 30.203 -12.148 -14.711 1 18.09 341 ARG B N 1
ATOM 7395 C CA . ARG B 1 341 ? 30.219 -13.562 -14.336 1 18.09 341 ARG B CA 1
ATOM 7396 C C . ARG B 1 341 ? 31.203 -13.82 -13.195 1 18.09 341 ARG B C 1
ATOM 7398 O O . ARG B 1 341 ? 32.375 -14.148 -13.438 1 18.09 341 ARG B O 1
ATOM 7405 N N . GLY B 1 342 ? 31.156 -13.039 -12.039 1 15.72 342 GLY B N 1
ATOM 7406 C CA . GLY B 1 342 ? 32.312 -13.438 -11.266 1 15.72 342 GLY B CA 1
ATOM 7407 C C . GLY B 1 342 ? 32.25 -14.867 -10.766 1 15.72 342 GLY B C 1
ATOM 7408 O O . GLY B 1 342 ? 31.156 -15.469 -10.75 1 15.72 342 GLY B O 1
ATOM 7409 N N . GLN B 1 343 ? 33.344 -15.539 -10.305 1 16.64 343 GLN B N 1
ATOM 7410 C CA . GLN B 1 343 ? 34.031 -16.812 -10.062 1 16.64 343 GLN B CA 1
ATOM 7411 C C . GLN B 1 343 ? 33.531 -17.469 -8.781 1 16.64 343 GLN B C 1
ATOM 7413 O O . GLN B 1 343 ? 33.219 -16.781 -7.805 1 16.64 343 GLN B O 1
ATOM 7418 N N . THR B 1 344 ? 33.125 -18.797 -8.781 1 17.05 344 THR B N 1
ATOM 7419 C CA . THR B 1 344 ? 32.531 -19.938 -8.102 1 17.05 344 THR B CA 1
ATOM 7420 C C . THR B 1 344 ? 33.375 -20.375 -6.914 1 17.05 344 THR B C 1
ATOM 7422 O O . THR B 1 344 ? 33.094 -21.406 -6.289 1 17.05 344 THR B O 1
ATOM 7425 N N . SER B 1 345 ? 34.094 -19.641 -6.035 1 17.34 345 SER B N 1
ATOM 7426 C CA . SER B 1 345 ? 34.969 -20.484 -5.227 1 17.34 345 SER B CA 1
ATOM 7427 C C . SER B 1 345 ? 34.156 -21.312 -4.223 1 17.34 345 SER B C 1
ATOM 7429 O O . SER B 1 345 ? 33.125 -20.844 -3.715 1 17.34 345 SER B O 1
ATOM 7431 N N . GLY B 1 346 ? 34.375 -22.703 -4.051 1 17.23 346 GLY B N 1
ATOM 7432 C CA . GLY B 1 346 ? 33.906 -24 -3.562 1 17.23 346 GLY B CA 1
ATOM 7433 C C . GLY B 1 346 ? 33.875 -24.094 -2.049 1 17.23 346 GLY B C 1
ATOM 7434 O O . GLY B 1 346 ? 33.625 -25.156 -1.488 1 17.23 346 GLY B O 1
ATOM 7435 N N . SER B 1 347 ? 34.219 -23.125 -1.186 1 17.98 347 SER B N 1
ATOM 7436 C CA . SER B 1 347 ? 34.719 -23.734 0.043 1 17.98 347 SER B CA 1
ATOM 7437 C C . SER B 1 347 ? 33.594 -24.406 0.818 1 17.98 347 SER B C 1
ATOM 7439 O O . SER B 1 347 ? 32.438 -24.047 0.666 1 17.98 347 SER B O 1
ATOM 7441 N N . GLY B 1 348 ? 33.781 -25.562 1.618 1 17.86 348 GLY B N 1
ATOM 7442 C CA . GLY B 1 348 ? 33.344 -26.812 2.211 1 17.86 348 GLY B CA 1
ATOM 7443 C C . GLY B 1 348 ? 32.438 -26.609 3.416 1 17.86 348 GLY B C 1
ATOM 7444 O O . GLY B 1 348 ? 31.969 -27.578 4.012 1 17.86 348 GLY B O 1
ATOM 7445 N N . THR B 1 349 ? 32.406 -25.406 4.094 1 18.7 349 THR B N 1
ATOM 7446 C CA . THR B 1 349 ? 32.281 -25.641 5.531 1 18.7 349 THR B CA 1
ATOM 7447 C C . THR B 1 349 ? 30.922 -26.25 5.855 1 18.7 349 THR B C 1
ATOM 7449 O O . THR B 1 349 ? 29.969 -26.094 5.09 1 18.7 349 THR B O 1
ATOM 7452 N N . THR B 1 350 ? 30.688 -26.797 7.098 1 19.53 350 THR B N 1
ATOM 7453 C CA . THR B 1 350 ? 30.047 -27.719 8.023 1 19.53 350 THR B CA 1
ATOM 7454 C C . THR B 1 350 ? 28.641 -27.266 8.359 1 19.53 350 THR B C 1
ATOM 7456 O O . THR B 1 350 ? 28.438 -26.156 8.852 1 19.53 350 THR B O 1
ATOM 7459 N N . SER B 1 351 ? 27.625 -27.828 7.613 1 19.38 351 SER B N 1
ATOM 7460 C CA . SER B 1 351 ? 26.203 -27.516 7.504 1 19.38 351 SER B CA 1
ATOM 7461 C C . SER B 1 351 ? 25.469 -27.844 8.797 1 19.38 351 SER B C 1
ATOM 7463 O O . SER B 1 351 ? 25.266 -29.016 9.117 1 19.38 351 SER B O 1
ATOM 7465 N N . SER B 1 352 ? 25.844 -27.219 9.984 1 18.83 352 SER B N 1
ATOM 7466 C CA . SER B 1 352 ? 25.188 -27.594 11.242 1 18.83 352 SER B CA 1
ATOM 7467 C C . SER B 1 352 ? 23.672 -27.641 11.094 1 18.83 352 SER B C 1
ATOM 7469 O O . SER B 1 352 ? 23.125 -27.078 10.141 1 18.83 352 SER B O 1
ATOM 7471 N N . ASP B 1 353 ? 22.875 -28.156 12.148 1 21.05 353 ASP B N 1
ATOM 7472 C CA . ASP B 1 353 ? 21.688 -28.859 12.602 1 21.05 353 ASP B CA 1
ATOM 7473 C C . ASP B 1 353 ? 20.469 -27.938 12.594 1 21.05 353 ASP B C 1
ATOM 7475 O O . ASP B 1 353 ? 19.984 -27.531 13.656 1 21.05 353 ASP B O 1
ATOM 7479 N N . GLN B 1 354 ? 20.422 -26.859 11.711 1 19.61 354 GLN B N 1
ATOM 7480 C CA . GLN B 1 354 ? 19.438 -25.828 11.969 1 19.61 354 GLN B CA 1
ATOM 7481 C C . GLN B 1 354 ? 18.016 -26.391 11.891 1 19.61 354 GLN B C 1
ATOM 7483 O O . GLN B 1 354 ? 17.672 -27.094 10.938 1 19.61 354 GLN B O 1
ATOM 7488 N N . THR B 1 355 ? 17.203 -26.438 13.109 1 21.83 355 THR B N 1
ATOM 7489 C CA . THR B 1 355 ? 15.852 -26.719 13.602 1 21.83 355 THR B CA 1
ATOM 7490 C C . THR B 1 355 ? 14.805 -26.094 12.688 1 21.83 355 THR B C 1
ATOM 7492 O O . THR B 1 355 ? 14.859 -24.891 12.406 1 21.83 355 THR B O 1
ATOM 7495 N N . SER B 1 356 ? 14.172 -26.875 11.898 1 23.17 356 SER B N 1
ATOM 7496 C CA . SER B 1 356 ? 13.18 -26.719 10.828 1 23.17 356 SER B CA 1
ATOM 7497 C C . SER B 1 356 ? 11.914 -26.047 11.336 1 23.17 356 SER B C 1
ATOM 7499 O O . SER B 1 356 ? 11.039 -26.703 11.906 1 23.17 356 SER B O 1
ATOM 7501 N N . SER B 1 357 ? 11.938 -24.938 12.273 1 24.39 357 SER B N 1
ATOM 7502 C CA . SER B 1 357 ? 10.766 -24.25 12.797 1 24.39 357 SER B CA 1
ATOM 7503 C C . SER B 1 357 ? 9.742 -23.969 11.695 1 24.39 357 SER B C 1
ATOM 7505 O O . SER B 1 357 ? 10.117 -23.594 10.586 1 24.39 357 SER B O 1
ATOM 7507 N N . THR B 1 358 ? 8.57 -24.641 11.82 1 26.22 358 THR B N 1
ATOM 7508 C CA . THR B 1 358 ? 7.32 -24.656 11.078 1 26.22 358 THR B CA 1
ATOM 7509 C C . THR B 1 358 ? 6.898 -23.234 10.711 1 26.22 358 THR B C 1
ATOM 7511 O O . THR B 1 358 ? 7.211 -22.281 11.422 1 26.22 358 THR B O 1
ATOM 7514 N N . PHE B 1 359 ? 6.5 -23.094 9.586 1 26.69 359 PHE B N 1
ATOM 7515 C CA . PHE B 1 359 ? 6.066 -21.859 8.938 1 26.69 359 PHE B CA 1
ATOM 7516 C C . PHE B 1 359 ? 5.039 -21.125 9.797 1 26.69 359 PHE B C 1
ATOM 7518 O O . PHE B 1 359 ? 4.688 -19.984 9.516 1 26.69 359 PHE B O 1
ATOM 7525 N N . THR B 1 360 ? 4.16 -21.906 10.578 1 29.5 360 THR B N 1
ATOM 7526 C CA . THR B 1 360 ? 3.064 -21.266 11.305 1 29.5 360 THR B CA 1
ATOM 7527 C C . THR B 1 360 ? 3.6 -20.281 12.336 1 29.5 360 THR B C 1
ATOM 7529 O O . THR B 1 360 ? 2.871 -19.875 13.242 1 29.5 360 THR B O 1
ATOM 7532 N N . GLU B 1 361 ? 4.793 -20.25 12.664 1 29.66 361 GLU B N 1
ATOM 7533 C CA . GLU B 1 361 ? 5.047 -19.375 13.797 1 29.66 361 GLU B CA 1
ATOM 7534 C C . GLU B 1 361 ? 4.344 -18.031 13.617 1 29.66 361 GLU B C 1
ATOM 7536 O O . GLU B 1 361 ? 4.176 -17.562 12.484 1 29.66 361 GLU B O 1
ATOM 7541 N N . ASN B 1 362 ? 3.508 -17.531 14.719 1 32.34 362 ASN B N 1
ATOM 7542 C CA . ASN B 1 362 ? 2.67 -16.375 15.055 1 32.34 362 ASN B CA 1
ATOM 7543 C C . ASN B 1 362 ? 3.291 -15.07 14.578 1 32.34 362 ASN B C 1
ATOM 7545 O O . ASN B 1 362 ? 4.027 -14.422 15.32 1 32.34 362 ASN B O 1
ATOM 7549 N N . VAL B 1 363 ? 3.828 -15.102 13.625 1 34.47 363 VAL B N 1
ATOM 7550 C CA . VAL B 1 363 ? 4.777 -14.047 13.281 1 34.47 363 VAL B CA 1
ATOM 7551 C C . VAL B 1 363 ? 4.039 -12.727 13.086 1 34.47 363 VAL B C 1
ATOM 7553 O O . VAL B 1 363 ? 3.455 -12.484 12.023 1 34.47 363 VAL B O 1
ATOM 7556 N N . SER B 1 364 ? 2.992 -12.359 13.867 1 36.84 364 SER B N 1
ATOM 7557 C CA . SER B 1 364 ? 2.73 -10.945 13.633 1 36.84 364 SER B CA 1
ATOM 7558 C C . SER B 1 364 ? 4.012 -10.125 13.727 1 36.84 364 SER B C 1
ATOM 7560 O O . SER B 1 364 ? 4.676 -10.109 14.766 1 36.84 364 SER B O 1
ATOM 7562 N N . PRO B 1 365 ? 4.672 -10.078 12.758 1 35.75 365 PRO B N 1
ATOM 7563 C CA . PRO B 1 365 ? 5.965 -9.398 12.883 1 35.75 365 PRO B CA 1
ATOM 7564 C C . PRO B 1 365 ? 5.91 -8.18 13.789 1 35.75 365 PRO B C 1
ATOM 7566 O O . PRO B 1 365 ? 6.922 -7.805 14.391 1 35.75 365 PRO B O 1
ATOM 7569 N N . LEU B 1 366 ? 4.938 -7.375 13.641 1 41.59 366 LEU B N 1
ATOM 7570 C CA . LEU B 1 366 ? 4.953 -6.102 14.352 1 41.59 366 LEU B CA 1
ATOM 7571 C C . LEU B 1 366 ? 4.477 -6.277 15.797 1 41.59 366 LEU B C 1
ATOM 7573 O O . LEU B 1 366 ? 4.438 -5.312 16.562 1 41.59 366 LEU B O 1
ATOM 7577 N N . GLY B 1 367 ? 4.688 -7.547 16.438 1 36.22 367 GLY B N 1
ATOM 7578 C CA . GLY B 1 367 ? 4.465 -7.855 17.844 1 36.22 367 GLY B CA 1
ATOM 7579 C C . GLY B 1 367 ? 3 -7.824 18.234 1 36.22 367 GLY B C 1
ATOM 7580 O O . GLY B 1 367 ? 2.658 -8.062 19.391 1 36.22 367 GLY B O 1
ATOM 7581 N N . GLN B 1 368 ? 2.119 -6.941 17.75 1 37 368 GLN B N 1
ATOM 7582 C CA . GLN B 1 368 ? 0.809 -7.016 18.391 1 37 368 GLN B CA 1
ATOM 7583 C C . GLN B 1 368 ? 0.147 -8.367 18.125 1 37 368 GLN B C 1
ATOM 7585 O O . GLN B 1 368 ? 0.281 -8.93 17.047 1 37 368 GLN B O 1
ATOM 7590 N N . SER B 1 369 ? -0.207 -9.203 19.125 1 36.06 369 SER B N 1
ATOM 7591 C CA . SER B 1 369 ? -0.909 -10.477 19.172 1 36.06 369 SER B CA 1
ATOM 7592 C C . SER B 1 369 ? -1.93 -10.594 18.047 1 36.06 369 SER B C 1
ATOM 7594 O O . SER B 1 369 ? -2.629 -9.625 17.734 1 36.06 369 SER B O 1
ATOM 7596 N N . SER B 1 370 ? -1.872 -11.516 17 1 41.34 370 SER B N 1
ATOM 7597 C CA . SER B 1 370 ? -2.711 -12.016 15.922 1 41.34 370 SER B CA 1
ATOM 7598 C C . SER B 1 370 ? -4.191 -11.859 16.25 1 41.34 370 SER B C 1
ATOM 7600 O O . SER B 1 370 ? -5.016 -11.664 15.359 1 41.34 370 SER B O 1
ATOM 7602 N N . SER B 1 371 ? -4.59 -12.266 17.438 1 41.5 371 SER B N 1
ATOM 7603 C CA . SER B 1 371 ? -5.996 -12.438 17.797 1 41.5 371 SER B CA 1
ATOM 7604 C C . SER B 1 371 ? -6.762 -11.125 17.688 1 41.5 371 SER B C 1
ATOM 7606 O O . SER B 1 371 ? -7.965 -11.117 17.422 1 41.5 371 SER B O 1
ATOM 7608 N N . LYS B 1 372 ? -6 -9.898 17.734 1 51 372 LYS B N 1
ATOM 7609 C CA . LYS B 1 372 ? -6.652 -8.602 17.859 1 51 372 LYS B CA 1
ATOM 7610 C C . LYS B 1 372 ? -6.891 -7.977 16.484 1 51 372 LYS B C 1
ATOM 7612 O O . LYS B 1 372 ? -7.566 -6.949 16.375 1 51 372 LYS B O 1
ATOM 7617 N N . LEU B 1 373 ? -6.516 -8.68 15.32 1 73 373 LEU B N 1
ATOM 7618 C CA . LEU B 1 373 ? -6.566 -7.895 14.094 1 73 373 LEU B CA 1
ATOM 7619 C C . LEU B 1 373 ? -7.762 -8.305 13.234 1 73 373 LEU B C 1
ATOM 7621 O O . LEU B 1 373 ? -7.969 -7.75 12.148 1 73 373 LEU B O 1
ATOM 7625 N N . HIS B 1 374 ? -8.547 -9.156 13.93 1 85.62 374 HIS B N 1
ATOM 7626 C CA . HIS B 1 374 ? -9.797 -9.516 13.266 1 85.62 374 HIS B CA 1
ATOM 7627 C C . HIS B 1 374 ? -10.992 -8.922 14 1 85.62 374 HIS B C 1
ATOM 7629 O O . HIS B 1 374 ? -11.031 -8.898 15.234 1 85.62 374 HIS B O 1
ATOM 7635 N N . TRP B 1 375 ? -11.867 -8.383 13.227 1 90.5 375 TRP B N 1
ATOM 7636 C CA . TRP B 1 375 ? -13.07 -7.777 13.781 1 90.5 375 TRP B CA 1
ATOM 7637 C C . TRP B 1 375 ? -14.281 -8.688 13.586 1 90.5 375 TRP B C 1
ATOM 7639 O O . TRP B 1 375 ? -14.398 -9.359 12.555 1 90.5 375 TRP B O 1
ATOM 7649 N N . HIS B 1 376 ? -15.086 -8.789 14.648 1 91.88 376 HIS B N 1
ATOM 7650 C CA . HIS B 1 376 ? -16.375 -9.477 14.555 1 91.88 376 HIS B CA 1
ATOM 7651 C C . HIS B 1 376 ? -17.406 -8.609 13.859 1 91.88 376 HIS B C 1
ATOM 7653 O O . HIS B 1 376 ? -17.781 -7.543 14.375 1 91.88 376 HIS B O 1
ATOM 7659 N N . VAL B 1 377 ? -17.875 -9.07 12.727 1 93.44 377 VAL B N 1
ATOM 7660 C CA . VAL B 1 377 ? -18.812 -8.273 11.938 1 93.44 377 VAL B CA 1
ATOM 7661 C C . VAL B 1 377 ? -20.062 -9.102 11.648 1 93.44 377 VAL B C 1
ATOM 7663 O O . VAL B 1 377 ? -20.031 -10.336 11.68 1 93.44 377 VAL B O 1
ATOM 7666 N N . ARG B 1 378 ? -21.141 -8.391 11.461 1 93.38 378 ARG B N 1
ATOM 7667 C CA . ARG B 1 378 ? -22.422 -8.992 11.109 1 93.38 378 ARG B CA 1
ATOM 7668 C C . ARG B 1 378 ? -23.062 -8.273 9.93 1 93.38 378 ARG B C 1
ATOM 7670 O O . ARG B 1 378 ? -23 -7.047 9.836 1 93.38 378 ARG B O 1
ATOM 7677 N N . SER B 1 379 ? -23.578 -9.07 9.023 1 92.06 379 SER B N 1
ATOM 7678 C CA . SER B 1 379 ? -24.344 -8.445 7.941 1 92.06 379 SER B CA 1
ATOM 7679 C C . SER B 1 379 ? -25.578 -7.723 8.469 1 92.06 379 SER B C 1
ATOM 7681 O O . SER B 1 379 ? -26.047 -8.023 9.562 1 92.06 379 SER B O 1
ATOM 7683 N N . ILE B 1 380 ? -26.047 -6.82 7.676 1 89.06 380 ILE B N 1
ATOM 7684 C CA . ILE B 1 380 ? -27.172 -6.012 8.109 1 89.06 380 ILE B CA 1
ATOM 7685 C C . ILE B 1 380 ? -28.406 -6.898 8.289 1 89.06 380 ILE B C 1
ATOM 7687 O O . ILE B 1 380 ? -29.219 -6.68 9.195 1 89.06 380 ILE B O 1
ATOM 7691 N N . ASP B 1 381 ? -28.5 -7.887 7.387 1 85.88 381 ASP B N 1
ATOM 7692 C CA . ASP B 1 381 ? -29.641 -8.797 7.453 1 85.88 381 ASP B CA 1
ATOM 7693 C C . ASP B 1 381 ? -29.453 -9.82 8.57 1 85.88 381 ASP B C 1
ATOM 7695 O O . ASP B 1 381 ? -30.375 -10.586 8.875 1 85.88 381 ASP B O 1
ATOM 7699 N N . GLY B 1 382 ? -28.328 -9.867 9.258 1 85.69 382 GLY B N 1
ATOM 7700 C CA . GLY B 1 382 ? -28.062 -10.734 10.391 1 85.69 382 GLY B CA 1
ATOM 7701 C C . GLY B 1 382 ? -27.719 -12.156 9.984 1 85.69 382 GLY B C 1
ATOM 7702 O O . GLY B 1 382 ? -27.469 -13.016 10.836 1 85.69 382 GLY B O 1
ATOM 7703 N N . LYS B 1 383 ? -27.656 -12.445 8.711 1 86.5 383 LYS B N 1
ATOM 7704 C CA . LYS B 1 383 ? -27.484 -13.812 8.227 1 86.5 383 LYS B CA 1
ATOM 7705 C C . LYS B 1 383 ? -26.016 -14.242 8.336 1 86.5 383 LYS B C 1
ATOM 7707 O O . LYS B 1 383 ? -25.734 -15.422 8.547 1 86.5 383 LYS B O 1
ATOM 7712 N N . VAL B 1 384 ? -25.188 -13.242 8.227 1 90.06 384 VAL B N 1
ATOM 7713 C CA . VAL B 1 384 ? -23.766 -13.57 8.219 1 90.06 384 VAL B CA 1
ATOM 7714 C C . VAL B 1 384 ? -23.094 -12.938 9.438 1 90.06 384 VAL B C 1
ATOM 7716 O O . VAL B 1 384 ? -23.25 -11.734 9.688 1 90.06 384 VAL B O 1
ATOM 7719 N N . GLU B 1 385 ? -22.5 -13.75 10.258 1 89 385 GLU B N 1
ATOM 7720 C CA . GLU B 1 385 ? -21.625 -13.328 11.336 1 89 385 GLU B CA 1
ATOM 7721 C C . GLU B 1 385 ? -20.219 -13.922 11.18 1 89 385 GLU B C 1
ATOM 7723 O O . GLU B 1 385 ? -20.078 -15.141 11.07 1 89 385 GLU B O 1
ATOM 7728 N N . ALA B 1 386 ? -19.266 -13 11.109 1 89.5 386 ALA B N 1
ATOM 7729 C CA . ALA B 1 386 ? -17.938 -13.523 10.758 1 89.5 386 ALA B CA 1
ATOM 7730 C C . ALA B 1 386 ? -16.828 -12.672 11.359 1 89.5 386 ALA B C 1
ATOM 7732 O O . ALA B 1 386 ? -17.078 -11.562 11.844 1 89.5 386 ALA B O 1
ATOM 7733 N N . LEU B 1 387 ? -15.664 -13.266 11.453 1 88.5 387 LEU B N 1
ATOM 7734 C CA . LEU B 1 387 ? -14.438 -12.539 11.773 1 88.5 387 LEU B CA 1
ATOM 7735 C C . LEU B 1 387 ? -13.688 -12.172 10.5 1 88.5 387 LEU B C 1
ATOM 7737 O O . LEU B 1 387 ? -13.422 -13.031 9.656 1 88.5 387 LEU B O 1
ATOM 7741 N N . VAL B 1 388 ? -13.445 -10.922 10.336 1 91.62 388 VAL B N 1
ATOM 7742 C CA . VAL B 1 388 ? -12.734 -10.453 9.148 1 91.62 388 VAL B CA 1
ATOM 7743 C C . VAL B 1 388 ? -11.555 -9.578 9.57 1 91.62 388 VAL B C 1
ATOM 7745 O O . VAL B 1 388 ? -11.586 -8.945 10.625 1 91.62 388 VAL B O 1
ATOM 7748 N N . PRO B 1 389 ? -10.445 -9.594 8.812 1 91.06 389 PRO B N 1
ATOM 7749 C CA . PRO B 1 389 ? -9.352 -8.672 9.125 1 91.06 389 PRO B CA 1
ATOM 7750 C C . PRO B 1 389 ? -9.805 -7.215 9.172 1 91.06 389 PRO B C 1
ATOM 7752 O O . PRO B 1 389 ? -10.602 -6.789 8.328 1 91.06 389 PRO B O 1
ATOM 7755 N N . SER B 1 390 ? -9.305 -6.48 10.094 1 91.38 390 SER B N 1
ATOM 7756 C CA . SER B 1 390 ? -9.742 -5.105 10.32 1 91.38 390 SER B CA 1
ATOM 7757 C C . SER B 1 390 ? -9.453 -4.23 9.102 1 91.38 390 SER B C 1
ATOM 7759 O O . SER B 1 390 ? -10.172 -3.256 8.852 1 91.38 390 SER B O 1
ATOM 7761 N N . VAL B 1 391 ? -8.406 -4.543 8.32 1 93.5 391 VAL B N 1
ATOM 7762 C CA . VAL B 1 391 ? -7.992 -3.74 7.176 1 93.5 391 VAL B CA 1
ATOM 7763 C C . VAL B 1 391 ? -9.086 -3.762 6.109 1 93.5 391 VAL B C 1
ATOM 7765 O O . VAL B 1 391 ? -9.18 -2.844 5.289 1 93.5 391 VAL B O 1
ATOM 7768 N N . CYS B 1 392 ? -10.023 -4.723 6.191 1 95.31 392 CYS B N 1
ATOM 7769 C CA . CYS B 1 392 ? -11.047 -4.902 5.164 1 95.31 392 CYS B CA 1
ATOM 7770 C C . CYS B 1 392 ? -12.266 -4.039 5.457 1 95.31 392 CYS B C 1
ATOM 7772 O O . CYS B 1 392 ? -13.172 -3.939 4.625 1 95.31 392 CYS B O 1
ATOM 7774 N N . VAL B 1 393 ? -12.281 -3.398 6.586 1 93.75 393 VAL B N 1
ATOM 7775 C CA . VAL B 1 393 ? -13.508 -2.734 7.02 1 93.75 393 VAL B CA 1
ATOM 7776 C C . VAL B 1 393 ? -13.266 -1.23 7.129 1 93.75 393 VAL B C 1
ATOM 7778 O O . VAL B 1 393 ? -12.25 -0.794 7.664 1 93.75 393 VAL B O 1
ATOM 7781 N N . TRP B 1 394 ? -14.203 -0.517 6.543 1 92.12 394 TRP B N 1
ATOM 7782 C CA . TRP B 1 394 ? -14.203 0.939 6.629 1 92.12 394 TRP B CA 1
ATOM 7783 C C . TRP B 1 394 ? -15.312 1.431 7.551 1 92.12 394 TRP B C 1
ATOM 7785 O O . TRP B 1 394 ? -16.422 0.893 7.539 1 92.12 394 TRP B O 1
ATOM 7795 N N . ILE B 1 395 ? -15 2.312 8.398 1 88.88 395 ILE B N 1
ATOM 7796 C CA . ILE B 1 395 ? -16.016 2.996 9.195 1 88.88 395 ILE B CA 1
ATOM 7797 C C . ILE B 1 395 ? -16.391 4.312 8.523 1 88.88 395 ILE B C 1
ATOM 7799 O O . ILE B 1 395 ? -15.648 5.293 8.602 1 88.88 395 ILE B O 1
ATOM 7803 N N . PRO B 1 396 ? -17.562 4.414 7.945 1 81.75 396 PRO B N 1
ATOM 7804 C CA . PRO B 1 396 ? -17.906 5.578 7.125 1 81.75 396 PRO B CA 1
ATOM 7805 C C . PRO B 1 396 ? -18.406 6.758 7.953 1 81.75 396 PRO B C 1
ATOM 7807 O O . PRO B 1 396 ? -18.453 7.887 7.461 1 81.75 396 PRO B O 1
ATOM 7810 N N . SER B 1 397 ? -18.859 6.617 9.156 1 78 397 SER B N 1
ATOM 7811 C CA . SER B 1 397 ? -19.391 7.711 9.961 1 78 397 SER B CA 1
ATOM 7812 C C . SER B 1 397 ? -18.344 8.797 10.188 1 78 397 SER B C 1
ATOM 7814 O O . SER B 1 397 ? -17.219 8.5 10.586 1 78 397 SER B O 1
ATOM 7816 N N . PRO B 1 398 ? -18.766 9.984 9.828 1 80.56 398 PRO B N 1
ATOM 7817 C CA . PRO B 1 398 ? -17.812 11.078 10.047 1 80.56 398 PRO B CA 1
ATOM 7818 C C . PRO B 1 398 ? -17.484 11.281 11.523 1 80.56 398 PRO B C 1
ATOM 7820 O O . PRO B 1 398 ? -18.25 10.875 12.398 1 80.56 398 PRO B O 1
ATOM 7823 N N . ASP B 1 399 ? -16.344 11.758 11.781 1 86.12 399 ASP B N 1
ATOM 7824 C CA . ASP B 1 399 ? -15.938 12.102 13.141 1 86.12 399 ASP B CA 1
ATOM 7825 C C . ASP B 1 399 ? -16.75 13.281 13.672 1 86.12 399 ASP B C 1
ATOM 7827 O O . ASP B 1 399 ? -16.469 14.438 13.344 1 86.12 399 ASP B O 1
ATOM 7831 N N . MET B 1 400 ? -17.641 13.109 14.539 1 84.88 400 MET B N 1
ATOM 7832 C CA . MET B 1 400 ? -18.516 14.141 15.078 1 84.88 400 MET B CA 1
ATOM 7833 C C . MET B 1 400 ? -17.75 15.117 15.945 1 84.88 400 MET B C 1
ATOM 7835 O O . MET B 1 400 ? -18.062 16.312 15.984 1 84.88 400 MET B O 1
ATOM 7839 N N . GLU B 1 401 ? -16.812 14.586 16.594 1 86.25 401 GLU B N 1
ATOM 7840 C CA . GLU B 1 401 ? -15.992 15.461 17.438 1 86.25 401 GLU B CA 1
ATOM 7841 C C . GLU B 1 401 ? -15.211 16.469 16.594 1 86.25 401 GLU B C 1
ATOM 7843 O O . GLU B 1 401 ? -15.062 17.625 16.984 1 86.25 401 GLU B O 1
ATOM 7848 N N . ALA B 1 402 ? -14.734 16.016 15.453 1 90.56 402 ALA B N 1
ATOM 7849 C CA . ALA B 1 402 ? -14.016 16.906 14.555 1 90.56 402 ALA B CA 1
ATOM 7850 C C . ALA B 1 402 ? -14.938 17.984 13.992 1 90.56 402 ALA B C 1
ATOM 7852 O O . ALA B 1 402 ? -14.555 19.156 13.891 1 90.56 402 ALA B O 1
ATOM 7853 N N . GLN B 1 403 ? -16.109 17.641 13.664 1 88.94 403 GLN B N 1
ATOM 7854 C CA . GLN B 1 403 ? -17.078 18.594 13.133 1 88.94 403 GLN B CA 1
ATOM 7855 C C . GLN B 1 403 ? -17.469 19.625 14.188 1 88.94 403 GLN B C 1
ATOM 7857 O O . GLN B 1 403 ? -17.516 20.828 13.898 1 88.94 403 GLN B O 1
ATOM 7862 N N . GLU B 1 404 ? -17.656 19.094 15.359 1 88.56 404 GLU B N 1
ATOM 7863 C CA . GLU B 1 404 ? -18 20 16.453 1 88.56 404 GLU B CA 1
ATOM 7864 C C . GLU B 1 404 ? -16.859 20.969 16.75 1 88.56 404 GLU B C 1
ATOM 7866 O O . GLU B 1 404 ? -17.094 22.156 16.984 1 88.56 404 GLU B O 1
ATOM 7871 N N . LYS B 1 405 ? -15.758 20.391 16.766 1 91.44 405 LYS B N 1
ATOM 7872 C CA . LYS B 1 405 ? -14.594 21.234 17.047 1 91.44 405 LYS B CA 1
ATOM 7873 C C . LYS B 1 405 ? -14.43 22.312 15.977 1 91.44 405 LYS B C 1
ATOM 7875 O O . LYS B 1 405 ? -14.148 23.469 16.297 1 91.44 405 LYS B O 1
ATOM 7880 N N . ALA B 1 406 ? -14.625 21.984 14.727 1 92.69 406 ALA B N 1
ATOM 7881 C CA . ALA B 1 406 ? -14.469 22.938 13.625 1 92.69 406 ALA B CA 1
ATOM 7882 C C . ALA B 1 406 ? -15.539 24.031 13.695 1 92.69 406 ALA B C 1
ATOM 7884 O O . ALA B 1 406 ? -15.234 25.219 13.531 1 92.69 406 ALA B O 1
ATOM 7885 N N . ILE B 1 407 ? -16.688 23.672 14.016 1 90 407 ILE B N 1
ATOM 7886 C CA . ILE B 1 407 ? -17.797 24.625 14.078 1 90 407 ILE B CA 1
ATOM 7887 C C . ILE B 1 407 ? -17.625 25.531 15.297 1 90 407 ILE B C 1
ATOM 7889 O O . ILE B 1 407 ? -17.844 26.734 15.211 1 90 407 ILE B O 1
ATOM 7893 N N . LYS B 1 408 ? -17.25 24.906 16.375 1 89.56 408 LYS B N 1
ATOM 7894 C CA . LYS B 1 408 ? -17.016 25.688 17.594 1 89.56 408 LYS B CA 1
ATOM 7895 C C . LYS B 1 408 ? -15.914 26.719 17.359 1 89.56 408 LYS B C 1
ATOM 7897 O O . LYS B 1 408 ? -16.031 27.859 17.812 1 89.56 408 LYS B O 1
ATOM 7902 N N . LEU B 1 409 ? -14.906 26.328 16.719 1 91.75 409 LEU B N 1
ATOM 7903 C CA . LEU B 1 409 ? -13.805 27.25 16.422 1 91.75 409 LEU B CA 1
ATOM 7904 C C . LEU B 1 409 ? -14.273 28.391 15.539 1 91.75 409 LEU B C 1
ATOM 7906 O O . LEU B 1 409 ? -13.898 29.547 15.766 1 91.75 409 LEU B O 1
ATOM 7910 N N . TYR B 1 410 ? -15.094 28.125 14.562 1 92.06 410 TYR B N 1
ATOM 7911 C CA . TYR B 1 410 ? -15.648 29.141 13.68 1 92.06 410 TYR B CA 1
ATOM 7912 C C . TYR B 1 410 ? -16.5 30.141 14.461 1 92.06 410 TYR B C 1
ATOM 7914 O O . TYR B 1 410 ? -16.359 31.344 14.281 1 92.06 410 TYR B O 1
ATOM 7922 N N . LYS B 1 411 ? -17.281 29.672 15.359 1 89.94 411 LYS B N 1
ATOM 7923 C CA . LYS B 1 411 ? -18.141 30.516 16.172 1 89.94 411 LYS B CA 1
ATOM 7924 C C . LYS B 1 411 ? -17.312 31.391 17.109 1 89.94 411 LYS B C 1
ATOM 7926 O O . LYS B 1 411 ? -17.609 32.562 17.281 1 89.94 411 LYS B O 1
ATOM 7931 N N . VAL B 1 412 ? -16.344 30.766 17.672 1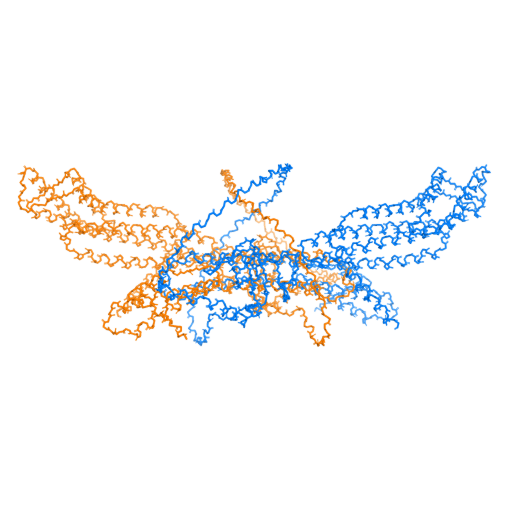 90.44 412 VAL B N 1
ATOM 7932 C CA . VAL B 1 412 ? -15.5 31.5 18.594 1 90.44 412 VAL B CA 1
ATOM 7933 C C . VAL B 1 412 ? -14.781 32.625 17.859 1 90.44 412 VAL B C 1
ATOM 7935 O O . VAL B 1 412 ? -14.609 33.719 18.391 1 90.44 412 VAL B O 1
ATOM 7938 N N . ILE B 1 413 ? -14.391 32.406 16.641 1 92.06 413 ILE B N 1
ATOM 7939 C CA . ILE B 1 413 ? -13.688 33.375 15.836 1 92.06 413 ILE B CA 1
ATOM 7940 C C . ILE B 1 413 ? -14.625 34.562 15.508 1 92.06 413 ILE B C 1
ATOM 7942 O O . ILE B 1 413 ? -14.242 35.719 15.641 1 92.06 413 ILE B O 1
ATOM 7946 N N . LEU B 1 414 ? -15.844 34.281 15.148 1 91.38 414 LEU B N 1
ATOM 7947 C CA . LEU B 1 414 ? -16.812 35.312 14.82 1 91.38 414 LEU B CA 1
ATOM 7948 C C . LEU B 1 414 ? -17.172 36.125 16.062 1 91.38 414 LEU B C 1
ATOM 7950 O O . LEU B 1 414 ? -17.266 37.375 16 1 91.38 414 LEU B O 1
ATOM 7954 N N . ASP B 1 415 ? -17.297 35.469 17.156 1 88.06 415 ASP B N 1
ATOM 7955 C CA . ASP B 1 415 ? -17.594 36.156 18.406 1 88.06 415 ASP B CA 1
ATOM 7956 C C . ASP B 1 415 ? -16.438 37.094 18.812 1 88.06 415 ASP B C 1
ATOM 7958 O O . ASP B 1 415 ? -16.656 38.188 19.266 1 88.06 415 ASP B O 1
ATOM 7962 N N . SER B 1 416 ? -15.305 36.531 18.641 1 90.31 416 SER B N 1
ATOM 7963 C CA . SER B 1 416 ? -14.125 37.344 18.938 1 90.31 416 SER B CA 1
ATOM 7964 C C . SER B 1 416 ? -14.039 38.562 18.031 1 90.31 416 SER B C 1
ATOM 7966 O O . SER B 1 416 ? -13.641 39.625 18.469 1 90.31 416 SER B O 1
ATOM 7968 N N . TRP B 1 417 ? -14.398 38.375 16.781 1 92.38 417 TRP B N 1
ATOM 7969 C CA . TRP B 1 417 ? -14.359 39.469 15.828 1 92.38 417 TRP B CA 1
ATOM 7970 C C . TRP B 1 417 ? -15.367 40.562 16.203 1 92.38 417 TRP B C 1
ATOM 7972 O O . TRP B 1 417 ? -15.055 41.75 16.172 1 92.38 417 TRP B O 1
ATOM 7982 N N . ASN B 1 418 ? -16.547 40.188 16.625 1 89.69 418 ASN B N 1
ATOM 7983 C CA . ASN B 1 418 ? -17.547 41.156 17.078 1 89.69 418 ASN B CA 1
ATOM 7984 C C . ASN B 1 418 ? -17.078 41.938 18.297 1 89.69 418 ASN B C 1
ATOM 7986 O O . ASN B 1 418 ? -17.266 43.156 18.375 1 89.69 418 ASN B O 1
ATOM 7990 N N . TYR B 1 419 ? -16.484 41.188 19.156 1 88.88 419 TYR B N 1
ATOM 7991 C CA . TYR B 1 419 ? -15.93 41.844 20.344 1 88.88 419 TYR B CA 1
ATOM 7992 C C . TYR B 1 419 ? -14.859 42.844 19.953 1 88.88 419 TYR B C 1
ATOM 7994 O O . TYR B 1 419 ? -14.836 43.969 20.469 1 88.88 419 TYR B O 1
ATOM 8002 N N . ILE B 1 420 ? -14.023 42.469 19.047 1 91.62 420 ILE B N 1
ATOM 8003 C CA . ILE B 1 420 ? -12.922 43.312 18.594 1 91.62 420 ILE B CA 1
ATOM 8004 C C . ILE B 1 420 ? -13.477 44.594 17.938 1 91.62 420 ILE B C 1
ATOM 8006 O O . ILE B 1 420 ? -12.961 45.688 18.156 1 91.62 420 ILE B O 1
ATOM 8010 N N . ILE B 1 421 ? -14.562 44.438 17.156 1 90.06 421 ILE B N 1
ATOM 8011 C CA . ILE B 1 421 ? -15.18 45.594 16.484 1 90.06 421 ILE B CA 1
ATOM 8012 C C . ILE B 1 421 ? -15.703 46.594 17.531 1 90.06 421 ILE B C 1
ATOM 8014 O O . ILE B 1 421 ? -15.477 47.781 17.422 1 90.06 421 ILE B O 1
ATOM 8018 N N . ASP B 1 422 ? -16.312 46.094 18.609 1 86.62 422 ASP B N 1
ATOM 8019 C CA . ASP B 1 422 ? -16.844 46.938 19.656 1 86.62 422 ASP B CA 1
ATOM 8020 C C . ASP B 1 422 ? -15.734 47.719 20.344 1 86.62 422 ASP B C 1
ATOM 8022 O O . ASP B 1 422 ? -15.867 48.938 20.562 1 86.62 422 ASP B O 1
ATOM 8026 N N . GLU B 1 423 ? -14.727 47.031 20.609 1 88.25 423 GLU B N 1
ATOM 8027 C CA . GLU B 1 423 ? -13.617 47.688 21.297 1 88.25 423 GLU B CA 1
ATOM 8028 C C . GLU B 1 423 ? -12.906 48.688 20.391 1 88.25 423 GLU B C 1
ATOM 8030 O O . GLU B 1 423 ? -12.477 49.75 20.844 1 88.25 423 GLU B O 1
ATOM 8035 N N . GLN B 1 424 ? -12.789 48.344 19.141 1 89.38 424 GLN B N 1
ATOM 8036 C CA . GLN B 1 424 ? -12.156 49.25 18.172 1 89.38 424 GLN B CA 1
ATOM 8037 C C . GLN B 1 424 ? -12.969 50.531 18 1 89.38 424 GLN B C 1
ATOM 8039 O O . GLN B 1 424 ? -12.406 51.625 17.875 1 89.38 424 GLN B O 1
ATOM 8044 N N . LEU B 1 425 ? -14.266 50.438 17.984 1 87.06 425 LEU B N 1
ATOM 8045 C CA . LEU B 1 425 ? -15.141 51.594 17.844 1 87.06 425 LEU B CA 1
ATOM 8046 C C . LEU B 1 425 ? -15.016 52.5 19.047 1 87.06 425 LEU B C 1
ATOM 8048 O O . LEU B 1 425 ? -15 53.719 18.906 1 87.06 425 LEU B O 1
ATOM 8052 N N . LYS B 1 426 ? -14.891 51.906 20.219 1 84.62 426 LYS B N 1
ATOM 8053 C CA . LYS B 1 426 ? -14.711 52.719 21.422 1 84.62 426 LYS B CA 1
ATOM 8054 C C . LYS B 1 426 ? -13.406 53.5 21.375 1 84.62 426 LYS B C 1
ATOM 8056 O O . LYS B 1 426 ? -13.367 54.688 21.75 1 84.62 426 LYS B O 1
ATOM 8061 N N . ILE B 1 427 ? -12.422 52.844 20.922 1 88.38 427 ILE B N 1
ATOM 8062 C CA . ILE B 1 427 ? -11.109 53.469 20.859 1 88.38 427 ILE B CA 1
ATOM 8063 C C . ILE B 1 427 ? -11.117 54.594 19.828 1 88.38 427 ILE B C 1
ATOM 8065 O O . ILE B 1 427 ? -10.578 55.656 20.062 1 88.38 427 ILE B O 1
ATOM 8069 N N . CYS B 1 428 ? -11.742 54.375 18.688 1 88.06 428 CYS B N 1
ATOM 8070 C CA . CYS B 1 428 ? -11.844 55.375 17.641 1 88.06 428 CYS B CA 1
ATOM 8071 C C . CYS B 1 428 ? -12.68 56.562 18.125 1 88.06 428 CYS B C 1
ATOM 8073 O O . CYS B 1 428 ? -12.344 57.719 17.828 1 88.06 428 CYS B O 1
ATOM 8075 N N . LEU B 1 429 ? -13.727 56.25 18.828 1 86.19 429 LEU B N 1
ATOM 8076 C CA . LEU B 1 429 ? -14.555 57.312 19.375 1 86.19 429 LEU B CA 1
ATOM 8077 C C . LEU B 1 429 ? -13.758 58.188 20.328 1 86.19 429 LEU B C 1
ATOM 8079 O O . LEU B 1 429 ? -13.859 59.438 20.281 1 86.19 429 LEU B O 1
ATOM 8083 N N . GLN B 1 430 ? -13.023 57.531 21.188 1 86.25 430 GLN B N 1
ATOM 8084 C CA . GLN B 1 430 ? -12.18 58.281 22.109 1 86.25 430 GLN B CA 1
ATOM 8085 C C . GLN B 1 430 ? -11.156 59.125 21.359 1 86.25 430 GLN B C 1
ATOM 8087 O O . GLN B 1 430 ? -10.93 60.312 21.703 1 86.25 430 GLN B O 1
ATOM 8092 N N . PHE B 1 431 ? -10.516 58.625 20.391 1 90 431 PHE B N 1
ATOM 8093 C CA . PHE B 1 431 ? -9.531 59.344 19.578 1 90 431 PHE B CA 1
ATOM 8094 C C . PHE B 1 431 ? -10.148 60.562 18.922 1 90 431 PHE B C 1
ATOM 8096 O O . PHE B 1 431 ? -9.602 61.656 19 1 90 431 PHE B O 1
ATOM 8103 N N . PHE B 1 432 ? -11.305 60.406 18.266 1 90.25 432 PHE B N 1
ATOM 8104 C CA . PHE B 1 432 ? -11.922 61.5 17.531 1 90.25 432 PHE B CA 1
ATOM 8105 C C . PHE B 1 432 ? -12.477 62.531 18.484 1 90.25 432 PHE B C 1
ATOM 8107 O O . PHE B 1 432 ? -12.5 63.719 18.156 1 90.25 432 PHE B O 1
ATOM 8114 N N . THR B 1 433 ? -12.922 62.094 19.703 1 87.5 433 THR B N 1
ATOM 8115 C CA . THR B 1 433 ? -13.367 63.062 20.703 1 87.5 433 THR B CA 1
ATOM 8116 C C . THR B 1 433 ? -12.227 63.969 21.109 1 87.5 433 THR B C 1
ATOM 8118 O O . THR B 1 433 ? -12.398 65.188 21.156 1 87.5 433 THR B O 1
ATOM 8121 N N . ILE B 1 434 ? -11.125 63.406 21.359 1 89.88 434 ILE B N 1
ATOM 8122 C CA . ILE B 1 434 ? -9.953 64.188 21.75 1 89.88 434 ILE B CA 1
ATOM 8123 C C . ILE B 1 434 ? -9.5 65.062 20.594 1 89.88 434 ILE B C 1
ATOM 8125 O O . ILE B 1 434 ? -9.141 66.25 20.797 1 89.88 434 ILE B O 1
ATOM 8129 N N . LEU B 1 435 ? -9.508 64.562 19.422 1 92.06 435 LEU B N 1
ATOM 8130 C CA . LEU B 1 435 ? -9.086 65.25 18.234 1 92.06 435 LEU B CA 1
ATOM 8131 C C . LEU B 1 435 ? -9.969 66.5 18.016 1 92.06 435 LEU B C 1
ATOM 8133 O O . LEU B 1 435 ? -9.461 67.625 17.797 1 92.06 435 LEU B O 1
ATOM 8137 N N . LEU B 1 436 ? -11.258 66.375 18.109 1 91.62 436 LEU B N 1
ATOM 8138 C CA . LEU B 1 436 ? -12.203 67.438 17.891 1 91.62 436 LEU B CA 1
ATOM 8139 C C . LEU B 1 436 ? -12.078 68.5 18.984 1 91.62 436 LEU B C 1
ATOM 8141 O O . LEU B 1 436 ? -12.18 69.688 18.703 1 91.62 436 LEU B O 1
ATOM 8145 N N . GLN B 1 437 ? -11.852 68 20.172 1 91.44 437 GLN B N 1
ATOM 8146 C CA . GLN B 1 437 ? -11.641 69 21.266 1 91.44 437 GLN B CA 1
ATOM 8147 C C . GLN B 1 437 ? -10.406 69.812 21 1 91.44 437 GLN B C 1
ATOM 8149 O O . GLN B 1 437 ? -10.422 71.062 21.266 1 91.44 437 GLN B O 1
ATOM 8154 N N . ARG B 1 438 ? -9.461 69.25 20.5 1 91.88 438 ARG B N 1
ATOM 8155 C CA . ARG B 1 438 ? -8.242 70 20.188 1 91.88 438 ARG B CA 1
ATOM 8156 C C . ARG B 1 438 ? -8.477 71 19.078 1 91.88 438 ARG B C 1
ATOM 8158 O O . ARG B 1 438 ? -7.914 72.062 19.094 1 91.88 438 ARG B O 1
ATOM 8165 N N . PHE B 1 439 ? -9.219 70.562 18.109 1 92.38 439 PHE B N 1
ATOM 8166 C CA . PHE B 1 439 ? -9.555 71.5 17.031 1 92.38 439 PHE B CA 1
ATOM 8167 C C . PHE B 1 439 ? -10.289 72.75 17.562 1 92.38 439 PHE B C 1
ATOM 8169 O O . PHE B 1 439 ? -9.969 73.875 17.188 1 92.38 439 PHE B O 1
ATOM 8176 N N . ILE B 1 440 ? -11.164 72.5 18.484 1 92.56 440 ILE B N 1
ATOM 8177 C CA . ILE B 1 440 ? -12.008 73.562 19.016 1 92.56 440 ILE B CA 1
ATOM 8178 C C . ILE B 1 440 ? -11.172 74.5 19.891 1 92.56 440 ILE B C 1
ATOM 8180 O O . ILE B 1 440 ? -11.391 75.688 19.922 1 92.56 440 ILE B O 1
ATOM 8184 N N . GLU B 1 441 ? -10.234 74 20.547 1 90.25 441 GLU B N 1
ATOM 8185 C CA . GLU B 1 441 ? -9.414 74.75 21.469 1 90.25 441 GLU B CA 1
ATOM 8186 C C . GLU B 1 441 ? -8.359 75.562 20.719 1 90.25 441 GLU B C 1
ATOM 8188 O O . GLU B 1 441 ? -7.773 76.5 21.266 1 90.25 441 GLU B O 1
ATOM 8193 N N . SER B 1 442 ? -8.188 75.312 19.562 1 90.31 442 SER B N 1
ATOM 8194 C CA . SER B 1 442 ? -7.207 76 18.766 1 90.31 442 SER B CA 1
ATOM 8195 C C . SER B 1 442 ? -7.75 77.375 18.344 1 90.31 442 SER B C 1
ATOM 8197 O O . SER B 1 442 ? -8.953 77.625 18.406 1 90.31 442 SER B O 1
ATOM 8199 N N . ASP B 1 443 ? -6.867 78.25 17.969 1 88.19 443 ASP B N 1
ATOM 8200 C CA . ASP B 1 443 ? -7.254 79.625 17.594 1 88.19 443 ASP B CA 1
ATOM 8201 C C . ASP B 1 443 ? -7.906 79.625 16.219 1 88.19 443 ASP B C 1
ATOM 8203 O O . ASP B 1 443 ? -8.57 80.625 15.859 1 88.19 443 ASP B O 1
ATOM 8207 N N . GLY B 1 444 ? -7.648 78.625 15.477 1 89.44 444 GLY B N 1
ATOM 8208 C CA . GLY B 1 444 ? -8.203 78.562 14.141 1 89.44 444 GLY B CA 1
ATOM 8209 C C . GLY B 1 444 ? -7.965 77.188 13.5 1 89.44 444 GLY B C 1
ATOM 8210 O O . GLY B 1 444 ? -7.039 76.5 13.883 1 89.44 444 GLY B O 1
ATOM 8211 N N . LEU B 1 445 ? -8.898 76.812 12.617 1 92.44 445 LEU B N 1
ATOM 8212 C CA . LEU B 1 445 ? -8.812 75.562 11.922 1 92.44 445 LEU B CA 1
ATOM 8213 C C . LEU B 1 445 ? -8.914 75.75 10.414 1 92.44 445 LEU B C 1
ATOM 8215 O O . LEU B 1 445 ? -9.914 76.25 9.914 1 92.44 445 LEU B O 1
ATOM 8219 N N . THR B 1 446 ? -7.773 75.375 9.703 1 91.75 446 THR B N 1
ATOM 8220 C CA . THR B 1 446 ? -7.762 75.438 8.242 1 91.75 446 THR B CA 1
ATOM 8221 C C . THR B 1 446 ? -7.418 74.062 7.637 1 91.75 446 THR B C 1
ATOM 8223 O O . THR B 1 446 ? -6.879 73.188 8.32 1 91.75 446 THR B O 1
ATOM 8226 N N . THR B 1 447 ? -7.855 73.938 6.484 1 92.75 447 THR B N 1
ATOM 8227 C CA . THR B 1 447 ? -7.617 72.688 5.82 1 92.75 447 THR B CA 1
ATOM 8228 C C . THR B 1 447 ? -7.094 72.875 4.402 1 92.75 447 THR B C 1
ATOM 8230 O O . THR B 1 447 ? -7.332 73.938 3.801 1 92.75 447 THR B O 1
ATOM 8233 N N . ASP B 1 448 ? -6.273 71.938 3.91 1 92.19 448 ASP B N 1
ATOM 8234 C CA . ASP B 1 448 ? -5.824 72 2.521 1 92.19 448 ASP B CA 1
ATOM 8235 C C . ASP B 1 448 ? -6.973 71.688 1.567 1 92.19 448 ASP B C 1
ATOM 8237 O O . ASP B 1 448 ? -6.941 72.062 0.397 1 92.19 448 ASP B O 1
ATOM 8241 N N . ASP B 1 449 ? -7.836 70.938 2.006 1 93.69 449 ASP B N 1
ATOM 8242 C CA . ASP B 1 449 ? -8.969 70.438 1.205 1 93.69 449 ASP B CA 1
ATOM 8243 C C . ASP B 1 449 ? -10.273 70.562 1.991 1 93.69 449 ASP B C 1
ATOM 8245 O O . ASP B 1 449 ? -10.641 69.625 2.709 1 93.69 449 ASP B O 1
ATOM 8249 N N . ASP B 1 450 ? -10.922 71.5 1.677 1 92.44 450 ASP B N 1
ATOM 8250 C CA . ASP B 1 450 ? -12.133 71.812 2.438 1 92.44 450 ASP B CA 1
ATOM 8251 C C . ASP B 1 450 ? -13.219 70.75 2.152 1 92.44 450 ASP B C 1
ATOM 8253 O O . ASP B 1 450 ? -13.969 70.375 3.053 1 92.44 450 ASP B O 1
ATOM 8257 N N . GLU B 1 451 ? -13.266 70.312 0.942 1 93.31 451 GLU B N 1
ATOM 8258 C CA . GLU B 1 451 ? -14.297 69.375 0.58 1 93.31 451 GLU B CA 1
ATOM 8259 C C . GLU B 1 451 ? -14.062 68 1.262 1 93.31 451 GLU B C 1
ATOM 8261 O O . GLU B 1 451 ? -15.008 67.375 1.71 1 93.31 451 GLU B O 1
ATOM 8266 N N . ALA B 1 452 ? -12.828 67.562 1.313 1 93.31 452 ALA B N 1
ATOM 8267 C CA . ALA B 1 452 ? -12.484 66.312 1.964 1 93.31 452 ALA B CA 1
ATOM 8268 C C . ALA B 1 452 ? -12.781 66.375 3.461 1 93.31 452 ALA B C 1
ATOM 8270 O O . ALA B 1 452 ? -13.219 65.375 4.047 1 93.31 452 ALA B O 1
ATOM 8271 N N . PHE B 1 453 ? -12.5 67.562 4.043 1 95.12 453 PHE B N 1
ATOM 8272 C CA . PHE B 1 453 ? -12.727 67.688 5.477 1 95.12 453 PHE B CA 1
ATOM 8273 C C . PHE B 1 453 ? -14.219 67.688 5.789 1 95.12 453 PHE B C 1
ATOM 8275 O O . PHE B 1 453 ? -14.648 67.125 6.777 1 95.12 453 PHE B O 1
ATOM 8282 N N . LYS B 1 454 ? -14.984 68.375 4.914 1 92.56 454 LYS B N 1
ATOM 8283 C CA . LYS B 1 454 ? -16.438 68.375 5.07 1 92.56 454 LYS B CA 1
ATOM 8284 C C . LYS B 1 454 ? -16.984 66.938 4.992 1 92.56 454 LYS B C 1
ATOM 8286 O O . LYS B 1 454 ? -17.828 66.562 5.805 1 92.56 454 LYS B O 1
ATOM 8291 N N . ARG B 1 455 ? -16.531 66.188 4.023 1 91.75 455 ARG B N 1
ATOM 8292 C CA . ARG B 1 455 ? -16.953 64.812 3.863 1 91.75 455 ARG B CA 1
ATOM 8293 C C . ARG B 1 455 ? -16.578 64 5.078 1 91.75 455 ARG B C 1
ATOM 8295 O O . ARG B 1 455 ? -17.344 63.125 5.512 1 91.75 455 ARG B O 1
ATOM 8302 N N . PHE B 1 456 ? -15.359 64.188 5.637 1 92.88 456 PHE B N 1
ATOM 8303 C CA . PHE B 1 456 ? -14.883 63.438 6.812 1 92.88 456 PHE B CA 1
ATOM 8304 C C . PHE B 1 456 ? -15.797 63.688 8.008 1 92.88 456 PHE B C 1
ATOM 8306 O O . PHE B 1 456 ? -16.219 62.75 8.68 1 92.88 456 PHE B O 1
ATOM 8313 N N . LEU B 1 457 ? -16.109 64.938 8.195 1 91.06 457 LEU B N 1
ATOM 8314 C CA . LEU B 1 457 ? -16.984 65.312 9.328 1 91.06 457 LEU B CA 1
ATOM 8315 C C . LEU B 1 457 ? -18.359 64.688 9.156 1 91.06 457 LEU B C 1
ATOM 8317 O O . LEU B 1 457 ? -18.969 64.188 10.133 1 91.06 457 LEU B O 1
ATOM 8321 N N . ASN B 1 458 ? -18.891 64.625 7.898 1 87.12 458 ASN B N 1
ATOM 8322 C CA . ASN B 1 458 ? -20.172 63.969 7.633 1 87.12 458 ASN B CA 1
ATOM 8323 C C . ASN B 1 458 ? -20.125 62.469 7.906 1 87.12 458 ASN B C 1
ATOM 8325 O O . ASN B 1 458 ? -21.078 61.906 8.453 1 87.12 458 ASN B O 1
ATOM 8329 N N . ASN B 1 459 ? -19.078 61.844 7.504 1 87.19 459 ASN B N 1
ATOM 8330 C CA . ASN B 1 459 ? -18.922 60.406 7.715 1 87.19 459 ASN B CA 1
ATOM 8331 C C . ASN B 1 459 ? -18.781 60.062 9.195 1 87.19 459 ASN B C 1
ATOM 8333 O O . ASN B 1 459 ? -19.188 59 9.641 1 87.19 459 ASN B O 1
ATOM 8337 N N . LEU B 1 460 ? -18.094 60.969 9.898 1 86.69 460 LEU B N 1
ATOM 8338 C CA . LEU B 1 460 ? -17.891 60.781 11.328 1 86.69 460 LEU B CA 1
ATOM 8339 C C . LEU B 1 460 ? -19.234 60.719 12.055 1 86.69 460 LEU B C 1
ATOM 8341 O O . LEU B 1 460 ? -19.406 59.938 13 1 86.69 460 LEU B O 1
ATOM 8345 N N . VAL B 1 461 ? -20.172 61.5 11.617 1 77.5 461 VAL B N 1
ATOM 8346 C CA . VAL B 1 461 ? -21.516 61.531 12.211 1 77.5 461 VAL B CA 1
ATOM 8347 C C . VAL B 1 461 ? -22.188 60.188 12.039 1 77.5 461 VAL B C 1
ATOM 8349 O O . VAL B 1 461 ? -22.812 59.656 12.977 1 77.5 461 VAL B O 1
ATOM 8352 N N . PHE B 1 462 ? -21.969 59.469 10.984 1 71.44 462 PHE B N 1
ATOM 8353 C CA . PHE B 1 462 ? -22.688 58.25 10.641 1 71.44 462 PHE B CA 1
ATOM 8354 C C . PHE B 1 462 ? -21.969 57.031 11.172 1 71.44 462 PHE B C 1
ATOM 8356 O O . PHE B 1 462 ? -22.594 56 11.5 1 71.44 462 PHE B O 1
ATOM 8363 N N . SER B 1 463 ? -20.703 57 11.219 1 69.69 463 SER B N 1
ATOM 8364 C CA . SER B 1 463 ? -19.906 55.781 11.414 1 69.69 463 SER B CA 1
ATOM 8365 C C . SER B 1 463 ? -19.812 55.438 12.891 1 69.69 463 SER B C 1
ATOM 8367 O O . SER B 1 463 ? -19.688 54.25 13.242 1 69.69 463 SER B O 1
ATOM 8369 N N . LEU B 1 464 ? -19.688 56.375 13.758 1 62 464 LEU B N 1
ATOM 8370 C CA . LEU B 1 464 ? -19.391 56.062 15.156 1 62 464 LEU B CA 1
ATOM 8371 C C . LEU B 1 464 ? -20.656 56.188 16 1 62 464 LEU B C 1
ATOM 8373 O O . LEU B 1 464 ? -20.609 55.969 17.219 1 62 464 LEU B O 1
ATOM 8377 N N . THR B 1 465 ? -21.75 56.562 15.484 1 52.94 465 THR B N 1
ATOM 8378 C CA . THR B 1 465 ? -22.953 56.75 16.297 1 52.94 465 THR B CA 1
ATOM 8379 C C . THR B 1 465 ? -23.453 55.406 16.828 1 52.94 465 THR B C 1
ATOM 8381 O O . THR B 1 465 ? -24.047 55.344 17.906 1 52.94 465 THR B O 1
ATOM 8384 N N . GLU B 1 466 ? -23.734 54.375 16.156 1 48.94 466 GLU B N 1
ATOM 8385 C CA . GLU B 1 466 ? -24.422 53.219 16.703 1 48.94 466 GLU B CA 1
ATOM 8386 C C . GLU B 1 466 ? -23.469 52.031 16.891 1 48.94 466 GLU B C 1
ATOM 8388 O O . GLU B 1 466 ? -23.219 51.281 15.938 1 48.94 466 GLU B O 1
ATOM 8393 N N . PRO B 1 467 ? -22.578 52.125 17.906 1 48.94 467 PRO B N 1
ATOM 8394 C CA . PRO B 1 467 ? -21.875 50.844 18.047 1 48.94 467 PRO B CA 1
ATOM 8395 C C . PRO B 1 467 ? -22.812 49.656 18.047 1 48.94 467 PRO B C 1
ATOM 8397 O O . PRO B 1 467 ? -23.969 49.75 18.484 1 48.94 467 PRO B O 1
ATOM 8400 N N . PRO B 1 468 ? -22.609 48.688 17.312 1 46 468 PRO B N 1
ATOM 8401 C CA . PRO B 1 468 ? -23.594 47.594 17.234 1 46 468 PRO B CA 1
ATOM 8402 C C . PRO B 1 468 ? -24.156 47.219 18.609 1 46 468 PRO B C 1
ATOM 8404 O O . PRO B 1 468 ? -25.328 46.844 18.703 1 46 468 PRO B O 1
ATOM 8407 N N . THR B 1 469 ? -23.344 46.812 19.688 1 44.47 469 THR B N 1
ATOM 8408 C CA . THR B 1 469 ? -23.922 46.375 20.953 1 44.47 469 THR B CA 1
ATOM 8409 C C . THR B 1 469 ? -24.156 47.594 21.875 1 44.47 469 THR B C 1
ATOM 8411 O O . THR B 1 469 ? -24.484 47.438 23.047 1 44.47 469 THR B O 1
ATOM 8414 N N . ALA B 1 470 ? -23.703 48.75 21.641 1 44.62 470 ALA B N 1
ATOM 8415 C CA . ALA B 1 470 ? -23.656 49.781 22.688 1 44.62 470 ALA B CA 1
ATOM 8416 C C . ALA B 1 470 ? -25.047 50.344 22.938 1 44.62 470 ALA B C 1
ATOM 8418 O O . ALA B 1 470 ? -25.75 50.719 22 1 44.62 470 ALA B O 1
ATOM 8419 N N . GLU B 1 471 ? -25.672 50.156 23.953 1 43 471 GLU B N 1
ATOM 8420 C CA . GLU B 1 471 ? -26.828 50.75 24.609 1 43 471 GLU B CA 1
ATOM 8421 C C . GLU B 1 471 ? -26.75 52.281 24.547 1 43 471 GLU B C 1
ATOM 8423 O O . GLU B 1 471 ? -27.719 52.969 24.891 1 43 471 GLU B O 1
ATOM 8428 N N . ALA B 1 472 ? -25.625 53.125 24.703 1 46.44 472 ALA B N 1
ATOM 8429 C CA . ALA B 1 472 ? -25.578 54.406 25.391 1 46.44 472 ALA B CA 1
ATOM 8430 C C . ALA B 1 472 ? -26 55.562 24.469 1 46.44 472 ALA B C 1
ATOM 8432 O O . ALA B 1 472 ? -25.266 55.906 23.547 1 46.44 472 ALA B O 1
ATOM 8433 N N . GLU B 1 473 ? -27.141 55.938 24.281 1 48.91 473 GLU B N 1
ATOM 8434 C CA . GLU B 1 473 ? -27.844 57.062 23.656 1 48.91 473 GLU B CA 1
ATOM 8435 C C . GLU B 1 473 ? -27.125 58.375 23.906 1 48.91 473 GLU B C 1
ATOM 8437 O O . GLU B 1 473 ? -27 59.219 23 1 48.91 473 GLU B O 1
ATOM 8442 N N . ASN B 1 474 ? -26.766 58.594 25.172 1 49.69 474 ASN B N 1
ATOM 8443 C CA . ASN B 1 474 ? -26.312 59.906 25.625 1 49.69 474 ASN B CA 1
ATOM 8444 C C . ASN B 1 474 ? -24.953 60.25 25.016 1 49.69 474 ASN B C 1
ATOM 8446 O O . ASN B 1 474 ? -24.688 61.438 24.734 1 49.69 474 ASN B O 1
ATOM 8450 N N . PHE B 1 475 ? -24 59.281 24.922 1 55 475 PHE B N 1
ATOM 8451 C CA . PHE B 1 475 ? -22.656 59.594 24.453 1 55 475 PHE B CA 1
ATOM 8452 C C . PHE B 1 475 ? -22.672 60.062 23 1 55 475 PHE B C 1
ATOM 8454 O O . PHE B 1 475 ? -21.922 60.969 22.625 1 55 475 PHE B O 1
ATOM 8461 N N . ASN B 1 476 ? -23.672 59.625 22.344 1 65.88 476 ASN B N 1
ATOM 8462 C CA . ASN B 1 476 ? -23.812 60 20.938 1 65.88 476 ASN B CA 1
ATOM 8463 C C . ASN B 1 476 ? -24.203 61.469 20.797 1 65.88 476 ASN B C 1
ATOM 8465 O O . ASN B 1 476 ? -23.719 62.156 19.891 1 65.88 476 ASN B O 1
ATOM 8469 N N . LYS B 1 477 ? -24.766 61.969 21.938 1 73.62 477 LYS B N 1
ATOM 8470 C CA . LYS B 1 477 ? -25.203 63.344 21.812 1 73.62 477 LYS B CA 1
ATOM 8471 C C . LYS B 1 477 ? -24.047 64.312 21.984 1 73.62 477 LYS B C 1
ATOM 8473 O O . LYS B 1 477 ? -23.922 65.312 21.25 1 73.62 477 LYS B O 1
ATOM 8478 N N . GLU B 1 478 ? -23.188 64 22.984 1 79.25 478 GLU B N 1
ATOM 8479 C CA . GLU B 1 478 ? -22.047 64.875 23.219 1 79.25 478 GLU B CA 1
ATOM 8480 C C . GLU B 1 478 ? -21.078 64.875 22.047 1 79.25 478 GLU B C 1
ATOM 8482 O O . GLU B 1 478 ? -20.5 65.875 21.688 1 79.25 478 GLU B O 1
ATOM 8487 N N . PHE B 1 479 ? -20.953 63.75 21.484 1 85.31 479 PHE B N 1
ATOM 8488 C CA . PHE B 1 479 ? -20.047 63.625 20.344 1 85.31 479 PHE B CA 1
ATOM 8489 C C . PHE B 1 479 ? -20.578 64.375 19.141 1 85.31 479 PHE B C 1
ATOM 8491 O O . PHE B 1 479 ? -19.812 65.062 18.453 1 85.31 479 PHE B O 1
ATOM 8498 N N . LEU B 1 480 ? -21.812 64.375 19 1 83.5 480 LEU B N 1
ATOM 8499 C CA . LEU B 1 480 ? -22.438 65.125 17.906 1 83.5 480 LEU B CA 1
ATOM 8500 C C . LEU B 1 480 ? -22.281 66.625 18.125 1 83.5 480 LEU B C 1
ATOM 8502 O O . LEU B 1 480 ? -22.062 67.375 17.172 1 83.5 480 LEU B O 1
ATOM 8506 N N . ARG B 1 481 ? -22.344 67 19.406 1 88.12 481 ARG B N 1
ATOM 8507 C CA . ARG B 1 481 ? -22.141 68.375 19.734 1 88.12 481 ARG B CA 1
ATOM 8508 C C . ARG B 1 481 ? -20.719 68.812 19.406 1 88.12 481 ARG B C 1
ATOM 8510 O O . ARG B 1 481 ? -20.516 69.938 18.922 1 88.12 481 ARG B O 1
ATOM 8517 N N . LEU B 1 482 ? -19.828 67.938 19.625 1 90.19 482 LEU B N 1
ATOM 8518 C CA . LEU B 1 482 ? -18.438 68.25 19.344 1 90.19 482 LEU B CA 1
ATOM 8519 C C . LEU B 1 482 ? -18.203 68.438 17.844 1 90.19 482 LEU B C 1
ATOM 8521 O O . LEU B 1 482 ? -17.438 69.312 17.406 1 90.19 482 LEU B O 1
ATOM 8525 N N . ILE B 1 483 ? -18.859 67.625 17.062 1 90.62 483 ILE B N 1
ATOM 8526 C CA . ILE B 1 483 ? -18.719 67.75 15.617 1 90.62 483 ILE B CA 1
ATOM 8527 C C . ILE B 1 483 ? -19.266 69.062 15.109 1 90.62 483 ILE B C 1
ATOM 8529 O O . ILE B 1 483 ? -18.641 69.75 14.289 1 90.62 483 ILE B O 1
ATOM 8533 N N . ASP B 1 484 ? -20.328 69.375 15.656 1 90.62 484 ASP B N 1
ATOM 8534 C CA . ASP B 1 484 ? -20.969 70.625 15.242 1 90.62 484 ASP B CA 1
ATOM 8535 C C . ASP B 1 484 ? -20.125 71.812 15.656 1 90.62 484 ASP B C 1
ATOM 8537 O O . ASP B 1 484 ? -19.984 72.812 14.898 1 90.62 484 ASP B O 1
ATOM 8541 N N . ALA B 1 485 ? -19.625 71.75 16.844 1 94.19 485 ALA B N 1
ATOM 8542 C CA . ALA B 1 485 ? -18.766 72.875 17.312 1 94.19 485 ALA B CA 1
ATOM 8543 C C . ALA B 1 485 ? -17.516 73 16.438 1 94.19 485 ALA B C 1
ATOM 8545 O O . ALA B 1 485 ? -17.047 74.125 16.188 1 94.19 485 ALA B O 1
ATOM 8546 N N . THR B 1 486 ? -17.016 71.875 16.078 1 94.38 486 THR B N 1
ATOM 8547 C CA . THR B 1 486 ? -15.844 71.875 15.203 1 94.38 486 THR B CA 1
ATOM 8548 C C . THR B 1 486 ? -16.188 72.5 13.836 1 94.38 486 THR B C 1
ATOM 8550 O O . THR B 1 486 ? -15.414 73.25 13.273 1 94.38 486 THR B O 1
ATOM 8553 N N . ARG B 1 487 ? -17.297 72.125 13.344 1 92.94 487 ARG B N 1
ATOM 8554 C CA . ARG B 1 487 ? -17.766 72.688 12.07 1 92.94 487 ARG B CA 1
ATOM 8555 C C . ARG B 1 487 ? -17.906 74.188 12.125 1 92.94 487 ARG B C 1
ATOM 8557 O O . ARG B 1 487 ? -17.516 74.875 11.195 1 92.94 487 ARG B O 1
ATOM 8564 N N . GLU B 1 488 ? -18.406 74.625 13.234 1 92.88 488 GLU B N 1
ATOM 8565 C CA . GLU B 1 488 ? -18.594 76.062 13.422 1 92.88 488 GLU B CA 1
ATOM 8566 C C . GLU B 1 488 ? -17.25 76.812 13.516 1 92.88 488 GLU B C 1
ATOM 8568 O O . GLU B 1 488 ? -17.062 77.875 12.922 1 92.88 488 GLU B O 1
ATOM 8573 N N . HIS B 1 489 ? -16.422 76.188 14.266 1 92.88 489 HIS B N 1
ATOM 8574 C CA . HIS B 1 489 ? -15.094 76.75 14.422 1 92.88 489 HIS B CA 1
ATOM 8575 C C . HIS B 1 489 ? -14.352 76.875 13.094 1 92.88 489 HIS B C 1
ATOM 8577 O O . HIS B 1 489 ? -13.695 77.875 12.789 1 92.88 489 HIS B O 1
ATOM 8583 N N . TRP B 1 490 ? -14.461 75.812 12.336 1 92.88 490 TRP B N 1
ATOM 8584 C CA . TRP B 1 490 ? -13.828 75.75 11.023 1 92.88 490 TRP B CA 1
ATOM 8585 C C . TRP B 1 490 ? -14.422 76.75 10.07 1 92.88 490 TRP B C 1
ATOM 8587 O O . TRP B 1 490 ? -13.695 77.5 9.359 1 92.88 490 TRP B O 1
ATOM 8597 N N . ASN B 1 491 ? -15.711 76.938 10.062 1 89.75 491 ASN B N 1
ATOM 8598 C CA . ASN B 1 491 ? -16.391 77.938 9.195 1 89.75 491 ASN B CA 1
ATOM 8599 C C . ASN B 1 491 ? -16.031 79.375 9.578 1 89.75 491 ASN B C 1
ATOM 8601 O O . ASN B 1 491 ? -15.852 80.188 8.711 1 89.75 491 ASN B O 1
ATOM 8605 N N . LYS B 1 492 ? -15.891 79.562 10.859 1 89.38 492 LYS B N 1
ATOM 8606 C CA . LYS B 1 492 ? -15.523 80.875 11.336 1 89.38 492 LYS B CA 1
ATOM 8607 C C . LYS B 1 492 ? -14.109 81.25 10.898 1 89.38 492 LYS B C 1
ATOM 8609 O O . LYS B 1 492 ? -13.859 82.438 10.508 1 89.38 492 LYS B O 1
ATOM 8614 N N . THR B 1 493 ? -13.289 80.312 11.047 1 90 493 THR B N 1
ATOM 8615 C CA . THR B 1 493 ? -11.906 80.562 10.664 1 90 493 THR B CA 1
ATOM 8616 C C . THR B 1 493 ? -11.797 80.812 9.156 1 90 493 THR B C 1
ATOM 8618 O O . THR B 1 493 ? -11 81.625 8.711 1 90 493 THR B O 1
ATOM 8621 N N . LYS B 1 494 ? -12.531 80.188 8.305 1 83.5 494 LYS B N 1
ATOM 8622 C CA . LYS B 1 494 ? -12.523 80.312 6.852 1 83.5 494 LYS B CA 1
ATOM 8623 C C . LYS B 1 494 ? -13.023 81.688 6.449 1 83.5 494 LYS B C 1
ATOM 8625 O O . LYS B 1 494 ? -12.508 82.312 5.5 1 83.5 494 LYS B O 1
ATOM 8630 N N . THR B 1 495 ? -13.945 82.125 7.164 1 80.44 495 THR B N 1
ATOM 8631 C CA . THR B 1 495 ? -14.57 83.438 6.812 1 80.44 495 THR B CA 1
ATOM 8632 C C . THR B 1 495 ? -13.688 84.562 7.23 1 80.44 495 THR B C 1
ATOM 8634 O O . THR B 1 495 ? -13.602 85.562 6.512 1 80.44 495 THR B O 1
ATOM 8637 N N . PHE B 1 496 ? -13.117 84.562 8.398 1 75.56 496 PHE B N 1
ATOM 8638 C CA . PHE B 1 496 ? -12.406 85.688 8.906 1 75.56 496 PHE B CA 1
ATOM 8639 C C . PHE B 1 496 ? -10.93 85.688 8.516 1 75.56 496 PHE B C 1
ATOM 8641 O O . PHE B 1 496 ? -10.203 86.625 8.703 1 75.56 496 PHE B O 1
ATOM 8648 N N . GLY B 1 497 ? -10.445 84.688 7.547 1 65 497 GLY B N 1
ATOM 8649 C CA . GLY B 1 497 ? -9.164 84.625 6.871 1 65 497 GLY B CA 1
ATOM 8650 C C . GLY B 1 497 ? -7.988 84.625 7.832 1 65 497 GLY B C 1
ATOM 8651 O O . GLY B 1 497 ? -6.852 84.875 7.449 1 65 497 GLY B O 1
ATOM 8652 N N . THR B 1 498 ? -8.117 84.5 9.141 1 58.84 498 THR B N 1
ATOM 8653 C CA . THR B 1 498 ? -7.016 84.938 10 1 58.84 498 THR B CA 1
ATOM 8654 C C . THR B 1 498 ? -6.129 83.75 10.352 1 58.84 498 THR B C 1
ATOM 8656 O O . THR B 1 498 ? -6.602 82.75 10.922 1 58.84 498 THR B O 1
ATOM 8659 N N . ARG B 1 499 ? -5.125 83.5 9.539 1 63 499 ARG B N 1
ATOM 8660 C CA . ARG B 1 499 ? -4.09 82.625 10.039 1 63 499 ARG B CA 1
ATOM 8661 C C . ARG B 1 499 ? -3.428 83.188 11.289 1 63 499 ARG B C 1
ATOM 8663 O O . ARG B 1 499 ? -2.568 84.062 11.195 1 63 499 ARG B O 1
ATOM 8670 N N . ILE B 1 500 ? -4.117 83.188 12.391 1 65.5 500 ILE B N 1
ATOM 8671 C CA . ILE B 1 500 ? -3.539 83.688 13.641 1 65.5 500 ILE B CA 1
ATOM 8672 C C . ILE B 1 500 ? -2.533 82.625 14.172 1 65.5 500 ILE B C 1
ATOM 8674 O O . ILE B 1 500 ? -2.65 81.438 13.891 1 65.5 500 ILE B O 1
ATOM 8678 N N . PRO B 1 501 ? -1.458 83.125 14.812 1 77 501 PRO B N 1
ATOM 8679 C CA . PRO B 1 501 ? -0.512 82.188 15.477 1 77 501 PRO B CA 1
ATOM 8680 C C . PRO B 1 501 ? -1.195 81.25 16.438 1 77 501 PRO B C 1
ATOM 8682 O O . PRO B 1 501 ? -2.078 81.625 17.203 1 77 501 PRO B O 1
ATOM 8685 N N . GLY B 1 502 ? -1.3 79.875 16.281 1 82.06 502 GLY B N 1
ATOM 8686 C CA . GLY B 1 502 ? -1.94 78.812 17.109 1 82.06 502 GLY B CA 1
ATOM 8687 C C . GLY B 1 502 ? -3.018 78.062 16.359 1 82.06 502 GLY B C 1
ATOM 8688 O O . GLY B 1 502 ? -3.668 77.188 16.938 1 82.06 502 GLY B O 1
ATOM 8689 N N . SER B 1 503 ? -3.164 78.438 15.148 1 86.38 503 SER B N 1
ATOM 8690 C CA . SER B 1 503 ? -4.164 77.812 14.336 1 86.38 503 SER B CA 1
ATOM 8691 C C . SER B 1 503 ? -3.652 76.438 13.859 1 86.38 503 SER B C 1
ATOM 8693 O O . SER B 1 503 ? -2.443 76.25 13.742 1 86.38 503 SER B O 1
ATOM 8695 N N . ILE B 1 504 ? -4.57 75.438 13.797 1 90.75 504 ILE B N 1
ATOM 8696 C CA . ILE B 1 504 ? -4.246 74.125 13.281 1 90.75 504 ILE B CA 1
ATOM 8697 C C . ILE B 1 504 ? -4.566 74.062 11.789 1 90.75 504 ILE B C 1
ATOM 8699 O O . ILE B 1 504 ? -5.648 74.438 11.359 1 90.75 504 ILE B O 1
ATOM 8703 N N . HIS B 1 505 ? -3.514 73.625 11 1 91.38 505 HIS B N 1
ATOM 8704 C CA . HIS B 1 505 ? -3.709 73.375 9.57 1 91.38 505 HIS B CA 1
ATOM 8705 C C . HIS B 1 505 ? -3.658 71.938 9.242 1 91.38 505 HIS B C 1
ATOM 8707 O O . HIS B 1 505 ? -2.639 71.25 9.461 1 91.38 505 HIS B O 1
ATOM 8713 N N . LEU B 1 506 ? -4.73 71.438 8.703 1 92.62 506 LEU B N 1
ATOM 8714 C CA . LEU B 1 506 ? -4.82 70.062 8.383 1 92.62 506 LEU B CA 1
ATOM 8715 C C . LEU B 1 506 ? -4.453 69.812 6.922 1 92.62 506 LEU B C 1
ATOM 8717 O O . LEU B 1 506 ? -5.039 70.375 6.016 1 92.62 506 LEU B O 1
ATOM 8721 N N . ARG B 1 507 ? -3.469 68.938 6.754 1 93.94 507 ARG B N 1
ATOM 8722 C CA . ARG B 1 507 ? -3.072 68.5 5.41 1 93.94 507 ARG B CA 1
ATOM 8723 C C . ARG B 1 507 ? -4.043 67.5 4.844 1 93.94 507 ARG B C 1
ATOM 8725 O O . ARG B 1 507 ? -4.766 66.812 5.594 1 93.94 507 ARG B O 1
ATOM 8732 N N . ARG B 1 508 ? -3.99 67.375 3.525 1 93.06 508 ARG B N 1
ATOM 8733 C CA . ARG B 1 508 ? -4.859 66.438 2.836 1 93.06 508 ARG B CA 1
ATOM 8734 C C . ARG B 1 508 ? -4.578 65 3.293 1 93.06 508 ARG B C 1
ATOM 8736 O O . ARG B 1 508 ? -5.496 64.188 3.402 1 93.06 508 ARG B O 1
ATOM 8743 N N . THR B 1 509 ? -3.297 64.688 3.557 1 92.31 509 THR B N 1
ATOM 8744 C CA . THR B 1 509 ? -2.889 63.312 3.959 1 92.31 509 THR B CA 1
ATOM 8745 C C . THR B 1 509 ? -3.449 62.969 5.336 1 92.31 509 THR B C 1
ATOM 8747 O O . THR B 1 509 ? -3.838 61.812 5.586 1 92.31 509 THR B O 1
ATOM 8750 N N . GLU B 1 510 ? -3.537 63.969 6.207 1 93.06 510 GLU B N 1
ATOM 8751 C CA . GLU B 1 510 ? -4.066 63.75 7.551 1 93.06 510 GLU B CA 1
ATOM 8752 C C . GLU B 1 510 ? -5.566 63.469 7.508 1 93.06 510 GLU B C 1
ATOM 8754 O O . GLU B 1 510 ? -6.051 62.562 8.18 1 93.06 510 GLU B O 1
ATOM 8759 N N . ILE B 1 511 ? -6.223 64.25 6.715 1 93.88 511 ILE B N 1
ATOM 8760 C CA . ILE B 1 511 ? -7.66 64.062 6.566 1 93.88 511 ILE B CA 1
ATOM 8761 C C . ILE B 1 511 ? -7.926 62.656 5.996 1 93.88 511 ILE B C 1
ATOM 8763 O O . ILE B 1 511 ? -8.867 61.969 6.422 1 93.88 511 ILE B O 1
ATOM 8767 N N . ALA B 1 512 ? -7.051 62.281 5.039 1 93.75 512 ALA B N 1
ATOM 8768 C CA . ALA B 1 512 ? -7.191 60.969 4.426 1 93.75 512 ALA B CA 1
ATOM 8769 C C . ALA B 1 512 ? -7.012 59.844 5.457 1 93.75 512 ALA B C 1
ATOM 8771 O O . ALA B 1 512 ? -7.688 58.812 5.398 1 93.75 512 ALA B O 1
ATOM 8772 N N . ILE B 1 513 ? -6.082 59.938 6.422 1 94.62 513 ILE B N 1
ATOM 8773 C CA . ILE B 1 513 ? -5.832 58.938 7.465 1 94.62 513 ILE B CA 1
ATOM 8774 C C . ILE B 1 513 ? -7.043 58.844 8.391 1 94.62 513 ILE B C 1
ATOM 8776 O O . ILE B 1 513 ? -7.453 57.75 8.781 1 94.62 513 ILE B O 1
ATOM 8780 N N . PHE B 1 514 ? -7.609 60.062 8.703 1 93.62 514 PHE B N 1
ATOM 8781 C CA . PHE B 1 514 ? -8.805 60.062 9.531 1 93.62 514 PHE B CA 1
ATOM 8782 C C . PHE B 1 514 ? -9.938 59.312 8.859 1 93.62 514 PHE B C 1
ATOM 8784 O O . PHE B 1 514 ? -10.617 58.5 9.492 1 93.62 514 PHE B O 1
ATOM 8791 N N . GLN B 1 515 ? -10.039 59.531 7.59 1 92.12 515 GLN B N 1
ATOM 8792 C CA . GLN B 1 515 ? -11.078 58.844 6.828 1 92.12 515 GLN B CA 1
ATOM 8793 C C . GLN B 1 515 ? -10.82 57.344 6.785 1 92.12 515 GLN B C 1
ATOM 8795 O O . GLN B 1 515 ? -11.758 56.531 6.828 1 92.12 515 GLN B O 1
ATOM 8800 N N . SER B 1 516 ? -9.586 56.906 6.66 1 94.19 516 SER B N 1
ATOM 8801 C CA . SER B 1 516 ? -9.227 55.5 6.582 1 94.19 516 SER B CA 1
ATOM 8802 C C . SER B 1 516 ? -9.617 54.75 7.855 1 94.19 516 SER B C 1
ATOM 8804 O O . SER B 1 516 ? -9.953 53.562 7.812 1 94.19 516 SER B O 1
ATOM 8806 N N . LEU B 1 517 ? -9.516 55.406 9.039 1 93 517 LEU B N 1
ATOM 8807 C CA . LEU B 1 517 ? -9.945 54.812 10.289 1 93 517 LEU B CA 1
ATOM 8808 C C . LEU B 1 517 ? -11.414 54.406 10.227 1 93 517 LEU B C 1
ATOM 8810 O O . LEU B 1 517 ? -11.789 53.312 10.625 1 93 517 LEU B O 1
ATOM 8814 N N . LEU B 1 518 ? -12.18 55.312 9.664 1 90.31 518 LEU B N 1
ATOM 8815 C CA . LEU B 1 518 ? -13.602 55.031 9.516 1 90.31 518 LEU B CA 1
ATOM 8816 C C . LEU B 1 518 ? -13.844 53.938 8.492 1 90.31 518 LEU B C 1
ATOM 8818 O O . LEU B 1 518 ? -14.695 53.062 8.695 1 90.31 518 LEU B O 1
ATOM 8822 N N . ASP B 1 519 ? -13.117 53.938 7.418 1 91.75 519 ASP B N 1
ATOM 8823 C CA . ASP B 1 519 ? -13.266 52.938 6.363 1 91.75 519 ASP B CA 1
ATOM 8824 C C . ASP B 1 519 ? -12.953 51.531 6.879 1 91.75 519 ASP B C 1
ATOM 8826 O O . ASP B 1 519 ? -13.617 50.562 6.512 1 91.75 519 ASP B O 1
ATOM 8830 N N . TRP B 1 520 ? -11.914 51.406 7.699 1 93.38 520 TRP B N 1
ATOM 8831 C CA . TRP B 1 520 ? -11.531 50.094 8.227 1 93.38 520 TRP B CA 1
ATOM 8832 C C . TRP B 1 520 ? -12.586 49.562 9.195 1 93.38 520 TRP B C 1
ATOM 8834 O O . TRP B 1 520 ? -12.859 48.375 9.242 1 93.38 520 TRP B O 1
ATOM 8844 N N . ASN B 1 521 ? -13.102 50.469 10.031 1 89.38 521 ASN B N 1
ATOM 8845 C CA . ASN B 1 521 ? -14.195 50.031 10.898 1 89.38 521 ASN B CA 1
ATOM 8846 C C . ASN B 1 521 ? -15.391 49.562 10.102 1 89.38 521 ASN B C 1
ATOM 8848 O O . ASN B 1 521 ? -16.016 48.562 10.453 1 89.38 521 ASN B O 1
ATOM 8852 N N . LYS B 1 522 ? -15.711 50.219 8.992 1 88.44 522 LYS B N 1
ATOM 8853 C CA . LYS B 1 522 ? -16.797 49.781 8.117 1 88.44 522 LYS B CA 1
ATOM 8854 C C . LYS B 1 522 ? -16.484 48.469 7.457 1 88.44 522 LYS B C 1
ATOM 8856 O O . LYS B 1 522 ? -17.375 47.625 7.277 1 88.44 522 LYS B O 1
ATOM 8861 N N . ALA B 1 523 ? -15.234 48.281 7.066 1 92.19 523 ALA B N 1
ATOM 8862 C CA . ALA B 1 523 ? -14.828 47.031 6.441 1 92.19 523 ALA B CA 1
ATOM 8863 C C . ALA B 1 523 ? -15 45.844 7.402 1 92.19 523 ALA B C 1
ATOM 8865 O O . ALA B 1 523 ? -15.469 44.781 7.008 1 92.19 523 ALA B O 1
ATOM 8866 N N . HIS B 1 524 ? -14.547 46.031 8.695 1 93.25 524 HIS B N 1
ATOM 8867 C CA . HIS B 1 524 ? -14.734 45 9.711 1 93.25 524 HIS B CA 1
ATOM 8868 C C . HIS B 1 524 ? -16.203 44.656 9.867 1 93.25 524 HIS B C 1
ATOM 8870 O O . HIS B 1 524 ? -16.562 43.469 9.852 1 93.25 524 HIS B O 1
ATOM 8876 N N . MET B 1 525 ? -17.047 45.625 9.938 1 89.44 525 MET B N 1
ATOM 8877 C CA . MET B 1 525 ? -18.484 45.438 10.172 1 89.44 525 MET B CA 1
ATOM 8878 C C . MET B 1 525 ? -19.141 44.781 8.969 1 89.44 525 MET B C 1
ATOM 8880 O O . MET B 1 525 ? -19.969 43.875 9.125 1 89.44 525 MET B O 1
ATOM 8884 N N . ARG B 1 526 ? -18.797 45.156 7.793 1 88.75 526 ARG B N 1
ATOM 8885 C CA . ARG B 1 526 ? -19.375 44.594 6.578 1 88.75 526 ARG B CA 1
ATOM 8886 C C . ARG B 1 526 ? -18.969 43.156 6.406 1 88.75 526 ARG B C 1
ATOM 8888 O O . ARG B 1 526 ? -19.797 42.312 6.066 1 88.75 526 ARG B O 1
ATOM 8895 N N . THR B 1 527 ? -17.719 42.844 6.633 1 92.44 527 THR B N 1
ATOM 8896 C CA . THR B 1 527 ? -17.203 41.5 6.395 1 92.44 527 THR B CA 1
ATOM 8897 C C . THR B 1 527 ? -17.766 40.5 7.41 1 92.44 527 THR B C 1
ATOM 8899 O O . THR B 1 527 ? -18.109 39.375 7.059 1 92.44 527 THR B O 1
ATOM 8902 N N . ILE B 1 528 ? -17.812 40.938 8.672 1 90.38 528 ILE B N 1
ATOM 8903 C CA . ILE B 1 528 ? -18.328 40 9.68 1 90.38 528 ILE B CA 1
ATOM 8904 C C . ILE B 1 528 ? -19.797 39.719 9.391 1 90.38 528 ILE B C 1
ATOM 8906 O O . ILE B 1 528 ? -20.266 38.594 9.617 1 90.38 528 ILE B O 1
ATOM 8910 N N . LYS B 1 529 ? -20.547 40.719 8.945 1 86.38 529 LYS B N 1
ATOM 8911 C CA . LYS B 1 529 ? -21.953 40.5 8.578 1 86.38 529 LYS B CA 1
ATOM 8912 C C . LYS B 1 529 ? -22.062 39.5 7.426 1 86.38 529 LYS B C 1
ATOM 8914 O O . LYS B 1 529 ? -23 38.688 7.395 1 86.38 529 LYS B O 1
ATOM 8919 N N . GLN B 1 530 ? -21.172 39.594 6.527 1 89.88 530 GLN B N 1
ATOM 8920 C CA . GLN B 1 530 ? -21.156 38.625 5.418 1 89.88 530 GLN B CA 1
ATOM 8921 C C . GLN B 1 530 ? -20.906 37.219 5.914 1 89.88 530 GLN B C 1
ATOM 8923 O O . GLN B 1 530 ? -21.562 36.281 5.473 1 89.88 530 GLN B O 1
ATOM 8928 N N . TYR B 1 531 ? -19.984 37.062 6.844 1 90.56 531 TYR B N 1
ATOM 8929 C CA . TYR B 1 531 ? -19.656 35.75 7.359 1 90.56 531 TYR B CA 1
ATOM 8930 C C . TYR B 1 531 ? -20.797 35.188 8.211 1 90.56 531 TYR B C 1
ATOM 8932 O O . TYR B 1 531 ? -21.062 34 8.195 1 90.56 531 TYR B O 1
ATOM 8940 N N . GLU B 1 532 ? -21.406 36.031 8.914 1 85.12 532 GLU B N 1
ATOM 8941 C CA . GLU B 1 532 ? -22.516 35.594 9.758 1 85.12 532 GLU B CA 1
ATOM 8942 C C . GLU B 1 532 ? -23.719 35.156 8.914 1 85.12 532 GLU B C 1
ATOM 8944 O O . GLU B 1 532 ? -24.484 34.281 9.328 1 85.12 532 GLU B O 1
ATOM 8949 N N . GLN B 1 533 ? -23.797 35.656 7.699 1 81.56 533 GLN B N 1
ATOM 8950 C CA . GLN B 1 533 ? -24.906 35.312 6.812 1 81.56 533 GLN B CA 1
ATOM 8951 C C . GLN B 1 533 ? -24.609 34 6.07 1 81.56 533 GLN B C 1
ATOM 8953 O O . GLN B 1 533 ? -25.547 33.312 5.609 1 81.56 533 GLN B O 1
ATOM 8958 N N . GLU B 1 534 ? -23.344 33.656 6.004 1 79.06 534 GLU B N 1
ATOM 8959 C CA . GLU B 1 534 ? -22.984 32.406 5.348 1 79.06 534 GLU B CA 1
ATOM 8960 C C . GLU B 1 534 ? -23.422 31.203 6.188 1 79.06 534 GLU B C 1
ATOM 8962 O O . GLU B 1 534 ? -23.188 31.172 7.398 1 79.06 534 GLU B O 1
ATOM 8967 N N . ASN B 1 535 ? -24.641 30.578 6.023 1 61.22 535 ASN B N 1
ATOM 8968 C CA . ASN B 1 535 ? -25.25 29.438 6.703 1 61.22 535 ASN B CA 1
ATOM 8969 C C . ASN B 1 535 ? -24.312 28.219 6.695 1 61.22 535 ASN B C 1
ATOM 8971 O O . ASN B 1 535 ? -24.516 27.297 5.91 1 61.22 535 ASN B O 1
ATOM 8975 N N . ILE B 1 536 ? -23.156 28.312 7.105 1 60.94 536 ILE B N 1
ATOM 8976 C CA . ILE B 1 536 ? -22.266 27.156 7.074 1 60.94 536 ILE B CA 1
ATOM 8977 C C . ILE B 1 536 ? -22.734 26.125 8.109 1 60.94 536 ILE B C 1
ATOM 8979 O O . ILE B 1 536 ? -22.266 24.984 8.109 1 60.94 536 ILE B O 1
ATOM 8983 N N . ILE B 1 537 ? -23.422 26.594 9.305 1 54.75 537 ILE B N 1
ATOM 8984 C CA . ILE B 1 537 ? -23.656 25.703 10.445 1 54.75 537 ILE B CA 1
ATOM 8985 C C . ILE B 1 537 ? -24.828 24.781 10.148 1 54.75 537 ILE B C 1
ATOM 8987 O O . ILE B 1 537 ? -25.953 25.234 9.898 1 54.75 537 ILE B O 1
ATOM 8991 N N . PRO B 1 538 ? -24.641 23.578 9.844 1 50.19 538 PRO B N 1
ATOM 8992 C CA . PRO B 1 538 ? -25.781 22.672 9.672 1 50.19 538 PRO B CA 1
ATOM 8993 C C . PRO B 1 538 ? -26.766 22.75 10.836 1 50.19 538 PRO B C 1
ATOM 8995 O O . PRO B 1 538 ? -26.375 23.016 11.969 1 50.19 538 PRO B O 1
ATOM 8998 N N . LEU B 1 539 ? -28.062 22.953 10.68 1 40.47 539 LEU B N 1
ATOM 8999 C CA . LEU B 1 539 ? -29.219 23.031 11.555 1 40.47 539 LEU B CA 1
ATOM 9000 C C . LEU B 1 539 ? -29.094 22.062 12.727 1 40.47 539 LEU B C 1
ATOM 9002 O O . LEU B 1 539 ? -29.359 22.438 13.867 1 40.47 539 LEU B O 1
ATOM 9006 N N . ASP B 1 540 ? -29.078 20.656 12.57 1 43.84 540 ASP B N 1
ATOM 9007 C CA . ASP B 1 540 ? -29.203 19.641 13.609 1 43.84 540 ASP B CA 1
ATOM 9008 C C . ASP B 1 540 ? -28 19.641 14.547 1 43.84 540 ASP B C 1
ATOM 9010 O O . ASP B 1 540 ? -28.078 19.141 15.664 1 43.84 540 ASP B O 1
ATOM 9014 N N . LEU B 1 541 ? -26.828 20.094 14.336 1 42.78 541 LEU B N 1
ATOM 9015 C CA . LEU B 1 541 ? -25.625 20.188 15.148 1 42.78 541 LEU B CA 1
ATOM 9016 C C . LEU B 1 541 ? -25.672 21.422 16.047 1 42.78 541 LEU B C 1
ATOM 9018 O O . LEU B 1 541 ? -24.953 21.516 17.031 1 42.78 541 LEU B O 1
ATOM 9022 N N . SER B 1 542 ? -26.25 22.594 15.828 1 38.72 542 SER B N 1
ATOM 9023 C CA . SER B 1 542 ? -26.469 23.781 16.656 1 38.72 542 SER B CA 1
ATOM 9024 C C . SER B 1 542 ? -27.031 23.406 18.016 1 38.72 542 SER B C 1
ATOM 9026 O O . SER B 1 542 ? -26.625 23.984 19.031 1 38.72 542 SER B O 1
ATOM 9028 N N . GLN B 1 543 ? -28.047 22.594 18.078 1 42.41 543 GLN B N 1
ATOM 9029 C CA . GLN B 1 543 ? -28.641 22.219 19.359 1 42.41 543 GLN B CA 1
ATOM 9030 C C . GLN B 1 543 ? -27.609 21.516 20.25 1 42.41 543 GLN B C 1
ATOM 9032 O O . GLN B 1 543 ? -27.531 21.781 21.453 1 42.41 543 GLN B O 1
ATOM 9037 N N . LYS B 1 544 ? -26.766 20.641 19.75 1 38.81 544 LYS B N 1
ATOM 9038 C CA . LYS B 1 544 ? -25.797 19.938 20.578 1 38.81 544 LYS B CA 1
ATOM 9039 C C . LYS B 1 544 ? -24.641 20.844 20.969 1 38.81 544 LYS B C 1
ATOM 9041 O O . LYS B 1 544 ? -24.078 20.703 22.062 1 38.81 544 LYS B O 1
ATOM 9046 N N . LEU B 1 545 ? -24.266 21.844 20.328 1 37.78 545 LEU B N 1
ATOM 9047 C CA . LEU B 1 545 ? -23.234 22.812 20.641 1 37.78 545 LEU B CA 1
ATOM 9048 C C . LEU B 1 545 ? -23.703 23.797 21.719 1 37.78 545 LEU B C 1
ATOM 9050 O O . LEU B 1 545 ? -22.922 24.156 22.594 1 37.78 545 LEU B O 1
ATOM 9054 N N . THR B 1 546 ? -24.875 24.281 21.812 1 38.75 546 THR B N 1
ATOM 9055 C CA . THR B 1 546 ? -25.391 25.094 22.922 1 38.75 546 THR B CA 1
ATOM 9056 C C . THR B 1 546 ? -25.25 24.359 24.25 1 38.75 546 THR B C 1
ATOM 9058 O O . THR B 1 546 ? -24.875 24.969 25.25 1 38.75 546 THR B O 1
ATOM 9061 N N . ASP B 1 547 ? -25.344 23.078 24.281 1 38.16 547 ASP B N 1
ATOM 9062 C CA . ASP B 1 547 ? -25.156 22.328 25.531 1 38.16 547 ASP B CA 1
ATOM 9063 C C . ASP B 1 547 ? -23.688 22.328 25.938 1 38.16 547 ASP B C 1
ATOM 9065 O O . ASP B 1 547 ? -23.359 22.469 27.125 1 38.16 547 ASP B O 1
ATOM 9069 N N . LEU B 1 548 ? -22.781 22.297 24.984 1 33.47 548 LEU B N 1
ATOM 9070 C CA . LEU B 1 548 ? -21.359 22.312 25.328 1 33.47 548 LEU B CA 1
ATOM 9071 C C . LEU B 1 548 ? -20.891 23.719 25.656 1 33.47 548 LEU B C 1
ATOM 9073 O O . LEU B 1 548 ? -20 23.906 26.469 1 33.47 548 LEU B O 1
ATOM 9077 N N . GLN B 1 549 ? -21.328 24.781 25.094 1 33.31 549 GLN B N 1
ATOM 9078 C CA . GLN B 1 549 ? -21.031 26.156 25.484 1 33.31 549 GLN B CA 1
ATOM 9079 C C . GLN B 1 549 ? -21.328 26.391 26.953 1 33.31 549 GLN B C 1
ATOM 9081 O O . GLN B 1 549 ? -20.578 27.094 27.641 1 33.31 549 GLN B O 1
ATOM 9086 N N . GLU B 1 550 ? -22.297 25.859 27.469 1 35.28 550 GLU B N 1
ATOM 9087 C CA . GLU B 1 550 ? -22.578 26.078 28.875 1 35.28 550 GLU B CA 1
ATOM 9088 C C . GLU B 1 550 ? -21.453 25.531 29.75 1 35.28 550 GLU B C 1
ATOM 9090 O O . GLU B 1 550 ? -21.047 26.172 30.734 1 35.28 550 GLU B O 1
ATOM 9095 N N . GLN B 1 551 ? -20.797 24.5 29.234 1 31.89 551 GLN B N 1
ATOM 9096 C CA . GLN B 1 551 ? -19.734 23.953 30.078 1 31.89 551 GLN B CA 1
ATOM 9097 C C . GLN B 1 551 ? -18.422 24.734 29.891 1 31.89 551 GLN B C 1
ATOM 9099 O O . GLN B 1 551 ? -17.688 24.953 30.844 1 31.89 551 GLN B O 1
ATOM 9104 N N . SER B 1 552 ? -18.109 25.141 28.688 1 30.55 552 SER B N 1
ATOM 9105 C CA . SER B 1 552 ? -16.828 25.812 28.484 1 30.55 552 SER B CA 1
ATOM 9106 C C . SER B 1 552 ? -16.859 27.219 29.062 1 30.55 552 SER B C 1
ATOM 9108 O O . SER B 1 552 ? -15.797 27.797 29.328 1 30.55 552 SER B O 1
ATOM 9110 N N . PHE B 1 553 ? -17.953 27.891 29.109 1 28.66 553 PHE B N 1
ATOM 9111 C CA . PHE B 1 553 ? -17.953 29.156 29.828 1 28.66 553 PHE B CA 1
ATOM 9112 C C . PHE B 1 553 ? -17.453 28.969 31.266 1 28.66 553 PHE B C 1
ATOM 9114 O O . PHE B 1 553 ? -16.719 29.828 31.781 1 28.66 553 PHE B O 1
ATOM 9121 N N . HIS B 1 554 ? -17.672 27.828 31.797 1 31.09 554 HIS B N 1
ATOM 9122 C CA . HIS B 1 554 ? -17.219 27.688 33.188 1 31.09 554 HIS B CA 1
ATOM 9123 C C . HIS B 1 554 ? -15.703 27.547 33.25 1 31.09 554 HIS B C 1
ATOM 9125 O O . HIS B 1 554 ? -15.078 27.984 34.219 1 31.09 554 HIS B O 1
ATOM 9131 N N . MET B 1 555 ? -15.109 27.031 32.156 1 27.94 555 MET B N 1
ATOM 9132 C CA . MET B 1 555 ? -13.664 26.859 32.312 1 27.94 555 MET B CA 1
ATOM 9133 C C . MET B 1 555 ? -12.945 28.203 32.125 1 27.94 555 MET B C 1
ATOM 9135 O O . MET B 1 555 ? -11.953 28.469 32.812 1 27.94 555 MET B O 1
ATOM 9139 N N . MET B 1 556 ? -13.305 29.016 31.25 1 27.14 556 MET B N 1
ATOM 9140 C CA . MET B 1 556 ? -12.648 30.312 31.234 1 27.14 556 MET B CA 1
ATOM 9141 C C . MET B 1 556 ? -12.883 31.062 32.562 1 27.14 556 MET B C 1
ATOM 9143 O O . MET B 1 556 ? -12.047 31.859 32.969 1 27.14 556 MET B O 1
ATOM 9147 N N . GLU B 1 557 ? -13.93 30.812 33.188 1 27.88 557 GLU B N 1
ATOM 9148 C CA . GLU B 1 557 ? -14.078 31.438 34.5 1 27.88 557 GLU B CA 1
ATOM 9149 C C . GLU B 1 557 ? -13.062 30.891 35.5 1 27.88 557 GLU B C 1
ATOM 9151 O O . GLU B 1 557 ? -12.516 31.641 36.312 1 27.88 557 GLU B O 1
ATOM 9156 N N . THR B 1 558 ? -12.734 29.562 35.375 1 26.84 558 THR B N 1
ATOM 9157 C CA . THR B 1 558 ? -11.859 29.062 36.438 1 26.84 558 THR B CA 1
ATOM 9158 C C . THR B 1 558 ? -10.422 29.531 36.219 1 26.84 558 THR B C 1
ATOM 9160 O O . THR B 1 558 ? -9.68 29.734 37.188 1 26.84 558 THR B O 1
ATOM 9163 N N . VAL B 1 559 ? -9.953 29.734 35.062 1 25.17 559 VAL B N 1
ATOM 9164 C CA . VAL B 1 559 ? -8.578 30.219 35.062 1 25.17 559 VAL B CA 1
ATOM 9165 C C . VAL B 1 559 ? -8.539 31.688 35.5 1 25.17 559 VAL B C 1
ATOM 9167 O O . VAL B 1 559 ? -7.527 32.156 36 1 25.17 559 VAL B O 1
ATOM 9170 N N . THR B 1 560 ? -9.578 32.469 35.438 1 24.28 560 THR B N 1
ATOM 9171 C CA . THR B 1 560 ? -9.469 33.719 36.156 1 24.28 560 THR B CA 1
ATOM 9172 C C . THR B 1 560 ? -9.375 33.5 37.656 1 24.28 560 THR B C 1
ATOM 9174 O O . THR B 1 560 ? -8.789 34.281 38.406 1 24.28 560 THR B O 1
ATOM 9177 N N . LEU B 1 561 ? -10.062 32.469 38.281 1 24.55 561 LEU B N 1
ATOM 9178 C CA . LEU B 1 561 ? -10 32.5 39.719 1 24.55 561 LEU B CA 1
ATOM 9179 C C . LEU B 1 561 ? -8.625 32.031 40.219 1 24.55 561 LEU B C 1
ATOM 9181 O O . LEU B 1 561 ? -8.219 32.375 41.344 1 24.55 561 LEU B O 1
ATOM 9185 N N . VAL B 1 562 ? -7.918 31.078 39.562 1 24.77 562 VAL B N 1
ATOM 9186 C CA . VAL B 1 562 ? -6.742 30.703 40.312 1 24.77 562 VAL B CA 1
ATOM 9187 C C . VAL B 1 562 ? -5.668 31.781 40.219 1 24.77 562 VAL B C 1
ATOM 9189 O O . VAL B 1 562 ? -4.625 31.703 40.844 1 24.77 562 VAL B O 1
ATOM 9192 N N . LYS B 1 563 ? -5.715 32.906 39.375 1 25.77 563 LYS B N 1
ATOM 9193 C CA . LYS B 1 563 ? -4.863 34 39.812 1 25.77 563 LYS B CA 1
ATOM 9194 C C . LYS B 1 563 ? -5.512 34.781 40.938 1 25.77 563 LYS B C 1
ATOM 9196 O O . LYS B 1 563 ? -4.922 35.75 41.469 1 25.77 563 LYS B O 1
ATOM 9201 N N . ILE B 1 564 ? -6.719 34.438 41.562 1 21.31 564 ILE B N 1
ATOM 9202 C CA . ILE B 1 564 ? -6.723 35.094 42.875 1 21.31 564 ILE B CA 1
ATOM 9203 C C . ILE B 1 564 ? -6.016 34.188 43.906 1 21.31 564 ILE B C 1
ATOM 9205 O O . ILE B 1 564 ? -6.301 33 44 1 21.31 564 ILE B O 1
#

Radius of gyration: 44.75 Å; Cα contacts (8 Å, |Δi|>4): 1102; chains: 2; bounding box: 109×154×103 Å

Organism: Schistosoma mansoni (NCBI:txid6183)

pLDDT: mean 72.37, std 28.39, range [15.55, 97.31]

Nearest PDB structures (foldseek):
  6m3r-assembly1_F  TM=3.664E-01  e=3.521E-01  Mus musculus
  6m3r-assembly1_F  TM=3.664E-01  e=2.953E-01  Mus musculus

Sequence (1128 aa):
MTSQVGVETVQLSDYLKNLENACETPNFGYTHQSLEDEMVRQQTIEGSSKWIRESVTSSNHDILNQISYITERVETNKDCLHYLAGITSMEDIYSDVAAFNAKRALKLIMENLDNKFWRRKLSGPINRCWQNLGRYSELATIHLKNAADFHQFYYDARHLETKLYDRHKKFLYNRGRFAEMNHEYYTNSSKELRDWLRSQFDHLNYVVNRSKQLIEQSKSLVPIYLRTNRINSPVNGVMLCDYETPKFKLTAGERIVIVDNMAGGVENKQKFLLRTGINQEEDITSEASHNMTSDTLDICETDSDSHSRTEEIDDRSTDSNSYLRYPKPRITTMPCWNFGRGQTSGSGTTSSDQTSSTFTENVSPLGQSSSKLHWHVRSIDGKVEALVPSVCVWIPSPDMEAQEKAIKLYKVILDSWNYIIDEQLKICLQFFTILLQRFIESDGLTTDDDEAFKRFLNNLVFSLTEPPTAEAENFNKEFLRLIDATREHWNKTKTFGTRIPGSIHLRRTEIAIFQSLLDWNKAHMRTIKQYEQENIIPLDLSQKLTDLQEQSFHMMETVTLVKIMTSQVGVETVQLSDYLKNLENACETPNFGYTHQSLEDEMVRQQTIEGSSKWIRESVTSSNHDILNQISYITERVETNKDCLHYLAGITSMEDIYSDVAAFNAKRALKLIMENLDNKFWRRKLSGPINRCWQNLGRYSELATIHLKNAADFHQFYYDARHLETKLYDRHKKFLYNRGRFAEMNHEYYTNSSKELRDWLRSQFDHLNYVVNRSKQLIEQSKSLVPIYLRTNRINSPVNGVMLCDYETPKFKLTAGERIVIVDNMAGGVENKQKFLLRTGINQEEDITSEASHNMTSDTLDICETDSDSHSRTEEIDDRSTDSNSYLRYPKPRITTMPCWNFGRGQTSGSGTTSSDQTSSTFTENVSPLGQSSSKLHWHVRSIDGKVEALVPSVCVWIPSPDMEAQEKAIKLYKVILDSWNYIIDEQLKICLQFFTILLQRFIESDGLTTDDDEAFKRFLNNLVFSLTEPPTAEAENFNKEFLRLIDATREHWNKTKTFGTRIPGSIHLRRTEIAIFQSLLDWNKAHMRTIKQYEQENIIPLDLSQKLTDLQEQSFHMMETVTLVKI

Foldseek 3Di:
DPPPPPPPDDDPVVVLVVLVVLLVDQDDDQALVSLVVSLVVLVVSLVVLVVVCVVDDPPCVVSVVSSVVSNVSSVVSNVVSVVSSVVNVCVVVVVVVVVVVVVVVVVVVPDDDDPVVVPDDCVVVVVVVVVVVVVLVVLVVVVVVLVVLVVVLVVLLVVLVVVVVVVLVVLVVVLVVLVPDLCPVVLVSLLVLLVVLVVVVVSLVVSLVSLVVSLVSLVQHDDCVPLVDWDPAKAKKFFCAWDDDPVDIDHHRAIWIFGTQQQQFPVNVVVVCVVVVVVPVPPPPPPPDDDPDDPPPPPDDDDDDDDDDDDDDDDDDDDPCPPPDDDDPPPDDDDDDDDDDDDDDDDDDDPDDPDCPDDDPQPPVVPDGRRNQWTFMAGPVRPDTDTDGNSRMGRRDGDLVSNLSSVVSSVVSLVVLLVSLLSSLVSLLVSVQSVLVLQLPFPAEAEPDPVLLVVLLVLVLVQSQCSPPDPDNPSSVVSNVSSVSSVVRHVVRVVVVDPDPRHDYYYPVSSVSSVSSSVSSVVSVVVSVVSVPPPPDDDPSVVVVVVVVVVVVVVVVVVVVVVD/DPPPPPPPDDDPVVVLVVLVVLLVDQDDDQALVSLVVSLVVLVVSLVVLVVVCVVDDPPCVVSVVSSVVSNVSSVVSNVVSVVSNVVNVCVVVVVVVVVVVVVVVVVVVPDDDDPVVVPDDCVVVVVVVVVVVVVLVVLVVVVVVLVVLVVVLVVLLVVLVVVVVVVLVVLVVVLVVLVPDLCPVVLVSLLVLLVVLVVVVVVLVVSLVSLLVSLVSLVQHDDCVPLVDWDPAKAKKFFCAWDDDPVDIDHHGAIWIFGIQQQQFPVNVVVVCVVVVVVPVCPVPPPPDPDDDDDDPPPDDDDDDDDDDDDDDDDDDDDDCPPPDDDDPPPDDPDDDDDDDDDDDDDDDDPDDPDPPDPPDQPPVVPDGRRNQWTFMAGPVRPDTDTDGSSRMGRRDGDPVSNLSSVVSSVVSLVVLLVSLLSSLVSLLVSVLSVLVLQLPFPAEAEPDPVLLVVLLVLVLVQNQCSPPDPDNVSSVVSNVSSVSSVVRHVVRVVVVDPDPRHDYYYPVSSVSSVSSSVSSVVSVVVSVVVVPPPSDPPVCVVVSVVVVVVVVVVVVVVVPVVD